Protein AF-A0A7V3WM42-F1 (afdb_monomer_lite)

Radius of gyration: 36.41 Å; chains: 1; bounding box: 77×101×112 Å

Foldseek 3Di:
DVVVPDQQLLAEAEFEAADDPPGACDCVRVVVCCVVRVNHAYEYCPCPPVHHHFDKDAQCWDWLDDDDAGRIFGVCLVPRQADAQEWELEFAQAQLTTFRLVVLVSGGNGGDSPQRRLVVDDQLADHRSLLSCPACSHVVRYQKGKYDQQQYYLYPPDDTDLQNRAQCFLRVRHGPPDMFMDRQPLLRVQLSLLVSCRRQPCCRNHNPNSNVGSCSSSQCQQQQLCGSNNGQTDGVVDAGDHRRAAHDFAPDSHVRADCVSVVNDDHDGDDDPDPPVQWAKAFPPPAAAAEAEFQDKGKTWIDIGHPAVDFQKKWKDKPNHTQGIDRDPSTIDIRGGDFFEKIKMKIWTAGPVGDIDIYDIGIYGHAYPDWFWKDWPDFWAAEEEEQQAKDKTATDIGTPPYKWKWKDFPNHTDPPCTDRMDIDGRDDQVSWGWMKMWIGDPVGIDIGDIYTYGHFYFFDKAWQAAWQGKKFKDQDQDWPDQCVLAPPDDSVPTDIWTPFEKCAPDDVDGTRHHGDLPLFFKMKIKDKTADQDLAQFDWKKKWKQKWQWKWKGKNSHTFDIDQFDPDDDGRPGARVDGDPCRRPDTDIDIGDSVSDDHTMMMMMMMGGHNGSPDPMMTTIMIMITGGRWDWKAWPDWWAADEDEFQAKDKTATDIDTPFDKWKWKDFVNHTDPPQTDRMDMDHGDDQVSFGWMWMWMGGSRGIDIGDIYTYHYWYDWAFDDWDDDPQKIKTKTFIFAFWKFKWKDQPVPDIDTQDIGDGDGGMDMGMDNCNNVGPDMDIDIGTDD

pLDDT: mean 87.86, std 9.52, range [46.97, 98.5]

Sequence (785 aa):
VNAAGVPQTNIVVYEAPNTAPTRIIPDRIYSRCVAQFPQVTYADCTGTSGRQLIQWQANAITYSVPNDCGRNIPTVVVQATYLINMALLKGHSTAGVTLTAKNHYGSINAREHTYIRARDSGMGSYNPFVDLIGHPHLGGKTLLFMIDGLYGCVNVGSTIDAASARWNNLFNGQWSASFFLSLDPVAIDSVALDFLRAEFGAALGGGNNISANCDNYLHEAALAHNPPSGIVYRPDGTNRLSSLGVHEHWNDAVRKQYSRNLGTGDGIELVAVHQLAGVSVSLTSPTNGTVFEWGAPIPLHASVLTNWAGARQVEFYRGHSLLGSSTQPPFSFVWSNPLPGNWTLRAVATDSDGLRATSAVVNVTVVSARPLAPLILTQPTNQVVMAGETAQLSVEAAAWPAPGYQWLKDGAGLADATWPLLVLSNATPAQSGIYAVTITNAVGAVTSAPAGLAVLLPPVSVTLIPTSAVWRYHDRAQDLGTAWRLPEYDDSSWSVGCAELGFGDGPARPECTVIASNRQWTTYFRHRFVVSNLAGLVSLQAQLLRDDGAVVYLNGTEVFRDNMPSGTVTYSTPASSACSDDGTLWLPATVPVALLRPGTNVLAVEVHQNALSSSDVSFDFGLSAQRVVEPPKLIAHPTSRTCLAGQPTTFRVQAASLLPLSYSWLFAQVPLAGQTNPTLTLPNLRPEHAGLYQAVVSNSVGAVTSAPAALVVVDQLQLEAWAVAGQRFHIRFAGGGQSCTVLDSTNLQDWAVLTNLSPRPGPVEVYDFEMGLWPARFYKVRFEP

Secondary structure (DSSP, 8-state):
-TTTT--GGG-EEEE--SS-TTSS--HHHHHHHHHH-TTSEEEESS--TTPEEPPEETT----SS-------EEHHHHH-S-EEEEEEEEEETTTEEESHHHHHHTT-SS--GGGG-TTTS-TT---HHHHHHH-TTTGGGEEEEEEEEEEEESSTT----TTTTSBSSSSTTB----EEEES-HHHHHHHHHHHHHHHHGGGTTTSSSGGGGTTHHHHHHHTTTS-TT-----TTSSSPP---S-----S-TTT---HHHHTS-SS---------TT-EEEEEESPTTEEEETT--EEEEEEEE-SSS--SEEEEEETTEEEEEESSSS-EEEE-SPPSEEEEEEEEEE-SS--EEEPPPEEEEEE-SS-EEEEEEE----EEEETTSPEEEE-EEEEESPPEEEEEETTEEPTT--SSEEEESS--GGG-EEEEEEEE-SS-EEEPPPEEEEEEPPPEEEEEE-TT-EEEEE-SS---TTGGGSTTS--TTSEEEESSEES---TTS--SEE------SEEEEEEEEEES--TTEEEEEEEEEESSEEEEEETTEEEEEES--SS---TTPPPSS--TTTT---EEEEE-GGG--SEEEEEEEEEE-S-TT-S--EEEEEEEEEE---PPEEEE----EEEETTS-EEEE-EEE-SS--EEEEEETTEEETT--SSEEEESS--GGG-EEEEEEEE-SS-EEEPPPEEEEEEPPPEEEEEEEETTEEEEEEE---S-EEEEEESSSS--EEEEEE---SS-EEEEESSGGGSS--EEEEEE--

Structure (mmCIF, N/CA/C/O backbone):
data_AF-A0A7V3WM42-F1
#
_entry.id   AF-A0A7V3WM42-F1
#
loop_
_atom_site.group_PDB
_atom_site.id
_atom_site.type_symbol
_atom_site.label_atom_id
_atom_site.label_alt_id
_atom_site.label_comp_id
_atom_site.label_asym_id
_atom_site.label_entity_id
_atom_site.label_seq_id
_atom_site.pdbx_PDB_ins_code
_atom_site.Cartn_x
_atom_site.Cartn_y
_atom_site.Cartn_z
_atom_site.occupancy
_atom_site.B_iso_or_equiv
_atom_site.auth_seq_id
_atom_site.auth_comp_id
_atom_site.auth_asym_id
_atom_site.auth_atom_id
_atom_site.pdbx_PDB_model_num
ATOM 1 N N . VAL A 1 1 ? -11.105 19.744 16.852 1.00 63.84 1 VAL A N 1
ATOM 2 C CA . VAL A 1 1 ? -11.515 19.776 18.279 1.00 63.84 1 VAL A CA 1
ATOM 3 C C . VAL A 1 1 ? -13.033 19.753 18.402 1.00 63.84 1 VAL A C 1
ATOM 5 O O . VAL A 1 1 ? -13.575 18.663 18.451 1.00 63.84 1 VAL A O 1
ATOM 8 N N . ASN A 1 2 ? -13.730 20.894 18.316 1.00 68.88 2 ASN A N 1
ATOM 9 C CA . ASN A 1 2 ? -15.178 20.978 18.577 1.00 68.88 2 ASN A CA 1
ATOM 10 C C . ASN A 1 2 ? -16.032 20.132 17.618 1.00 68.88 2 ASN A C 1
ATOM 12 O O . ASN A 1 2 ? -16.928 19.430 18.063 1.00 68.88 2 ASN A O 1
ATOM 16 N N . ALA A 1 3 ? -15.719 20.147 16.318 1.00 60.78 3 ALA A N 1
ATOM 17 C CA . ALA A 1 3 ? -16.448 19.358 15.320 1.00 60.78 3 ALA A CA 1
ATOM 18 C C . ALA A 1 3 ? -16.163 17.846 15.402 1.00 60.78 3 ALA A C 1
ATOM 20 O O . ALA A 1 3 ? -17.021 17.039 15.077 1.00 60.78 3 ALA A O 1
ATOM 21 N N . ALA A 1 4 ? -14.959 17.472 15.845 1.00 62.69 4 ALA A N 1
ATOM 22 C CA . ALA A 1 4 ? -14.531 16.077 15.947 1.00 62.69 4 ALA A CA 1
ATOM 23 C C . ALA A 1 4 ? -14.816 15.460 17.330 1.00 62.69 4 ALA A C 1
ATOM 25 O O . ALA A 1 4 ? -14.522 14.292 17.542 1.00 62.69 4 ALA A O 1
ATOM 26 N N . GLY A 1 5 ? -15.312 16.247 18.294 1.00 80.69 5 GLY A N 1
ATOM 27 C CA . GLY A 1 5 ? -15.574 15.789 19.662 1.00 80.69 5 GLY A CA 1
ATOM 28 C C . GLY A 1 5 ? -14.331 15.383 20.466 1.00 80.69 5 GLY A C 1
ATOM 29 O O . GLY A 1 5 ? -14.470 14.750 21.507 1.00 80.69 5 GLY A O 1
ATOM 30 N N . VAL A 1 6 ? -13.121 15.728 20.009 1.00 81.88 6 VAL A N 1
ATOM 31 C CA . VAL A 1 6 ? -11.870 15.348 20.689 1.00 81.88 6 VAL A CA 1
ATOM 32 C C . VAL A 1 6 ? -11.607 16.299 21.864 1.00 81.88 6 VAL A C 1
ATOM 34 O O . VAL A 1 6 ? -11.516 17.512 21.629 1.00 81.88 6 VAL A O 1
ATOM 37 N N . PRO A 1 7 ? -11.442 15.791 23.104 1.00 90.62 7 PRO A N 1
ATOM 38 C CA . PRO A 1 7 ? -11.063 16.609 24.252 1.00 90.62 7 PRO A CA 1
ATOM 39 C C . PRO A 1 7 ? -9.753 17.356 23.996 1.00 90.62 7 PRO A C 1
ATOM 41 O O . PRO A 1 7 ? -8.771 16.766 23.553 1.00 90.62 7 PRO A O 1
ATOM 44 N N . GLN A 1 8 ? -9.723 18.655 24.300 1.00 94.50 8 GLN A N 1
ATOM 45 C CA . GLN A 1 8 ? -8.537 19.496 24.097 1.00 94.50 8 GLN A CA 1
ATOM 46 C C . GLN A 1 8 ? -7.303 18.973 24.842 1.00 94.50 8 GLN A C 1
ATOM 48 O O . GLN A 1 8 ? -6.204 19.023 24.302 1.00 94.50 8 GLN A O 1
ATOM 53 N N . THR A 1 9 ? -7.505 18.402 26.031 1.00 94.62 9 THR A N 1
ATOM 54 C CA . THR A 1 9 ? -6.460 17.793 26.867 1.00 94.62 9 THR A CA 1
ATOM 55 C C . THR A 1 9 ? -5.747 16.613 26.207 1.00 94.62 9 THR A C 1
ATOM 57 O O . THR A 1 9 ? -4.684 16.213 26.668 1.00 94.62 9 THR A O 1
ATOM 60 N N . ASN A 1 10 ? -6.318 16.048 25.140 1.00 93.50 10 ASN A N 1
ATOM 61 C CA . ASN A 1 10 ? -5.737 14.931 24.396 1.00 93.50 10 ASN A CA 1
ATOM 62 C C . ASN A 1 10 ? -4.964 15.401 23.152 1.00 93.50 10 ASN A C 1
ATOM 64 O O . ASN A 1 10 ? -4.580 14.579 22.323 1.00 93.50 10 ASN A O 1
ATOM 68 N N . ILE A 1 11 ? -4.776 16.712 22.979 1.00 95.00 11 ILE A N 1
ATOM 69 C CA . ILE A 1 11 ? -4.170 17.297 21.785 1.00 95.00 11 ILE A CA 1
ATOM 70 C C . ILE A 1 11 ? -2.884 18.014 22.173 1.00 95.00 11 ILE A C 1
ATOM 72 O O . ILE A 1 11 ? -2.869 18.868 23.061 1.00 95.00 11 ILE A O 1
ATOM 76 N N . VAL A 1 12 ? -1.819 17.696 21.439 1.00 95.44 12 VAL A N 1
ATOM 77 C CA . VAL A 1 12 ? -0.530 18.378 21.527 1.00 95.44 12 VAL A CA 1
ATOM 78 C C . VAL A 1 12 ? -0.189 18.968 20.163 1.00 95.44 12 VAL A C 1
ATOM 80 O O . VAL A 1 12 ? -0.210 18.262 19.157 1.00 95.44 12 VAL A O 1
ATOM 83 N N . VAL A 1 13 ? 0.149 20.254 20.130 1.00 94.56 13 VAL A N 1
ATOM 84 C CA . VAL A 1 13 ? 0.760 20.917 18.971 1.00 94.56 13 VAL A CA 1
ATOM 85 C C . VAL A 1 13 ? 2.224 21.144 19.303 1.00 94.56 13 VAL A C 1
ATOM 87 O O . VAL A 1 13 ? 2.525 21.776 20.316 1.00 94.56 13 VAL A O 1
ATOM 90 N N . TYR A 1 14 ? 3.134 20.629 18.476 1.00 92.94 14 TYR A N 1
ATOM 91 C CA . TYR A 1 14 ? 4.561 20.694 18.769 1.00 92.94 14 TYR A CA 1
ATOM 92 C C . TYR A 1 14 ? 5.400 21.216 17.602 1.00 92.94 14 TYR A C 1
ATOM 94 O O . TYR A 1 14 ? 5.069 20.994 16.442 1.00 92.94 14 TYR A O 1
ATOM 102 N N . GLU A 1 15 ? 6.512 21.870 17.938 1.00 88.81 15 GLU A N 1
ATOM 103 C CA . GLU A 1 15 ? 7.585 22.266 17.019 1.00 88.81 15 GLU A CA 1
ATOM 104 C C . GLU A 1 15 ? 8.928 21.936 17.694 1.00 88.81 15 GLU A C 1
ATOM 106 O O . GLU A 1 15 ? 9.222 22.452 18.771 1.00 88.81 15 GLU A O 1
ATOM 111 N N . ALA A 1 16 ? 9.735 21.037 17.114 1.00 80.12 16 ALA A N 1
ATOM 112 C CA . ALA A 1 16 ? 10.907 20.459 17.796 1.00 80.12 16 ALA A CA 1
ATOM 113 C C . ALA A 1 16 ? 12.251 20.569 17.027 1.00 80.12 16 ALA A C 1
ATOM 115 O O . ALA A 1 16 ? 12.882 19.549 16.728 1.00 80.12 16 ALA A O 1
ATOM 116 N N . PRO A 1 17 ? 12.744 21.777 16.690 1.00 69.69 17 PRO A N 1
ATOM 117 C CA . PRO A 1 17 ? 14.019 21.928 16.000 1.00 69.69 17 PRO A CA 1
ATOM 118 C C . PRO A 1 17 ? 15.256 21.966 16.905 1.00 69.69 17 PRO A C 1
ATOM 120 O O . PRO A 1 17 ? 15.237 22.480 18.016 1.00 69.69 17 PRO A O 1
ATOM 123 N N . ASN A 1 18 ? 16.350 21.434 16.343 1.00 62.31 18 ASN A N 1
ATOM 124 C CA . ASN A 1 18 ? 17.657 21.171 16.967 1.00 62.31 18 ASN A CA 1
ATOM 125 C C . ASN A 1 18 ? 18.490 22.438 17.284 1.00 62.31 18 ASN A C 1
ATOM 127 O O . ASN A 1 18 ? 19.223 22.453 18.262 1.00 62.31 18 ASN A O 1
ATOM 131 N N . THR A 1 19 ? 18.412 23.528 16.512 1.00 55.44 19 THR A N 1
ATOM 132 C CA . THR A 1 19 ? 19.416 24.606 16.640 1.00 55.44 19 THR A CA 1
ATOM 133 C C . THR A 1 19 ? 18.816 26.011 16.654 1.00 55.44 19 THR A C 1
ATOM 135 O O . THR A 1 19 ? 18.241 26.439 15.652 1.00 55.44 19 THR A O 1
ATOM 138 N N . ALA A 1 20 ? 19.085 26.733 17.750 1.00 54.25 20 ALA A N 1
ATOM 139 C CA . ALA A 1 20 ? 18.771 28.136 18.054 1.00 54.25 20 ALA A CA 1
ATOM 140 C C . ALA A 1 20 ? 17.313 28.442 18.479 1.00 54.25 20 ALA A C 1
ATOM 142 O O . ALA A 1 20 ? 16.377 27.851 17.942 1.00 54.25 20 ALA A O 1
ATOM 143 N N . PRO A 1 21 ? 17.093 29.428 19.381 1.00 56.00 21 PRO A N 1
ATOM 144 C CA . PRO A 1 21 ? 15.763 29.839 19.865 1.00 56.00 21 PRO A CA 1
ATOM 145 C C . PRO A 1 21 ? 14.895 30.542 18.796 1.00 56.00 21 PRO A C 1
ATOM 147 O O . PRO A 1 21 ? 13.964 31.271 19.120 1.00 56.00 21 PRO A O 1
ATOM 150 N N . THR A 1 22 ? 15.202 30.368 17.508 1.00 53.75 22 THR A N 1
ATOM 151 C CA . THR A 1 22 ? 14.567 31.074 16.385 1.00 53.75 22 THR A CA 1
ATOM 152 C C . THR A 1 22 ? 13.467 30.270 15.697 1.00 53.75 22 THR A C 1
ATOM 154 O O . THR A 1 22 ? 12.741 30.822 14.873 1.00 53.75 22 THR A O 1
ATOM 157 N N . ARG A 1 23 ? 13.321 28.979 16.014 1.00 68.81 23 ARG A N 1
ATOM 158 C CA . ARG A 1 23 ? 12.315 28.094 15.410 1.00 68.81 23 ARG A CA 1
ATOM 159 C C . ARG A 1 23 ? 11.396 27.530 16.496 1.00 68.81 23 ARG A C 1
ATOM 161 O O . ARG A 1 23 ? 11.506 26.382 16.897 1.00 68.81 23 ARG A O 1
ATOM 168 N N . ILE A 1 24 ? 10.534 28.403 16.998 1.00 81.31 24 ILE A N 1
ATOM 169 C CA . ILE A 1 24 ? 9.499 28.123 18.001 1.00 81.31 24 ILE A CA 1
ATOM 170 C C . ILE A 1 24 ? 8.120 28.277 17.367 1.00 81.31 24 ILE A C 1
ATOM 172 O O . ILE A 1 24 ? 8.009 28.862 16.286 1.00 81.31 24 ILE A O 1
ATOM 176 N N . ILE A 1 25 ? 7.064 27.847 18.061 1.00 88.50 25 ILE A N 1
ATOM 177 C CA . ILE A 1 25 ? 5.699 28.236 17.691 1.00 88.50 25 ILE A CA 1
ATOM 178 C C . ILE A 1 25 ? 5.602 29.762 17.870 1.00 88.50 25 ILE A C 1
ATOM 180 O O . ILE A 1 25 ? 5.655 30.240 19.006 1.00 88.50 25 ILE A O 1
ATOM 184 N N . PRO A 1 26 ? 5.474 30.561 16.792 1.00 86.19 26 PRO A N 1
ATOM 185 C CA . PRO A 1 26 ? 5.544 32.012 16.912 1.00 86.19 26 PRO A CA 1
ATOM 186 C C . PRO A 1 26 ? 4.382 32.556 17.745 1.00 86.19 26 PRO A C 1
ATOM 188 O O . PRO A 1 26 ? 3.246 32.107 17.578 1.00 86.19 26 PRO A O 1
ATOM 191 N N . ASP A 1 27 ? 4.621 33.590 18.556 1.00 88.25 27 ASP A N 1
ATOM 192 C CA . ASP A 1 27 ? 3.591 34.165 19.439 1.00 88.25 27 ASP A CA 1
ATOM 193 C C . ASP A 1 27 ? 2.329 34.605 18.682 1.00 88.25 27 ASP A C 1
ATOM 195 O O . ASP A 1 27 ? 1.216 34.452 19.184 1.00 88.25 27 ASP A O 1
ATOM 199 N N . ARG A 1 28 ? 2.472 35.068 17.433 1.00 86.06 28 ARG A N 1
ATOM 200 C CA . ARG A 1 28 ? 1.339 35.427 16.558 1.00 86.06 28 ARG A CA 1
ATOM 201 C C . ARG A 1 28 ? 0.413 34.250 16.212 1.00 86.06 28 ARG A C 1
ATOM 203 O O . ARG A 1 28 ? -0.757 34.478 15.922 1.00 86.06 28 ARG A O 1
ATOM 210 N N . ILE A 1 29 ? 0.936 33.021 16.211 1.00 87.62 29 ILE A N 1
ATOM 211 C CA . ILE A 1 29 ? 0.161 31.787 16.019 1.00 87.62 29 ILE A CA 1
ATOM 212 C C . ILE A 1 29 ? -0.334 31.308 17.382 1.00 87.62 29 ILE A C 1
ATOM 214 O O . ILE A 1 29 ? -1.536 31.144 17.578 1.00 87.62 29 ILE A O 1
ATOM 218 N N . TYR A 1 30 ? 0.581 31.162 18.342 1.00 91.31 30 TYR A N 1
ATOM 219 C CA . TYR A 1 30 ? 0.280 30.639 19.672 1.00 91.31 30 TYR A CA 1
ATOM 220 C C . TYR A 1 30 ? -0.836 31.417 20.382 1.00 91.31 30 TYR A C 1
ATOM 222 O O . TYR A 1 30 ? -1.798 30.803 20.829 1.00 91.31 30 TYR A O 1
ATOM 230 N N . SER A 1 31 ? -0.757 32.752 20.434 1.00 91.62 31 SER A N 1
ATOM 231 C CA . SER A 1 31 ? -1.744 33.596 21.132 1.00 91.62 31 SER A CA 1
ATOM 232 C C . SER A 1 31 ? -3.172 33.413 20.608 1.00 91.62 31 SER A C 1
ATOM 234 O O . SER A 1 31 ? -4.118 33.400 21.391 1.00 91.62 31 SER A O 1
ATOM 236 N N . ARG A 1 32 ? -3.336 33.213 19.294 1.00 92.94 32 ARG A N 1
ATOM 237 C CA . ARG A 1 32 ? -4.642 32.952 18.672 1.00 92.94 32 ARG A CA 1
ATOM 238 C C . ARG A 1 32 ? -5.137 31.545 18.986 1.00 92.94 32 ARG A C 1
ATOM 240 O O . ARG A 1 32 ? -6.300 31.371 19.337 1.00 92.94 32 ARG A O 1
ATOM 247 N N . CYS A 1 33 ? -4.254 30.555 18.877 1.00 91.75 33 CYS A N 1
ATOM 248 C CA . CYS A 1 33 ? -4.606 29.161 19.120 1.00 91.75 33 CYS A CA 1
ATOM 249 C C . CYS A 1 33 ? -4.963 28.912 20.591 1.00 91.75 33 CYS A C 1
ATOM 251 O O . CYS A 1 33 ? -5.992 28.302 20.862 1.00 91.75 33 CYS A O 1
ATOM 253 N N . VAL A 1 34 ? -4.177 29.428 21.542 1.00 93.81 34 VAL A N 1
ATOM 254 C CA . VAL A 1 34 ? -4.421 29.233 22.981 1.00 93.81 34 VAL A CA 1
ATOM 255 C C . VAL A 1 34 ? -5.661 29.983 23.471 1.00 93.81 34 VAL A C 1
ATOM 257 O O . VAL A 1 34 ? -6.375 29.471 24.325 1.00 93.81 34 VAL A O 1
ATOM 260 N N . ALA A 1 35 ? -5.977 31.153 22.901 1.00 93.56 35 ALA A N 1
ATOM 261 C CA . ALA A 1 35 ? -7.206 31.877 23.233 1.00 93.56 35 ALA A CA 1
ATOM 262 C C . ALA A 1 35 ? -8.467 31.080 22.857 1.00 93.56 35 ALA A C 1
ATOM 264 O O . ALA A 1 35 ? -9.459 31.114 23.580 1.00 93.56 35 ALA A O 1
ATOM 265 N N . GLN A 1 36 ? -8.419 30.344 21.743 1.00 93.50 36 GLN A N 1
ATOM 266 C CA . GLN A 1 36 ? -9.530 29.517 21.273 1.00 93.50 36 GLN A CA 1
ATOM 267 C C . GLN A 1 36 ? -9.539 28.112 21.901 1.00 93.50 36 GLN A C 1
ATOM 269 O O . GLN A 1 36 ? -10.606 27.542 22.137 1.00 93.50 36 GLN A O 1
ATOM 274 N N . PHE A 1 37 ? -8.359 27.543 22.151 1.00 95.00 37 PHE A N 1
ATOM 275 C CA . PHE A 1 37 ? -8.164 26.181 22.646 1.00 95.00 37 PHE A CA 1
ATOM 276 C C . PHE A 1 37 ? -7.185 26.170 23.834 1.00 95.00 37 PHE A C 1
ATOM 278 O O . PHE A 1 37 ? -6.037 25.735 23.689 1.00 95.00 37 PHE A O 1
ATOM 285 N N . PRO A 1 38 ? -7.616 26.665 25.010 1.00 94.69 38 PRO A N 1
ATOM 286 C CA . PRO A 1 38 ? -6.739 26.877 26.163 1.00 94.69 38 PRO A CA 1
ATOM 287 C C . PRO A 1 38 ? -6.277 25.586 26.846 1.00 94.69 38 PRO A C 1
ATOM 289 O O . PRO A 1 38 ? -5.326 25.617 27.619 1.00 94.69 38 PRO A O 1
ATOM 292 N N . GLN A 1 39 ? -6.946 24.459 26.595 1.00 95.62 39 GLN A N 1
ATOM 293 C CA . GLN A 1 39 ? -6.607 23.163 27.191 1.00 95.62 39 GLN A CA 1
ATOM 294 C C . GLN A 1 39 ? -5.740 22.285 26.273 1.00 95.62 39 GLN A C 1
ATOM 296 O O . GLN A 1 39 ? -5.399 21.170 26.657 1.00 95.62 39 GLN A O 1
ATOM 301 N N . VAL A 1 40 ? -5.400 22.762 25.070 1.00 96.00 40 VAL A N 1
ATOM 302 C CA . VAL A 1 40 ? -4.438 22.100 24.176 1.00 96.00 40 VAL A CA 1
ATOM 303 C C . VAL A 1 40 ? -3.027 22.365 24.683 1.00 96.00 40 VAL A C 1
ATOM 305 O O . VAL A 1 40 ? -2.683 23.501 25.015 1.00 96.00 40 VAL A O 1
ATOM 308 N N . THR A 1 41 ? -2.181 21.339 24.701 1.00 95.44 41 THR A N 1
ATOM 309 C CA . THR A 1 41 ? -0.766 21.512 25.032 1.00 95.44 41 THR A CA 1
ATOM 310 C C . THR A 1 41 ? -0.010 22.021 23.809 1.00 95.44 41 THR A C 1
ATOM 312 O O . THR A 1 41 ? 0.006 21.379 22.762 1.00 95.44 41 THR A O 1
ATOM 315 N N . TYR A 1 42 ? 0.668 23.156 23.948 1.00 95.19 42 TYR A N 1
ATOM 316 C CA . TYR A 1 42 ? 1.586 23.676 22.936 1.00 95.19 42 TYR A CA 1
ATOM 317 C C . TYR A 1 42 ? 3.009 23.474 23.435 1.00 95.19 42 TYR A C 1
ATOM 319 O O . TYR A 1 42 ? 3.345 23.984 24.503 1.00 95.19 42 TYR A O 1
ATOM 327 N N . ALA A 1 43 ? 3.829 22.735 22.696 1.00 92.44 43 ALA A N 1
ATOM 328 C CA . ALA A 1 43 ? 5.178 22.386 23.122 1.00 92.44 43 ALA A CA 1
ATOM 329 C C . ALA A 1 43 ? 6.233 22.822 22.099 1.00 92.44 43 ALA A C 1
ATOM 331 O O . ALA A 1 43 ? 6.084 22.593 20.900 1.00 92.44 43 ALA A O 1
ATOM 332 N N . ASP A 1 44 ? 7.315 23.435 22.567 1.00 90.44 44 ASP A N 1
ATOM 333 C CA . ASP A 1 44 ? 8.444 23.830 21.725 1.00 90.44 44 ASP A CA 1
ATOM 334 C C . ASP A 1 44 ? 9.793 23.637 22.435 1.00 90.44 44 ASP A C 1
ATOM 336 O O . ASP A 1 44 ? 9.875 23.191 23.583 1.00 90.44 44 ASP A O 1
ATOM 340 N N . CYS A 1 45 ? 10.886 23.926 21.731 1.00 83.19 45 CYS A N 1
ATOM 341 C CA . CYS A 1 45 ? 12.236 23.753 22.260 1.00 83.19 45 CYS A CA 1
ATOM 342 C C . CYS A 1 45 ? 12.660 24.814 23.294 1.00 83.19 45 CYS A C 1
ATOM 344 O O . CYS A 1 45 ? 13.754 24.686 23.844 1.00 83.19 45 CYS A O 1
ATOM 346 N N . THR A 1 46 ? 11.840 25.835 23.585 1.00 84.19 46 THR A N 1
ATOM 347 C CA . THR A 1 46 ? 12.172 26.881 24.570 1.00 84.19 46 THR A CA 1
ATOM 348 C C . THR A 1 46 ? 11.344 26.788 25.845 1.00 84.19 46 THR A C 1
ATOM 350 O O . THR A 1 46 ? 11.838 27.175 26.902 1.00 84.19 46 THR A O 1
ATOM 353 N N . GLY A 1 47 ? 10.108 26.284 25.781 1.00 86.25 47 GLY A N 1
ATOM 354 C CA . GLY A 1 47 ? 9.196 26.219 26.926 1.00 86.25 47 GLY A CA 1
ATOM 355 C C . GLY A 1 47 ? 8.819 27.597 27.484 1.00 86.25 47 GLY A C 1
ATOM 356 O O . GLY A 1 47 ? 8.594 27.748 28.683 1.00 86.25 47 GLY A O 1
ATOM 357 N N . THR A 1 48 ? 8.824 28.629 26.636 1.00 84.75 48 THR A N 1
ATOM 358 C CA . THR A 1 48 ? 8.574 30.027 27.026 1.00 84.75 48 THR A CA 1
ATOM 359 C C . THR A 1 48 ? 7.162 30.487 26.647 1.00 84.75 48 THR A C 1
ATOM 361 O O . THR A 1 48 ? 6.457 29.836 25.880 1.00 84.75 48 THR A O 1
ATOM 364 N N . SER A 1 49 ? 6.715 31.619 27.206 1.00 84.06 49 SER A N 1
ATOM 365 C CA . SER A 1 49 ? 5.403 32.240 26.926 1.00 84.06 49 SER A CA 1
ATOM 366 C C . SER A 1 49 ? 4.189 31.311 27.118 1.00 84.06 49 SER A C 1
ATOM 368 O O . SER A 1 49 ? 3.188 31.432 26.416 1.00 84.06 49 SER A O 1
ATOM 370 N N . GLY A 1 50 ? 4.264 30.384 28.080 1.00 85.12 50 GLY A N 1
ATOM 371 C CA . GLY A 1 50 ? 3.187 29.438 28.406 1.00 85.12 50 GLY A CA 1
ATOM 372 C C . GLY A 1 50 ? 3.209 28.130 27.607 1.00 85.12 50 GLY A C 1
ATOM 373 O O . GLY A 1 50 ? 2.355 27.277 27.835 1.00 85.12 50 GLY A O 1
ATOM 374 N N . ARG A 1 51 ? 4.185 27.944 26.711 1.00 91.75 51 ARG A N 1
ATOM 375 C CA . ARG A 1 51 ? 4.426 26.676 26.009 1.00 91.75 51 ARG A CA 1
ATOM 376 C C . ARG A 1 51 ? 5.236 25.721 26.883 1.00 91.75 51 ARG A C 1
ATOM 378 O O . ARG A 1 51 ? 6.032 26.144 27.716 1.00 91.75 51 ARG A O 1
ATOM 385 N N . GLN A 1 52 ? 5.039 24.424 26.692 1.00 92.94 52 GLN A N 1
ATOM 386 C CA . GLN A 1 52 ? 5.767 23.378 27.401 1.00 92.94 52 GLN A CA 1
ATOM 387 C C . GLN A 1 52 ? 7.112 23.092 26.723 1.00 92.94 52 GLN A C 1
ATOM 389 O O . GLN A 1 52 ? 7.192 22.994 25.501 1.00 92.94 52 GLN A O 1
ATOM 394 N N . LEU A 1 53 ? 8.168 22.906 27.519 1.00 91.38 53 LEU A N 1
ATOM 395 C CA . LEU A 1 53 ? 9.469 22.492 26.996 1.00 91.38 53 LEU A CA 1
ATOM 396 C C . LEU A 1 53 ? 9.412 21.045 26.488 1.00 91.38 53 LEU A C 1
ATOM 398 O O . LEU A 1 53 ? 9.056 20.132 27.243 1.00 91.38 53 LEU A O 1
ATOM 402 N N . ILE A 1 54 ? 9.818 20.830 25.236 1.00 91.06 54 ILE A N 1
ATOM 403 C CA . ILE A 1 54 ? 9.926 19.497 24.636 1.00 91.06 54 ILE A CA 1
ATOM 404 C C . ILE A 1 54 ? 10.879 18.617 25.447 1.00 91.06 54 ILE A C 1
ATOM 406 O O . ILE A 1 54 ? 12.052 18.936 25.642 1.00 91.06 54 ILE A O 1
ATOM 410 N N . GLN A 1 55 ? 10.351 17.473 25.879 1.00 92.38 55 GLN A N 1
ATOM 411 C CA . GLN A 1 55 ? 11.123 16.371 26.441 1.00 92.38 55 GLN A CA 1
ATOM 412 C C . GLN A 1 55 ? 11.457 15.374 25.335 1.00 92.38 55 GLN A C 1
ATOM 414 O O . GLN A 1 55 ? 10.637 15.131 24.447 1.00 92.38 55 GLN A O 1
ATOM 419 N N . TRP A 1 56 ? 12.655 14.801 25.389 1.00 92.56 56 TRP A N 1
ATOM 420 C CA . TRP A 1 56 ? 13.181 13.932 24.342 1.00 92.56 56 TRP A CA 1
ATOM 421 C C . TRP A 1 56 ? 13.235 12.484 24.811 1.00 92.56 56 TRP A C 1
ATOM 423 O O . TRP A 1 56 ? 13.824 12.186 25.848 1.00 92.56 56 TRP A O 1
ATOM 433 N N . GLN A 1 57 ? 12.696 11.572 24.006 1.00 95.62 57 GLN A N 1
ATOM 434 C CA . GLN A 1 57 ? 12.967 10.151 24.157 1.00 95.62 57 GLN A CA 1
ATOM 435 C C . GLN A 1 57 ? 14.293 9.831 23.463 1.00 95.62 57 GLN A C 1
ATOM 437 O O . GLN A 1 57 ? 14.432 10.028 22.254 1.00 95.62 57 GLN A O 1
ATOM 442 N N . ALA A 1 58 ? 15.265 9.336 24.227 1.00 94.00 58 ALA A N 1
ATOM 443 C CA . ALA A 1 58 ? 16.558 8.942 23.686 1.00 94.00 58 ALA A CA 1
ATOM 444 C C . ALA A 1 58 ? 16.446 7.668 22.832 1.00 94.00 58 ALA A C 1
ATOM 446 O O . ALA A 1 58 ? 15.720 6.745 23.207 1.00 94.00 58 ALA A O 1
ATOM 447 N N . ASN A 1 59 ? 17.198 7.612 21.726 1.00 92.38 59 ASN A N 1
ATOM 448 C CA . ASN A 1 59 ? 17.341 6.434 20.855 1.00 92.38 59 ASN A CA 1
ATOM 449 C C . ASN A 1 59 ? 16.016 5.831 20.350 1.00 92.38 59 ASN A C 1
ATOM 451 O O . ASN A 1 59 ? 15.912 4.624 20.162 1.00 92.38 59 ASN A O 1
ATOM 455 N N . ALA A 1 60 ? 15.006 6.670 20.135 1.00 93.00 60 ALA A N 1
ATOM 456 C CA . ALA A 1 60 ? 13.692 6.260 19.655 1.00 93.00 60 ALA A CA 1
ATOM 457 C C . ALA A 1 60 ? 13.633 5.978 18.146 1.00 93.00 60 ALA A C 1
ATOM 459 O O . ALA A 1 60 ? 12.662 5.375 17.704 1.00 93.00 60 ALA A O 1
ATOM 460 N N . ILE A 1 61 ? 14.617 6.438 17.366 1.00 93.31 61 ILE A N 1
ATOM 461 C CA . ILE A 1 61 ? 14.691 6.204 15.920 1.00 93.31 61 ILE A CA 1
ATOM 462 C C . ILE A 1 61 ? 15.833 5.249 15.583 1.00 93.31 61 ILE A C 1
ATOM 464 O O . ILE A 1 61 ? 16.973 5.415 16.036 1.00 93.31 61 ILE A O 1
ATOM 468 N N . THR A 1 62 ? 15.527 4.298 14.710 1.00 92.00 62 THR A N 1
ATOM 469 C CA . THR A 1 62 ? 16.493 3.443 14.020 1.00 92.00 62 THR A CA 1
ATOM 470 C C . THR A 1 62 ? 16.570 3.811 12.543 1.00 92.00 62 THR A C 1
ATOM 472 O O . THR A 1 62 ? 15.589 4.246 11.947 1.00 92.00 62 THR A O 1
ATOM 475 N N . TYR A 1 63 ? 17.755 3.632 11.963 1.00 94.06 63 TYR A N 1
ATOM 476 C CA . TYR A 1 63 ? 18.005 3.835 10.540 1.00 94.06 63 TYR A CA 1
ATOM 477 C C . TYR A 1 63 ? 18.541 2.551 9.927 1.00 94.06 63 TYR A C 1
ATOM 479 O O . TYR A 1 63 ? 19.309 1.827 10.568 1.00 94.06 63 TYR A O 1
ATOM 487 N N . SER A 1 64 ? 18.170 2.315 8.678 1.00 94.94 64 SER A N 1
ATOM 488 C CA . SER A 1 64 ? 18.483 1.098 7.929 1.00 94.94 64 SER A CA 1
ATOM 489 C C . SER A 1 64 ? 19.935 1.020 7.488 1.00 94.94 64 SER A C 1
ATOM 491 O O . SER A 1 64 ? 20.480 -0.068 7.315 1.00 94.94 64 SER A O 1
ATOM 493 N N . VAL A 1 65 ? 20.575 2.179 7.340 1.00 92.12 65 VAL A N 1
ATOM 494 C CA . VAL A 1 65 ? 22.002 2.299 7.049 1.00 92.12 65 VAL A CA 1
ATOM 495 C C . VAL A 1 65 ? 22.670 3.068 8.189 1.00 92.12 65 VAL A C 1
ATOM 497 O O . VAL A 1 65 ? 22.135 4.105 8.601 1.00 92.12 65 VAL A O 1
ATOM 500 N N . PRO A 1 66 ? 23.824 2.600 8.712 1.00 90.12 66 PRO A N 1
ATOM 501 C CA . PRO A 1 66 ? 24.590 3.331 9.714 1.00 90.12 66 PRO A CA 1
ATOM 502 C C . PRO A 1 66 ? 24.846 4.779 9.289 1.00 90.12 66 PRO A C 1
ATOM 504 O O . PRO A 1 66 ? 25.285 5.038 8.172 1.00 90.12 66 PRO A O 1
ATOM 507 N N . ASN A 1 67 ? 24.541 5.719 10.181 1.00 86.31 67 ASN A N 1
ATOM 508 C CA . ASN A 1 67 ? 24.711 7.148 9.958 1.00 86.31 67 ASN A CA 1
ATOM 509 C C . ASN A 1 67 ? 24.781 7.899 11.296 1.00 86.31 67 ASN A C 1
ATOM 511 O O . ASN A 1 67 ? 24.464 7.341 12.353 1.00 86.31 67 ASN A O 1
ATOM 515 N N . ASP A 1 68 ? 25.140 9.177 11.207 1.00 85.06 68 ASP A N 1
ATOM 516 C CA . ASP A 1 68 ? 25.270 10.092 12.346 1.00 85.06 68 ASP A CA 1
ATOM 517 C C . ASP A 1 68 ? 23.998 10.919 12.604 1.00 85.06 68 ASP A C 1
ATOM 519 O O . ASP A 1 68 ? 24.013 11.870 13.389 1.00 85.06 68 ASP A O 1
ATOM 523 N N . CYS A 1 69 ? 22.872 10.591 11.957 1.00 85.88 69 CYS A N 1
ATOM 524 C CA . CYS A 1 69 ? 21.613 11.253 12.268 1.00 85.88 69 CYS A CA 1
ATOM 525 C C . CYS A 1 69 ? 21.203 10.935 13.708 1.00 85.88 69 CYS A C 1
ATOM 527 O O . CYS A 1 69 ? 21.271 9.803 14.193 1.00 85.88 69 CYS A O 1
ATOM 529 N N . GLY A 1 70 ? 20.703 11.957 14.388 1.00 88.50 70 GLY A N 1
ATOM 530 C CA . GLY A 1 70 ? 20.158 11.847 15.724 1.00 88.50 70 GLY A CA 1
ATOM 531 C C . GLY A 1 70 ? 19.004 10.860 15.774 1.00 88.50 70 GLY A C 1
ATOM 532 O O . GLY A 1 70 ? 18.241 10.676 14.820 1.00 88.50 70 GLY A O 1
ATOM 533 N N . ARG A 1 71 ? 18.882 10.234 16.939 1.00 91.62 71 ARG A N 1
ATOM 534 C CA . ARG A 1 71 ? 17.906 9.172 17.197 1.00 91.62 71 ARG A CA 1
ATOM 535 C C . ARG A 1 71 ? 16.829 9.586 18.191 1.00 91.62 71 ARG A C 1
ATOM 537 O O . ARG A 1 71 ? 15.982 8.781 18.556 1.00 91.62 71 ARG A O 1
ATOM 544 N N . ASN A 1 72 ? 16.867 10.836 18.643 1.00 92.56 72 ASN A N 1
ATOM 545 C CA . ASN A 1 72 ? 15.977 11.341 19.678 1.00 92.56 72 ASN A CA 1
ATOM 546 C C . ASN A 1 72 ? 14.815 12.095 19.033 1.00 92.56 72 ASN A C 1
ATOM 548 O O . ASN A 1 72 ? 15.050 13.004 18.232 1.00 92.56 72 ASN A O 1
ATOM 552 N N . ILE A 1 73 ? 13.590 11.755 19.430 1.00 93.69 73 ILE A N 1
ATOM 553 C CA . ILE A 1 73 ? 12.349 12.445 19.040 1.00 93.69 73 ILE A CA 1
ATOM 554 C C . ILE A 1 73 ? 11.556 12.858 20.291 1.00 93.69 73 ILE A C 1
ATOM 556 O O . ILE A 1 73 ? 11.834 12.335 21.377 1.00 93.69 73 ILE A O 1
ATOM 560 N N . PRO A 1 74 ? 10.600 13.801 20.197 1.00 94.44 74 PRO A N 1
ATOM 561 C CA . PRO A 1 74 ? 9.829 14.238 21.351 1.00 94.44 74 PRO A CA 1
ATOM 562 C C . PRO A 1 74 ? 9.073 13.084 22.015 1.00 94.44 74 PRO A C 1
ATOM 564 O O . PRO A 1 74 ? 8.431 12.279 21.341 1.00 94.44 74 PRO A O 1
ATOM 567 N N . THR A 1 75 ? 9.071 13.033 23.346 1.00 94.69 75 THR A N 1
ATOM 568 C CA . THR A 1 75 ? 8.334 12.015 24.112 1.00 94.69 75 THR A CA 1
ATOM 569 C C . THR A 1 75 ? 6.840 12.038 23.782 1.00 94.69 75 THR A C 1
ATOM 571 O O . THR A 1 75 ? 6.221 10.983 23.679 1.00 94.69 75 THR A O 1
ATOM 574 N N . VAL A 1 76 ? 6.277 13.221 23.510 1.00 93.81 76 VAL A N 1
ATOM 575 C CA . VAL A 1 76 ? 4.875 13.378 23.087 1.00 93.81 76 VAL A CA 1
ATOM 576 C C . VAL A 1 76 ? 4.566 12.664 21.764 1.00 93.81 76 VAL A C 1
ATOM 578 O O . VAL A 1 76 ? 3.467 12.153 21.601 1.00 93.81 76 VAL A O 1
ATOM 581 N N . VAL A 1 77 ? 5.536 12.540 20.850 1.00 95.25 77 VAL A N 1
ATOM 582 C CA . VAL A 1 77 ? 5.390 11.790 19.585 1.00 95.25 77 VAL A CA 1
ATOM 583 C C . VAL A 1 77 ? 5.417 10.278 19.847 1.00 95.25 77 VAL A C 1
ATOM 585 O O . VAL A 1 77 ? 4.623 9.511 19.295 1.00 95.25 77 VAL A O 1
ATOM 588 N N . VAL A 1 78 ? 6.286 9.830 20.757 1.00 95.12 78 VAL A N 1
ATOM 589 C CA . VAL A 1 78 ? 6.351 8.422 21.185 1.00 95.12 78 VAL A CA 1
ATOM 590 C C . VAL A 1 78 ? 5.074 8.001 21.922 1.00 95.12 78 VAL A C 1
ATOM 592 O O . VAL A 1 78 ? 4.602 6.884 21.722 1.00 95.12 78 VAL A O 1
ATOM 595 N N . GLN A 1 79 ? 4.474 8.895 22.708 1.00 93.69 79 GLN A N 1
ATOM 596 C CA . GLN A 1 79 ? 3.242 8.647 23.467 1.00 93.69 79 GLN A CA 1
ATOM 597 C C . GLN A 1 79 ? 1.959 8.823 22.650 1.00 93.69 79 GLN A C 1
ATOM 599 O O . GLN A 1 79 ? 0.943 8.222 22.991 1.00 93.69 79 GLN A O 1
ATOM 604 N N . ALA A 1 80 ? 1.984 9.629 21.586 1.00 93.25 80 ALA A N 1
ATOM 605 C CA . ALA A 1 80 ? 0.811 9.860 20.755 1.00 93.25 80 ALA A CA 1
ATOM 606 C C . ALA A 1 80 ? 0.279 8.547 20.167 1.00 93.25 80 ALA A C 1
ATOM 608 O O . ALA A 1 80 ? 1.053 7.716 19.686 1.00 93.25 80 ALA A O 1
ATOM 609 N N . THR A 1 81 ? -1.042 8.376 20.165 1.00 91.88 81 THR A N 1
ATOM 610 C CA . THR A 1 81 ? -1.699 7.274 19.447 1.00 91.88 81 THR A CA 1
ATOM 611 C C . THR A 1 81 ? -1.667 7.519 17.940 1.00 91.88 81 THR A C 1
ATOM 613 O O . THR A 1 81 ? -1.395 6.604 17.173 1.00 91.88 81 THR A O 1
ATOM 616 N N . TYR A 1 82 ? -1.885 8.772 17.534 1.00 91.88 82 TYR A N 1
ATOM 617 C CA . TYR A 1 82 ? -1.964 9.198 16.142 1.00 91.88 82 TYR A CA 1
ATOM 618 C C . TYR A 1 82 ? -1.263 10.542 15.947 1.00 91.88 82 TYR A C 1
ATOM 620 O O . TYR A 1 82 ? -1.210 11.358 16.869 1.00 91.88 82 TYR A O 1
ATOM 628 N N . LEU A 1 83 ? -0.767 10.788 14.737 1.00 94.81 83 LEU A N 1
ATOM 629 C CA . LEU A 1 83 ? -0.148 12.044 14.327 1.00 94.81 83 LEU A CA 1
ATOM 630 C C . LEU A 1 83 ? -0.892 12.656 13.137 1.00 94.81 83 LEU A C 1
ATOM 632 O O . LEU A 1 83 ? -1.400 11.952 12.264 1.00 94.81 83 LEU A O 1
ATOM 636 N N . ILE A 1 84 ? -0.880 13.985 13.079 1.00 95.50 84 ILE A N 1
ATOM 637 C CA . ILE A 1 84 ? -1.193 14.758 11.876 1.00 95.50 84 ILE A CA 1
ATOM 638 C C . ILE A 1 84 ? 0.103 15.452 11.472 1.00 95.50 84 ILE A C 1
ATOM 640 O O . ILE A 1 84 ? 0.667 16.215 12.258 1.00 95.50 84 ILE A O 1
ATOM 644 N N . ASN A 1 85 ? 0.597 15.163 10.272 1.00 96.62 85 ASN A N 1
ATOM 645 C CA . ASN A 1 85 ? 1.821 15.763 9.757 1.00 96.62 85 ASN A CA 1
ATOM 646 C C . ASN A 1 85 ? 1.459 16.980 8.899 1.00 96.62 85 ASN A C 1
ATOM 648 O O . ASN A 1 85 ? 0.859 16.823 7.841 1.00 96.62 85 ASN A O 1
ATOM 652 N N . MET A 1 86 ? 1.812 18.181 9.363 1.00 94.12 86 MET A N 1
ATOM 653 C CA . MET A 1 86 ? 1.531 19.440 8.667 1.00 94.12 86 MET A CA 1
ATOM 654 C C . MET A 1 86 ? 2.832 20.082 8.189 1.00 94.12 86 MET A C 1
ATOM 656 O O . MET A 1 86 ? 3.600 20.604 8.999 1.00 94.12 86 MET A O 1
ATOM 660 N N . ALA A 1 87 ? 3.078 20.043 6.883 1.00 93.31 87 ALA A N 1
ATOM 661 C CA . ALA A 1 87 ? 4.253 20.631 6.251 1.00 93.31 87 ALA A CA 1
ATOM 662 C C . ALA A 1 87 ? 3.910 21.902 5.461 1.00 93.31 87 ALA A C 1
ATOM 664 O O . ALA A 1 87 ? 2.757 22.171 5.137 1.00 93.31 87 ALA A O 1
ATOM 665 N N . LEU A 1 88 ? 4.939 22.681 5.129 1.00 90.06 88 LEU A N 1
ATOM 666 C CA . LEU A 1 88 ? 4.834 23.848 4.248 1.00 90.06 88 LEU A CA 1
ATOM 667 C C . LEU A 1 88 ? 5.246 23.461 2.830 1.00 90.06 88 LEU A C 1
ATOM 669 O O . LEU A 1 88 ? 6.274 22.813 2.680 1.00 90.06 88 LEU A O 1
ATOM 673 N N . LEU A 1 89 ? 4.536 23.916 1.798 1.00 92.31 89 LEU A N 1
ATOM 674 C CA . LEU A 1 89 ? 4.898 23.675 0.398 1.00 92.31 89 LEU A CA 1
ATOM 675 C C . LEU A 1 89 ? 6.094 24.540 -0.025 1.00 92.31 89 LEU A C 1
ATOM 677 O O . LEU A 1 89 ? 5.919 25.670 -0.472 1.00 92.31 89 LEU A O 1
ATOM 681 N N . LYS A 1 90 ? 7.337 24.066 0.118 1.00 90.19 90 LYS A N 1
ATOM 682 C CA . LYS A 1 90 ? 8.497 24.905 -0.242 1.00 90.19 90 LYS A CA 1
ATOM 683 C C . LYS A 1 90 ? 9.717 24.153 -0.750 1.00 90.19 90 LYS A C 1
ATOM 685 O O . LYS A 1 90 ? 9.994 23.023 -0.352 1.00 90.19 90 LYS A O 1
ATOM 690 N N . GLY A 1 91 ? 10.539 24.854 -1.524 1.00 90.44 91 GLY A N 1
ATOM 691 C CA . GLY A 1 91 ? 11.896 24.439 -1.854 1.00 90.44 91 GLY A CA 1
ATOM 692 C C . GLY A 1 91 ? 12.866 24.524 -0.669 1.00 90.44 91 GLY A C 1
ATOM 693 O O . GLY A 1 91 ? 12.608 25.136 0.381 1.00 90.44 91 GLY A O 1
ATOM 694 N N . HIS A 1 92 ? 14.023 23.886 -0.826 1.00 89.50 92 HIS A N 1
ATOM 695 C CA . HIS A 1 92 ? 15.109 23.922 0.143 1.00 89.50 92 HIS A CA 1
ATOM 696 C C . HIS A 1 92 ? 16.471 23.629 -0.501 1.00 89.50 92 HIS A C 1
ATOM 698 O O . HIS A 1 92 ? 16.671 22.575 -1.089 1.00 89.50 92 HIS A O 1
ATOM 704 N N . SER A 1 93 ? 17.455 24.489 -0.245 1.00 84.94 93 SER A N 1
ATOM 705 C CA . SER A 1 93 ? 18.808 24.424 -0.822 1.00 84.94 93 SER A CA 1
ATOM 706 C C . SER A 1 93 ? 19.552 23.095 -0.659 1.00 84.94 93 SER A C 1
ATOM 708 O O . SER A 1 93 ? 20.287 22.679 -1.541 1.00 84.94 93 SER A O 1
ATOM 710 N N . THR A 1 94 ? 19.396 22.417 0.474 1.00 82.31 94 THR A N 1
ATOM 711 C CA . THR A 1 94 ? 20.029 21.110 0.704 1.00 82.31 94 THR A CA 1
ATOM 712 C C . THR A 1 94 ? 19.212 19.938 0.147 1.00 82.31 94 THR A C 1
ATOM 714 O O . THR A 1 94 ? 19.730 19.159 -0.641 1.00 82.31 94 THR A O 1
ATOM 717 N N . ALA A 1 95 ? 17.932 19.827 0.522 1.00 83.56 95 ALA A N 1
ATOM 718 C CA . ALA A 1 95 ? 17.112 18.640 0.224 1.00 83.56 95 ALA A CA 1
ATOM 719 C C . ALA A 1 95 ? 16.227 18.753 -1.015 1.00 83.56 95 ALA A C 1
ATOM 721 O O . ALA A 1 95 ? 15.357 17.915 -1.220 1.00 83.56 95 ALA A O 1
ATOM 722 N N . GLY A 1 96 ? 16.386 19.817 -1.798 1.00 87.94 96 GLY A N 1
ATOM 723 C CA . GLY A 1 96 ? 15.507 20.164 -2.914 1.00 87.94 96 GLY A CA 1
ATOM 724 C C . GLY A 1 96 ? 14.189 20.750 -2.445 1.00 87.94 96 GLY A C 1
ATOM 725 O O . GLY A 1 96 ? 13.873 21.890 -2.776 1.00 87.94 96 GLY A O 1
ATOM 726 N N . VAL A 1 97 ? 13.466 20.023 -1.596 1.00 91.62 97 VAL A N 1
ATOM 727 C CA . VAL A 1 97 ? 12.151 20.417 -1.086 1.00 91.62 97 VAL A CA 1
ATOM 728 C C . VAL A 1 97 ? 12.047 20.271 0.431 1.00 91.62 97 VAL A C 1
ATOM 730 O O . VAL A 1 97 ? 12.929 19.761 1.128 1.00 91.62 97 VAL A O 1
ATOM 733 N N . THR A 1 98 ? 10.995 20.835 1.002 1.00 90.44 98 THR A N 1
ATOM 734 C CA . THR A 1 98 ? 10.520 20.557 2.354 1.00 90.44 98 THR A CA 1
ATOM 735 C C . THR A 1 98 ? 9.049 20.265 2.236 1.00 90.44 98 THR A C 1
ATOM 737 O O . THR A 1 98 ? 8.295 21.187 1.991 1.00 90.44 98 THR A O 1
ATOM 740 N N . LEU A 1 99 ? 8.698 18.994 2.379 1.00 95.00 99 LEU A N 1
ATOM 741 C CA . LEU A 1 99 ? 7.337 18.473 2.344 1.00 95.00 99 LEU A CA 1
ATOM 742 C C . LEU A 1 99 ? 7.131 17.593 3.590 1.00 95.00 99 LEU A C 1
ATOM 744 O O . LEU A 1 99 ? 7.868 17.750 4.575 1.00 95.00 99 LEU A O 1
ATOM 748 N N . THR A 1 100 ? 6.158 16.687 3.590 1.00 96.56 100 THR A N 1
ATOM 749 C CA . THR A 1 100 ? 5.776 15.939 4.797 1.00 96.56 100 THR A CA 1
ATOM 750 C C . THR A 1 100 ? 6.865 14.978 5.268 1.00 96.56 100 THR A C 1
ATOM 752 O O . THR A 1 100 ? 7.145 14.920 6.471 1.00 96.56 100 THR A O 1
ATOM 755 N N . ALA A 1 101 ? 7.591 14.338 4.351 1.00 94.81 101 ALA A N 1
ATOM 756 C CA . ALA A 1 101 ? 8.728 13.480 4.674 1.00 94.81 101 ALA A CA 1
ATOM 757 C C . ALA A 1 101 ? 9.833 14.229 5.439 1.00 94.81 101 ALA A C 1
ATOM 759 O O . ALA A 1 101 ? 10.291 13.819 6.510 1.00 94.81 101 ALA A O 1
ATOM 760 N N . LYS A 1 102 ? 10.224 15.404 4.937 1.00 91.44 102 LYS A N 1
ATOM 761 C CA . LYS A 1 102 ? 11.229 16.248 5.598 1.00 91.44 102 LYS A CA 1
ATOM 762 C C . LYS A 1 102 ? 10.698 16.888 6.885 1.00 91.44 102 LYS A C 1
ATOM 764 O O . LYS A 1 102 ? 11.488 17.229 7.766 1.00 91.44 102 LYS A O 1
ATOM 769 N N . ASN A 1 103 ? 9.385 17.032 7.032 1.00 92.94 103 ASN A N 1
ATOM 770 C CA . ASN A 1 103 ? 8.790 17.505 8.277 1.00 92.94 103 ASN A CA 1
ATOM 771 C C . ASN A 1 103 ? 8.967 16.492 9.422 1.00 92.94 103 ASN A C 1
ATOM 773 O O . ASN A 1 103 ? 9.259 16.887 10.549 1.00 92.94 103 ASN A O 1
ATOM 777 N N . HIS A 1 104 ? 8.942 15.184 9.134 1.00 93.38 104 HIS A N 1
ATOM 778 C CA . HIS A 1 104 ? 9.339 14.163 10.113 1.00 93.38 104 HIS A CA 1
ATOM 779 C C . HIS A 1 104 ? 10.810 14.282 10.514 1.00 93.38 104 HIS A C 1
ATOM 781 O O . HIS A 1 104 ? 11.133 14.203 11.699 1.00 93.38 104 HIS A O 1
ATOM 787 N N . TYR A 1 105 ? 11.700 14.581 9.563 1.00 90.00 105 TYR A N 1
ATOM 788 C CA . TYR A 1 105 ? 13.095 14.921 9.873 1.00 90.00 105 TYR A CA 1
ATOM 789 C C . TYR A 1 105 ? 13.194 16.165 10.781 1.00 90.00 105 TYR A C 1
ATOM 791 O O . TYR A 1 105 ? 14.087 16.288 11.621 1.00 90.00 105 TYR A O 1
ATOM 799 N N . GLY A 1 106 ? 12.203 17.056 10.677 1.00 87.69 106 GLY A N 1
ATOM 800 C CA . GLY A 1 106 ? 11.900 18.156 11.591 1.00 87.69 106 GLY A CA 1
ATOM 801 C C . GLY A 1 106 ? 11.721 17.769 13.064 1.00 87.69 106 GLY A C 1
ATOM 802 O O . GLY A 1 106 ? 11.864 18.628 13.927 1.00 87.69 106 GLY A O 1
ATOM 803 N N . SER A 1 107 ? 11.476 16.501 13.379 1.00 89.31 107 SER A N 1
ATOM 804 C CA . SER A 1 107 ? 11.253 16.041 14.754 1.00 89.31 107 SER A CA 1
ATOM 805 C C . SER A 1 107 ? 12.514 15.502 15.439 1.00 89.31 107 SER A C 1
ATOM 807 O O . SER A 1 107 ? 12.424 15.064 16.576 1.00 89.31 107 SER A O 1
ATOM 809 N N . ILE A 1 108 ? 13.684 15.507 14.791 1.00 89.69 108 ILE A N 1
ATOM 810 C CA . ILE A 1 108 ? 14.913 14.894 15.331 1.00 89.69 108 ILE A CA 1
ATOM 811 C C . ILE A 1 108 ? 15.811 15.931 16.036 1.00 89.69 108 ILE A C 1
ATOM 813 O O . ILE A 1 108 ? 16.090 16.994 15.465 1.00 89.69 108 ILE A O 1
ATOM 817 N N . ASN A 1 109 ? 16.319 15.589 17.236 1.00 83.44 109 ASN A N 1
ATOM 818 C CA . ASN A 1 109 ? 17.117 16.465 18.130 1.00 83.44 109 ASN A CA 1
ATOM 819 C C . ASN A 1 109 ? 18.591 16.698 17.726 1.00 83.44 109 ASN A C 1
ATOM 821 O O . ASN A 1 109 ? 19.316 17.420 18.391 1.00 83.44 109 ASN A O 1
ATOM 825 N N . ALA A 1 110 ? 19.091 16.064 16.674 1.00 78.19 110 ALA A N 1
ATOM 826 C CA . ALA A 1 110 ? 20.461 16.258 16.197 1.00 78.19 110 ALA A CA 1
ATOM 827 C C . ALA A 1 110 ? 20.504 15.801 14.743 1.00 78.19 110 ALA A C 1
ATOM 829 O O . ALA A 1 110 ? 20.383 14.621 14.466 1.00 78.19 110 ALA A O 1
ATOM 830 N N . ARG A 1 111 ? 20.546 16.721 13.789 1.00 77.31 111 ARG A N 1
ATOM 831 C CA . ARG A 1 111 ? 20.312 16.409 12.373 1.00 77.31 111 ARG A CA 1
ATOM 832 C C . ARG A 1 111 ? 21.610 16.490 11.599 1.00 77.31 111 ARG A C 1
ATOM 834 O O . ARG A 1 111 ? 22.219 17.556 11.594 1.00 77.31 111 ARG A O 1
ATOM 841 N N . GLU A 1 112 ? 21.978 15.409 10.922 1.00 79.25 112 GLU A N 1
ATOM 842 C CA . GLU A 1 112 ? 23.115 15.409 10.008 1.00 79.25 112 GLU A CA 1
ATOM 843 C C . GLU A 1 112 ? 22.637 15.645 8.570 1.00 79.25 112 GLU A C 1
ATOM 845 O O . GLU A 1 112 ? 21.942 14.819 7.970 1.00 79.25 112 GLU A O 1
ATOM 850 N N . HIS A 1 113 ? 22.957 16.824 8.033 1.00 78.75 113 HIS A N 1
ATOM 851 C CA . HIS A 1 113 ? 22.408 17.296 6.765 1.00 78.75 113 HIS A CA 1
ATOM 852 C C . HIS A 1 113 ? 23.093 16.694 5.532 1.00 78.75 113 HIS A C 1
ATOM 854 O O . HIS A 1 113 ? 22.563 16.869 4.435 1.00 78.75 113 HIS A O 1
ATOM 860 N N . THR A 1 114 ? 24.238 16.016 5.663 1.00 74.81 114 THR A N 1
ATOM 861 C CA . THR A 1 114 ? 24.928 15.356 4.534 1.00 74.81 114 THR A CA 1
ATOM 862 C C . THR A 1 114 ? 24.047 14.334 3.814 1.00 74.81 114 THR A C 1
ATOM 864 O O . THR A 1 114 ? 24.062 14.294 2.589 1.00 74.81 114 THR A O 1
ATOM 867 N N . TYR A 1 115 ? 23.195 13.606 4.538 1.00 77.19 115 TYR A N 1
ATOM 868 C CA . TYR A 1 115 ? 22.319 12.562 3.985 1.00 77.19 115 TYR A CA 1
ATOM 869 C C . TYR A 1 115 ? 21.059 13.080 3.281 1.00 77.19 115 TYR A C 1
ATOM 871 O O . TYR A 1 115 ? 20.331 12.309 2.666 1.00 77.19 115 TYR A O 1
ATOM 879 N N . ILE A 1 116 ? 20.772 14.380 3.385 1.00 81.06 116 ILE A N 1
ATOM 880 C CA . ILE A 1 116 ? 19.623 15.008 2.718 1.00 81.06 116 ILE A CA 1
ATOM 881 C C . ILE A 1 116 ? 20.076 15.971 1.622 1.00 81.06 116 ILE A C 1
ATOM 883 O O . ILE A 1 116 ? 19.341 16.890 1.276 1.00 81.06 116 ILE A O 1
ATOM 887 N N . ARG A 1 117 ? 21.304 15.829 1.113 1.00 81.88 117 ARG A N 1
ATOM 888 C CA . ARG A 1 117 ? 21.827 16.647 0.015 1.00 81.88 117 ARG A CA 1
ATOM 889 C C . ARG A 1 117 ? 21.387 16.059 -1.319 1.00 81.88 117 ARG A C 1
ATOM 891 O O . ARG A 1 117 ? 22.091 15.236 -1.893 1.00 81.88 117 ARG A O 1
ATOM 898 N N . ALA A 1 118 ? 20.244 16.519 -1.824 1.00 78.62 118 ALA A N 1
ATOM 899 C CA . ALA A 1 118 ? 19.652 16.006 -3.063 1.00 78.62 118 ALA A CA 1
ATOM 900 C C . ALA A 1 118 ? 20.591 16.149 -4.275 1.00 78.62 118 ALA A C 1
ATOM 902 O O . ALA A 1 118 ? 20.634 15.274 -5.124 1.00 78.62 118 ALA A O 1
ATOM 903 N N . ARG A 1 119 ? 21.400 17.213 -4.326 1.00 74.56 119 ARG A N 1
ATOM 904 C CA . ARG A 1 119 ? 22.397 17.408 -5.394 1.00 74.56 119 ARG A CA 1
ATOM 905 C C . ARG A 1 119 ? 23.635 16.504 -5.296 1.00 74.56 119 ARG A C 1
ATOM 907 O O . ARG A 1 119 ? 24.314 16.316 -6.295 1.00 74.56 119 ARG A O 1
ATOM 914 N N . ASP A 1 120 ? 23.946 15.997 -4.102 1.00 76.56 120 ASP A N 1
ATOM 915 C CA . ASP A 1 120 ? 25.152 15.195 -3.855 1.00 76.56 120 ASP A CA 1
ATOM 916 C C . ASP A 1 120 ? 24.823 13.683 -3.910 1.00 76.56 120 ASP A C 1
ATOM 918 O O . ASP A 1 120 ? 25.725 12.853 -3.857 1.00 76.56 120 ASP A O 1
ATOM 922 N N . SER A 1 121 ? 23.536 13.323 -4.011 1.00 74.56 121 SER A N 1
ATOM 923 C CA . SER A 1 121 ? 23.039 11.942 -4.003 1.00 74.56 121 SER A CA 1
ATOM 924 C C . SER A 1 121 ? 22.371 11.628 -5.341 1.00 74.56 121 SER A C 1
ATOM 926 O O . SER A 1 121 ? 21.477 12.362 -5.761 1.00 74.56 121 SER A O 1
ATOM 928 N N . GLY A 1 122 ? 22.818 10.571 -6.022 1.00 77.75 122 GLY A N 1
ATOM 929 C CA . GLY A 1 122 ? 22.195 10.107 -7.264 1.00 77.75 122 GLY A CA 1
ATOM 930 C C . GLY A 1 122 ? 20.819 9.480 -7.028 1.00 77.75 122 GLY A C 1
ATOM 931 O O . GLY A 1 122 ? 20.479 9.112 -5.903 1.00 77.75 122 GLY A O 1
ATOM 932 N N . MET A 1 123 ? 20.038 9.335 -8.098 1.00 86.62 123 MET A N 1
ATOM 933 C CA . MET A 1 123 ? 18.858 8.468 -8.079 1.00 86.62 123 MET A CA 1
ATOM 934 C C . MET A 1 123 ? 19.250 7.036 -7.700 1.00 86.62 123 MET A C 1
ATOM 936 O O . MET A 1 123 ? 20.311 6.559 -8.100 1.00 86.62 123 MET A O 1
ATOM 940 N N . GLY A 1 124 ? 18.407 6.359 -6.919 1.00 86.75 124 GLY A N 1
ATOM 941 C CA . GLY A 1 124 ? 18.705 5.014 -6.426 1.00 86.75 124 GLY A CA 1
ATOM 942 C C . GLY A 1 124 ? 19.781 4.996 -5.342 1.00 86.75 124 GLY A C 1
ATOM 943 O O . GLY A 1 124 ? 20.570 4.061 -5.253 1.00 86.75 124 GLY A O 1
ATOM 944 N N . SER A 1 125 ? 19.856 6.032 -4.507 1.00 90.19 125 SER A N 1
ATOM 945 C CA . SER A 1 125 ? 20.711 6.032 -3.316 1.00 90.19 125 SER A CA 1
ATOM 946 C C . SER A 1 125 ? 19.883 5.909 -2.041 1.00 90.19 125 SER A C 1
ATOM 948 O O . SER A 1 125 ? 18.744 6.376 -1.993 1.00 90.19 125 SER A O 1
ATOM 950 N N . TYR A 1 126 ? 20.495 5.397 -0.966 1.00 92.00 126 TYR A N 1
ATOM 951 C CA . TYR A 1 126 ? 19.885 5.427 0.366 1.00 92.00 126 TYR A CA 1
ATOM 952 C C . TYR A 1 126 ? 19.399 6.839 0.715 1.00 92.00 126 TYR A C 1
ATOM 954 O O . TYR A 1 126 ? 20.127 7.822 0.557 1.00 92.00 126 TYR A O 1
ATOM 962 N N . ASN A 1 127 ? 18.176 6.919 1.231 1.00 91.75 127 ASN A N 1
ATOM 963 C CA . ASN A 1 127 ? 17.580 8.160 1.695 1.00 91.75 127 ASN A CA 1
ATOM 964 C C . ASN A 1 127 ? 16.942 7.979 3.083 1.00 91.75 127 ASN A C 1
ATOM 966 O O . ASN A 1 127 ? 16.024 7.165 3.222 1.00 91.75 127 ASN A O 1
ATOM 970 N N . PRO A 1 128 ? 17.367 8.747 4.105 1.00 92.06 128 PRO A N 1
ATOM 971 C CA . PRO A 1 128 ? 16.864 8.593 5.468 1.00 92.06 128 PRO A CA 1
ATOM 972 C C . PRO A 1 128 ? 15.395 9.004 5.618 1.00 92.06 128 PRO A C 1
ATOM 974 O O . PRO A 1 128 ? 14.764 8.627 6.599 1.00 92.06 128 PRO A O 1
ATOM 977 N N . PHE A 1 129 ? 14.818 9.763 4.679 1.00 94.00 129 PHE A N 1
ATOM 978 C CA . PHE A 1 129 ? 13.395 10.098 4.742 1.00 94.00 129 PHE A CA 1
ATOM 979 C C . PHE A 1 129 ? 12.507 8.858 4.657 1.00 94.00 129 PHE A C 1
ATOM 981 O O . PHE A 1 129 ? 11.491 8.816 5.341 1.00 94.00 129 PHE A O 1
ATOM 988 N N . VAL A 1 130 ? 12.916 7.831 3.910 1.00 96.12 130 VAL A N 1
ATOM 989 C CA . VAL A 1 130 ? 12.163 6.573 3.786 1.00 96.12 130 VAL A CA 1
ATOM 990 C C . VAL A 1 130 ? 12.052 5.869 5.138 1.00 96.12 130 VAL A C 1
ATOM 992 O O . VAL A 1 130 ? 10.964 5.440 5.517 1.00 96.12 130 VAL A O 1
ATOM 995 N N . ASP A 1 131 ? 13.142 5.842 5.914 1.00 95.94 131 ASP A N 1
ATOM 996 C CA . ASP A 1 131 ? 13.115 5.303 7.276 1.00 95.94 131 ASP A CA 1
ATOM 997 C C . ASP A 1 131 ? 12.147 6.076 8.168 1.00 95.94 131 ASP A C 1
ATOM 999 O O . ASP A 1 131 ? 11.380 5.479 8.913 1.00 95.94 131 ASP A O 1
ATOM 1003 N N . LEU A 1 132 ? 12.139 7.407 8.080 1.00 95.56 132 LEU A N 1
ATOM 1004 C CA . LEU A 1 132 ? 11.289 8.244 8.928 1.00 95.56 132 LEU A CA 1
ATOM 1005 C C . LEU A 1 132 ? 9.804 8.145 8.572 1.00 95.56 132 LEU A C 1
ATOM 1007 O O . LEU A 1 132 ? 8.968 8.138 9.477 1.00 95.56 132 LEU A O 1
ATOM 1011 N N . ILE A 1 133 ? 9.471 8.050 7.283 1.00 96.50 133 ILE A N 1
ATOM 1012 C CA . ILE A 1 133 ? 8.094 7.815 6.827 1.00 96.50 133 ILE A CA 1
ATOM 1013 C C . ILE A 1 133 ? 7.641 6.413 7.265 1.00 96.50 133 ILE A C 1
ATOM 1015 O O . ILE A 1 133 ? 6.537 6.253 7.769 1.00 96.50 133 ILE A O 1
ATOM 1019 N N . GLY A 1 134 ? 8.499 5.399 7.147 1.00 94.81 134 GLY A N 1
ATOM 1020 C CA . GLY A 1 134 ? 8.177 4.032 7.563 1.00 94.81 134 GLY A CA 1
ATOM 1021 C C . GLY A 1 134 ? 8.264 3.770 9.073 1.00 94.81 134 GLY A C 1
ATOM 1022 O O . GLY A 1 134 ? 7.915 2.680 9.522 1.00 94.81 134 GLY A O 1
ATOM 1023 N N . HIS A 1 135 ? 8.750 4.720 9.881 1.00 96.19 135 HIS A N 1
ATOM 1024 C CA . HIS A 1 135 ? 9.041 4.466 11.293 1.00 96.19 135 HIS A CA 1
ATOM 1025 C C . HIS A 1 135 ? 7.757 4.330 12.141 1.00 96.19 135 HIS A C 1
ATOM 1027 O O . HIS A 1 135 ? 6.904 5.224 12.086 1.00 96.19 135 HIS A O 1
ATOM 1033 N N . PRO A 1 136 ? 7.645 3.326 13.040 1.00 92.31 136 PRO A N 1
ATOM 1034 C CA . PRO A 1 136 ? 6.449 3.105 13.870 1.00 92.31 136 PRO A CA 1
ATOM 1035 C C . PRO A 1 136 ? 6.051 4.266 14.789 1.00 92.31 136 PRO A C 1
ATOM 1037 O O . PRO A 1 136 ? 4.914 4.353 15.234 1.00 92.31 136 PRO A O 1
ATOM 1040 N N . HIS A 1 137 ? 6.990 5.147 15.134 1.00 94.69 137 HIS A N 1
ATOM 1041 C CA . HIS A 1 137 ? 6.716 6.336 15.954 1.00 94.69 137 HIS A CA 1
ATOM 1042 C C . HIS A 1 137 ? 6.432 7.610 15.151 1.00 94.69 137 HIS A C 1
ATOM 1044 O O . HIS A 1 137 ? 5.954 8.574 15.740 1.00 94.69 137 HIS A O 1
ATOM 1050 N N . LEU A 1 138 ? 6.743 7.635 13.854 1.00 95.44 138 LEU A N 1
ATOM 1051 C CA . LEU A 1 138 ? 6.550 8.798 12.987 1.00 95.44 138 LEU A CA 1
ATOM 1052 C C . LEU A 1 138 ? 5.475 8.469 11.954 1.00 95.44 138 LEU A C 1
ATOM 1054 O O . LEU A 1 138 ? 4.306 8.426 12.334 1.00 95.44 138 LEU A O 1
ATOM 1058 N N . GLY A 1 139 ? 5.830 8.199 10.695 1.00 94.12 139 GLY A N 1
ATOM 1059 C CA . GLY A 1 139 ? 4.814 7.990 9.664 1.00 94.12 139 GLY A CA 1
ATOM 1060 C C . GLY A 1 139 ? 3.900 6.786 9.930 1.00 94.12 139 GLY A C 1
ATOM 1061 O O . GLY A 1 139 ? 2.721 6.863 9.608 1.00 94.12 139 GLY A O 1
ATOM 1062 N N . GLY A 1 140 ? 4.348 5.762 10.671 1.00 91.38 140 GLY A N 1
ATOM 1063 C CA . GLY A 1 140 ? 3.490 4.652 11.118 1.00 91.38 140 GLY A CA 1
ATOM 1064 C C . GLY A 1 140 ? 2.345 5.045 12.069 1.00 91.38 140 GLY A C 1
ATOM 1065 O O . GLY A 1 140 ? 1.408 4.272 12.249 1.00 91.38 140 GLY A O 1
ATOM 1066 N N . LYS A 1 141 ? 2.389 6.244 12.669 1.00 94.75 141 LYS A N 1
ATOM 1067 C CA . LYS A 1 141 ? 1.287 6.834 13.455 1.00 94.75 141 LYS A CA 1
ATOM 1068 C C . LYS A 1 141 ? 0.553 7.945 12.714 1.00 94.75 141 LYS A C 1
ATOM 1070 O O . LYS A 1 141 ? -0.442 8.456 13.231 1.00 94.75 141 LYS A O 1
ATOM 1075 N N . THR A 1 142 ? 1.048 8.390 11.563 1.00 96.44 142 THR A N 1
ATOM 1076 C CA . THR A 1 142 ? 0.456 9.520 10.854 1.00 96.44 142 THR A CA 1
ATOM 1077 C C . THR A 1 142 ? -0.809 9.084 10.134 1.00 96.44 142 THR A C 1
ATOM 1079 O O . THR A 1 142 ? -0.768 8.279 9.215 1.00 96.44 142 THR A O 1
ATOM 1082 N N . LEU A 1 143 ? -1.945 9.637 10.562 1.00 92.50 143 LEU A N 1
ATOM 1083 C CA . LEU A 1 143 ? -3.244 9.378 9.940 1.00 92.50 143 LEU A CA 1
ATOM 1084 C C . LEU A 1 143 ? -3.542 10.324 8.785 1.00 92.50 143 LEU A C 1
ATOM 1086 O O . LEU A 1 143 ? -4.352 10.001 7.928 1.00 92.50 143 LEU A O 1
ATOM 1090 N N . LEU A 1 144 ? -2.963 11.522 8.810 1.00 93.88 144 LEU A N 1
ATOM 1091 C CA . LEU A 1 144 ? -3.251 12.563 7.838 1.00 93.88 144 LEU A CA 1
ATOM 1092 C C . LEU A 1 144 ? -1.983 13.351 7.533 1.00 93.88 144 LEU A C 1
ATOM 1094 O O . LEU A 1 144 ? -1.338 13.892 8.439 1.00 93.88 144 LEU A O 1
ATOM 1098 N N . PHE A 1 145 ? -1.676 13.442 6.246 1.00 97.06 145 PHE A N 1
ATOM 1099 C CA . PHE A 1 145 ? -0.610 14.259 5.696 1.00 97.06 145 PHE A CA 1
ATOM 1100 C C . PHE A 1 145 ? -1.228 15.515 5.098 1.00 97.06 145 PHE A C 1
ATOM 1102 O O . PHE A 1 145 ? -2.121 15.447 4.253 1.00 97.06 145 PHE A O 1
ATOM 1109 N N . MET A 1 146 ? -0.774 16.668 5.574 1.00 96.19 146 MET A N 1
ATOM 1110 C CA . MET A 1 146 ? -1.264 17.972 5.161 1.00 96.19 146 MET A CA 1
ATOM 1111 C C . MET A 1 146 ? -0.098 18.818 4.677 1.00 96.19 146 MET A C 1
ATOM 1113 O O . MET A 1 146 ? 0.945 18.897 5.332 1.00 96.19 146 MET A O 1
ATOM 1117 N N . ILE A 1 147 ? -0.302 19.507 3.563 1.00 95.94 147 ILE A N 1
ATOM 1118 C CA . ILE A 1 147 ? 0.647 20.484 3.051 1.00 95.94 147 ILE A CA 1
ATOM 1119 C C . ILE A 1 147 ? -0.072 21.820 2.895 1.00 95.94 147 ILE A C 1
ATOM 1121 O O . ILE A 1 147 ? -1.053 21.939 2.156 1.00 95.94 147 ILE A O 1
ATOM 1125 N N . ASP A 1 148 ? 0.435 22.829 3.597 1.00 91.19 148 ASP A N 1
ATOM 1126 C CA . ASP A 1 148 ? 0.038 24.218 3.409 1.00 91.19 148 ASP A CA 1
ATOM 1127 C C . ASP A 1 148 ? 0.627 24.737 2.094 1.00 91.19 148 ASP A C 1
ATOM 1129 O O . ASP A 1 148 ? 1.829 25.003 1.986 1.00 91.19 148 ASP A O 1
ATOM 1133 N N . GLY A 1 149 ? -0.240 24.841 1.088 1.00 87.69 149 GLY A N 1
ATOM 1134 C CA . GLY A 1 149 ? 0.082 25.382 -0.222 1.00 87.69 149 GLY A CA 1
ATOM 1135 C C . GLY A 1 149 ? -0.177 26.878 -0.354 1.00 87.69 149 GLY A C 1
ATOM 1136 O O . GLY A 1 149 ? 0.170 27.430 -1.400 1.00 87.69 149 GLY A O 1
ATOM 1137 N N . LEU A 1 150 ? -0.760 27.545 0.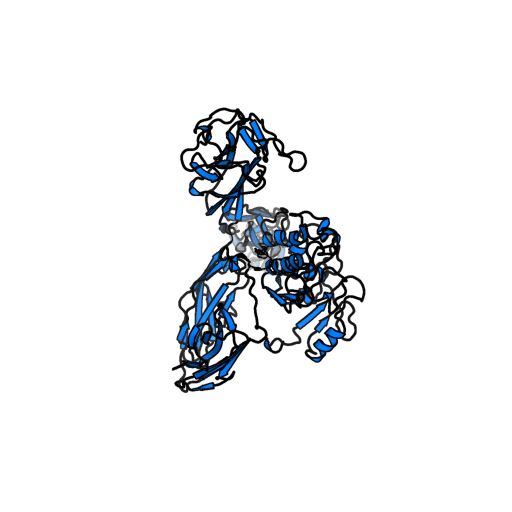655 1.00 84.69 150 LEU A N 1
ATOM 1138 C CA . LEU A 1 150 ? -1.217 28.940 0.571 1.00 84.69 150 LEU A CA 1
ATOM 1139 C C . LEU A 1 150 ? -0.080 29.905 0.224 1.00 84.69 150 LEU A C 1
ATOM 1141 O O . LEU A 1 150 ? -0.286 30.862 -0.521 1.00 84.69 150 LEU A O 1
ATOM 1145 N N . TYR A 1 151 ? 1.111 29.634 0.759 1.00 80.31 151 TYR A N 1
ATOM 1146 C CA . TYR A 1 151 ? 2.287 30.498 0.668 1.00 80.31 151 TYR A CA 1
ATOM 1147 C C . TYR A 1 151 ? 3.521 29.701 0.234 1.00 80.31 151 TYR A C 1
ATOM 1149 O O . TYR A 1 151 ? 4.496 29.578 0.979 1.00 80.31 151 TYR A O 1
ATOM 1157 N N . GLY A 1 152 ? 3.456 29.109 -0.959 1.00 86.06 152 GLY A N 1
ATOM 1158 C CA . GLY A 1 152 ? 4.577 28.348 -1.496 1.00 86.06 152 GLY A CA 1
ATOM 1159 C C . GLY A 1 152 ? 5.817 29.200 -1.750 1.00 86.06 152 GLY A C 1
ATOM 1160 O O . GLY A 1 152 ? 5.712 30.360 -2.139 1.00 86.06 152 GLY A O 1
ATOM 1161 N N . CYS A 1 153 ? 7.000 28.616 -1.550 1.00 87.81 153 CYS A N 1
ATOM 1162 C CA . CYS A 1 153 ? 8.269 29.334 -1.697 1.00 87.81 153 CYS A CA 1
ATOM 1163 C C . CYS A 1 153 ? 9.305 28.559 -2.496 1.00 87.81 153 CYS A C 1
ATOM 1165 O O . CYS A 1 153 ? 9.494 27.358 -2.301 1.00 87.81 153 CYS A O 1
ATOM 1167 N N . VAL A 1 154 ? 10.093 29.297 -3.277 1.00 87.06 154 VAL A N 1
ATOM 1168 C CA . VAL A 1 154 ? 11.218 28.759 -4.047 1.00 87.06 154 VAL A CA 1
ATOM 1169 C C . VAL A 1 154 ? 12.314 28.141 -3.167 1.00 87.06 154 VAL A C 1
ATOM 1171 O O . VAL A 1 154 ? 12.954 27.172 -3.575 1.00 87.06 154 VAL A O 1
ATOM 1174 N N . ASN A 1 155 ? 12.555 28.665 -1.957 1.00 89.19 155 ASN A N 1
ATOM 1175 C CA . ASN A 1 155 ? 13.615 28.176 -1.074 1.00 89.19 155 ASN A CA 1
ATOM 1176 C C . ASN A 1 155 ? 13.331 28.431 0.419 1.00 89.19 155 ASN A C 1
ATOM 1178 O O . ASN A 1 155 ? 12.432 29.178 0.806 1.00 89.19 155 ASN A O 1
ATOM 1182 N N . VAL A 1 156 ? 14.139 27.817 1.286 1.00 84.31 156 VAL A N 1
ATOM 1183 C CA . VAL A 1 156 ? 14.190 28.147 2.713 1.00 84.31 156 VAL A CA 1
ATOM 1184 C C . VAL A 1 156 ? 14.720 29.570 2.911 1.00 84.31 156 VAL A C 1
ATOM 1186 O O . VAL A 1 156 ? 15.721 29.950 2.312 1.00 84.31 156 VAL A O 1
ATOM 1189 N N . GLY A 1 157 ? 14.055 30.345 3.771 1.00 80.31 157 GLY A N 1
ATOM 1190 C CA . GLY A 1 157 ? 14.453 31.720 4.092 1.00 80.31 157 GLY A CA 1
ATOM 1191 C C . GLY A 1 157 ? 13.980 32.782 3.096 1.00 80.31 157 GLY A C 1
ATOM 1192 O O . GLY A 1 157 ? 14.254 33.957 3.318 1.00 80.31 157 GLY A O 1
ATOM 1193 N N . SER A 1 158 ? 13.259 32.405 2.034 1.00 83.06 158 SER A N 1
ATOM 1194 C CA . SER A 1 158 ? 12.616 33.367 1.136 1.00 83.06 158 SER A CA 1
ATOM 1195 C C . SER A 1 158 ? 11.630 34.262 1.896 1.00 83.06 158 SER A C 1
ATOM 1197 O O . SER A 1 158 ? 10.812 33.770 2.677 1.00 83.06 158 SER A O 1
ATOM 1199 N N . THR A 1 159 ? 11.696 35.572 1.649 1.00 81.25 159 THR A N 1
ATOM 1200 C CA . THR A 1 159 ? 10.712 36.533 2.161 1.00 81.25 159 THR A CA 1
ATOM 1201 C C . THR A 1 159 ? 9.391 36.358 1.419 1.00 81.25 159 THR A C 1
ATOM 1203 O O . THR A 1 159 ? 9.352 36.420 0.189 1.00 81.25 159 THR A O 1
ATOM 1206 N N . ILE A 1 160 ? 8.316 36.151 2.178 1.00 75.62 160 ILE A N 1
ATOM 1207 C CA . ILE A 1 160 ? 6.950 36.042 1.662 1.00 75.62 160 ILE A CA 1
ATOM 1208 C C . ILE A 1 160 ? 6.271 37.400 1.832 1.00 75.62 160 ILE A C 1
ATOM 1210 O O . ILE A 1 160 ? 5.961 37.802 2.956 1.00 75.62 160 ILE A O 1
ATOM 1214 N N . ASP A 1 161 ? 6.053 38.102 0.727 1.00 80.12 161 ASP A N 1
ATOM 1215 C CA . ASP A 1 161 ? 5.276 39.336 0.653 1.00 80.12 161 ASP A CA 1
ATOM 1216 C C . ASP A 1 161 ? 4.136 39.194 -0.369 1.00 80.12 161 ASP A C 1
ATOM 1218 O O . ASP A 1 161 ? 3.945 38.144 -0.979 1.00 80.12 161 ASP A O 1
ATOM 1222 N N . ALA A 1 162 ? 3.329 40.242 -0.543 1.00 71.44 162 ALA A N 1
ATOM 1223 C CA . ALA A 1 162 ? 2.164 40.189 -1.426 1.00 71.44 162 ALA A CA 1
ATOM 1224 C C . ALA A 1 162 ? 2.501 39.906 -2.905 1.00 71.44 162 ALA A C 1
ATOM 1226 O O . ALA A 1 162 ? 1.611 39.475 -3.644 1.00 71.44 162 ALA A O 1
ATOM 1227 N N . ALA A 1 163 ? 3.739 40.168 -3.337 1.00 70.56 163 ALA A N 1
ATOM 1228 C CA . ALA A 1 163 ? 4.208 39.917 -4.693 1.00 70.56 163 ALA A CA 1
ATOM 1229 C C . ALA A 1 163 ? 4.833 38.520 -4.825 1.00 70.56 163 ALA A C 1
ATOM 1231 O O . ALA A 1 163 ? 4.556 37.836 -5.806 1.00 70.56 163 ALA A O 1
ATOM 1232 N N . SER A 1 164 ? 5.622 38.071 -3.841 1.00 74.44 164 SER A N 1
ATOM 1233 C CA . SER A 1 164 ? 6.303 36.767 -3.874 1.00 74.44 164 SER A CA 1
ATOM 1234 C C . SER A 1 164 ? 5.432 35.584 -3.449 1.00 74.44 164 SER A C 1
ATOM 1236 O O . SER A 1 164 ? 5.783 34.440 -3.722 1.00 74.44 164 SER A O 1
ATOM 1238 N N . ALA A 1 165 ? 4.302 35.841 -2.791 1.00 75.50 165 ALA A N 1
ATOM 1239 C CA . ALA A 1 165 ? 3.386 34.801 -2.332 1.00 75.50 165 ALA A CA 1
ATOM 1240 C C . ALA A 1 165 ? 2.338 34.369 -3.374 1.00 75.50 165 ALA A C 1
ATOM 1242 O O . ALA A 1 165 ? 1.587 33.417 -3.152 1.00 75.50 165 ALA A O 1
ATOM 1243 N N . ARG A 1 166 ? 2.267 35.086 -4.499 1.00 79.12 166 ARG A N 1
ATOM 1244 C CA . ARG A 1 166 ? 1.447 34.714 -5.653 1.00 79.12 166 ARG A CA 1
ATOM 1245 C C . ARG A 1 166 ? 2.221 33.743 -6.531 1.00 79.12 166 ARG A C 1
ATOM 1247 O O . ARG A 1 166 ? 3.422 33.890 -6.727 1.00 79.12 166 ARG A O 1
ATOM 1254 N N . TRP A 1 167 ? 1.495 32.787 -7.082 1.00 81.62 167 TRP A N 1
ATOM 1255 C CA . TRP A 1 167 ? 2.011 31.775 -7.982 1.00 81.62 167 TRP A CA 1
ATOM 1256 C C . TRP A 1 167 ? 1.811 32.253 -9.418 1.00 81.62 167 TRP A C 1
ATOM 1258 O O . TRP A 1 167 ? 0.683 32.430 -9.885 1.00 81.62 167 TRP A O 1
ATOM 1268 N N . ASN A 1 168 ? 2.911 32.508 -10.109 1.00 78.38 168 ASN A N 1
ATOM 1269 C CA . ASN A 1 168 ? 2.950 33.087 -11.440 1.00 78.38 168 ASN A CA 1
ATOM 1270 C C . ASN A 1 168 ? 2.531 32.086 -12.518 1.00 78.38 168 ASN A C 1
ATOM 1272 O O . ASN A 1 168 ? 1.749 32.457 -13.390 1.00 78.38 168 ASN A O 1
ATOM 1276 N N . ASN A 1 169 ? 2.992 30.834 -12.444 1.00 76.31 169 ASN A N 1
ATOM 1277 C CA . ASN A 1 169 ? 2.800 29.862 -13.523 1.00 76.31 169 ASN A CA 1
ATOM 1278 C C . ASN A 1 169 ? 1.515 29.056 -13.342 1.00 76.31 169 ASN A C 1
ATOM 1280 O O . ASN A 1 169 ? 0.668 29.019 -14.229 1.00 76.31 169 ASN A O 1
ATOM 1284 N N . LEU A 1 170 ? 1.349 28.408 -12.187 1.00 76.75 170 LEU A N 1
ATOM 1285 C CA . LEU A 1 170 ? 0.236 27.472 -11.988 1.00 76.75 170 LEU A CA 1
ATOM 1286 C C . LEU A 1 170 ? -1.096 28.160 -11.689 1.00 76.75 170 LEU A C 1
ATOM 1288 O O . LEU A 1 170 ? -2.152 27.564 -11.911 1.00 76.75 170 LEU A O 1
ATOM 1292 N N . PHE A 1 171 ? -1.041 29.396 -11.190 1.00 72.25 171 PHE A N 1
ATOM 1293 C CA . PHE A 1 171 ? -2.213 30.168 -10.780 1.00 72.25 171 PHE A CA 1
ATOM 1294 C C . PHE A 1 171 ? -2.245 31.575 -11.398 1.00 72.25 171 PHE A C 1
ATOM 1296 O O . PHE A 1 171 ? -2.926 32.453 -10.878 1.00 72.25 171 PHE A O 1
ATOM 1303 N N . ASN A 1 172 ? -1.550 31.811 -12.518 1.00 72.38 172 ASN A N 1
ATOM 1304 C CA . ASN A 1 172 ? -1.641 33.052 -13.304 1.00 72.38 172 ASN A CA 1
ATOM 1305 C C . ASN A 1 172 ? -1.444 34.345 -12.479 1.00 72.38 172 ASN A C 1
ATOM 1307 O O . ASN A 1 172 ? -2.205 35.310 -12.599 1.00 72.38 172 ASN A O 1
ATOM 1311 N N . GLY A 1 173 ? -0.451 34.356 -11.590 1.00 72.81 173 GLY A N 1
ATOM 1312 C CA . GLY A 1 173 ? -0.156 35.485 -10.704 1.00 72.81 173 GLY A CA 1
ATOM 1313 C C . GLY A 1 173 ? -1.155 35.654 -9.553 1.00 72.81 173 GLY A C 1
ATOM 1314 O O . GLY A 1 173 ? -1.279 36.753 -9.004 1.00 72.81 173 GLY A O 1
ATOM 1315 N N . GLN A 1 174 ? -1.886 34.596 -9.193 1.00 74.12 174 GLN A N 1
ATOM 1316 C CA . GLN A 1 174 ? -2.811 34.553 -8.057 1.00 74.12 174 GLN A CA 1
ATOM 1317 C C . GLN A 1 174 ? -2.282 33.675 -6.923 1.00 74.12 174 GLN A C 1
ATOM 1319 O O . GLN A 1 174 ? -1.289 32.965 -7.043 1.00 74.12 174 GLN A O 1
ATOM 1324 N N . TRP A 1 175 ? -2.959 33.739 -5.784 1.00 73.00 175 TRP A N 1
ATOM 1325 C CA . TRP A 1 175 ? -2.720 32.844 -4.658 1.00 73.00 175 TRP A CA 1
ATOM 1326 C C . TRP A 1 175 ? -3.231 31.444 -4.996 1.00 73.00 175 TRP A C 1
ATOM 1328 O O . TRP A 1 175 ? -4.296 31.314 -5.598 1.00 73.00 175 TRP A O 1
ATOM 1338 N N . SER A 1 176 ? -2.525 30.404 -4.553 1.00 76.44 176 SER A N 1
ATOM 1339 C CA . SER A 1 176 ? -2.994 29.024 -4.723 1.00 76.44 176 SER A CA 1
ATOM 1340 C C . SER A 1 176 ? -4.302 28.756 -3.969 1.00 76.44 176 SER A C 1
ATOM 1342 O O . SER A 1 176 ? -5.094 27.914 -4.386 1.00 76.44 176 SER A O 1
ATOM 1344 N N . ALA A 1 177 ? -4.505 29.448 -2.835 1.00 75.44 177 ALA A N 1
ATOM 1345 C CA . ALA A 1 177 ? -5.626 29.278 -1.907 1.00 75.44 177 ALA A CA 1
ATOM 1346 C C . ALA A 1 177 ? -5.924 27.803 -1.553 1.00 75.44 177 ALA A C 1
ATOM 1348 O O . ALA A 1 177 ? -7.068 27.444 -1.283 1.00 75.44 177 ALA A O 1
ATOM 1349 N N . SER A 1 178 ? -4.894 26.949 -1.568 1.00 79.50 178 SER A N 1
ATOM 1350 C CA . SER A 1 178 ? -5.038 25.495 -1.505 1.00 79.50 178 SER A CA 1
ATOM 1351 C C . SER A 1 178 ? -4.315 24.889 -0.303 1.00 79.50 178 SER A C 1
ATOM 1353 O O . SER A 1 178 ? -3.175 25.244 0.001 1.00 79.50 178 SER A O 1
ATOM 1355 N N . PHE A 1 179 ? -4.973 23.919 0.331 1.00 87.94 179 PHE A N 1
ATOM 1356 C CA . PHE A 1 179 ? -4.343 22.922 1.194 1.00 87.94 179 PHE A CA 1
ATOM 1357 C C . PHE A 1 179 ? -4.383 21.578 0.479 1.00 87.94 179 PHE A C 1
ATOM 1359 O O . PHE A 1 179 ? -5.420 21.206 -0.070 1.00 87.94 179 PHE A O 1
ATOM 1366 N N . PHE A 1 180 ? -3.279 20.843 0.523 1.00 91.69 180 PHE A N 1
ATOM 1367 C CA . PHE A 1 180 ? -3.221 19.485 -0.003 1.00 91.69 180 PHE A CA 1
ATOM 1368 C C . PHE A 1 180 ? -3.322 18.496 1.153 1.00 91.69 180 PHE A C 1
ATOM 1370 O O . PHE A 1 180 ? -2.720 18.705 2.209 1.00 91.69 180 PHE A O 1
ATOM 1377 N N . LEU A 1 181 ? -4.109 17.441 0.959 1.00 93.31 181 LEU A N 1
ATOM 1378 C CA . LEU A 1 181 ? -4.434 16.451 1.980 1.00 93.31 181 LEU A CA 1
ATOM 1379 C C . LEU A 1 181 ? -4.315 15.056 1.378 1.00 93.31 181 LEU A C 1
ATOM 1381 O O . LEU A 1 181 ? -4.764 14.834 0.257 1.00 93.31 181 LEU A O 1
ATOM 1385 N N . SER A 1 182 ? -3.755 14.118 2.134 1.00 94.50 182 SER A N 1
ATOM 1386 C CA . SER A 1 182 ? -3.691 12.711 1.743 1.00 94.50 182 SER A CA 1
ATOM 1387 C C . SER A 1 182 ? -3.586 11.799 2.958 1.00 94.50 182 SER A C 1
ATOM 1389 O O . SER A 1 182 ? -3.126 12.208 4.028 1.00 94.50 182 SER A O 1
ATOM 1391 N N . LEU A 1 183 ? -3.980 10.544 2.760 1.00 93.69 183 LEU A N 1
ATOM 1392 C CA . LEU A 1 183 ? -3.677 9.432 3.664 1.00 93.69 183 LEU A CA 1
ATOM 1393 C C . LEU A 1 183 ? -2.420 8.661 3.220 1.00 93.69 183 LEU A C 1
ATOM 1395 O O . LEU A 1 183 ? -1.877 7.882 3.993 1.00 93.69 183 LEU A O 1
ATOM 1399 N N . ASP A 1 184 ? -1.955 8.899 1.993 1.00 96.06 184 ASP A N 1
ATOM 1400 C CA . ASP A 1 184 ? -0.746 8.326 1.405 1.00 96.06 184 ASP A CA 1
ATOM 1401 C C . ASP A 1 184 ? 0.409 9.359 1.473 1.00 96.06 184 ASP A C 1
ATOM 1403 O O . ASP A 1 184 ? 0.282 10.444 0.881 1.00 96.06 184 ASP A O 1
ATOM 1407 N N . PRO A 1 185 ? 1.515 9.055 2.190 1.00 96.00 185 PRO A N 1
ATOM 1408 C CA . PRO A 1 185 ? 2.658 9.956 2.364 1.00 96.00 185 PRO A CA 1
ATOM 1409 C C . PRO A 1 185 ? 3.495 10.164 1.102 1.00 96.00 185 PRO A C 1
ATOM 1411 O O . PRO A 1 185 ? 4.161 11.190 0.973 1.00 96.00 185 PRO A O 1
ATOM 1414 N N . VAL A 1 186 ? 3.509 9.197 0.187 1.00 97.81 186 VAL A N 1
ATOM 1415 C CA . VAL A 1 186 ? 4.303 9.274 -1.041 1.00 97.81 186 VAL A CA 1
ATOM 1416 C C . VAL A 1 186 ? 3.529 10.052 -2.097 1.00 97.81 186 VAL A C 1
ATOM 1418 O O . VAL A 1 186 ? 4.086 10.951 -2.730 1.00 97.81 186 VAL A O 1
ATOM 1421 N N . ALA A 1 187 ? 2.228 9.797 -2.228 1.00 97.25 187 ALA A N 1
ATOM 1422 C CA . ALA A 1 187 ? 1.377 10.480 -3.193 1.00 97.25 187 ALA A CA 1
ATOM 1423 C C . ALA A 1 187 ? 1.315 11.990 -2.929 1.00 97.25 187 ALA A C 1
ATOM 1425 O O . ALA A 1 187 ? 1.460 12.792 -3.850 1.00 97.25 187 ALA A O 1
ATOM 1426 N N . ILE A 1 188 ? 1.157 12.401 -1.666 1.00 97.31 188 ILE A N 1
ATOM 1427 C CA . ILE A 1 188 ? 1.041 13.825 -1.308 1.00 97.31 188 ILE A CA 1
ATOM 1428 C C . ILE A 1 188 ? 2.313 14.610 -1.595 1.00 97.31 188 ILE A C 1
ATOM 1430 O O . ILE A 1 188 ? 2.248 15.728 -2.108 1.00 97.31 188 ILE A O 1
ATOM 1434 N N . ASP A 1 189 ? 3.469 14.017 -1.301 1.00 97.38 189 ASP A N 1
ATOM 1435 C CA . ASP A 1 189 ? 4.755 14.644 -1.553 1.00 97.38 189 ASP A CA 1
ATOM 1436 C C . ASP A 1 189 ? 5.092 14.615 -3.062 1.00 97.38 189 ASP A C 1
ATOM 1438 O O . ASP A 1 189 ? 5.725 15.551 -3.550 1.00 97.38 189 ASP A O 1
ATOM 1442 N N . SER A 1 190 ? 4.600 13.624 -3.822 1.00 97.19 190 SER A N 1
ATOM 1443 C CA . SER A 1 190 ? 4.683 13.587 -5.297 1.00 97.19 190 SER A CA 1
ATOM 1444 C C . SER A 1 190 ? 3.903 14.736 -5.935 1.00 97.19 190 SER A C 1
ATOM 1446 O O . SER A 1 190 ? 4.466 15.523 -6.696 1.00 97.19 190 SER A O 1
ATOM 1448 N N . VAL A 1 191 ? 2.637 14.902 -5.538 1.00 95.94 191 VAL A N 1
ATOM 1449 C CA . VAL A 1 191 ? 1.784 16.012 -5.990 1.00 95.94 191 VAL A CA 1
ATOM 1450 C C . VAL A 1 191 ? 2.415 17.350 -5.629 1.00 95.94 191 VAL A C 1
ATOM 1452 O O . VAL A 1 191 ? 2.566 18.235 -6.467 1.00 95.94 191 VAL A O 1
ATOM 1455 N N . ALA A 1 192 ? 2.827 17.520 -4.377 1.00 95.56 192 ALA A N 1
ATOM 1456 C CA . ALA A 1 192 ? 3.422 18.770 -3.931 1.00 95.56 192 ALA A CA 1
ATOM 1457 C C . ALA A 1 192 ? 4.742 19.096 -4.646 1.00 95.56 192 ALA A C 1
ATOM 1459 O O . ALA A 1 192 ? 5.025 20.266 -4.922 1.00 95.56 192 ALA A O 1
ATOM 1460 N N . LEU A 1 193 ? 5.542 18.083 -4.979 1.00 94.06 193 LEU A N 1
ATOM 1461 C CA . LEU A 1 193 ? 6.740 18.271 -5.781 1.00 94.06 193 LEU A CA 1
ATOM 1462 C C . LEU A 1 193 ? 6.407 18.765 -7.193 1.00 94.06 193 LEU A C 1
ATOM 1464 O O . LEU A 1 193 ? 7.071 19.687 -7.668 1.00 94.06 193 LEU A O 1
ATOM 1468 N N . ASP A 1 194 ? 5.376 18.218 -7.831 1.00 94.12 194 ASP A N 1
ATOM 1469 C CA . ASP A 1 194 ? 4.910 18.660 -9.147 1.00 94.12 194 ASP A CA 1
ATOM 1470 C C . ASP A 1 194 ? 4.480 20.130 -9.141 1.00 94.12 194 ASP A C 1
ATOM 1472 O O . ASP A 1 194 ? 4.905 20.909 -10.001 1.00 94.12 194 ASP A O 1
ATOM 1476 N N . PHE A 1 195 ? 3.738 20.553 -8.112 1.00 93.00 195 PHE A N 1
ATOM 1477 C CA . PHE A 1 195 ? 3.391 21.963 -7.917 1.00 93.00 195 PHE A CA 1
ATOM 1478 C C . PHE A 1 195 ? 4.638 22.846 -7.801 1.00 93.00 195 PHE A C 1
ATOM 1480 O O . PHE A 1 195 ? 4.748 23.864 -8.485 1.00 93.00 195 PHE A O 1
ATOM 1487 N N . LEU A 1 196 ? 5.609 22.457 -6.973 1.00 91.75 196 LEU A N 1
ATOM 1488 C CA . LEU A 1 196 ? 6.848 23.218 -6.809 1.00 91.75 196 LEU A CA 1
ATOM 1489 C C . LEU A 1 196 ? 7.689 23.264 -8.092 1.00 91.75 196 LEU A C 1
ATOM 1491 O O . LEU A 1 196 ? 8.258 24.311 -8.406 1.00 91.75 196 LEU A O 1
ATOM 1495 N N . ARG A 1 197 ? 7.778 22.153 -8.833 1.00 90.12 197 ARG A N 1
ATOM 1496 C CA . ARG A 1 197 ? 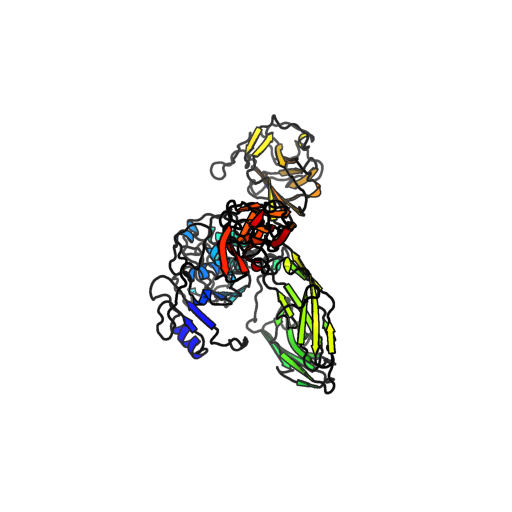8.525 22.064 -10.096 1.00 90.12 197 ARG A CA 1
ATOM 1497 C C . ARG A 1 197 ? 7.882 22.917 -11.182 1.00 90.12 197 ARG A C 1
ATOM 1499 O O . ARG A 1 197 ? 8.598 23.650 -11.854 1.00 90.12 197 ARG A O 1
ATOM 1506 N N . ALA A 1 198 ? 6.564 22.876 -11.340 1.00 89.38 198 ALA A N 1
ATOM 1507 C CA . ALA A 1 198 ? 5.898 23.681 -12.360 1.00 89.38 198 ALA A CA 1
ATOM 1508 C C . ALA A 1 198 ? 5.856 25.177 -12.014 1.00 89.38 198 ALA A C 1
ATOM 1510 O O . ALA A 1 198 ? 5.923 26.017 -12.912 1.00 89.38 198 ALA A O 1
ATOM 1511 N N . GLU A 1 199 ? 5.805 25.534 -10.730 1.00 88.69 199 GLU A N 1
ATOM 1512 C CA . GLU A 1 199 ? 5.858 26.939 -10.330 1.00 88.69 199 GLU A CA 1
ATOM 1513 C C . GLU A 1 199 ? 7.263 27.531 -10.445 1.00 88.69 199 GLU A C 1
ATOM 1515 O O . GLU A 1 199 ? 7.439 28.596 -11.032 1.00 88.69 199 GLU A O 1
ATOM 1520 N N . PHE A 1 200 ? 8.277 26.854 -9.905 1.00 86.94 200 PHE A N 1
ATOM 1521 C CA . PHE A 1 200 ? 9.610 27.443 -9.758 1.00 86.94 200 PHE A CA 1
ATOM 1522 C C . PHE A 1 200 ? 10.642 26.910 -10.758 1.00 86.94 200 PHE A C 1
ATOM 1524 O O . PHE A 1 200 ? 11.711 27.507 -10.903 1.00 86.94 200 PHE A O 1
ATOM 1531 N N . GLY A 1 201 ? 10.356 25.809 -11.454 1.00 86.62 201 GLY A N 1
ATOM 1532 C CA . GLY A 1 201 ? 11.249 25.210 -12.444 1.00 86.62 201 GLY A CA 1
ATOM 1533 C C . GLY A 1 201 ? 12.663 24.994 -11.904 1.00 86.62 201 GLY A C 1
ATOM 1534 O O . GLY A 1 201 ? 12.864 24.534 -10.778 1.00 86.62 201 GLY A O 1
ATOM 1535 N N . ALA A 1 202 ? 13.661 25.394 -12.694 1.00 83.62 202 ALA A N 1
ATOM 1536 C CA . ALA A 1 202 ? 15.074 25.309 -12.322 1.00 83.62 202 ALA A CA 1
ATOM 1537 C C . ALA A 1 202 ? 15.456 26.171 -11.101 1.00 83.62 202 ALA A C 1
ATOM 1539 O O . ALA A 1 202 ? 16.485 25.918 -10.474 1.00 83.62 202 ALA A O 1
ATOM 1540 N N . ALA A 1 203 ? 14.647 27.172 -10.730 1.00 85.50 203 ALA A N 1
ATOM 1541 C CA . ALA A 1 203 ? 14.911 27.997 -9.553 1.00 85.50 203 ALA A CA 1
ATOM 1542 C C . ALA A 1 203 ? 14.611 27.262 -8.235 1.00 85.50 203 ALA A C 1
ATOM 1544 O O . ALA A 1 203 ? 15.084 27.701 -7.183 1.00 85.50 203 ALA A O 1
ATOM 1545 N N . LEU A 1 204 ? 13.864 26.150 -8.267 1.00 87.75 204 LEU A N 1
ATOM 1546 C CA . LEU A 1 204 ? 13.485 25.384 -7.080 1.00 87.75 204 LEU A CA 1
ATOM 1547 C C . LEU A 1 204 ? 14.707 25.004 -6.226 1.00 87.75 204 LEU A C 1
ATOM 1549 O O . LEU A 1 204 ? 15.698 24.460 -6.709 1.00 87.75 204 LEU A O 1
ATOM 1553 N N . GLY A 1 205 ? 14.646 25.311 -4.928 1.00 84.44 205 GLY A N 1
ATOM 1554 C CA . GLY A 1 205 ? 15.765 25.104 -4.007 1.00 84.44 205 GLY A CA 1
ATOM 1555 C C . GLY A 1 205 ? 16.885 26.145 -4.140 1.00 84.44 205 GLY A C 1
ATOM 1556 O O . GLY A 1 205 ? 17.941 25.986 -3.534 1.00 84.44 205 GLY A O 1
ATOM 1557 N N . GLY A 1 206 ? 16.674 27.236 -4.880 1.00 81.50 206 GLY A N 1
ATOM 1558 C CA . GLY A 1 206 ? 17.646 28.320 -5.042 1.00 81.50 206 GLY A CA 1
ATOM 1559 C C . GLY A 1 206 ? 18.613 28.159 -6.220 1.00 81.50 206 GLY A C 1
ATOM 1560 O O . GLY A 1 206 ? 19.715 28.689 -6.143 1.00 81.50 206 GLY A O 1
ATOM 1561 N N . GLY A 1 207 ? 18.234 27.437 -7.283 1.00 71.19 207 GLY A N 1
ATOM 1562 C CA . GLY A 1 207 ? 18.910 27.500 -8.592 1.00 71.19 207 GLY A CA 1
ATOM 1563 C C . GLY A 1 207 ? 20.154 26.625 -8.806 1.00 71.19 207 GLY A C 1
ATOM 1564 O O . GLY A 1 207 ? 20.725 26.653 -9.890 1.00 71.19 207 GLY A O 1
ATOM 1565 N N . ASN A 1 208 ? 20.590 25.825 -7.826 1.00 64.50 208 ASN A N 1
ATOM 1566 C CA . ASN A 1 208 ? 21.865 25.084 -7.899 1.00 64.50 208 ASN A CA 1
ATOM 1567 C C . ASN A 1 208 ? 21.740 23.631 -8.419 1.00 64.50 208 ASN A C 1
ATOM 1569 O O . ASN A 1 208 ? 22.429 22.750 -7.906 1.00 64.50 208 ASN A O 1
ATOM 1573 N N . ASN A 1 209 ? 20.850 23.348 -9.378 1.00 62.62 209 ASN A N 1
ATOM 1574 C CA . ASN A 1 209 ? 20.592 21.987 -9.903 1.00 62.62 209 ASN A CA 1
ATOM 1575 C C . ASN A 1 209 ? 20.067 20.968 -8.858 1.00 62.62 209 ASN A C 1
ATOM 1577 O O . ASN A 1 209 ? 20.114 19.758 -9.054 1.00 62.62 209 ASN A O 1
ATOM 1581 N N . ILE A 1 210 ? 19.544 21.454 -7.726 1.00 65.94 210 ILE A N 1
ATOM 1582 C CA . ILE A 1 210 ? 19.087 20.630 -6.588 1.00 65.94 210 ILE A CA 1
ATOM 1583 C C . ILE A 1 210 ? 17.756 19.907 -6.907 1.00 65.94 210 ILE A C 1
ATOM 1585 O O . ILE A 1 210 ? 17.364 18.977 -6.205 1.00 65.94 210 ILE A O 1
ATOM 1589 N N . SER A 1 211 ? 17.059 20.304 -7.977 1.00 63.47 211 SER A N 1
ATOM 1590 C CA . SER A 1 211 ? 15.804 19.693 -8.434 1.00 63.47 211 SER A CA 1
ATOM 1591 C C . SER A 1 211 ? 15.970 18.316 -9.087 1.00 63.47 211 SER A C 1
ATOM 1593 O O . SER A 1 211 ? 14.974 17.599 -9.197 1.00 63.47 211 SER A O 1
ATOM 1595 N N . ALA A 1 212 ? 17.186 17.948 -9.510 1.00 66.56 212 ALA A N 1
ATOM 1596 C CA . ALA A 1 212 ? 17.422 16.773 -10.351 1.00 66.56 212 ALA A CA 1
ATOM 1597 C C . ALA A 1 212 ? 17.115 15.431 -9.661 1.00 66.56 212 ALA A C 1
ATOM 1599 O O . ALA A 1 212 ? 16.689 14.513 -10.343 1.00 66.56 212 ALA A O 1
ATOM 1600 N N . ASN A 1 213 ? 17.251 15.335 -8.331 1.00 80.62 213 ASN A N 1
ATOM 1601 C CA . ASN A 1 213 ? 17.044 14.079 -7.584 1.00 80.62 213 ASN A CA 1
ATOM 1602 C C . ASN A 1 213 ? 16.222 14.276 -6.297 1.00 80.62 213 ASN A C 1
ATOM 1604 O O . ASN A 1 213 ? 16.325 13.503 -5.340 1.00 80.62 213 ASN A O 1
ATOM 1608 N N . CYS A 1 214 ? 15.470 15.374 -6.190 1.00 86.44 214 CYS A N 1
ATOM 1609 C CA . CYS A 1 214 ? 14.743 15.689 -4.958 1.00 86.44 214 CYS A CA 1
ATOM 1610 C C . CYS A 1 214 ? 13.578 14.726 -4.674 1.00 86.44 214 CYS A C 1
ATOM 1612 O O . CYS A 1 214 ? 13.139 14.645 -3.531 1.00 86.44 214 CYS A O 1
ATOM 1614 N N . ASP A 1 215 ? 13.128 13.980 -5.677 1.00 91.12 215 ASP A N 1
ATOM 1615 C CA . ASP A 1 215 ? 12.185 12.862 -5.616 1.00 91.12 215 ASP A CA 1
ATOM 1616 C C . ASP A 1 215 ? 12.837 11.511 -5.307 1.00 91.12 215 ASP A C 1
ATOM 1618 O O . ASP A 1 215 ? 12.096 10.550 -5.143 1.00 91.12 215 ASP A O 1
ATOM 1622 N N . ASN A 1 216 ? 14.165 11.386 -5.155 1.00 92.31 216 ASN A N 1
ATOM 1623 C CA . ASN A 1 216 ? 14.798 10.081 -4.892 1.00 92.31 216 ASN A CA 1
ATOM 1624 C C . ASN A 1 216 ? 14.118 9.318 -3.738 1.00 92.31 216 ASN A C 1
ATOM 1626 O O . ASN A 1 216 ? 13.800 8.144 -3.871 1.00 92.31 216 ASN A O 1
ATOM 1630 N N . TYR A 1 217 ? 13.790 9.997 -2.633 1.00 93.88 217 TYR A N 1
ATOM 1631 C CA . TYR A 1 217 ? 13.083 9.347 -1.524 1.00 93.88 217 TYR A CA 1
ATOM 1632 C C . TYR A 1 217 ? 11.670 8.863 -1.879 1.00 93.88 217 TYR A C 1
ATOM 1634 O O . TYR A 1 217 ? 11.195 7.941 -1.229 1.00 93.88 217 TYR A O 1
ATOM 1642 N N . LEU A 1 218 ? 10.993 9.466 -2.861 1.00 96.56 218 LEU A N 1
ATOM 1643 C CA . LEU A 1 218 ? 9.667 9.044 -3.320 1.00 96.56 218 LEU A CA 1
ATOM 1644 C C . LEU A 1 218 ? 9.760 7.751 -4.124 1.00 96.56 218 LEU A C 1
ATOM 1646 O O . LEU A 1 218 ? 8.982 6.837 -3.873 1.00 96.56 218 LEU A O 1
ATOM 1650 N N . HIS A 1 219 ? 10.754 7.638 -5.010 1.00 94.94 219 HIS A N 1
ATOM 1651 C CA . HIS A 1 219 ? 11.057 6.390 -5.723 1.00 94.94 219 HIS A CA 1
ATOM 1652 C C . HIS A 1 219 ? 11.415 5.268 -4.745 1.00 94.94 219 HIS A C 1
ATOM 1654 O O . HIS A 1 219 ? 10.853 4.174 -4.803 1.00 94.94 219 HIS A O 1
ATOM 1660 N N . GLU A 1 220 ? 12.298 5.564 -3.792 1.00 95.69 220 GLU A N 1
ATOM 1661 C CA . GLU A 1 220 ? 12.708 4.623 -2.751 1.00 95.69 220 GLU A CA 1
ATOM 1662 C C . GLU A 1 220 ? 11.540 4.227 -1.830 1.00 95.69 220 GLU A C 1
ATOM 1664 O O . GLU A 1 220 ? 11.420 3.062 -1.469 1.00 95.69 220 GLU A O 1
ATOM 1669 N N . ALA A 1 221 ? 10.655 5.161 -1.464 1.00 96.62 221 ALA A N 1
ATOM 1670 C CA . ALA A 1 221 ? 9.509 4.903 -0.587 1.00 96.62 221 ALA A CA 1
ATOM 1671 C C . ALA A 1 221 ? 8.372 4.147 -1.291 1.00 96.62 221 ALA A C 1
ATOM 1673 O O . ALA A 1 221 ? 7.833 3.188 -0.728 1.00 96.62 221 ALA A O 1
ATOM 1674 N N . ALA A 1 222 ? 8.025 4.531 -2.525 1.00 95.62 222 ALA A N 1
ATOM 1675 C CA . ALA A 1 222 ? 7.010 3.842 -3.325 1.00 95.62 222 ALA A CA 1
ATOM 1676 C C . ALA A 1 222 ? 7.390 2.382 -3.569 1.00 95.62 222 ALA A C 1
ATOM 1678 O O . ALA A 1 222 ? 6.546 1.484 -3.562 1.00 95.62 222 ALA A O 1
ATOM 1679 N N . LEU A 1 223 ? 8.687 2.133 -3.721 1.00 94.12 223 LEU A N 1
ATOM 1680 C CA . LEU A 1 223 ? 9.245 0.817 -3.951 1.00 94.12 223 LEU A CA 1
ATOM 1681 C C . LEU A 1 223 ? 10.019 0.307 -2.735 1.00 94.12 223 LEU A C 1
ATOM 1683 O O . LEU A 1 223 ? 10.903 -0.506 -2.915 1.00 94.12 223 LEU A O 1
ATOM 1687 N N . ALA A 1 224 ? 9.714 0.686 -1.489 1.00 91.81 224 ALA A N 1
ATOM 1688 C CA . ALA A 1 224 ? 10.559 0.287 -0.344 1.00 91.81 224 ALA A CA 1
ATOM 1689 C C . ALA A 1 224 ? 10.661 -1.247 -0.130 1.00 91.81 224 ALA A C 1
ATOM 1691 O O . ALA A 1 224 ? 11.626 -1.757 0.454 1.00 91.81 224 ALA A O 1
ATOM 1692 N N . HIS A 1 225 ? 9.723 -2.007 -0.704 1.00 86.38 225 HIS A N 1
ATOM 1693 C CA . HIS A 1 225 ? 9.775 -3.468 -0.806 1.00 86.38 225 HIS A CA 1
ATOM 1694 C C . HIS A 1 225 ? 10.805 -4.000 -1.825 1.00 86.38 225 HIS A C 1
ATOM 1696 O O . HIS A 1 225 ? 11.185 -5.167 -1.743 1.00 86.38 225 HIS A O 1
ATOM 1702 N N . ASN A 1 226 ? 11.243 -3.183 -2.782 1.00 89.81 226 ASN A N 1
ATOM 1703 C CA . ASN A 1 226 ? 12.306 -3.427 -3.758 1.00 89.81 226 ASN A CA 1
ATOM 1704 C C . ASN A 1 226 ? 12.839 -2.097 -4.344 1.00 89.81 226 ASN A C 1
ATOM 1706 O O . ASN A 1 226 ? 12.561 -1.784 -5.505 1.00 89.81 226 ASN A O 1
ATOM 1710 N N . PRO A 1 227 ? 13.540 -1.280 -3.544 1.00 92.56 227 PRO A N 1
ATOM 1711 C CA . PRO A 1 227 ? 13.809 0.090 -3.942 1.00 92.56 227 PRO A CA 1
ATOM 1712 C C . PRO A 1 227 ? 14.936 0.147 -4.980 1.00 92.56 227 PRO A C 1
ATOM 1714 O O . PRO A 1 227 ? 15.790 -0.746 -4.980 1.00 92.56 227 PRO A O 1
ATOM 1717 N N . PRO A 1 228 ? 14.986 1.190 -5.829 1.00 89.31 228 PRO A N 1
ATOM 1718 C CA . PRO A 1 228 ? 16.028 1.338 -6.848 1.00 89.31 228 PRO A CA 1
ATOM 1719 C C . PRO A 1 228 ? 17.458 1.262 -6.292 1.00 89.31 228 PRO A C 1
ATOM 1721 O O . PRO A 1 228 ? 18.346 0.739 -6.959 1.00 89.31 228 PRO A O 1
ATOM 1724 N N . SER A 1 229 ? 17.679 1.703 -5.052 1.00 92.62 229 SER A N 1
ATOM 1725 C CA . SER A 1 229 ? 18.975 1.600 -4.373 1.00 92.62 229 SER A CA 1
ATOM 1726 C C . SER A 1 229 ? 19.406 0.194 -3.963 1.00 92.62 229 SER A C 1
ATOM 1728 O O . SER A 1 229 ? 20.552 -0.004 -3.554 1.00 92.62 229 SER A O 1
ATOM 1730 N N . GLY A 1 230 ? 18.497 -0.783 -3.985 1.00 92.25 230 GLY A N 1
ATOM 1731 C CA . GLY A 1 230 ? 18.721 -2.114 -3.421 1.00 92.25 230 GLY A CA 1
ATOM 1732 C C . GLY A 1 230 ? 18.805 -2.144 -1.888 1.00 92.25 230 GLY A C 1
ATOM 1733 O O . GLY A 1 230 ? 19.030 -3.212 -1.311 1.00 92.25 230 GLY A O 1
ATOM 1734 N N . ILE A 1 231 ? 18.610 -1.011 -1.203 1.00 91.38 231 ILE A N 1
ATOM 1735 C CA . ILE A 1 231 ? 18.630 -0.947 0.259 1.00 91.38 231 ILE A CA 1
ATOM 1736 C C . ILE A 1 231 ? 17.446 -1.717 0.845 1.00 91.38 231 ILE A C 1
ATOM 1738 O O . ILE A 1 231 ? 16.318 -1.695 0.356 1.00 91.38 231 ILE A O 1
ATOM 1742 N N . VAL A 1 232 ? 17.700 -2.403 1.956 1.00 94.56 232 VAL A N 1
ATOM 1743 C CA . VAL A 1 232 ? 16.650 -3.058 2.732 1.00 94.56 232 VAL A CA 1
ATOM 1744 C C . VAL A 1 232 ? 16.254 -2.142 3.884 1.00 94.56 232 VAL A C 1
ATOM 1746 O O . VAL A 1 232 ? 16.896 -2.149 4.932 1.00 94.56 232 VAL A O 1
ATOM 1749 N N . TYR A 1 233 ? 15.190 -1.366 3.688 1.00 94.94 233 TYR A N 1
ATOM 1750 C CA . TYR A 1 233 ? 14.677 -0.451 4.705 1.00 94.94 233 TYR A CA 1
ATOM 1751 C C . TYR A 1 233 ? 13.991 -1.201 5.859 1.00 94.94 233 TYR A C 1
ATOM 1753 O O . TYR A 1 233 ? 13.002 -1.897 5.637 1.00 94.94 233 TYR A O 1
ATOM 1761 N N . ARG A 1 234 ? 14.523 -1.064 7.078 1.00 95.00 234 ARG A N 1
ATOM 1762 C CA . ARG A 1 234 ? 14.060 -1.596 8.370 1.00 95.00 234 ARG A CA 1
ATOM 1763 C C . ARG A 1 234 ? 14.084 -0.506 9.455 1.00 95.00 234 ARG A C 1
ATOM 1765 O O . ARG A 1 234 ? 14.932 -0.548 10.352 1.00 95.00 234 ARG A O 1
ATOM 1772 N N . PRO A 1 235 ? 13.171 0.473 9.419 1.00 91.75 235 PRO A N 1
ATOM 1773 C CA . PRO A 1 235 ? 13.189 1.586 10.369 1.00 91.75 235 PRO A CA 1
ATOM 1774 C C . PRO A 1 235 ? 12.878 1.168 11.812 1.00 91.75 235 PRO A C 1
ATOM 1776 O O . PRO A 1 235 ? 13.271 1.859 12.745 1.00 91.75 235 PRO A O 1
ATOM 1779 N N . ASP A 1 236 ? 12.238 0.016 12.024 1.00 87.94 236 ASP A N 1
ATOM 1780 C CA . ASP A 1 236 ? 12.039 -0.595 13.348 1.00 87.94 236 ASP A CA 1
ATOM 1781 C C . ASP A 1 236 ? 13.192 -1.537 13.766 1.00 87.94 236 ASP A C 1
ATOM 1783 O O . ASP A 1 236 ? 13.113 -2.222 14.785 1.00 87.94 236 ASP A O 1
ATOM 1787 N N . GLY A 1 237 ? 14.252 -1.614 12.953 1.00 85.44 237 GLY A N 1
ATOM 1788 C CA . GLY A 1 237 ? 15.401 -2.497 13.143 1.00 85.44 237 GLY A CA 1
ATOM 1789 C C . GLY A 1 237 ? 15.158 -3.969 12.793 1.00 85.44 237 GLY A C 1
ATOM 1790 O O . GLY A 1 237 ? 16.096 -4.762 12.867 1.00 85.44 237 GLY A O 1
ATOM 1791 N N . THR A 1 238 ? 13.943 -4.362 12.399 1.00 84.94 238 THR A N 1
ATOM 1792 C CA . THR A 1 238 ? 13.574 -5.774 12.214 1.00 84.94 238 THR A CA 1
ATOM 1793 C C . THR A 1 238 ? 12.840 -6.048 10.905 1.00 84.94 238 THR A C 1
ATOM 1795 O O . THR A 1 238 ? 13.306 -6.871 10.114 1.00 84.94 238 THR A O 1
ATOM 1798 N N . ASN A 1 239 ? 11.738 -5.364 10.615 1.00 83.44 239 ASN A N 1
ATOM 1799 C CA . ASN A 1 239 ? 10.857 -5.657 9.492 1.00 83.44 239 ASN A CA 1
ATOM 1800 C C . ASN A 1 239 ? 11.231 -4.832 8.268 1.00 83.44 239 ASN A C 1
ATOM 1802 O O . ASN A 1 239 ? 11.490 -3.637 8.363 1.00 83.44 239 ASN A O 1
ATOM 1806 N N . ARG A 1 240 ? 11.255 -5.480 7.098 1.00 90.62 240 ARG A N 1
ATOM 1807 C CA . ARG A 1 240 ? 11.421 -4.758 5.835 1.00 90.62 240 ARG A CA 1
ATOM 1808 C C . ARG A 1 240 ? 10.148 -3.962 5.558 1.00 90.62 240 ARG A C 1
ATOM 1810 O O . ARG A 1 240 ? 9.059 -4.514 5.690 1.00 90.62 240 ARG A O 1
ATOM 1817 N N . LEU A 1 241 ? 10.291 -2.718 5.121 1.00 89.88 241 LEU A N 1
ATOM 1818 C CA . LEU A 1 241 ? 9.162 -1.929 4.644 1.00 89.88 241 LEU A CA 1
ATOM 1819 C C . LEU A 1 241 ? 8.543 -2.525 3.374 1.00 89.88 241 LEU A C 1
ATOM 1821 O O . LEU A 1 241 ? 9.245 -2.954 2.456 1.00 89.88 241 LEU A O 1
ATOM 1825 N N . SER A 1 242 ? 7.213 -2.518 3.322 1.00 90.69 242 SER A N 1
ATOM 1826 C CA . SER A 1 242 ? 6.455 -2.608 2.074 1.00 90.69 242 SER A CA 1
ATOM 1827 C C . SER A 1 242 ? 6.513 -1.273 1.325 1.00 90.69 242 SER A C 1
ATOM 1829 O O . SER A 1 242 ? 7.099 -0.313 1.819 1.00 90.69 242 SER A O 1
ATOM 1831 N N . SER A 1 243 ? 5.873 -1.184 0.151 1.00 94.88 243 SER A N 1
ATOM 1832 C CA . SER A 1 243 ? 5.556 0.130 -0.428 1.00 94.88 243 SER A CA 1
ATOM 1833 C C . SER A 1 243 ? 4.893 1.023 0.627 1.00 94.88 243 SER A C 1
ATOM 1835 O O . SER A 1 243 ? 4.037 0.553 1.382 1.00 94.88 243 SER A O 1
ATOM 1837 N N . LEU A 1 244 ? 5.327 2.281 0.694 1.00 92.31 244 LEU A N 1
ATOM 1838 C CA . LEU A 1 244 ? 4.760 3.290 1.588 1.00 92.31 244 LEU A CA 1
ATOM 1839 C C . LEU A 1 244 ? 3.692 4.151 0.905 1.00 92.31 244 LEU A C 1
ATOM 1841 O O . LEU A 1 244 ? 3.129 5.026 1.557 1.00 92.31 244 LEU A O 1
ATOM 1845 N N . GLY A 1 245 ? 3.436 3.931 -0.385 1.00 94.88 245 GLY A N 1
ATOM 1846 C CA . GLY A 1 245 ? 2.486 4.716 -1.160 1.00 94.88 245 GLY A CA 1
ATOM 1847 C C . GLY A 1 245 ? 2.803 4.749 -2.650 1.00 94.88 245 GLY A C 1
ATOM 1848 O O . GLY A 1 245 ? 3.731 4.089 -3.123 1.00 94.88 245 GLY A O 1
ATOM 1849 N N . VAL A 1 246 ? 2.039 5.538 -3.396 1.00 95.38 246 VAL A N 1
ATOM 1850 C CA . VAL A 1 246 ? 2.187 5.669 -4.852 1.00 95.38 246 VAL A CA 1
ATOM 1851 C C . VAL A 1 246 ? 3.032 6.893 -5.200 1.00 95.38 246 VAL A C 1
ATOM 1853 O O . VAL A 1 246 ? 2.731 8.007 -4.778 1.00 95.38 246 VAL A O 1
ATOM 1856 N N . HIS A 1 247 ? 4.076 6.692 -6.007 1.00 95.88 247 HIS A N 1
ATOM 1857 C CA . HIS A 1 247 ? 4.816 7.777 -6.646 1.00 95.88 247 HIS A CA 1
ATOM 1858 C C . HIS A 1 247 ? 4.521 7.797 -8.143 1.00 95.88 247 HIS A C 1
ATOM 1860 O O . HIS A 1 247 ? 4.751 6.814 -8.842 1.00 95.88 247 HIS A O 1
ATOM 1866 N N . GLU A 1 248 ? 4.040 8.934 -8.627 1.00 94.62 248 GLU A N 1
ATOM 1867 C CA . GLU A 1 248 ? 3.890 9.239 -10.043 1.00 94.62 248 GLU A CA 1
ATOM 1868 C C . GLU A 1 248 ? 3.878 10.756 -10.229 1.00 94.62 248 GLU A C 1
ATOM 1870 O O . GLU A 1 248 ? 3.719 11.517 -9.270 1.00 94.62 248 GLU A O 1
ATOM 1875 N N . HIS A 1 249 ? 4.043 11.180 -11.475 1.00 92.56 249 HIS A N 1
ATOM 1876 C CA . HIS A 1 249 ? 3.927 12.571 -11.883 1.00 92.56 249 HIS A CA 1
ATOM 1877 C C . HIS A 1 249 ? 2.668 12.756 -12.725 1.00 92.56 249 HIS A C 1
ATOM 1879 O O . HIS A 1 249 ? 2.225 11.825 -13.404 1.00 92.56 249 HIS A O 1
ATOM 1885 N N . TRP A 1 250 ? 2.091 13.957 -12.695 1.00 89.88 250 TRP A N 1
ATOM 1886 C CA . TRP A 1 250 ? 0.981 14.282 -13.589 1.00 89.88 250 TRP A CA 1
ATOM 1887 C C . TRP A 1 250 ? 1.415 14.235 -15.063 1.00 89.88 250 TRP A C 1
ATOM 1889 O O . TRP A 1 250 ? 2.601 14.274 -15.392 1.00 89.88 250 TRP A O 1
ATOM 1899 N N . ASN A 1 251 ? 0.449 14.216 -15.977 1.00 77.69 251 ASN A N 1
ATOM 1900 C CA . ASN A 1 251 ? 0.712 14.326 -17.412 1.00 77.69 251 ASN A CA 1
ATOM 1901 C C . ASN A 1 251 ? 1.341 15.669 -17.814 1.00 77.69 251 ASN A C 1
ATOM 1903 O O . ASN A 1 251 ? 2.300 15.704 -18.581 1.00 77.69 251 ASN A O 1
ATOM 1907 N N . ASP A 1 252 ? 0.782 16.779 -17.331 1.00 84.25 252 ASP A N 1
ATOM 1908 C CA . ASP A 1 252 ? 1.242 18.129 -17.626 1.00 84.25 252 ASP A CA 1
ATOM 1909 C C . ASP A 1 252 ? 0.759 19.138 -16.568 1.00 84.25 252 ASP A C 1
ATOM 1911 O O . ASP A 1 252 ? -0.257 18.943 -15.899 1.00 84.25 252 ASP A O 1
ATOM 1915 N N . ALA A 1 253 ? 1.477 20.257 -16.431 1.00 81.81 253 ALA A N 1
ATOM 1916 C CA . ALA A 1 253 ? 1.196 21.286 -15.425 1.00 81.81 253 ALA A CA 1
ATOM 1917 C C . ALA A 1 253 ? -0.123 22.056 -15.655 1.00 81.81 253 ALA A C 1
ATOM 1919 O O . ALA A 1 253 ? -0.629 22.722 -14.743 1.00 81.81 253 ALA A O 1
ATOM 1920 N N . VAL A 1 254 ? -0.698 21.988 -16.860 1.00 74.56 254 VAL A N 1
ATOM 1921 C CA . VAL A 1 254 ? -1.973 22.636 -17.187 1.00 74.56 254 VAL A CA 1
ATOM 1922 C C . VAL A 1 254 ? -3.118 21.771 -16.671 1.00 74.56 254 VAL A C 1
ATOM 1924 O O . VAL A 1 254 ? -3.913 22.247 -15.856 1.00 74.56 254 VAL A O 1
ATOM 1927 N N . ARG A 1 255 ? -3.167 20.503 -17.089 1.00 70.38 255 ARG A N 1
ATOM 1928 C CA . ARG A 1 255 ? -4.235 19.545 -16.775 1.00 70.38 255 ARG A CA 1
ATOM 1929 C C . ARG A 1 255 ? -4.098 18.916 -15.395 1.00 70.38 255 ARG A C 1
ATOM 1931 O O . ARG A 1 255 ? -5.124 18.647 -14.780 1.00 70.38 255 ARG A O 1
ATOM 1938 N N . LYS A 1 256 ? -2.871 18.729 -14.896 1.00 83.81 256 LYS A N 1
ATOM 1939 C CA . LYS A 1 256 ? -2.563 18.182 -13.561 1.00 83.81 256 LYS A CA 1
ATOM 1940 C C . LYS A 1 256 ? -3.230 16.823 -13.311 1.00 83.81 256 LYS A C 1
ATOM 1942 O O . LYS A 1 256 ? -3.703 16.554 -12.209 1.00 83.81 256 LYS A O 1
ATOM 1947 N N . GLN A 1 257 ? -3.333 15.999 -14.354 1.00 82.62 257 GLN A N 1
ATOM 1948 C CA . GLN A 1 257 ? -4.026 14.717 -14.290 1.00 82.62 257 GLN A CA 1
ATOM 1949 C C . GLN A 1 257 ? -3.035 13.587 -14.041 1.00 82.62 257 GLN A C 1
ATOM 1951 O O . GLN A 1 257 ? -2.021 13.468 -14.726 1.00 82.62 257 GLN A O 1
ATOM 1956 N N . TYR A 1 258 ? -3.387 12.749 -13.081 1.00 91.50 258 TYR A N 1
ATOM 1957 C CA . TYR A 1 258 ? -2.667 11.551 -12.679 1.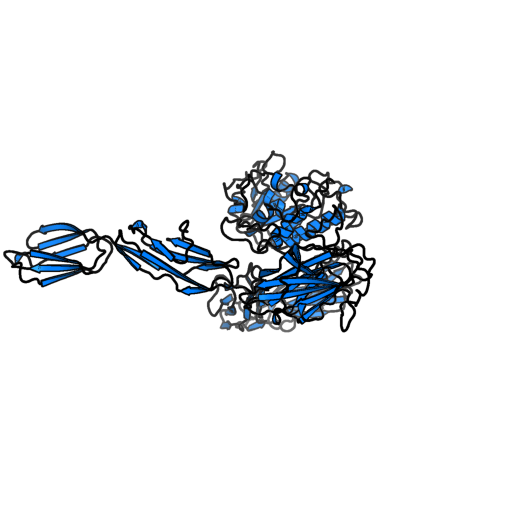00 91.50 258 TYR A CA 1
ATOM 1958 C C . TYR A 1 258 ? -3.327 10.288 -13.246 1.00 91.50 258 TYR A C 1
ATOM 1960 O O . TYR A 1 258 ? -4.358 10.381 -13.921 1.00 91.50 258 TYR A O 1
ATOM 1968 N N . SER A 1 259 ? -2.756 9.106 -13.008 1.00 81.06 259 SER A N 1
ATOM 1969 C CA . SER A 1 259 ? -3.193 7.874 -13.686 1.00 81.06 259 SER A CA 1
ATOM 1970 C C . SER A 1 259 ? -4.675 7.549 -13.464 1.00 81.06 259 SER A C 1
ATOM 1972 O O . SER A 1 259 ? -5.362 7.161 -14.415 1.00 81.06 259 SER A O 1
ATOM 1974 N N . ARG A 1 260 ? -5.222 7.829 -12.272 1.00 78.38 260 ARG A N 1
ATOM 1975 C CA . ARG A 1 260 ? -6.657 7.648 -11.999 1.00 78.38 260 ARG A CA 1
ATOM 1976 C C . ARG A 1 260 ? -7.524 8.730 -12.639 1.00 78.38 260 ARG A C 1
ATOM 1978 O O . ARG A 1 260 ? -8.591 8.420 -13.160 1.00 78.38 260 ARG A O 1
ATOM 1985 N N . ASN A 1 261 ? -7.056 9.983 -12.687 1.00 83.19 261 ASN A N 1
ATOM 1986 C CA . ASN A 1 261 ? -7.755 11.047 -13.425 1.00 83.19 261 ASN A CA 1
ATOM 1987 C C . ASN A 1 261 ? -7.816 10.754 -14.938 1.00 83.19 261 ASN A C 1
ATOM 1989 O O . ASN A 1 261 ? -8.757 11.178 -15.606 1.00 83.19 261 ASN A O 1
ATOM 1993 N N . LEU A 1 262 ? -6.802 10.067 -15.473 1.00 66.19 262 LEU A N 1
ATOM 1994 C CA . LEU A 1 262 ? -6.672 9.708 -16.888 1.00 66.19 262 LEU A CA 1
ATOM 1995 C C . LEU A 1 262 ? -7.362 8.384 -17.248 1.00 66.19 262 LEU A C 1
ATOM 1997 O O . LEU A 1 262 ? -7.500 8.080 -18.431 1.00 66.19 262 LEU A O 1
ATOM 2001 N N . GLY A 1 263 ? -7.773 7.589 -16.255 1.00 67.56 263 GLY A N 1
ATOM 2002 C CA . GLY A 1 263 ? -8.301 6.238 -16.466 1.00 67.56 263 GLY A CA 1
ATOM 2003 C C . GLY A 1 263 ? -7.257 5.244 -16.990 1.00 67.56 263 GLY A C 1
ATOM 2004 O O . GLY A 1 263 ? -7.625 4.237 -17.590 1.00 67.56 263 GLY A O 1
ATOM 2005 N N . THR A 1 264 ? -5.964 5.528 -16.805 1.00 65.62 264 THR A N 1
ATOM 2006 C CA . THR A 1 264 ? -4.847 4.689 -17.274 1.00 65.62 264 THR A CA 1
ATOM 2007 C C . THR A 1 264 ? -4.295 3.764 -16.190 1.00 65.62 264 THR A C 1
ATOM 2009 O O . THR A 1 264 ? -3.493 2.884 -16.494 1.00 65.62 264 THR A O 1
ATOM 2012 N N . GLY A 1 265 ? -4.732 3.933 -14.940 1.00 69.75 265 GLY A N 1
ATOM 2013 C CA . GLY A 1 265 ? -4.374 3.073 -13.818 1.00 69.75 265 GLY A CA 1
ATOM 2014 C C . GLY A 1 265 ? -5.022 3.523 -12.511 1.00 69.75 265 GLY A C 1
ATOM 2015 O O . GLY A 1 265 ? -5.723 4.532 -12.462 1.00 69.75 265 GLY A O 1
ATOM 2016 N N . ASP A 1 266 ? -4.754 2.779 -11.442 1.00 79.50 266 ASP A N 1
ATOM 2017 C CA . ASP A 1 266 ? -5.341 3.008 -10.117 1.00 79.50 266 ASP A CA 1
ATOM 2018 C C . ASP A 1 266 ? -4.458 3.877 -9.198 1.00 79.50 266 ASP A C 1
ATOM 2020 O O . ASP A 1 266 ? -4.625 3.833 -7.980 1.00 79.50 266 ASP A O 1
ATOM 2024 N N . GLY A 1 267 ? -3.520 4.660 -9.746 1.00 86.94 267 GLY A N 1
ATOM 2025 C CA . GLY A 1 267 ? -2.558 5.463 -8.981 1.00 86.94 267 GLY A CA 1
ATOM 2026 C C . GLY A 1 267 ? -3.159 6.724 -8.351 1.00 86.94 267 GLY A C 1
ATOM 2027 O O . GLY A 1 267 ? -4.184 6.668 -7.669 1.00 86.94 267 GLY A O 1
ATOM 2028 N N . ILE A 1 268 ? -2.507 7.876 -8.511 1.00 92.94 268 ILE A N 1
ATOM 2029 C CA . ILE A 1 268 ? -2.943 9.116 -7.863 1.00 92.94 268 ILE A CA 1
ATOM 2030 C C . ILE A 1 268 ? -4.202 9.642 -8.564 1.00 92.94 268 ILE A C 1
ATOM 2032 O O . ILE A 1 268 ? -4.385 9.561 -9.780 1.00 92.94 268 ILE A O 1
ATOM 2036 N N . GLU A 1 269 ? -5.100 10.202 -7.761 1.00 88.25 269 GLU A N 1
ATOM 2037 C CA . GLU A 1 269 ? -6.213 11.015 -8.225 1.00 88.25 269 GLU A CA 1
ATOM 2038 C C . GLU A 1 269 ? -6.104 12.378 -7.558 1.00 88.25 269 GLU A C 1
ATOM 2040 O O . GLU A 1 269 ? -6.350 12.515 -6.355 1.00 88.25 269 GLU A O 1
ATOM 2045 N N . LEU A 1 270 ? -5.730 13.405 -8.320 1.00 86.00 270 LEU A N 1
ATOM 2046 C CA . LEU A 1 270 ? -5.786 14.761 -7.797 1.00 86.00 270 LEU A CA 1
ATOM 2047 C C . LEU A 1 270 ? -7.236 15.234 -7.852 1.00 86.00 270 LEU A C 1
ATOM 2049 O O . LEU A 1 270 ? -7.756 15.592 -8.909 1.00 86.00 270 LEU A O 1
ATOM 2053 N N . VAL A 1 271 ? -7.890 15.221 -6.695 1.00 81.38 271 VAL A N 1
ATOM 2054 C CA . VAL A 1 271 ? -9.256 15.718 -6.542 1.00 81.38 271 VAL A CA 1
ATOM 2055 C C . VAL A 1 271 ? -9.199 17.133 -5.992 1.00 81.38 271 VAL A C 1
ATOM 2057 O O . VAL A 1 271 ? -8.844 17.360 -4.834 1.00 81.38 271 VAL A O 1
ATOM 2060 N N . ALA A 1 272 ? -9.591 18.104 -6.810 1.00 70.56 272 ALA A N 1
ATOM 2061 C CA . ALA A 1 272 ? -9.845 19.442 -6.309 1.00 70.56 272 ALA A CA 1
ATOM 2062 C C . ALA A 1 272 ? -11.129 19.413 -5.468 1.00 70.56 272 ALA A C 1
ATOM 2064 O O . ALA A 1 272 ? -12.242 19.395 -5.999 1.00 70.56 272 ALA A O 1
ATOM 2065 N N . VAL A 1 273 ? -10.980 19.414 -4.139 1.00 63.94 273 VAL A N 1
ATOM 2066 C CA . VAL A 1 273 ? -12.101 19.631 -3.215 1.00 63.94 273 VAL A CA 1
ATOM 2067 C C . VAL A 1 273 ? -12.425 21.111 -3.236 1.00 63.94 273 VAL A C 1
ATOM 2069 O O . VAL A 1 273 ? -12.108 21.884 -2.333 1.00 63.94 273 VAL A O 1
ATOM 2072 N N . HIS A 1 274 ? -13.054 21.531 -4.316 1.00 51.28 274 HIS A N 1
ATOM 2073 C CA . HIS A 1 274 ? -13.691 22.811 -4.322 1.00 51.28 274 HIS A CA 1
ATOM 2074 C C . HIS A 1 274 ? -14.880 22.724 -3.342 1.00 51.28 274 HIS A C 1
ATOM 2076 O O . HIS A 1 274 ? -15.969 22.281 -3.699 1.00 51.28 274 HIS A O 1
ATOM 2082 N N . GLN A 1 275 ? -14.745 23.287 -2.134 1.00 49.16 275 GLN A N 1
ATOM 2083 C CA . GLN A 1 275 ? -15.747 24.311 -1.847 1.00 49.16 275 GLN A CA 1
ATOM 2084 C C . GLN A 1 275 ? -15.464 25.370 -2.894 1.00 49.16 275 GLN A C 1
ATOM 2086 O O . GLN A 1 275 ? -14.551 26.178 -2.737 1.00 49.16 275 GLN A O 1
ATOM 2091 N N . LEU A 1 276 ? -16.123 25.245 -4.044 1.00 50.25 276 LEU A N 1
ATOM 2092 C CA . LEU A 1 276 ? -15.983 26.211 -5.115 1.00 50.25 276 LEU A CA 1
ATOM 2093 C C . LEU A 1 276 ? -16.281 27.535 -4.432 1.00 50.25 276 LEU A C 1
ATOM 2095 O O . LEU A 1 276 ? -17.328 27.676 -3.804 1.00 50.25 276 LEU A O 1
ATOM 2099 N N . ALA A 1 277 ? -15.322 28.452 -4.402 1.00 46.97 277 ALA A N 1
ATOM 2100 C CA . ALA A 1 277 ? -15.575 29.743 -3.798 1.00 46.97 277 ALA A CA 1
ATOM 2101 C C . ALA A 1 277 ? -16.781 30.342 -4.543 1.00 46.97 277 ALA A C 1
ATOM 2103 O O . ALA A 1 277 ? -16.713 30.561 -5.750 1.00 46.97 277 ALA A O 1
ATOM 2104 N N . GLY A 1 278 ? -17.912 30.501 -3.848 1.00 58.62 278 GLY A N 1
ATOM 2105 C CA . GLY A 1 278 ? -19.194 30.872 -4.458 1.00 58.62 278 GLY A CA 1
ATOM 2106 C C . GLY A 1 278 ? -20.205 29.735 -4.668 1.00 58.62 278 GLY A C 1
ATOM 2107 O O . GLY A 1 278 ? -21.337 30.044 -5.029 1.00 58.62 278 GLY A O 1
ATOM 2108 N N . VAL A 1 279 ? -19.869 28.468 -4.389 1.00 70.00 279 VAL A N 1
ATOM 2109 C CA . VAL A 1 279 ? -20.819 27.344 -4.326 1.00 70.00 279 VAL A CA 1
ATOM 2110 C C . VAL A 1 279 ? -20.991 26.824 -2.910 1.00 70.00 279 VAL A C 1
ATOM 2112 O O . VAL A 1 279 ? -20.059 26.337 -2.276 1.00 70.00 279 VAL A O 1
ATOM 2115 N N . SER A 1 280 ? -22.224 26.879 -2.423 1.00 83.19 280 SER A N 1
ATOM 2116 C CA . SER A 1 280 ? -22.644 26.237 -1.187 1.00 83.19 280 SER A CA 1
ATOM 2117 C C . SER A 1 280 ? -23.917 25.444 -1.437 1.00 83.19 280 SER A C 1
ATOM 2119 O O . SER A 1 280 ? -24.877 25.945 -2.024 1.00 83.19 280 SER A O 1
ATOM 2121 N N . VAL A 1 281 ? -23.915 24.196 -0.979 1.00 88.44 281 VAL A N 1
ATOM 2122 C CA . VAL A 1 281 ? -25.097 23.337 -0.948 1.00 88.44 281 VAL A CA 1
ATOM 2123 C C . VAL A 1 281 ? -25.492 23.181 0.510 1.00 88.44 281 VAL A C 1
ATOM 2125 O O . VAL A 1 281 ? -24.666 22.838 1.354 1.00 88.44 281 VAL A O 1
ATOM 2128 N N . SER A 1 282 ? -26.752 23.434 0.828 1.00 91.00 282 SER A N 1
ATOM 2129 C CA . SER A 1 282 ? -27.282 23.256 2.178 1.00 91.00 282 SER A CA 1
ATOM 2130 C C . SER A 1 282 ? -28.635 22.574 2.120 1.00 91.00 282 SER A C 1
ATOM 2132 O O . SER A 1 282 ? -29.477 22.942 1.305 1.00 91.00 282 SER A O 1
ATOM 2134 N N . LEU A 1 283 ? -28.849 21.590 2.991 1.00 92.62 283 LEU A N 1
ATOM 2135 C CA . LEU A 1 283 ? -30.194 21.127 3.308 1.00 92.62 283 LEU A CA 1
ATOM 2136 C C . LEU A 1 283 ? -30.825 22.158 4.247 1.00 92.62 283 LEU A C 1
ATOM 2138 O O . LEU A 1 283 ? -30.386 22.316 5.384 1.00 92.62 283 LEU A O 1
ATOM 2142 N N . THR A 1 284 ? -31.816 22.894 3.754 1.00 93.81 284 THR A N 1
ATOM 2143 C CA . THR A 1 284 ? -32.564 23.896 4.528 1.00 93.81 284 THR A CA 1
ATOM 2144 C C . THR A 1 284 ? -33.728 23.276 5.295 1.00 93.81 284 THR A C 1
ATOM 2146 O O . THR A 1 284 ? -34.219 23.863 6.257 1.00 93.81 284 THR A O 1
ATOM 2149 N N . SER A 1 285 ? -34.151 22.077 4.898 1.00 93.19 285 SER A N 1
ATOM 2150 C CA . SER A 1 285 ? -35.087 21.240 5.637 1.00 93.19 285 SER A CA 1
ATOM 2151 C C . SER A 1 285 ? -34.806 19.766 5.326 1.00 93.19 285 SER A C 1
ATOM 2153 O O . SER A 1 285 ? -34.510 19.463 4.165 1.00 93.19 285 SER A O 1
ATOM 2155 N N . PRO A 1 286 ? -34.884 18.859 6.315 1.00 96.25 286 PRO A N 1
ATOM 2156 C CA . PRO A 1 286 ? -35.056 19.133 7.744 1.00 96.25 286 PRO A CA 1
ATOM 2157 C C . PRO A 1 286 ? -33.819 19.808 8.356 1.00 96.25 286 PRO A C 1
ATOM 2159 O O . PRO A 1 286 ? -32.740 19.808 7.766 1.00 96.25 286 PRO A O 1
ATOM 2162 N N . THR A 1 287 ? -33.962 20.388 9.549 1.00 91.81 287 THR A N 1
ATOM 2163 C CA . THR A 1 287 ? -32.811 20.884 10.319 1.00 91.81 287 THR A CA 1
ATOM 2164 C C . THR A 1 287 ? -32.162 19.740 11.105 1.00 91.81 287 THR A C 1
ATOM 2166 O O . THR A 1 287 ? -32.804 18.739 11.436 1.00 91.81 287 THR A O 1
ATOM 2169 N N . ASN A 1 288 ? -30.866 19.859 11.401 1.00 92.56 288 ASN A N 1
ATOM 2170 C CA . ASN A 1 288 ? -30.123 18.831 12.134 1.00 92.56 288 ASN A CA 1
ATOM 2171 C C . ASN A 1 288 ? -30.710 18.595 13.538 1.00 92.56 288 ASN A C 1
ATOM 2173 O O . ASN A 1 288 ? -30.891 19.538 14.302 1.00 92.56 288 ASN A O 1
ATOM 2177 N N . GLY A 1 289 ? -30.972 17.332 13.869 1.00 89.38 289 GLY A N 1
ATOM 2178 C CA . GLY A 1 289 ? -31.595 16.886 15.115 1.00 89.38 289 GLY A CA 1
ATOM 2179 C C . GLY A 1 289 ? -33.126 16.830 15.083 1.00 89.38 289 GLY A C 1
ATOM 2180 O O . GLY A 1 289 ? -33.726 16.521 16.109 1.00 89.38 289 GLY A O 1
ATOM 2181 N N . THR A 1 290 ? -33.773 17.120 13.945 1.00 95.62 290 THR A N 1
ATOM 2182 C CA . THR A 1 290 ? -35.243 17.063 13.843 1.00 95.62 290 THR A CA 1
ATOM 2183 C C . THR A 1 290 ? -35.762 15.650 14.107 1.00 95.62 290 THR A C 1
ATOM 2185 O O . THR A 1 290 ? -35.214 14.664 13.604 1.00 95.62 290 THR A O 1
ATOM 2188 N N . VAL A 1 291 ? -36.853 15.570 14.868 1.00 95.25 291 VAL A N 1
ATOM 2189 C CA . VAL A 1 291 ? -37.546 14.325 15.201 1.00 95.25 291 VAL A CA 1
ATOM 2190 C C . VAL A 1 291 ? -38.875 14.260 14.448 1.00 95.25 291 VAL A C 1
ATOM 2192 O O . VAL A 1 291 ? -39.631 15.230 14.445 1.00 95.25 291 VAL A O 1
ATOM 2195 N N . PHE A 1 292 ? -39.159 13.121 13.823 1.00 95.44 292 PHE A N 1
ATOM 2196 C CA . PHE A 1 292 ? -40.392 12.845 13.085 1.00 95.44 292 PHE A CA 1
ATOM 2197 C C . PHE A 1 292 ? -41.104 11.625 13.662 1.00 95.44 292 PHE A C 1
ATOM 2199 O O . PHE A 1 292 ? -40.460 10.667 14.077 1.00 95.44 292 PHE A O 1
ATOM 2206 N N . GLU A 1 293 ? -42.433 11.629 13.626 1.00 93.25 293 GLU A N 1
ATOM 2207 C CA . GLU A 1 293 ? -43.232 10.438 13.915 1.00 93.25 293 GLU A CA 1
ATOM 2208 C C . GLU A 1 293 ? -43.269 9.509 12.697 1.00 93.25 293 GLU A C 1
ATOM 2210 O O . GLU A 1 293 ? -43.340 9.955 11.546 1.00 93.25 293 GLU A O 1
ATOM 2215 N N . TRP A 1 294 ? -43.244 8.201 12.937 1.00 91.94 294 TRP A N 1
ATOM 2216 C CA . TRP A 1 294 ? -43.352 7.210 11.874 1.00 91.94 294 TRP A CA 1
ATOM 2217 C C . TRP A 1 294 ? -44.640 7.388 11.053 1.00 91.94 294 TRP A C 1
ATOM 2219 O O . TRP A 1 294 ? -45.731 7.552 11.597 1.00 91.94 294 TRP A O 1
ATOM 2229 N N . GLY A 1 295 ? -44.501 7.344 9.724 1.00 85.50 295 GLY A N 1
ATOM 2230 C CA . GLY A 1 295 ? -45.581 7.605 8.766 1.00 85.50 295 GLY A CA 1
ATOM 2231 C C . GLY A 1 295 ? -45.644 9.055 8.276 1.00 85.50 295 GLY A C 1
ATOM 2232 O O . GLY A 1 295 ? -46.257 9.310 7.240 1.00 85.50 295 GLY A O 1
ATOM 2233 N N . ALA A 1 296 ? -44.968 9.998 8.943 1.00 92.62 296 ALA A N 1
ATOM 2234 C CA . ALA A 1 296 ? -44.823 11.354 8.427 1.00 92.62 296 ALA A CA 1
ATOM 2235 C C . ALA A 1 296 ? -43.811 11.390 7.260 1.00 92.62 296 ALA A C 1
ATOM 2237 O O . ALA A 1 296 ? -42.705 10.856 7.393 1.00 92.62 296 ALA A O 1
ATOM 2238 N N . PRO A 1 297 ? -44.143 12.012 6.113 1.00 94.69 297 PRO A N 1
ATOM 2239 C CA . PRO A 1 297 ? -43.166 12.254 5.056 1.00 94.69 297 PRO A CA 1
ATOM 2240 C C . PRO A 1 297 ? -42.129 13.292 5.509 1.00 94.69 297 PRO A C 1
ATOM 2242 O O . PRO A 1 297 ? -42.481 14.278 6.158 1.00 94.69 297 PRO A O 1
ATOM 2245 N N . ILE A 1 298 ? -40.862 13.101 5.131 1.00 97.00 298 ILE A N 1
ATOM 2246 C CA . ILE A 1 298 ? -39.780 14.047 5.446 1.00 97.00 298 ILE A CA 1
ATOM 2247 C C . ILE A 1 298 ? -39.465 14.879 4.195 1.00 97.00 298 ILE A C 1
ATOM 2249 O O . ILE A 1 298 ? -38.910 14.338 3.232 1.00 97.00 298 ILE A O 1
ATOM 2253 N N . PRO A 1 299 ? -39.807 16.180 4.172 1.00 96.12 299 PRO A N 1
ATOM 2254 C CA . PRO A 1 299 ? -39.449 17.055 3.065 1.00 96.12 299 PRO A CA 1
ATOM 2255 C C . PRO A 1 299 ? -37.960 17.409 3.127 1.00 96.12 299 PRO A C 1
ATOM 2257 O O . PRO A 1 299 ? -37.468 17.909 4.136 1.00 96.12 299 PRO A O 1
ATOM 2260 N N . LEU A 1 300 ? -37.249 17.159 2.032 1.00 97.75 300 LEU A N 1
ATOM 2261 C CA . LEU A 1 300 ? -35.863 17.551 1.817 1.00 97.75 300 LEU A CA 1
ATOM 2262 C C . LEU A 1 300 ? -35.849 18.765 0.897 1.00 97.75 300 LEU A C 1
ATOM 2264 O O . LEU A 1 300 ? -36.246 18.679 -0.264 1.00 97.75 300 LEU A O 1
ATOM 2268 N N . HIS A 1 301 ? -35.379 19.893 1.409 1.00 97.19 301 HIS A N 1
ATOM 2269 C CA . HIS A 1 301 ? -35.203 21.117 0.638 1.00 97.19 301 HIS A CA 1
ATOM 2270 C C . HIS A 1 301 ? -33.724 21.465 0.609 1.00 97.19 301 HIS A C 1
ATOM 2272 O O . HIS A 1 301 ? -33.087 21.538 1.659 1.00 97.19 301 HIS A O 1
ATOM 2278 N N . ALA A 1 302 ? -33.176 21.665 -0.587 1.00 95.81 302 ALA A N 1
ATOM 2279 C CA . ALA A 1 302 ? -31.794 22.073 -0.768 1.00 95.81 302 ALA A CA 1
ATOM 2280 C C . ALA A 1 302 ? -31.721 23.489 -1.341 1.00 95.81 302 ALA A C 1
ATOM 2282 O O . ALA A 1 302 ? -32.379 23.814 -2.330 1.00 95.81 302 ALA A O 1
ATOM 2283 N N . SER A 1 303 ? -30.877 24.321 -0.738 1.00 91.81 303 SER A N 1
ATOM 2284 C CA . SER A 1 303 ? -30.427 25.571 -1.336 1.00 91.81 303 SER A CA 1
ATOM 2285 C C . SER A 1 303 ? -29.054 25.351 -1.949 1.00 91.81 303 SER A C 1
ATOM 2287 O O . SER A 1 303 ? -28.139 24.869 -1.275 1.00 91.81 303 SER A O 1
ATOM 2289 N N . VAL A 1 304 ? -28.932 25.702 -3.226 1.00 89.50 304 VAL A N 1
ATOM 2290 C CA . VAL A 1 304 ? -27.663 25.728 -3.947 1.00 89.50 304 VAL A CA 1
ATOM 2291 C C . VAL A 1 304 ? -27.394 27.173 -4.322 1.00 89.50 304 VAL A C 1
ATOM 2293 O O . VAL A 1 304 ? -28.022 27.714 -5.229 1.00 89.50 304 VAL A O 1
ATOM 2296 N N . LEU A 1 305 ? -26.476 27.806 -3.605 1.00 85.31 305 LEU A N 1
ATOM 2297 C CA . LEU A 1 305 ? -25.853 29.038 -4.074 1.00 85.31 305 LEU A CA 1
ATOM 2298 C C . LEU A 1 305 ? -24.666 28.603 -4.900 1.00 85.31 305 LEU A C 1
ATOM 2300 O O . LEU A 1 305 ? -23.935 27.732 -4.445 1.00 85.31 305 LEU A O 1
ATOM 2304 N N . THR A 1 306 ? -24.511 29.129 -6.106 1.00 75.19 306 THR A N 1
ATOM 2305 C CA . THR A 1 306 ? -23.439 28.690 -6.988 1.00 75.19 306 THR A CA 1
ATOM 2306 C C . THR A 1 306 ? -22.970 29.792 -7.927 1.00 75.19 306 THR A C 1
ATOM 2308 O O . THR A 1 306 ? -23.765 30.637 -8.330 1.00 75.19 306 THR A O 1
ATOM 2311 N N . ASN A 1 307 ? -21.683 29.780 -8.275 1.00 71.25 307 ASN A N 1
ATOM 2312 C CA . ASN A 1 307 ? -21.117 30.535 -9.389 1.00 71.25 307 ASN A CA 1
ATOM 2313 C C . ASN A 1 307 ? -21.097 29.725 -10.702 1.00 71.25 307 ASN A C 1
ATOM 2315 O O . ASN A 1 307 ? -20.616 30.234 -11.713 1.00 71.25 307 ASN A O 1
ATOM 2319 N N . TRP A 1 308 ? -21.616 28.491 -10.706 1.00 73.44 308 TRP A N 1
ATOM 2320 C CA . TRP A 1 308 ? -21.917 27.736 -11.924 1.00 73.44 308 TRP A CA 1
ATOM 2321 C C . TRP A 1 308 ? -22.921 28.495 -12.797 1.00 73.44 308 TRP A C 1
ATOM 2323 O O . TRP A 1 308 ? -23.732 29.274 -12.296 1.00 73.44 308 TRP A O 1
ATOM 2333 N N . ALA A 1 309 ? -22.980 28.152 -14.088 1.00 66.06 309 ALA A N 1
ATOM 2334 C CA . ALA A 1 309 ? -24.091 28.549 -14.963 1.00 66.06 309 ALA A CA 1
ATOM 2335 C C . ALA A 1 309 ? -25.470 28.036 -14.468 1.00 66.06 309 ALA A C 1
ATOM 2337 O O . ALA A 1 309 ? -26.512 28.430 -14.989 1.00 66.06 309 ALA A O 1
ATOM 2338 N N . GLY A 1 310 ? -25.470 27.173 -13.448 1.00 70.56 310 GLY A N 1
ATOM 2339 C CA . GLY A 1 310 ? -26.613 26.664 -12.699 1.00 70.56 310 GLY A CA 1
ATOM 2340 C C . GLY A 1 310 ? -26.334 25.239 -12.218 1.00 70.56 310 GLY A C 1
ATOM 2341 O O . GLY A 1 310 ? -25.571 24.508 -12.846 1.00 70.56 310 GLY A O 1
ATOM 2342 N N . ALA A 1 311 ? -26.948 24.814 -11.110 1.00 80.38 311 ALA A N 1
ATOM 2343 C CA . ALA A 1 311 ? -26.952 23.394 -10.757 1.00 80.38 311 ALA A CA 1
ATOM 2344 C C . ALA A 1 311 ? -27.899 22.649 -11.706 1.00 80.38 311 ALA A C 1
ATOM 2346 O O . ALA A 1 311 ? -29.079 22.988 -11.803 1.00 80.38 311 ALA A O 1
ATOM 2347 N N . ARG A 1 312 ? -27.387 21.631 -12.399 1.00 86.00 312 ARG A N 1
ATOM 2348 C CA . ARG A 1 312 ? -28.168 20.793 -13.317 1.00 86.00 312 ARG A CA 1
ATOM 2349 C C . ARG A 1 312 ? -29.047 19.807 -12.556 1.00 86.00 312 ARG A C 1
ATOM 2351 O O . ARG A 1 312 ? -30.139 19.462 -13.004 1.00 86.00 312 ARG A O 1
ATOM 2358 N N . GLN A 1 313 ? -28.547 19.330 -11.423 1.00 92.81 313 GLN A N 1
ATOM 2359 C CA . GLN A 1 313 ? -29.205 18.315 -10.619 1.00 92.81 313 GLN A CA 1
ATOM 2360 C C . GLN A 1 313 ? -28.786 18.441 -9.158 1.00 92.81 313 GLN A C 1
ATOM 2362 O O . GLN A 1 313 ? -27.634 18.746 -8.857 1.00 92.81 313 GLN A O 1
ATOM 2367 N N . VAL A 1 314 ? -29.720 18.165 -8.255 1.00 95.81 314 VAL A N 1
ATOM 2368 C CA . VAL A 1 314 ? -29.463 17.937 -6.837 1.00 95.81 314 VAL A CA 1
ATOM 2369 C C . VAL A 1 314 ? -29.981 16.560 -6.468 1.00 95.81 314 VAL A C 1
ATOM 2371 O O . VAL A 1 314 ? -31.168 16.271 -6.594 1.00 95.81 314 VAL A O 1
ATOM 2374 N N . GLU A 1 315 ? -29.084 15.710 -6.007 1.00 97.88 315 GLU A N 1
ATOM 2375 C CA . GLU A 1 315 ? -29.366 14.377 -5.498 1.00 97.88 315 GLU A CA 1
ATOM 2376 C C . GLU A 1 315 ? -29.490 14.417 -3.973 1.00 97.88 315 GLU A C 1
ATOM 2378 O O . GLU A 1 315 ? -28.703 15.076 -3.294 1.00 97.88 315 GLU A O 1
ATOM 2383 N N . PHE A 1 316 ? -30.459 13.695 -3.422 1.00 97.06 316 PHE A N 1
ATOM 2384 C CA . PHE A 1 316 ? -30.718 13.607 -1.991 1.00 97.06 316 PHE A CA 1
ATOM 2385 C C . PHE A 1 316 ? -30.440 12.193 -1.503 1.00 97.06 316 PHE A C 1
ATOM 2387 O O . PHE A 1 316 ? -30.956 11.223 -2.057 1.00 97.06 316 PHE A O 1
ATOM 2394 N N . TYR A 1 317 ? -29.652 12.072 -0.443 1.00 92.69 317 TYR A N 1
ATOM 2395 C CA . TYR A 1 317 ? -29.169 10.794 0.067 1.00 92.69 317 TYR A CA 1
ATOM 2396 C C . TYR A 1 317 ? -29.589 10.574 1.516 1.00 92.69 317 TYR A C 1
ATOM 2398 O O . TYR A 1 317 ? -29.610 11.518 2.308 1.00 92.69 317 TYR A O 1
ATOM 2406 N N . ARG A 1 318 ? -29.829 9.306 1.858 1.00 90.50 318 ARG A N 1
ATOM 2407 C CA . ARG A 1 318 ? -29.889 8.770 3.222 1.00 90.50 318 ARG A CA 1
ATOM 2408 C C . ARG A 1 318 ? -28.695 7.851 3.422 1.00 90.50 318 ARG A C 1
ATOM 2410 O O . ARG A 1 318 ? -28.551 6.882 2.680 1.00 90.50 318 ARG A O 1
ATOM 2417 N N . GLY A 1 319 ? -27.825 8.143 4.385 1.00 82.06 319 GLY A N 1
ATOM 2418 C CA . GLY A 1 319 ? -26.556 7.428 4.495 1.00 82.06 319 GLY A CA 1
ATOM 2419 C C . GLY A 1 319 ? -25.803 7.513 3.166 1.00 82.06 319 GLY A C 1
ATOM 2420 O O . GLY A 1 319 ? -25.472 8.606 2.710 1.00 82.06 319 GLY A O 1
ATOM 2421 N N . HIS A 1 320 ? -25.536 6.378 2.522 1.00 76.44 320 HIS A N 1
ATOM 2422 C CA . HIS A 1 320 ? -24.940 6.329 1.176 1.00 76.44 320 HIS A CA 1
ATOM 2423 C C . HIS A 1 320 ? -25.970 6.062 0.064 1.00 76.44 320 HIS A C 1
ATOM 2425 O O . HIS A 1 320 ? -25.634 6.151 -1.114 1.00 76.44 320 HIS A O 1
ATOM 2431 N N . SER A 1 321 ? -27.219 5.777 0.427 1.00 83.06 321 SER A N 1
ATOM 2432 C CA . SER A 1 321 ? -28.296 5.394 -0.481 1.00 83.06 321 SER A CA 1
ATOM 2433 C C . SER A 1 321 ? -28.958 6.631 -1.094 1.00 83.06 321 SER A C 1
ATOM 2435 O O . SER A 1 321 ? -29.373 7.542 -0.372 1.00 83.06 321 SER A O 1
ATOM 2437 N N . LEU A 1 322 ? -29.076 6.674 -2.424 1.00 92.19 322 LEU A N 1
ATOM 2438 C CA . LEU A 1 322 ? -29.820 7.723 -3.125 1.00 92.19 322 LEU A CA 1
ATOM 2439 C C . LEU A 1 322 ? -31.318 7.559 -2.838 1.00 92.19 322 LEU A C 1
ATOM 2441 O O . LEU A 1 322 ? -31.893 6.506 -3.103 1.00 92.19 322 LEU A O 1
ATOM 2445 N N . LEU A 1 323 ? -31.953 8.602 -2.309 1.00 93.88 323 LEU A N 1
ATOM 2446 C CA . LEU A 1 323 ? -33.405 8.647 -2.130 1.00 93.88 323 LEU A CA 1
ATOM 2447 C C . LEU A 1 323 ? -34.102 9.120 -3.408 1.00 93.88 323 LEU A C 1
ATOM 2449 O O . LEU A 1 323 ? -35.152 8.603 -3.778 1.00 93.88 323 LEU A O 1
ATOM 2453 N N . GLY A 1 324 ? -33.507 10.106 -4.075 1.00 94.50 324 GLY A N 1
ATOM 2454 C CA . GLY A 1 324 ? -34.016 10.679 -5.311 1.00 94.50 324 GLY A CA 1
ATOM 2455 C C . GLY A 1 324 ? -33.254 11.936 -5.703 1.00 94.50 324 GLY A C 1
ATOM 2456 O O . GLY A 1 324 ? -32.288 12.326 -5.048 1.00 94.50 324 GLY A O 1
ATOM 2457 N N . SER A 1 325 ? -33.688 12.590 -6.775 1.00 96.56 325 SER A N 1
ATOM 2458 C CA . SER A 1 325 ? -33.050 13.811 -7.266 1.00 96.56 325 SER A CA 1
ATOM 2459 C C . SER A 1 325 ? -34.063 14.822 -7.782 1.00 96.56 325 SER A C 1
ATOM 2461 O O . SER A 1 325 ? -35.166 14.450 -8.173 1.00 96.56 325 SER A O 1
ATOM 2463 N N . SER A 1 326 ? -33.655 16.084 -7.853 1.00 96.88 326 SER A N 1
ATOM 2464 C CA . SER A 1 326 ? -34.379 17.168 -8.510 1.00 96.88 326 SER A CA 1
ATOM 2465 C C . SER A 1 326 ? -33.480 17.854 -9.535 1.00 96.88 326 SER A C 1
ATOM 2467 O O . SER A 1 326 ? -32.305 18.091 -9.273 1.00 96.88 326 SER A O 1
ATOM 2469 N N . THR A 1 327 ? -34.027 18.186 -10.700 1.00 94.44 327 THR A N 1
ATOM 2470 C CA . THR A 1 327 ? -33.311 18.868 -11.791 1.00 94.44 327 THR A CA 1
ATOM 2471 C C . THR A 1 327 ? -33.737 20.325 -11.964 1.00 94.44 327 THR A C 1
ATOM 2473 O O . THR A 1 327 ? -33.257 20.995 -12.875 1.00 94.44 327 THR A O 1
ATOM 2476 N N . GLN A 1 328 ? -34.653 20.829 -11.128 1.00 88.06 328 GLN A N 1
ATOM 2477 C CA . GLN A 1 328 ? -35.164 22.199 -11.222 1.00 88.06 328 GLN A CA 1
ATOM 2478 C C . GLN A 1 328 ? -35.310 22.847 -9.836 1.00 88.06 328 GLN A C 1
ATOM 2480 O O . GLN A 1 328 ? -35.761 22.187 -8.896 1.00 88.06 328 GLN A O 1
ATOM 2485 N N . PRO A 1 329 ? -34.965 24.141 -9.692 1.00 87.88 329 PRO A N 1
ATOM 2486 C CA . PRO A 1 329 ? -35.221 24.883 -8.468 1.00 87.88 329 PRO A CA 1
ATOM 2487 C C . PRO A 1 329 ? -36.729 25.185 -8.290 1.00 87.88 329 PRO A C 1
ATOM 2489 O O . PRO A 1 329 ? -37.409 25.453 -9.280 1.00 87.88 329 PRO A O 1
ATOM 2492 N N . PRO A 1 330 ? -37.259 25.212 -7.049 1.00 92.88 330 PRO A N 1
ATOM 2493 C CA . PRO A 1 330 ? -36.571 24.896 -5.798 1.00 92.88 330 PRO A CA 1
ATOM 2494 C C . PRO A 1 330 ? -36.240 23.400 -5.694 1.00 92.88 330 PRO A C 1
ATOM 2496 O O . PRO A 1 330 ? -37.119 22.539 -5.792 1.00 92.88 330 PRO A O 1
ATOM 2499 N N . PHE A 1 331 ? -34.962 23.092 -5.456 1.00 96.12 331 PHE A N 1
ATOM 2500 C CA . PHE A 1 331 ? -34.492 21.714 -5.391 1.00 96.12 331 PHE A CA 1
ATOM 2501 C C . PHE A 1 331 ? -35.073 21.048 -4.154 1.00 96.12 331 PHE A C 1
ATOM 2503 O O . PHE A 1 331 ? -34.756 21.403 -3.016 1.00 96.12 331 PHE A O 1
ATOM 2510 N N . SER A 1 332 ? -35.965 20.096 -4.384 1.00 96.38 332 SER A N 1
ATOM 2511 C CA . SER A 1 332 ? -36.697 19.443 -3.318 1.00 96.38 332 SER A CA 1
ATOM 2512 C C . SER A 1 332 ? -37.001 17.997 -3.653 1.00 96.38 332 SER A C 1
ATOM 2514 O O . SER A 1 332 ? -37.108 17.613 -4.817 1.00 96.38 332 SER A O 1
ATOM 2516 N N . PHE A 1 333 ? -37.121 17.198 -2.605 1.00 97.56 333 PHE A N 1
ATOM 2517 C CA . PHE A 1 333 ? -37.516 15.804 -2.665 1.00 97.56 333 PHE A CA 1
ATOM 2518 C C . PHE A 1 333 ? -38.290 15.465 -1.393 1.00 97.56 333 PHE A C 1
ATOM 2520 O O . PHE A 1 333 ? -37.969 15.976 -0.326 1.00 97.56 333 PHE A O 1
ATOM 2527 N N . VAL A 1 334 ? -39.299 14.602 -1.471 1.00 97.00 334 VAL A N 1
ATOM 2528 C CA . VAL A 1 334 ? -40.033 14.150 -0.283 1.00 97.00 334 VAL A CA 1
ATOM 2529 C C . VAL A 1 334 ? -39.700 12.692 -0.034 1.00 97.00 334 VAL A C 1
ATOM 2531 O O . VAL A 1 334 ? -40.064 11.823 -0.825 1.00 97.00 334 VAL A O 1
ATOM 2534 N N . TRP A 1 335 ? -39.037 12.412 1.086 1.00 96.19 335 TRP A N 1
ATOM 2535 C CA . TRP A 1 335 ? -38.818 11.040 1.516 1.00 96.19 335 TRP A CA 1
ATOM 2536 C C . TRP A 1 335 ? -40.097 10.499 2.158 1.00 96.19 335 TRP A C 1
ATOM 2538 O O . TRP A 1 335 ? -40.404 10.760 3.323 1.00 96.19 335 TRP A O 1
ATOM 2548 N N . SER A 1 336 ? -40.882 9.777 1.359 1.00 92.06 336 SER A N 1
ATOM 2549 C CA . SER A 1 336 ? -42.121 9.134 1.793 1.00 92.06 336 SER A CA 1
ATOM 2550 C C . SER A 1 336 ? -41.845 7.846 2.569 1.00 92.06 336 SER A C 1
ATOM 2552 O O . SER A 1 336 ? -41.041 7.024 2.130 1.00 92.06 336 SER A O 1
ATOM 2554 N N . ASN A 1 337 ? -42.579 7.640 3.666 1.00 87.94 337 ASN A N 1
ATOM 2555 C CA . ASN A 1 337 ? -42.545 6.432 4.501 1.00 87.94 337 ASN A CA 1
ATOM 2556 C C . ASN A 1 337 ? -41.154 6.078 5.068 1.00 87.94 337 ASN A C 1
ATOM 2558 O O . ASN A 1 337 ? -40.706 4.936 4.918 1.00 87.94 337 ASN A O 1
ATOM 2562 N N . PRO A 1 338 ? -40.452 7.017 5.727 1.00 92.75 338 PRO A N 1
ATOM 2563 C CA . PRO A 1 338 ? -39.191 6.693 6.375 1.00 92.75 338 PRO A CA 1
ATOM 2564 C C . PRO A 1 338 ? -39.435 5.679 7.500 1.00 92.75 338 PRO A C 1
ATOM 2566 O O . PRO A 1 338 ? -40.368 5.822 8.292 1.00 92.75 338 PRO A O 1
ATOM 2569 N N . LEU A 1 339 ? -38.611 4.635 7.570 1.00 93.62 339 LEU A N 1
ATOM 2570 C CA . LEU A 1 339 ? -38.710 3.664 8.657 1.00 93.62 339 LEU A CA 1
ATOM 2571 C C . LEU A 1 339 ? -38.195 4.275 9.977 1.00 93.62 339 LEU A C 1
ATOM 2573 O O . LEU A 1 339 ? -37.320 5.145 9.939 1.00 93.62 339 LEU A O 1
ATOM 2577 N N . PRO A 1 340 ? -38.694 3.821 11.141 1.00 94.06 340 PRO A N 1
ATOM 2578 C CA . PRO A 1 340 ? -38.177 4.231 12.443 1.00 94.06 340 PRO A CA 1
ATOM 2579 C C . PRO A 1 340 ? -36.672 3.973 12.575 1.00 94.06 340 PRO A C 1
ATOM 2581 O O . PRO A 1 340 ? -36.178 2.916 12.170 1.00 94.06 340 PRO A O 1
ATOM 2584 N N . GLY A 1 341 ? -35.946 4.934 13.144 1.00 92.56 341 GLY A N 1
ATOM 2585 C CA . GLY A 1 341 ? -34.493 4.869 13.288 1.00 92.56 341 GLY A CA 1
ATOM 2586 C C . GLY A 1 341 ? -33.811 6.233 13.257 1.00 92.56 341 GLY A C 1
ATOM 2587 O O . GLY A 1 341 ? -34.457 7.276 13.145 1.00 92.56 341 GLY A O 1
ATOM 2588 N N . ASN A 1 342 ? -32.483 6.209 13.356 1.00 90.06 342 ASN A N 1
ATOM 2589 C CA . ASN A 1 342 ? -31.635 7.388 13.210 1.00 90.06 342 ASN A CA 1
ATOM 2590 C C . ASN A 1 342 ? -31.053 7.416 11.799 1.00 90.06 342 ASN A C 1
ATOM 2592 O O . ASN A 1 342 ? -30.459 6.433 11.357 1.00 90.06 342 ASN A O 1
ATOM 2596 N N . TRP A 1 343 ? -31.199 8.546 11.113 1.00 90.19 343 TRP A N 1
ATOM 2597 C CA . TRP A 1 343 ? -30.834 8.692 9.710 1.00 90.19 343 TRP A CA 1
ATOM 2598 C C . TRP A 1 343 ? -29.942 9.907 9.499 1.00 90.19 343 TRP A C 1
ATOM 2600 O O . TRP A 1 343 ? -30.176 10.975 10.063 1.00 90.19 343 TRP A O 1
ATOM 2610 N N . THR A 1 344 ? -28.939 9.750 8.641 1.00 90.88 344 THR A N 1
ATOM 2611 C CA . THR A 1 344 ? -28.115 10.848 8.136 1.00 90.88 344 THR A CA 1
ATOM 2612 C C . THR A 1 344 ? -28.585 11.218 6.737 1.00 90.88 344 THR A C 1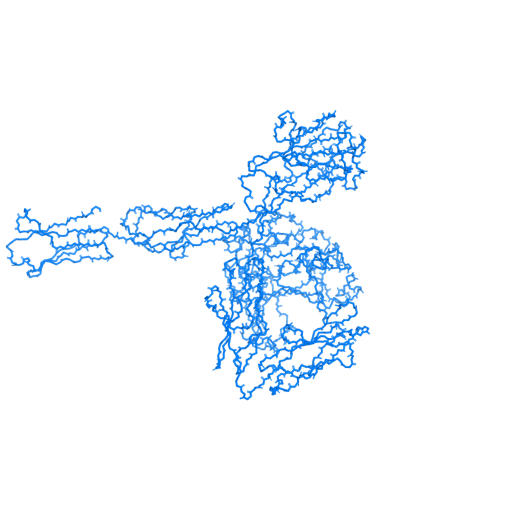
ATOM 2614 O O . THR A 1 344 ? -28.799 10.345 5.899 1.00 90.88 344 THR A O 1
ATOM 2617 N N . LEU A 1 345 ? -28.757 12.508 6.475 1.00 93.62 345 LEU A N 1
ATOM 2618 C CA . LEU A 1 345 ? -29.248 13.042 5.211 1.00 93.62 345 LEU A CA 1
ATOM 2619 C C . LEU A 1 345 ? -28.226 14.016 4.625 1.00 93.62 345 LEU A C 1
ATOM 2621 O O . LEU A 1 345 ? -27.613 14.791 5.360 1.00 93.62 345 LEU A O 1
ATOM 2625 N N . ARG A 1 346 ? -28.047 14.001 3.302 1.00 95.06 346 ARG A N 1
ATOM 2626 C CA . ARG A 1 346 ? -27.251 15.014 2.585 1.00 95.06 346 ARG A CA 1
ATOM 2627 C C . ARG A 1 346 ? -27.816 15.301 1.199 1.00 95.06 346 ARG A C 1
ATOM 2629 O O . ARG A 1 346 ? -28.479 14.448 0.613 1.00 95.06 346 ARG A O 1
ATOM 2636 N N . ALA A 1 347 ? -27.503 16.477 0.670 1.00 94.38 347 ALA A N 1
ATOM 2637 C CA . ALA A 1 347 ? -27.751 16.849 -0.716 1.00 94.38 347 ALA A CA 1
ATOM 2638 C C . ALA A 1 347 ? -26.424 16.983 -1.478 1.00 94.38 347 ALA A C 1
ATOM 2640 O O . ALA A 1 347 ? -25.443 17.486 -0.929 1.00 94.38 347 ALA A O 1
ATOM 2641 N N . VAL A 1 348 ? -26.393 16.556 -2.738 1.00 92.94 348 VAL A N 1
ATOM 2642 C CA . VAL A 1 348 ? -25.244 16.696 -3.640 1.00 92.94 348 VAL A CA 1
ATOM 2643 C C . VAL A 1 348 ? -25.711 17.400 -4.906 1.00 92.94 348 VAL A C 1
ATOM 2645 O O . VAL A 1 348 ? -26.537 16.864 -5.637 1.00 92.94 348 VAL A O 1
ATOM 2648 N N . ALA A 1 349 ? -25.200 18.599 -5.165 1.00 90.62 349 ALA A N 1
ATOM 2649 C CA . ALA A 1 349 ? -25.471 19.335 -6.392 1.00 90.62 349 ALA A CA 1
ATOM 2650 C C . ALA A 1 349 ? -24.407 19.013 -7.446 1.00 90.62 349 ALA A C 1
ATOM 2652 O O . ALA A 1 349 ? -23.232 18.894 -7.102 1.00 90.62 349 ALA A O 1
ATOM 2653 N N . THR A 1 350 ? -24.816 18.880 -8.705 1.00 87.69 350 THR A N 1
ATOM 2654 C CA . THR A 1 350 ? -23.935 18.640 -9.858 1.00 87.69 350 THR A CA 1
ATOM 2655 C C . THR A 1 350 ? -24.253 19.640 -10.971 1.00 87.69 350 THR A C 1
ATOM 2657 O O . THR A 1 350 ? -25.431 19.924 -11.218 1.00 87.69 350 THR A O 1
ATOM 2660 N N . ASP A 1 351 ? -23.232 20.198 -11.622 1.00 84.69 351 ASP A N 1
ATOM 2661 C CA . ASP A 1 351 ? -23.382 21.138 -12.743 1.00 84.69 351 ASP A CA 1
ATOM 2662 C C . ASP A 1 351 ? -23.357 20.449 -14.125 1.00 84.69 351 ASP A C 1
ATOM 2664 O O . ASP A 1 351 ? -23.499 19.229 -14.240 1.00 84.69 351 ASP A O 1
ATOM 2668 N N . SER A 1 352 ? -23.270 21.240 -15.199 1.00 78.06 352 SER A N 1
ATOM 2669 C CA . SER A 1 352 ? -23.209 20.738 -16.577 1.00 78.06 352 SER A CA 1
ATOM 2670 C C . SER A 1 352 ? -21.890 20.060 -16.940 1.00 78.06 352 SER A C 1
ATOM 2672 O O . SER A 1 352 ? -21.899 19.213 -17.833 1.00 78.06 352 SER A O 1
ATOM 2674 N N . ASP A 1 353 ? -20.807 20.406 -16.248 1.00 70.25 353 ASP A N 1
ATOM 2675 C CA . ASP A 1 353 ? -19.439 19.959 -16.520 1.00 70.25 353 ASP A CA 1
ATOM 2676 C C . ASP A 1 353 ? -19.039 18.775 -15.620 1.00 70.25 353 ASP A C 1
ATOM 2678 O O . ASP A 1 353 ? -17.933 18.245 -15.715 1.00 70.25 353 ASP A O 1
ATOM 2682 N N . GLY A 1 354 ? -19.961 18.325 -14.761 1.00 70.88 354 GLY A N 1
ATOM 2683 C CA . GLY A 1 354 ? -19.771 17.206 -13.844 1.00 70.88 354 GLY A CA 1
ATOM 2684 C C . GLY A 1 354 ? -19.159 17.602 -12.501 1.00 70.88 354 GLY A C 1
ATOM 2685 O O . GLY A 1 354 ? -18.856 16.719 -11.697 1.00 70.88 354 GLY A O 1
ATOM 2686 N N . LEU A 1 355 ? -19.001 18.900 -12.214 1.00 72.62 355 LEU A N 1
ATOM 2687 C CA . LEU A 1 355 ? -18.526 19.372 -10.915 1.00 72.62 355 LEU A CA 1
ATOM 2688 C C . LEU A 1 355 ? -19.590 19.117 -9.851 1.00 72.62 355 LEU A C 1
ATOM 2690 O O . LEU A 1 355 ? -20.773 19.383 -10.063 1.00 72.62 355 LEU A O 1
ATOM 2694 N N . ARG A 1 356 ? -19.165 18.621 -8.685 1.00 82.38 356 ARG A N 1
ATOM 2695 C CA . ARG A 1 356 ? -20.061 18.242 -7.585 1.00 82.38 356 ARG A CA 1
ATOM 2696 C C . ARG A 1 356 ? -19.766 19.051 -6.328 1.00 82.38 356 ARG A C 1
ATOM 2698 O O . ARG A 1 356 ? -18.611 19.266 -5.978 1.00 82.38 356 ARG A O 1
ATOM 2705 N N . ALA A 1 357 ? -20.815 19.432 -5.606 1.00 80.25 357 ALA A N 1
ATOM 2706 C CA . ALA A 1 357 ? -20.728 20.027 -4.276 1.00 80.25 357 ALA A CA 1
ATOM 2707 C C . ALA A 1 357 ? -21.701 19.320 -3.325 1.00 80.25 357 ALA A C 1
ATOM 2709 O O . ALA A 1 357 ? -22.826 19.003 -3.703 1.00 80.25 357 ALA A O 1
ATOM 2710 N N . THR A 1 358 ? -21.278 19.065 -2.086 1.00 87.50 358 THR A N 1
ATOM 2711 C CA . THR A 1 358 ? -22.053 18.287 -1.103 1.00 87.50 358 THR A CA 1
ATOM 2712 C C . THR A 1 358 ? -22.416 19.143 0.105 1.00 87.50 358 THR A C 1
ATOM 2714 O O . THR A 1 358 ? -21.600 19.935 0.574 1.00 87.50 358 THR A O 1
ATOM 2717 N N . SER A 1 359 ? -23.636 18.987 0.619 1.00 90.94 359 SER A N 1
ATOM 2718 C CA . SER A 1 359 ? -24.074 19.654 1.844 1.00 90.94 359 SER A CA 1
ATOM 2719 C C . SER A 1 359 ? -23.410 19.075 3.090 1.00 90.94 359 SER A C 1
ATOM 2721 O O . SER A 1 359 ? -22.970 17.926 3.109 1.00 90.94 359 SER A O 1
ATOM 2723 N N . ALA A 1 360 ? -23.453 19.829 4.190 1.00 84.62 360 ALA A N 1
ATOM 2724 C CA . ALA A 1 360 ? -23.285 19.230 5.510 1.00 84.62 360 ALA A CA 1
ATOM 2725 C C . ALA A 1 360 ? -24.328 18.117 5.740 1.00 84.62 360 ALA A C 1
ATOM 2727 O O . ALA A 1 360 ? -25.426 18.150 5.169 1.00 84.62 360 ALA A O 1
ATOM 2728 N N . VAL A 1 361 ? -23.978 17.142 6.579 1.00 88.12 361 VAL A N 1
ATOM 2729 C CA . VAL A 1 361 ? -24.891 16.067 6.981 1.00 88.12 361 VAL A CA 1
ATOM 2730 C C . VAL A 1 361 ? -25.917 16.603 7.978 1.00 88.12 361 VAL A C 1
ATOM 2732 O O . VAL A 1 361 ? -25.569 17.293 8.935 1.00 88.12 361 VAL A O 1
ATOM 2735 N N . VAL A 1 362 ? -27.179 16.241 7.765 1.00 92.12 362 VAL A N 1
ATOM 2736 C CA . VAL A 1 362 ? -28.306 16.497 8.663 1.00 92.12 362 VAL A CA 1
ATOM 2737 C C . VAL A 1 362 ? -28.727 15.176 9.296 1.00 92.12 362 VAL A C 1
ATOM 2739 O O . VAL A 1 362 ? -29.120 14.245 8.601 1.00 92.12 362 VAL A O 1
ATOM 2742 N N . ASN A 1 363 ? -28.653 15.086 10.617 1.00 91.06 363 ASN A N 1
ATOM 2743 C CA . ASN A 1 363 ? -29.133 13.939 11.378 1.00 91.06 363 ASN A CA 1
ATOM 2744 C C . ASN A 1 363 ? -30.618 14.130 11.694 1.00 91.06 363 ASN A C 1
ATOM 2746 O O . ASN A 1 363 ? -31.010 15.208 12.137 1.00 91.06 363 ASN A O 1
ATOM 2750 N N . VAL A 1 364 ? -31.436 13.100 11.504 1.00 94.75 364 VAL A N 1
ATOM 2751 C CA . VAL A 1 364 ? -32.845 13.081 11.919 1.00 94.75 364 VAL A CA 1
ATOM 2752 C C . VAL A 1 364 ? -33.172 11.774 12.623 1.00 94.75 364 VAL A C 1
ATOM 2754 O O . VAL A 1 364 ? -32.549 10.743 12.365 1.00 94.75 364 VAL A O 1
ATOM 2757 N N . THR A 1 365 ? -34.183 11.809 13.481 1.00 94.62 365 THR A N 1
ATOM 2758 C CA . THR A 1 365 ? -34.691 10.623 14.173 1.00 94.62 365 THR A CA 1
ATOM 2759 C C . THR A 1 365 ? -36.154 10.421 13.815 1.00 94.62 365 THR A C 1
ATOM 2761 O O . THR A 1 365 ? -36.958 11.338 13.948 1.00 94.62 365 THR A O 1
ATOM 2764 N N . VAL A 1 366 ? -36.512 9.217 13.378 1.00 95.12 366 VAL A N 1
ATOM 2765 C CA . VAL A 1 366 ? -37.904 8.809 13.175 1.00 95.12 366 VAL A CA 1
ATOM 2766 C C . VAL A 1 366 ? -38.302 7.913 14.336 1.00 95.12 366 VAL A C 1
ATOM 2768 O O . VAL A 1 366 ? -37.795 6.796 14.466 1.00 95.12 366 VAL A O 1
ATOM 2771 N N . VAL A 1 367 ? -39.182 8.413 15.196 1.00 94.50 367 VAL A N 1
ATOM 2772 C CA . VAL A 1 367 ? -39.673 7.694 16.372 1.00 94.50 367 VAL A CA 1
ATOM 2773 C C . VAL A 1 367 ? -40.923 6.893 16.023 1.00 94.50 367 VAL A C 1
ATOM 2775 O O . VAL A 1 367 ? -41.659 7.218 15.094 1.00 94.50 367 VAL A O 1
ATOM 2778 N N . SER A 1 368 ? -41.168 5.820 16.769 1.00 91.12 368 SER A N 1
ATOM 2779 C CA . SER A 1 368 ? -42.395 5.034 16.654 1.00 91.12 368 SER A CA 1
ATOM 2780 C C . SER A 1 368 ? -42.938 4.711 18.037 1.00 91.12 368 SER A C 1
ATOM 2782 O O . SER A 1 368 ? -42.195 4.275 18.919 1.00 91.12 368 SER A O 1
ATOM 2784 N N . ALA A 1 369 ? -44.254 4.853 18.209 1.00 88.62 369 ALA A N 1
ATOM 2785 C CA . ALA A 1 369 ? -44.951 4.408 19.415 1.00 88.62 369 ALA A CA 1
ATOM 2786 C C . ALA A 1 369 ? -44.881 2.880 19.602 1.00 88.62 369 ALA A C 1
ATOM 2788 O O . ALA A 1 369 ? -45.001 2.379 20.719 1.00 88.62 369 ALA A O 1
ATOM 2789 N N . ARG A 1 370 ? -44.685 2.128 18.511 1.00 89.62 370 ARG A N 1
ATOM 2790 C CA . ARG A 1 370 ? -44.476 0.677 18.542 1.00 89.62 370 ARG A CA 1
ATOM 2791 C C . ARG A 1 370 ? -43.002 0.363 18.282 1.00 89.62 370 ARG A C 1
ATOM 2793 O O . ARG A 1 370 ? -42.498 0.766 17.230 1.00 89.62 370 ARG A O 1
ATOM 2800 N N . PRO A 1 371 ? -42.312 -0.352 19.186 1.00 91.38 371 PRO A N 1
ATOM 2801 C CA . PRO A 1 371 ? -40.954 -0.809 18.934 1.00 91.38 371 PRO A CA 1
ATOM 2802 C C . PRO A 1 371 ? -40.867 -1.640 17.644 1.00 91.38 371 PRO A C 1
ATOM 2804 O O . PRO A 1 371 ? -41.738 -2.460 17.360 1.00 91.38 371 PRO A O 1
ATOM 2807 N N . LEU A 1 372 ? -39.811 -1.413 16.869 1.00 93.12 372 LEU A N 1
ATOM 2808 C CA . LEU A 1 372 ? -39.482 -2.097 15.628 1.00 93.12 372 LEU A CA 1
ATOM 2809 C C . LEU A 1 372 ? -38.191 -2.898 15.831 1.00 93.12 372 LEU A C 1
ATOM 2811 O O . LEU A 1 372 ? -37.141 -2.320 16.128 1.00 93.12 372 LEU A O 1
ATOM 2815 N N . ALA A 1 373 ? -38.267 -4.219 15.659 1.00 95.38 373 ALA A N 1
ATOM 2816 C CA . ALA A 1 373 ? -37.082 -5.075 15.615 1.00 95.38 373 ALA A CA 1
ATOM 2817 C C . ALA A 1 373 ? -36.168 -4.681 14.440 1.00 95.38 373 ALA A C 1
ATOM 2819 O O . ALA A 1 373 ? -36.677 -4.181 13.433 1.00 95.38 373 ALA A O 1
ATOM 2820 N N . PRO A 1 374 ? -34.842 -4.892 14.532 1.00 97.44 374 PRO A N 1
ATOM 2821 C CA . PRO A 1 374 ? -33.934 -4.433 13.493 1.00 97.44 374 PRO A CA 1
ATOM 2822 C C . PRO A 1 374 ? -34.221 -5.089 12.137 1.00 97.44 374 PRO A C 1
ATOM 2824 O O . PRO A 1 374 ? -34.364 -6.306 12.036 1.00 97.44 374 PRO A O 1
ATOM 2827 N N . LEU A 1 375 ? -34.289 -4.265 11.092 1.00 95.75 375 LEU A N 1
ATOM 2828 C CA . LEU A 1 375 ? -34.516 -4.649 9.702 1.00 95.75 375 LEU A CA 1
ATOM 2829 C C . LEU A 1 375 ? -33.364 -4.127 8.844 1.00 95.75 375 LEU A C 1
ATOM 2831 O O . LEU A 1 375 ? -33.177 -2.917 8.731 1.00 95.75 375 LEU A O 1
ATOM 2835 N N . ILE A 1 376 ? -32.619 -5.030 8.210 1.00 96.06 376 ILE A N 1
ATOM 2836 C CA . ILE A 1 376 ? -31.513 -4.661 7.319 1.00 96.06 376 ILE A CA 1
ATOM 2837 C C . ILE A 1 376 ? -32.074 -4.133 5.998 1.00 96.06 376 ILE A C 1
ATOM 2839 O O . ILE A 1 376 ? -32.863 -4.805 5.337 1.00 96.06 376 ILE A O 1
ATOM 2843 N N . LEU A 1 377 ? -31.647 -2.929 5.624 1.00 91.94 377 LEU A N 1
ATOM 2844 C CA . LEU A 1 377 ? -32.013 -2.248 4.383 1.00 91.94 377 LEU A CA 1
ATOM 2845 C C . LEU A 1 377 ? -30.923 -2.380 3.321 1.00 91.94 377 LEU A C 1
ATOM 2847 O O . LEU A 1 377 ? -31.236 -2.561 2.148 1.00 91.94 377 LEU A O 1
ATOM 2851 N N . THR A 1 378 ? -29.660 -2.328 3.744 1.00 91.38 378 THR A N 1
ATOM 2852 C CA . THR A 1 378 ? -28.496 -2.462 2.863 1.00 91.38 378 THR A CA 1
ATOM 2853 C C . THR A 1 378 ? -27.552 -3.486 3.464 1.00 91.38 378 THR A C 1
ATOM 2855 O O . THR A 1 378 ? -27.138 -3.344 4.614 1.00 91.38 378 THR A O 1
ATOM 2858 N N . GLN A 1 379 ? -27.242 -4.524 2.690 1.00 95.12 379 GLN A N 1
ATOM 2859 C CA . GLN A 1 379 ? -26.307 -5.574 3.085 1.00 95.12 379 GLN A CA 1
ATOM 2860 C C . GLN A 1 379 ? -24.858 -5.117 2.865 1.00 95.12 379 GLN A C 1
ATOM 2862 O O . GLN A 1 379 ? -24.609 -4.369 1.914 1.00 95.12 379 GLN A O 1
ATOM 2867 N N . PRO A 1 380 ? -23.896 -5.601 3.670 1.00 95.38 380 PRO A N 1
ATOM 2868 C CA . PRO A 1 380 ? -22.491 -5.469 3.319 1.00 95.38 380 PRO A CA 1
ATOM 2869 C C . PRO A 1 380 ? -22.194 -6.221 2.019 1.00 95.38 380 PRO A C 1
ATOM 2871 O O . PRO A 1 380 ? -22.773 -7.273 1.744 1.00 95.38 380 PRO A O 1
ATOM 2874 N N . THR A 1 381 ? -21.279 -5.684 1.218 1.00 92.50 381 THR A N 1
ATOM 2875 C CA . THR A 1 381 ? -20.857 -6.281 -0.054 1.00 92.50 381 THR A CA 1
ATOM 2876 C C . THR A 1 381 ? -19.452 -6.850 0.054 1.00 92.50 381 THR A C 1
ATOM 2878 O O . THR A 1 381 ? -18.654 -6.396 0.874 1.00 92.50 381 THR A O 1
ATOM 2881 N N . ASN A 1 382 ? -19.130 -7.817 -0.806 1.00 89.12 382 ASN A N 1
ATOM 2882 C CA . ASN A 1 382 ? -17.770 -8.340 -0.906 1.00 89.12 382 ASN A CA 1
ATOM 2883 C C . ASN A 1 382 ? -16.779 -7.213 -1.230 1.00 89.12 382 ASN A C 1
ATOM 2885 O O . ASN A 1 382 ? -17.097 -6.302 -1.996 1.00 89.12 382 ASN A O 1
ATOM 2889 N N . GLN A 1 383 ? -15.584 -7.306 -0.659 1.00 82.44 383 GLN A N 1
ATOM 2890 C CA . GLN A 1 383 ? -14.491 -6.360 -0.846 1.00 82.44 383 GLN A CA 1
ATOM 2891 C C . GLN A 1 383 ? -13.224 -7.124 -1.224 1.00 82.44 383 GLN A C 1
ATOM 2893 O O . GLN A 1 383 ? -12.925 -8.179 -0.658 1.00 82.44 383 GLN A O 1
ATOM 2898 N N . VAL A 1 384 ? -12.474 -6.573 -2.172 1.00 80.19 384 VAL A N 1
ATOM 2899 C CA . VAL A 1 384 ? -11.120 -7.017 -2.500 1.00 8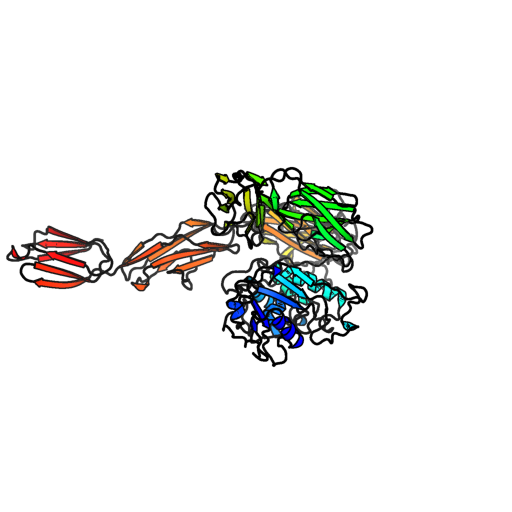0.19 384 VAL A CA 1
ATOM 2900 C C . VAL A 1 384 ? -10.229 -5.796 -2.366 1.00 80.19 384 VAL A C 1
ATOM 2902 O O . VAL A 1 384 ? -10.471 -4.799 -3.038 1.00 80.19 384 VAL A O 1
ATOM 2905 N N . VAL A 1 385 ? -9.247 -5.866 -1.475 1.00 69.50 385 VAL A N 1
ATOM 2906 C CA . VAL A 1 385 ? -8.281 -4.787 -1.237 1.00 69.50 385 VAL A CA 1
ATOM 2907 C C . VAL A 1 385 ? -6.871 -5.355 -1.253 1.00 69.50 385 VAL A C 1
ATOM 2909 O O . VAL A 1 385 ? -6.673 -6.546 -0.994 1.00 69.50 385 VAL A O 1
ATOM 2912 N N . MET A 1 386 ? -5.880 -4.519 -1.520 1.00 71.38 386 MET A N 1
ATOM 2913 C CA . MET A 1 386 ? -4.483 -4.892 -1.351 1.00 71.38 386 MET A CA 1
ATOM 2914 C C . MET A 1 386 ? -4.075 -4.783 0.123 1.00 71.38 386 MET A C 1
ATOM 2916 O O . MET A 1 386 ? -4.620 -3.995 0.897 1.00 71.38 386 MET A O 1
ATOM 2920 N N . ALA A 1 387 ? -3.105 -5.590 0.542 1.00 70.81 387 ALA A N 1
ATOM 2921 C CA . ALA A 1 387 ? -2.532 -5.492 1.874 1.00 70.81 387 ALA A CA 1
ATOM 2922 C C . ALA A 1 387 ? -1.929 -4.093 2.076 1.00 70.81 387 ALA A C 1
ATOM 2924 O O . ALA A 1 387 ? -1.175 -3.616 1.229 1.00 70.81 387 ALA A O 1
ATOM 2925 N N . GLY A 1 388 ? -2.266 -3.443 3.186 1.00 60.56 388 GLY A N 1
ATOM 2926 C CA . GLY A 1 388 ? -1.938 -2.041 3.449 1.00 60.56 388 GLY A CA 1
ATOM 2927 C C . GLY A 1 388 ? -3.075 -1.059 3.166 1.00 60.56 388 GLY A C 1
ATOM 2928 O O . GLY A 1 388 ? -3.122 0.012 3.771 1.00 60.56 388 GLY A O 1
ATOM 2929 N N . GLU A 1 389 ? -4.039 -1.423 2.321 1.00 61.47 389 GLU A N 1
ATOM 2930 C CA . GLU A 1 389 ? -5.178 -0.559 2.006 1.00 61.47 389 GLU A CA 1
ATOM 2931 C C . GLU A 1 389 ? -6.244 -0.580 3.109 1.00 61.47 389 GLU A C 1
ATOM 2933 O O . GLU A 1 389 ? -6.187 -1.351 4.068 1.00 61.47 389 GLU A O 1
ATOM 2938 N N . THR A 1 390 ? -7.234 0.305 2.991 1.00 68.38 390 THR A N 1
ATOM 2939 C CA . THR A 1 390 ? -8.374 0.338 3.911 1.00 68.38 390 THR A CA 1
ATOM 2940 C C . THR A 1 390 ? -9.549 -0.437 3.325 1.00 68.38 390 THR A C 1
ATOM 2942 O O . THR A 1 390 ? -10.084 -0.046 2.292 1.00 68.38 390 THR A O 1
ATOM 2945 N N . ALA A 1 391 ? -10.011 -1.479 4.019 1.00 74.56 391 ALA A N 1
ATOM 2946 C CA . ALA A 1 391 ? -11.278 -2.140 3.703 1.00 74.56 391 ALA A CA 1
ATOM 2947 C C . ALA A 1 391 ? -12.432 -1.519 4.497 1.00 74.56 391 ALA A C 1
ATOM 2949 O O . ALA A 1 391 ? -12.296 -1.230 5.689 1.00 74.56 391 ALA A O 1
ATOM 2950 N N . GLN A 1 392 ? -13.584 -1.346 3.848 1.00 84.75 392 GLN A N 1
ATOM 2951 C CA . GLN A 1 392 ? -14.798 -0.830 4.478 1.00 84.75 392 GLN A CA 1
ATOM 2952 C C . GLN A 1 392 ? -15.979 -1.757 4.210 1.00 84.75 392 GLN A C 1
ATOM 2954 O O . GLN A 1 392 ? -16.339 -2.015 3.063 1.00 84.75 392 GLN A O 1
ATOM 2959 N N . LEU A 1 393 ? -16.603 -2.233 5.283 1.00 86.88 393 LEU A N 1
ATOM 2960 C CA . LEU A 1 393 ? -17.837 -3.010 5.239 1.00 86.88 393 LEU A CA 1
ATOM 2961 C C . LEU A 1 393 ? -18.907 -2.225 5.984 1.00 86.88 393 LEU A C 1
ATOM 2963 O O . LEU A 1 393 ? -18.710 -1.838 7.134 1.00 86.88 393 LEU A O 1
ATOM 2967 N N . SER A 1 394 ? -20.034 -1.967 5.335 1.00 91.06 394 SER A N 1
ATOM 2968 C CA . SER A 1 394 ? -21.111 -1.172 5.914 1.00 91.06 394 SER A CA 1
ATOM 2969 C C . SER A 1 394 ? -22.442 -1.899 5.837 1.00 91.06 394 SER A C 1
ATOM 2971 O O . SER A 1 394 ? -22.691 -2.703 4.941 1.00 91.06 394 SER A O 1
ATOM 2973 N N . VAL A 1 395 ? -23.300 -1.613 6.807 1.00 92.94 395 VAL A N 1
ATOM 2974 C CA . VAL A 1 395 ? -24.686 -2.067 6.845 1.00 92.94 395 VAL A CA 1
ATOM 2975 C C . VAL A 1 395 ? -25.581 -0.865 7.116 1.00 92.94 395 VAL A C 1
ATOM 2977 O O . VAL A 1 395 ? -25.206 0.063 7.834 1.00 92.94 395 VAL A O 1
ATOM 2980 N N . GLU A 1 396 ? -26.788 -0.886 6.566 1.00 90.94 396 GLU A N 1
ATOM 2981 C CA . GLU A 1 396 ? -27.830 0.078 6.909 1.00 90.94 396 GLU A CA 1
ATOM 2982 C C . GLU A 1 396 ? -29.049 -0.684 7.422 1.00 90.94 396 GLU A C 1
ATOM 2984 O O . GLU A 1 396 ? -29.489 -1.640 6.780 1.00 90.94 396 GLU A O 1
ATOM 2989 N N . ALA A 1 397 ? -29.597 -0.284 8.570 1.00 92.38 397 ALA A N 1
ATOM 2990 C CA . ALA A 1 397 ? -30.746 -0.946 9.177 1.00 92.38 397 ALA A CA 1
ATOM 2991 C C . ALA A 1 397 ? -31.727 0.058 9.790 1.00 92.38 397 ALA A C 1
ATOM 2993 O O . ALA A 1 397 ? -31.326 1.074 10.353 1.00 92.38 397 ALA A O 1
ATOM 2994 N N . ALA A 1 398 ? -33.018 -0.254 9.703 1.00 93.38 398 ALA A N 1
ATOM 2995 C CA . ALA A 1 398 ? -34.075 0.430 10.436 1.00 93.38 398 ALA A CA 1
ATOM 2996 C C . ALA A 1 398 ? -34.373 -0.317 11.738 1.00 93.38 398 ALA A C 1
ATOM 2998 O O . ALA A 1 398 ? -34.517 -1.537 11.723 1.00 93.38 398 ALA A O 1
ATOM 2999 N N . ALA A 1 399 ? -34.487 0.395 12.857 1.00 93.69 399 ALA A N 1
ATOM 3000 C CA . ALA A 1 399 ? -34.873 -0.191 14.137 1.00 93.69 399 ALA A CA 1
ATOM 3001 C C . ALA A 1 399 ? -35.331 0.897 15.115 1.00 93.69 399 ALA A C 1
ATOM 3003 O O . ALA A 1 399 ? -34.827 2.022 15.088 1.00 93.69 399 ALA A O 1
ATOM 3004 N N . TRP A 1 400 ? -36.238 0.542 16.025 1.00 93.31 400 TRP A N 1
ATOM 3005 C CA . TRP A 1 400 ? -36.629 1.415 17.130 1.00 93.31 400 TRP A CA 1
ATOM 3006 C C . TRP A 1 400 ? -36.966 0.609 18.394 1.00 93.31 400 TRP A C 1
ATOM 3008 O O . TRP A 1 400 ? -37.806 -0.283 18.317 1.00 93.31 400 TRP A O 1
ATOM 3018 N N . PRO A 1 401 ? -36.391 0.899 19.574 1.00 92.88 401 PRO A N 1
ATOM 3019 C CA . PRO A 1 401 ? -35.328 1.870 19.847 1.00 92.88 401 PRO A CA 1
ATOM 3020 C C . PRO A 1 401 ? -34.040 1.606 19.053 1.00 92.88 401 PRO A C 1
ATOM 3022 O O . PRO A 1 401 ? -33.909 0.558 18.411 1.00 92.88 401 PRO A O 1
ATOM 3025 N N . ALA A 1 402 ? -33.111 2.568 19.091 1.00 89.81 402 ALA A N 1
ATOM 3026 C CA . ALA A 1 402 ? -31.839 2.490 18.374 1.00 89.81 402 ALA A CA 1
ATOM 3027 C C . ALA A 1 402 ? -31.112 1.154 18.652 1.00 89.81 402 ALA A C 1
ATOM 3029 O O . ALA A 1 402 ? -31.060 0.727 19.810 1.00 89.81 402 ALA A O 1
ATOM 3030 N N . PRO A 1 403 ? -30.577 0.479 17.619 1.00 95.19 403 PRO A N 1
ATOM 3031 C CA . PRO A 1 403 ? -29.947 -0.821 17.784 1.00 95.19 403 PRO A CA 1
ATOM 3032 C C . PRO A 1 403 ? -28.461 -0.696 18.148 1.00 95.19 403 PRO A C 1
ATOM 3034 O O . PRO A 1 403 ? -27.812 0.300 17.828 1.00 95.19 403 PRO A O 1
ATOM 3037 N N . GLY A 1 404 ? -27.915 -1.742 18.765 1.00 95.56 404 GLY A N 1
ATOM 3038 C CA . GLY A 1 404 ? -26.477 -2.004 18.821 1.00 95.56 404 GLY A CA 1
ATOM 3039 C C . GLY A 1 404 ? -26.033 -2.908 17.668 1.00 95.56 404 GLY A C 1
ATOM 3040 O O . GLY A 1 404 ? -26.840 -3.665 17.124 1.00 95.56 404 GLY A O 1
ATOM 3041 N N . TYR A 1 405 ? -24.749 -2.842 17.316 1.00 97.31 405 TYR A N 1
ATOM 3042 C CA . TYR A 1 405 ? -24.134 -3.659 16.268 1.00 97.31 405 TYR A CA 1
ATOM 3043 C C . TYR A 1 405 ? -23.023 -4.523 16.864 1.00 97.31 405 TYR A C 1
ATOM 3045 O O . TYR A 1 405 ? -22.397 -4.142 17.851 1.00 97.31 405 TYR A O 1
ATOM 3053 N N . GLN A 1 406 ? -22.768 -5.672 16.248 1.00 98.06 406 GLN A N 1
ATOM 3054 C CA . GLN A 1 406 ? -21.630 -6.529 16.549 1.00 98.06 406 GLN A CA 1
ATOM 3055 C C . GLN A 1 406 ? -21.180 -7.223 15.264 1.00 98.06 406 GLN A C 1
ATOM 3057 O O . GLN A 1 406 ? -21.865 -8.121 14.769 1.00 98.06 406 GLN A O 1
ATOM 3062 N N . TRP A 1 407 ? -20.036 -6.816 14.716 1.00 98.31 407 TRP A N 1
ATOM 3063 C CA . TRP A 1 407 ? -19.444 -7.509 13.571 1.00 98.31 407 TRP A CA 1
ATOM 3064 C C . TRP A 1 407 ? -18.843 -8.850 13.984 1.00 98.31 407 TRP A C 1
ATOM 3066 O O . TRP A 1 407 ? -18.316 -9.011 15.090 1.00 98.31 407 TRP A O 1
ATOM 3076 N N . LEU A 1 408 ? -18.913 -9.803 13.065 1.00 97.75 408 LEU A N 1
ATOM 3077 C CA . LEU A 1 408 ? -18.358 -11.138 13.163 1.00 97.75 408 LEU A CA 1
ATOM 3078 C C . LEU A 1 408 ? -17.415 -11.373 11.984 1.00 97.75 408 LEU A C 1
ATOM 3080 O O . LEU A 1 408 ? -17.732 -10.980 10.862 1.00 97.75 408 LEU A O 1
ATOM 3084 N N . LYS A 1 409 ? -16.300 -12.057 12.234 1.00 97.12 409 LYS A N 1
ATOM 3085 C CA . LYS A 1 409 ? -15.402 -12.619 11.223 1.00 97.12 409 LYS A CA 1
ATOM 3086 C C . LYS A 1 409 ? -15.391 -14.130 11.388 1.00 97.12 409 LYS A C 1
ATOM 3088 O O . LYS A 1 409 ? -15.103 -14.628 12.474 1.00 97.12 409 LYS A O 1
ATOM 3093 N N . ASP A 1 410 ? -15.730 -14.851 10.328 1.00 95.25 410 ASP A N 1
ATOM 3094 C CA . ASP A 1 410 ? -15.770 -16.316 10.294 1.00 95.25 410 ASP A CA 1
ATOM 3095 C C . ASP A 1 410 ? -16.610 -16.906 11.452 1.00 95.25 410 ASP A C 1
ATOM 3097 O O . ASP A 1 410 ? -16.285 -17.934 12.039 1.00 95.25 410 ASP A O 1
ATOM 3101 N N . GLY A 1 411 ? -17.697 -16.207 11.810 1.00 91.88 411 GLY A N 1
ATOM 3102 C CA . GLY A 1 411 ? -18.610 -16.566 12.902 1.00 91.88 411 GLY A CA 1
ATOM 3103 C C . GLY A 1 411 ? -18.184 -16.113 14.306 1.00 91.88 411 GLY A C 1
ATOM 3104 O O . GLY A 1 411 ? -18.993 -16.194 15.227 1.00 91.88 411 GLY A O 1
ATOM 3105 N N . ALA A 1 412 ? -16.966 -15.596 14.489 1.00 95.06 412 ALA A N 1
ATOM 3106 C CA . ALA A 1 412 ? -16.479 -15.081 15.769 1.00 95.06 412 ALA A CA 1
ATOM 3107 C C . ALA A 1 412 ? -16.665 -13.559 15.878 1.00 95.06 412 ALA A C 1
ATOM 3109 O O . ALA A 1 412 ? -16.373 -12.827 14.936 1.00 95.06 412 ALA A O 1
ATOM 3110 N N . GLY A 1 413 ? -17.127 -13.068 17.031 1.00 94.25 413 GLY A N 1
ATOM 3111 C CA . GLY A 1 413 ? -17.302 -11.631 17.270 1.00 94.25 413 GLY A CA 1
ATOM 3112 C C . GLY A 1 413 ? -15.974 -10.867 17.281 1.00 94.25 413 GLY A C 1
ATOM 3113 O O . GLY A 1 413 ? -15.008 -11.300 17.909 1.00 94.25 413 GLY A O 1
ATOM 3114 N N . LEU A 1 414 ? -15.932 -9.719 16.605 1.00 93.75 414 LEU A N 1
ATOM 3115 C CA . LEU A 1 414 ? -14.795 -8.799 16.619 1.00 93.75 414 LEU A CA 1
ATOM 3116 C C . LEU A 1 414 ? -14.920 -7.810 17.783 1.00 93.75 414 LEU A C 1
ATOM 3118 O O . LEU A 1 414 ? -15.950 -7.152 17.932 1.00 93.75 414 LEU A O 1
ATOM 3122 N N . ALA A 1 415 ? -13.870 -7.679 18.593 1.00 87.88 415 ALA A N 1
ATOM 3123 C CA . ALA A 1 415 ? -13.845 -6.703 19.680 1.00 87.88 415 ALA A CA 1
ATOM 3124 C C . ALA A 1 415 ? -14.022 -5.272 19.141 1.00 87.88 415 ALA A C 1
ATOM 3126 O O . ALA A 1 415 ? -13.489 -4.937 18.085 1.00 87.88 415 ALA A O 1
ATOM 3127 N N . ASP A 1 416 ? -14.800 -4.458 19.857 1.00 84.06 416 ASP A N 1
ATOM 3128 C CA . ASP A 1 416 ? -15.048 -3.029 19.594 1.00 84.06 416 ASP A CA 1
ATOM 3129 C C . ASP A 1 416 ? -15.668 -2.675 18.225 1.00 84.06 416 ASP A C 1
ATOM 3131 O O . ASP A 1 416 ? -15.948 -1.510 17.938 1.00 84.06 416 ASP A O 1
ATOM 3135 N N . ALA A 1 417 ? -15.984 -3.673 17.398 1.00 92.00 417 ALA A N 1
ATOM 3136 C CA . ALA A 1 417 ? -16.652 -3.505 16.114 1.00 92.00 417 ALA A CA 1
ATOM 3137 C C . ALA A 1 417 ? -18.176 -3.389 16.297 1.00 92.00 417 ALA A C 1
ATOM 3139 O O . ALA A 1 417 ? -18.947 -4.263 15.888 1.00 92.00 417 ALA A O 1
ATOM 3140 N N . THR A 1 418 ? -18.601 -2.300 16.942 1.00 94.50 418 THR A N 1
ATOM 3141 C CA . THR A 1 418 ? -19.981 -2.080 17.416 1.00 94.50 418 THR A CA 1
ATOM 3142 C C . THR A 1 418 ? -20.741 -0.982 16.670 1.00 94.50 418 THR A C 1
ATOM 3144 O O . THR A 1 418 ? -21.780 -0.495 17.122 1.00 94.50 418 THR A O 1
ATOM 3147 N N . TRP A 1 419 ? -20.253 -0.627 15.482 1.00 91.06 419 TRP A N 1
ATOM 3148 C CA . TRP A 1 419 ? -20.802 0.421 14.622 1.00 91.06 419 TRP A CA 1
ATOM 3149 C C . TRP A 1 419 ? -21.330 -0.147 13.293 1.00 91.06 419 TRP A C 1
ATOM 3151 O O . TRP A 1 419 ? -20.880 -1.209 12.857 1.00 91.06 419 TRP A O 1
ATOM 3161 N N . PRO A 1 420 ? -22.249 0.554 12.599 1.00 86.44 420 PRO A N 1
ATOM 3162 C CA . PRO A 1 420 ? -22.771 0.126 11.294 1.00 86.44 420 PRO A CA 1
ATOM 3163 C C . PRO A 1 420 ? -21.719 0.118 10.171 1.00 86.44 420 PRO A C 1
ATOM 3165 O O . PRO A 1 420 ? -21.947 -0.487 9.127 1.00 86.44 420 PRO A O 1
ATOM 3168 N N . LEU A 1 421 ? -20.574 0.775 10.373 1.00 86.56 421 LEU A N 1
ATOM 3169 C CA . LEU A 1 421 ? -19.421 0.754 9.476 1.00 86.56 421 LEU A CA 1
ATOM 3170 C C . LEU A 1 421 ? -18.240 0.099 10.198 1.00 86.56 421 LEU A C 1
ATOM 3172 O O . LEU A 1 421 ? -17.808 0.581 11.245 1.00 86.56 421 LEU A O 1
ATOM 3176 N N . LEU A 1 422 ? -17.701 -0.962 9.607 1.00 89.69 422 LEU A N 1
ATOM 3177 C CA . LEU A 1 422 ? -16.424 -1.554 9.974 1.00 89.69 422 LEU A CA 1
ATOM 3178 C C . LEU A 1 422 ? -15.346 -1.027 9.024 1.00 89.69 422 LEU A C 1
ATOM 3180 O O . LEU A 1 422 ? -15.433 -1.222 7.811 1.00 89.69 422 LEU A O 1
ATOM 3184 N N . VAL A 1 423 ? -14.328 -0.379 9.588 1.00 81.38 423 VAL A N 1
ATOM 3185 C CA . VAL A 1 423 ? -13.148 0.099 8.859 1.00 81.38 423 VAL A CA 1
ATOM 3186 C C . VAL A 1 423 ? -11.939 -0.704 9.314 1.00 81.38 423 VAL A C 1
ATOM 3188 O O . VAL A 1 423 ? -11.617 -0.725 10.500 1.00 81.38 423 VAL A O 1
ATOM 3191 N N . LEU A 1 424 ? -11.265 -1.352 8.370 1.00 79.81 424 LEU A N 1
ATOM 3192 C CA . LEU A 1 424 ? -10.001 -2.046 8.593 1.00 79.81 424 LEU A CA 1
ATOM 3193 C C . LEU A 1 424 ? -8.909 -1.274 7.854 1.00 79.81 424 LEU A C 1
ATOM 3195 O O . LEU A 1 424 ? -8.683 -1.499 6.669 1.00 79.81 424 LEU A O 1
ATOM 3199 N N . SER A 1 425 ? -8.276 -0.325 8.541 1.00 75.00 425 SER A N 1
ATOM 3200 C CA . SER A 1 425 ? -7.099 0.381 8.025 1.00 75.00 425 SER A CA 1
ATOM 3201 C C . SER A 1 425 ? -5.883 -0.543 8.016 1.00 75.00 425 SER A C 1
ATOM 3203 O O . SER A 1 425 ? -5.735 -1.350 8.935 1.00 75.00 425 SER A O 1
ATOM 3205 N N . ASN A 1 426 ? -4.996 -0.389 7.027 1.00 63.41 426 ASN A N 1
ATOM 3206 C CA . ASN A 1 426 ? -3.792 -1.214 6.884 1.00 63.41 426 ASN A CA 1
ATOM 3207 C C . ASN A 1 426 ? -4.126 -2.718 6.870 1.00 63.41 426 ASN A C 1
ATOM 3209 O O . ASN A 1 426 ? -3.647 -3.493 7.700 1.00 63.41 426 ASN A O 1
ATOM 3213 N N . ALA A 1 427 ? -5.027 -3.108 5.966 1.00 74.38 427 ALA A N 1
ATOM 3214 C CA . ALA A 1 427 ? -5.560 -4.457 5.896 1.00 74.38 427 ALA A CA 1
ATOM 3215 C C . ALA A 1 427 ? -4.439 -5.491 5.695 1.00 74.38 427 ALA A C 1
ATOM 3217 O O . ALA A 1 427 ? -3.506 -5.288 4.923 1.00 74.38 427 ALA A O 1
ATOM 3218 N N . THR A 1 428 ? -4.540 -6.634 6.363 1.00 80.06 428 THR A N 1
ATOM 3219 C CA . THR A 1 428 ? -3.573 -7.736 6.284 1.00 80.06 428 THR A CA 1
ATOM 3220 C C . THR A 1 428 ? -4.236 -8.995 5.723 1.00 80.06 428 THR A C 1
ATOM 3222 O O . THR A 1 428 ? -5.430 -9.200 5.944 1.00 80.06 428 THR A O 1
ATOM 3225 N N . PRO A 1 429 ? -3.494 -9.908 5.069 1.00 79.88 429 PRO A N 1
ATOM 3226 C CA . PRO A 1 429 ? -4.057 -11.163 4.560 1.00 79.88 429 PRO A CA 1
ATOM 3227 C C . PRO A 1 429 ? -4.796 -11.997 5.616 1.00 79.88 429 PRO A C 1
ATOM 3229 O O . PRO A 1 429 ? -5.784 -12.651 5.292 1.00 79.88 429 PRO A O 1
ATOM 3232 N N . ALA A 1 430 ? -4.378 -11.923 6.887 1.00 81.88 430 ALA A N 1
ATOM 3233 C CA . ALA A 1 430 ? -5.034 -12.594 8.014 1.00 81.88 430 ALA A CA 1
ATOM 3234 C C . ALA A 1 430 ? -6.454 -12.067 8.308 1.00 81.88 430 ALA A C 1
ATOM 3236 O O . ALA A 1 430 ? -7.266 -12.764 8.923 1.00 81.88 430 ALA A O 1
ATOM 3237 N N . GLN A 1 431 ? -6.767 -10.848 7.864 1.00 88.56 431 GLN A N 1
ATOM 3238 C CA . GLN A 1 431 ? -8.106 -10.269 7.936 1.00 88.56 431 GLN A CA 1
ATOM 3239 C C . GLN A 1 431 ? -9.009 -10.737 6.790 1.00 88.56 431 GLN A C 1
ATOM 3241 O O . GLN A 1 431 ? -10.207 -10.494 6.847 1.00 88.56 431 GLN A O 1
ATOM 3246 N N . SER A 1 432 ? -8.502 -11.473 5.797 1.00 90.00 432 SER A N 1
ATOM 3247 C CA . SER A 1 432 ? -9.382 -12.120 4.820 1.00 90.00 432 SER A CA 1
ATOM 3248 C C . SER A 1 432 ? -10.330 -13.101 5.513 1.00 90.00 432 SER A C 1
ATOM 3250 O O . SER A 1 432 ? -9.952 -13.771 6.482 1.00 90.00 432 SER A O 1
ATOM 3252 N N . GLY A 1 433 ? -11.566 -13.190 5.035 1.00 93.69 433 GLY A N 1
ATOM 3253 C CA . GLY A 1 433 ? -12.582 -14.062 5.618 1.00 93.69 433 GLY A CA 1
ATOM 3254 C C . GLY A 1 433 ? -13.999 -13.625 5.284 1.00 93.69 433 GLY A C 1
ATOM 3255 O O . GLY A 1 433 ? -14.222 -12.724 4.473 1.00 93.69 433 GLY A O 1
ATOM 3256 N N . ILE A 1 434 ? -14.963 -14.277 5.923 1.00 97.56 434 ILE A N 1
ATOM 3257 C CA . ILE A 1 434 ? -16.380 -13.964 5.784 1.00 97.56 434 ILE A CA 1
ATOM 3258 C C . ILE A 1 434 ? -16.825 -13.095 6.952 1.00 97.56 434 ILE A C 1
ATOM 3260 O O . ILE A 1 434 ? -16.734 -13.489 8.113 1.00 97.56 434 ILE A O 1
ATOM 3264 N N . TYR A 1 435 ? -17.350 -11.923 6.634 1.00 98.19 435 TYR A N 1
ATOM 3265 C CA . TYR A 1 435 ? -17.846 -10.957 7.594 1.00 98.19 435 TYR A CA 1
ATOM 3266 C C . TYR A 1 435 ? -19.369 -10.933 7.605 1.00 98.19 435 TYR A C 1
ATOM 3268 O O . TYR A 1 435 ? -20.017 -11.005 6.565 1.00 98.19 435 TYR A O 1
ATOM 3276 N N . ALA A 1 436 ? -19.947 -10.797 8.789 1.00 98.31 436 ALA A N 1
ATOM 3277 C CA . ALA A 1 436 ? -21.366 -10.522 8.978 1.00 98.31 436 ALA A CA 1
ATOM 3278 C C . ALA A 1 436 ? -21.533 -9.568 10.162 1.00 98.31 436 ALA A C 1
ATOM 3280 O O . ALA A 1 436 ? -20.611 -9.396 10.954 1.00 98.31 436 ALA A O 1
ATOM 3281 N N . VAL A 1 437 ? -22.700 -8.955 10.314 1.00 98.38 437 VAL A N 1
ATOM 3282 C CA . VAL A 1 437 ? -23.006 -8.103 11.468 1.00 98.38 437 VAL A CA 1
ATOM 3283 C C . VAL A 1 437 ? -24.337 -8.502 12.076 1.00 98.38 437 VAL A C 1
ATOM 3285 O O . VAL A 1 437 ? -25.341 -8.621 11.373 1.00 98.38 437 VAL A O 1
ATOM 3288 N N . THR A 1 438 ? -24.339 -8.716 13.389 1.00 98.25 438 THR A N 1
ATOM 3289 C CA . THR A 1 438 ? -25.559 -8.907 14.172 1.00 98.25 438 THR A CA 1
ATOM 3290 C C . THR A 1 438 ? -26.005 -7.561 14.721 1.00 98.25 438 THR A C 1
ATOM 3292 O O . THR A 1 438 ? -25.228 -6.843 15.350 1.00 98.25 438 THR A O 1
ATOM 3295 N N . ILE A 1 439 ? -27.262 -7.220 14.464 1.00 98.12 439 ILE A N 1
ATOM 3296 C CA . ILE A 1 439 ? -27.896 -5.962 14.839 1.00 98.12 439 ILE A CA 1
ATOM 3297 C C . ILE A 1 439 ? -29.006 -6.290 15.826 1.00 98.12 439 ILE A C 1
ATOM 3299 O O . ILE A 1 439 ? -29.909 -7.061 15.497 1.00 98.12 439 ILE A O 1
ATOM 3303 N N . THR A 1 440 ? -28.952 -5.703 17.017 1.00 97.81 440 THR A N 1
ATOM 3304 C CA . THR A 1 440 ? -29.823 -6.080 18.138 1.00 97.81 440 THR A CA 1
ATOM 3305 C C . THR A 1 440 ? -30.433 -4.852 18.793 1.00 97.81 440 THR A C 1
ATOM 3307 O O . THR A 1 440 ? -29.748 -3.861 19.037 1.00 97.81 440 THR A O 1
ATOM 3310 N N . ASN A 1 441 ? -31.713 -4.923 19.143 1.00 95.56 441 ASN A N 1
ATOM 3311 C CA . ASN A 1 441 ? -32.342 -4.002 20.085 1.00 95.56 441 ASN A CA 1
ATOM 3312 C C . ASN A 1 441 ? -33.224 -4.774 21.083 1.00 95.56 441 ASN A C 1
ATOM 3314 O O . ASN A 1 441 ? -33.246 -6.002 21.089 1.00 95.56 441 ASN A O 1
ATOM 3318 N N . ALA A 1 442 ? -33.966 -4.058 21.933 1.00 95.56 442 ALA A N 1
ATOM 3319 C CA . ALA A 1 442 ? -34.819 -4.668 22.957 1.00 95.56 442 ALA A CA 1
ATOM 3320 C C . ALA A 1 442 ? -35.960 -5.553 22.405 1.00 95.56 442 ALA A C 1
ATOM 3322 O O . ALA A 1 442 ? -36.573 -6.295 23.168 1.00 95.56 442 ALA A O 1
ATOM 3323 N N . VAL A 1 443 ? -36.271 -5.464 21.108 1.00 96.12 443 VAL A N 1
ATOM 3324 C CA . VAL A 1 443 ? -37.358 -6.213 20.457 1.00 96.12 443 VAL A CA 1
ATOM 3325 C C . VAL A 1 443 ? -36.843 -7.498 19.813 1.00 96.12 443 VAL A C 1
ATOM 3327 O O . VAL A 1 443 ? -37.570 -8.487 19.752 1.00 96.12 443 VAL A O 1
ATOM 3330 N N . GLY A 1 444 ? -35.604 -7.500 19.320 1.00 96.88 444 GLY A N 1
ATOM 3331 C CA . GLY A 1 444 ? -35.025 -8.663 18.661 1.00 96.88 444 GLY A CA 1
ATOM 3332 C C . GLY A 1 444 ? -33.653 -8.404 18.049 1.00 96.88 444 GLY A C 1
ATOM 3333 O O . GLY A 1 444 ? -33.064 -7.334 18.213 1.00 96.88 444 GLY A O 1
ATOM 3334 N N . ALA A 1 445 ? -33.165 -9.407 17.321 1.00 97.50 445 ALA A N 1
ATOM 3335 C CA . ALA A 1 445 ? -31.884 -9.383 16.632 1.00 97.50 445 ALA A CA 1
ATOM 3336 C C . ALA A 1 445 ? -32.013 -9.925 15.203 1.00 97.50 445 ALA A C 1
ATOM 3338 O O . ALA A 1 445 ? -32.826 -10.812 14.939 1.00 97.50 445 ALA A O 1
ATOM 3339 N N . VAL A 1 446 ? -31.184 -9.413 14.297 1.00 98.25 446 VAL A N 1
ATOM 3340 C CA . VAL A 1 446 ? -31.032 -9.898 12.918 1.00 98.25 446 VAL A CA 1
ATOM 3341 C C . VAL A 1 446 ? -29.549 -9.923 12.554 1.00 98.25 446 VAL A C 1
ATOM 3343 O O . VAL A 1 446 ? -28.796 -9.049 12.980 1.00 98.25 446 VAL A O 1
ATOM 3346 N N . THR A 1 447 ? -29.121 -10.902 11.760 1.00 98.25 447 THR A N 1
ATOM 3347 C CA . THR A 1 447 ? -27.746 -10.983 11.242 1.00 98.25 447 THR A CA 1
ATOM 3348 C C . THR A 1 447 ? -27.747 -10.732 9.737 1.00 98.25 447 THR A C 1
ATOM 3350 O O . THR A 1 447 ? -28.645 -11.190 9.029 1.00 98.25 447 THR A O 1
ATOM 3353 N N . SER A 1 448 ? -26.761 -9.978 9.250 1.00 98.38 448 SER A N 1
ATOM 3354 C CA . SER A 1 448 ? -26.601 -9.682 7.825 1.00 98.38 448 SER A CA 1
ATOM 3355 C C . SER A 1 448 ? -26.295 -10.918 6.988 1.00 98.38 448 SER A C 1
ATOM 3357 O O . SER A 1 448 ? -25.865 -11.956 7.493 1.00 98.38 448 SER A O 1
ATOM 3359 N N . ALA A 1 449 ? -26.448 -10.771 5.672 1.00 97.69 449 ALA A N 1
ATOM 3360 C CA . ALA A 1 449 ? -25.827 -11.688 4.732 1.00 97.69 449 ALA A CA 1
ATOM 3361 C C . ALA A 1 449 ? -24.290 -11.656 4.901 1.00 97.69 449 ALA A C 1
ATOM 3363 O O . ALA A 1 449 ? -23.740 -10.617 5.294 1.00 97.69 449 ALA A O 1
ATOM 3364 N N . PRO A 1 450 ? -23.598 -12.775 4.624 1.00 97.19 450 PRO A N 1
ATOM 3365 C CA . PRO A 1 450 ? -22.143 -12.821 4.649 1.00 97.19 450 PRO A CA 1
ATOM 3366 C C . PRO A 1 450 ? -21.537 -11.983 3.513 1.00 97.19 450 PRO A C 1
ATOM 3368 O O . PRO A 1 450 ? -21.966 -12.090 2.365 1.00 97.19 450 PRO A O 1
ATOM 3371 N N . ALA A 1 451 ? -20.499 -11.212 3.829 1.00 97.38 451 ALA A N 1
ATOM 3372 C CA . ALA A 1 451 ? -19.665 -10.472 2.889 1.00 97.38 451 ALA A CA 1
ATOM 3373 C C . ALA A 1 451 ? -18.216 -10.968 2.976 1.00 97.38 451 ALA A C 1
ATOM 3375 O O . ALA A 1 451 ? -17.609 -10.966 4.045 1.00 97.38 451 ALA A O 1
ATOM 3376 N N . GLY A 1 452 ? -17.652 -11.412 1.858 1.00 95.62 452 GLY A N 1
ATOM 3377 C CA . GLY A 1 452 ? -16.259 -11.836 1.774 1.00 95.62 452 GLY A CA 1
ATOM 3378 C C . GLY A 1 452 ? -15.314 -10.646 1.669 1.00 95.62 452 GLY A C 1
ATOM 3379 O O . GLY A 1 452 ? -15.477 -9.804 0.788 1.00 95.62 452 GLY A O 1
ATOM 3380 N N . LEU A 1 453 ? -14.303 -10.606 2.532 1.00 94.69 453 LEU A N 1
ATOM 3381 C CA . LEU A 1 453 ? -13.145 -9.735 2.385 1.00 94.69 453 LEU A CA 1
ATOM 3382 C C . LEU A 1 453 ? -11.958 -10.576 1.912 1.00 94.69 453 LEU A C 1
ATOM 3384 O O . LEU A 1 453 ? -11.561 -11.522 2.596 1.00 94.69 453 LEU A O 1
ATOM 3388 N N . ALA A 1 454 ? -11.385 -10.217 0.768 1.00 85.81 454 ALA A N 1
ATOM 3389 C CA . ALA A 1 454 ? -10.103 -10.737 0.311 1.00 85.81 454 ALA A CA 1
ATOM 3390 C C . ALA A 1 454 ? -9.056 -9.624 0.389 1.00 85.81 454 ALA A C 1
ATOM 3392 O O . ALA A 1 454 ? -9.184 -8.599 -0.276 1.00 85.81 454 ALA A O 1
ATOM 3393 N N . VAL A 1 455 ? -8.023 -9.833 1.201 1.00 80.25 455 VAL A N 1
ATOM 3394 C CA . VAL A 1 455 ? -6.868 -8.939 1.279 1.00 80.25 455 VAL A CA 1
ATOM 3395 C C . VAL A 1 455 ? -5.719 -9.587 0.518 1.00 80.25 455 VAL A C 1
ATOM 3397 O O . VAL A 1 455 ? -5.112 -10.553 0.989 1.00 80.25 455 VAL A O 1
ATOM 3400 N N . LEU A 1 456 ? -5.459 -9.087 -0.685 1.00 77.19 456 LEU A N 1
ATOM 3401 C CA . LEU A 1 456 ? -4.466 -9.631 -1.603 1.00 77.19 456 LEU A CA 1
ATOM 3402 C C . LEU A 1 456 ? -3.094 -9.021 -1.341 1.00 77.19 456 LEU A C 1
ATOM 3404 O O . LEU A 1 456 ? -2.965 -7.855 -0.985 1.00 77.19 456 LEU A O 1
ATOM 3408 N N . LEU A 1 457 ? -2.042 -9.800 -1.551 1.00 69.62 457 LEU A N 1
ATOM 3409 C CA . LEU A 1 457 ? -0.684 -9.269 -1.550 1.00 69.62 457 LEU A CA 1
ATOM 3410 C C . LEU A 1 457 ? -0.319 -8.810 -2.961 1.00 69.62 457 LEU A C 1
ATOM 3412 O O . LEU A 1 457 ? -0.696 -9.486 -3.925 1.00 69.62 457 LEU A O 1
ATOM 3416 N N . PRO A 1 458 ? 0.414 -7.692 -3.109 1.00 68.06 458 PRO A N 1
ATOM 3417 C CA . PRO A 1 458 ? 0.918 -7.304 -4.413 1.00 68.06 458 PRO A CA 1
ATOM 3418 C C . PRO A 1 458 ? 1.837 -8.408 -4.951 1.00 68.06 458 PRO A C 1
ATOM 3420 O O . PRO A 1 458 ? 2.621 -8.985 -4.186 1.00 68.06 458 PRO A O 1
ATOM 3423 N N . PRO A 1 459 ? 1.759 -8.725 -6.255 1.00 73.75 459 PRO A N 1
ATOM 3424 C CA . PRO A 1 459 ? 2.754 -9.570 -6.887 1.00 73.75 459 PRO A CA 1
ATOM 3425 C C . PRO A 1 459 ? 4.155 -8.989 -6.671 1.00 73.75 459 PRO A C 1
ATOM 3427 O O . PRO A 1 459 ? 4.354 -7.777 -6.716 1.00 73.75 459 PRO A O 1
ATOM 3430 N N . VAL A 1 460 ? 5.135 -9.856 -6.441 1.00 73.38 460 VAL A N 1
ATOM 3431 C CA . VAL A 1 460 ? 6.540 -9.449 -6.381 1.00 73.38 460 VAL A CA 1
ATOM 3432 C C . VAL A 1 460 ? 7.167 -9.575 -7.760 1.00 73.38 460 VAL A C 1
ATOM 3434 O O . VAL A 1 460 ? 6.962 -10.580 -8.447 1.00 73.38 460 VAL A O 1
ATOM 3437 N N . SER A 1 461 ? 7.973 -8.585 -8.134 1.00 80.81 461 SER A N 1
ATOM 3438 C CA . SER A 1 461 ? 8.775 -8.661 -9.350 1.00 80.81 461 SER A CA 1
ATOM 3439 C C . SER A 1 461 ? 9.943 -9.628 -9.155 1.00 80.81 461 SER A C 1
ATOM 3441 O O . SER A 1 461 ? 10.678 -9.569 -8.166 1.00 80.81 461 SER A O 1
ATOM 3443 N N . VAL A 1 462 ? 10.101 -10.547 -10.099 1.00 85.31 462 VAL A N 1
ATOM 3444 C CA . VAL A 1 462 ? 11.191 -11.515 -10.174 1.00 85.31 462 VAL A CA 1
ATOM 3445 C C . VAL A 1 462 ? 11.931 -11.262 -11.475 1.00 85.31 462 VAL A C 1
ATOM 3447 O O . VAL A 1 462 ? 11.413 -11.553 -12.551 1.00 85.31 462 VAL A O 1
ATOM 3450 N N . THR A 1 463 ? 13.148 -10.739 -11.389 1.00 90.62 463 THR A N 1
ATOM 3451 C CA . THR A 1 463 ? 14.002 -10.566 -12.566 1.00 90.62 463 THR A CA 1
ATOM 3452 C C . THR A 1 463 ? 14.384 -11.931 -13.130 1.00 90.62 463 THR A C 1
ATOM 3454 O O . THR A 1 463 ? 14.999 -12.745 -12.441 1.00 90.62 463 THR A O 1
ATOM 3457 N N . LEU A 1 464 ? 14.004 -12.182 -14.382 1.00 94.56 464 LEU A N 1
ATOM 3458 C CA . LEU A 1 464 ? 14.394 -13.371 -15.141 1.00 94.56 464 LEU A CA 1
ATOM 3459 C C . LEU A 1 464 ? 15.623 -13.086 -16.010 1.00 94.56 464 LEU A C 1
ATOM 3461 O O . LEU A 1 464 ? 16.504 -13.935 -16.115 1.00 94.56 464 LEU A O 1
ATOM 3465 N N . ILE A 1 465 ? 15.684 -11.886 -16.595 1.00 96.69 465 ILE A N 1
ATOM 3466 C CA . ILE A 1 465 ? 16.824 -11.347 -17.340 1.00 96.69 465 ILE A CA 1
ATOM 3467 C C . ILE A 1 465 ? 16.985 -9.883 -16.898 1.00 96.69 465 ILE A C 1
ATOM 3469 O O . ILE A 1 465 ? 16.058 -9.100 -17.110 1.00 96.69 465 ILE A O 1
ATOM 3473 N N . PRO A 1 466 ? 18.081 -9.491 -16.227 1.00 93.75 466 PRO A N 1
ATOM 3474 C CA . PRO A 1 466 ? 18.315 -8.083 -15.910 1.00 93.75 466 PRO A CA 1
ATOM 3475 C C . PRO A 1 466 ? 18.630 -7.289 -17.186 1.00 93.75 466 PRO A C 1
ATOM 3477 O O . PRO A 1 466 ? 19.140 -7.859 -18.148 1.00 93.75 466 PRO A O 1
ATOM 3480 N N . THR A 1 467 ? 18.390 -5.977 -17.186 1.00 91.38 467 THR A N 1
ATOM 3481 C CA . THR A 1 467 ? 19.019 -5.094 -18.183 1.00 91.38 467 THR A CA 1
ATOM 3482 C C . THR A 1 467 ? 20.538 -5.174 -18.039 1.00 91.38 467 THR A C 1
ATOM 3484 O O . THR A 1 467 ? 21.055 -5.547 -16.979 1.00 91.38 467 THR A O 1
ATOM 3487 N N . SER A 1 468 ? 21.265 -4.870 -19.107 1.00 92.12 468 SER A N 1
ATOM 3488 C CA . SER A 1 468 ? 22.719 -5.035 -19.168 1.00 92.12 468 SER A CA 1
ATOM 3489 C C . SER A 1 468 ? 23.184 -6.487 -18.971 1.00 92.12 468 SER A C 1
ATOM 3491 O O . SER A 1 468 ? 24.331 -6.756 -18.602 1.00 92.12 468 SER A O 1
ATOM 3493 N N . ALA A 1 469 ? 22.290 -7.456 -19.210 1.00 94.31 469 ALA A N 1
ATOM 3494 C CA . ALA A 1 469 ? 22.624 -8.874 -19.184 1.00 94.31 469 ALA A CA 1
ATOM 3495 C C . ALA A 1 469 ? 23.700 -9.222 -20.222 1.00 94.31 469 ALA A C 1
ATOM 3497 O O . ALA A 1 469 ? 23.933 -8.506 -21.192 1.00 94.31 469 ALA A O 1
ATOM 3498 N N . VAL A 1 470 ? 24.350 -10.370 -20.033 1.00 96.75 470 VAL A N 1
ATOM 3499 C CA . VAL A 1 470 ? 25.307 -10.906 -21.006 1.00 96.75 470 VAL A CA 1
ATOM 3500 C C . VAL A 1 470 ? 24.566 -11.677 -22.092 1.00 96.75 470 VAL A C 1
ATOM 3502 O O . VAL A 1 470 ? 23.873 -12.649 -21.800 1.00 96.75 470 VAL A O 1
ATOM 3505 N N . TRP A 1 471 ? 24.747 -11.286 -23.346 1.00 98.06 471 TRP A N 1
ATOM 3506 C CA . TRP A 1 471 ? 24.132 -11.894 -24.519 1.00 98.06 471 TRP A CA 1
ATOM 3507 C C . TRP A 1 471 ? 25.164 -12.629 -25.362 1.00 98.06 471 TRP A C 1
ATOM 3509 O O . TRP A 1 471 ? 26.315 -12.203 -25.486 1.00 98.06 471 TRP A O 1
ATOM 3519 N N . ARG A 1 472 ? 24.732 -13.728 -25.984 1.00 98.19 472 ARG A N 1
ATOM 3520 C CA . ARG A 1 472 ? 25.408 -14.237 -27.176 1.00 98.19 472 ARG A CA 1
ATOM 3521 C C . ARG A 1 472 ? 24.909 -13.459 -28.375 1.00 98.19 472 ARG A C 1
ATOM 3523 O O . ARG A 1 472 ? 23.700 -13.288 -28.514 1.00 98.19 472 ARG A O 1
ATOM 3530 N N . TYR A 1 473 ? 25.809 -13.035 -29.247 1.00 96.81 473 TYR A N 1
ATOM 3531 C CA . TYR A 1 473 ? 25.447 -12.269 -30.430 1.00 96.81 473 TYR A CA 1
ATOM 3532 C C . TYR A 1 473 ? 26.130 -12.792 -31.692 1.00 96.81 473 TYR A C 1
ATOM 3534 O O . TYR A 1 473 ? 27.231 -13.351 -31.657 1.00 96.81 473 TYR A O 1
ATOM 3542 N N . HIS A 1 474 ? 25.439 -12.610 -32.812 1.00 95.06 474 HIS A N 1
ATOM 3543 C CA . HIS A 1 474 ? 25.935 -12.884 -34.149 1.00 95.06 474 HIS A CA 1
ATOM 3544 C C . HIS A 1 474 ? 25.753 -11.635 -35.009 1.00 95.06 474 HIS A C 1
ATOM 3546 O O . HIS A 1 474 ? 24.654 -11.321 -35.465 1.00 95.06 474 HIS A O 1
ATOM 3552 N N . ASP A 1 475 ? 26.863 -10.939 -35.222 1.00 90.69 475 ASP A N 1
ATOM 3553 C CA . ASP A 1 475 ? 26.980 -9.640 -35.883 1.00 90.69 475 ASP A CA 1
ATOM 3554 C C . ASP A 1 475 ? 27.626 -9.745 -37.274 1.00 90.69 475 ASP A C 1
ATOM 3556 O O . ASP A 1 475 ? 28.210 -8.782 -37.771 1.00 90.69 475 ASP A O 1
ATOM 3560 N N . ARG A 1 476 ? 27.548 -10.918 -37.912 1.00 87.69 476 ARG A N 1
ATOM 3561 C CA . ARG A 1 476 ? 28.028 -11.133 -39.285 1.00 87.69 476 ARG A CA 1
ATOM 3562 C C . ARG A 1 476 ? 26.861 -11.101 -40.260 1.00 87.69 476 ARG A C 1
ATOM 3564 O O . ARG A 1 476 ? 25.785 -11.610 -39.946 1.00 87.69 476 ARG A O 1
ATOM 3571 N N . ALA A 1 477 ? 27.121 -10.610 -41.470 1.00 87.06 477 ALA A N 1
ATOM 3572 C CA . ALA A 1 477 ? 26.131 -10.482 -42.532 1.00 87.06 477 ALA A CA 1
ATOM 3573 C C . ALA A 1 477 ? 25.734 -11.849 -43.136 1.00 87.06 477 ALA A C 1
ATOM 3575 O O . ALA A 1 477 ? 26.137 -12.201 -44.246 1.00 87.06 477 ALA A O 1
ATOM 3576 N N . GLN A 1 478 ? 24.991 -12.655 -42.376 1.00 91.75 478 GLN A N 1
ATOM 3577 C CA . GLN A 1 478 ? 24.606 -14.022 -42.716 1.00 91.75 478 GLN A CA 1
ATOM 3578 C C . GLN A 1 478 ? 23.156 -14.293 -42.311 1.00 91.75 478 GLN A C 1
ATOM 3580 O O . GLN A 1 478 ? 22.779 -14.056 -41.168 1.00 91.75 478 GLN A O 1
ATOM 3585 N N . ASP A 1 479 ? 22.381 -14.882 -43.222 1.00 93.94 479 ASP A N 1
ATOM 3586 C CA . ASP A 1 479 ? 21.047 -15.403 -42.920 1.00 93.94 479 ASP A CA 1
ATOM 3587 C C . ASP A 1 479 ? 21.150 -16.710 -42.116 1.00 93.94 479 ASP A C 1
ATOM 3589 O O . ASP A 1 479 ? 21.707 -17.708 -42.586 1.00 93.94 479 ASP A O 1
ATOM 3593 N N . LEU A 1 480 ? 20.624 -16.695 -40.890 1.00 94.88 480 LEU A N 1
ATOM 3594 C CA . LEU A 1 480 ? 20.602 -17.848 -39.985 1.00 94.88 480 LEU A CA 1
ATOM 3595 C C . LEU A 1 480 ? 19.286 -18.645 -40.049 1.00 94.88 480 LEU A C 1
ATOM 3597 O O . LEU A 1 480 ? 19.101 -19.609 -39.296 1.00 94.88 480 LEU A O 1
ATOM 3601 N N . GLY A 1 481 ? 18.351 -18.256 -40.921 1.00 95.06 481 GLY A N 1
ATOM 3602 C CA . GLY A 1 481 ? 17.013 -18.832 -41.001 1.00 95.06 481 GLY A CA 1
ATOM 3603 C C . GLY A 1 481 ? 16.240 -18.672 -39.688 1.00 95.06 481 GLY A C 1
ATOM 3604 O O . GLY A 1 481 ? 16.329 -17.649 -39.014 1.00 95.06 481 GLY A O 1
ATOM 3605 N N . THR A 1 482 ? 15.466 -19.689 -39.300 1.00 95.94 482 THR A N 1
ATOM 3606 C CA . THR A 1 482 ? 14.617 -19.652 -38.088 1.00 95.94 482 THR A CA 1
ATOM 3607 C C . THR A 1 482 ? 15.084 -20.582 -36.968 1.00 95.94 482 THR A C 1
ATOM 3609 O O . THR A 1 482 ? 14.639 -20.437 -35.829 1.00 95.94 482 THR A O 1
ATOM 3612 N N . ALA A 1 483 ? 15.996 -21.519 -37.253 1.00 96.88 483 ALA A N 1
ATOM 3613 C CA . ALA A 1 483 ? 16.431 -22.534 -36.291 1.00 96.88 483 ALA A CA 1
ATOM 3614 C C . ALA A 1 483 ? 17.106 -21.926 -35.049 1.00 96.88 483 ALA A C 1
ATOM 3616 O O . ALA A 1 483 ? 16.967 -22.460 -33.952 1.00 96.88 483 ALA A O 1
ATOM 3617 N N . TRP A 1 484 ? 17.783 -20.782 -35.195 1.00 97.19 484 TRP A N 1
ATOM 3618 C CA . TRP A 1 484 ? 18.470 -20.082 -34.103 1.00 97.19 484 TRP A CA 1
ATOM 3619 C C . TRP A 1 484 ? 17.532 -19.556 -33.005 1.00 97.19 484 TRP A C 1
ATOM 3621 O O . TRP A 1 484 ? 17.984 -19.262 -31.903 1.00 97.19 484 TRP A O 1
ATOM 3631 N N . ARG A 1 485 ? 16.226 -19.462 -33.271 1.00 97.12 485 ARG A N 1
ATOM 3632 C CA . ARG A 1 485 ? 15.223 -19.010 -32.292 1.00 97.12 485 ARG A CA 1
ATOM 3633 C C . ARG A 1 485 ? 14.867 -20.112 -31.288 1.00 97.12 485 ARG A C 1
ATOM 3635 O O . ARG A 1 485 ? 14.297 -19.828 -30.235 1.00 97.12 485 ARG A O 1
ATOM 3642 N N . LEU A 1 486 ? 15.172 -21.370 -31.621 1.00 96.44 486 LEU A N 1
ATOM 3643 C CA . LEU A 1 486 ? 14.798 -22.548 -30.843 1.00 96.44 486 LEU A CA 1
ATOM 3644 C C . LEU A 1 486 ? 15.784 -22.818 -29.689 1.00 96.44 486 LEU A C 1
ATOM 3646 O O . LEU A 1 486 ? 16.995 -22.615 -29.852 1.00 96.44 486 LEU A O 1
ATOM 3650 N N . PRO A 1 487 ? 15.306 -23.325 -28.534 1.00 94.38 487 PRO A N 1
ATOM 3651 C CA . PRO A 1 487 ? 16.161 -23.663 -27.392 1.00 94.38 487 PRO A CA 1
ATOM 3652 C C . PRO A 1 487 ? 17.317 -24.626 -27.701 1.00 94.38 487 PRO A C 1
ATOM 3654 O O . PRO A 1 487 ? 18.373 -24.556 -27.065 1.00 94.38 487 PRO A O 1
ATOM 3657 N N . GLU A 1 488 ? 17.120 -25.516 -28.672 1.00 94.50 488 GLU A N 1
ATOM 3658 C CA . GLU A 1 488 ? 18.020 -26.613 -29.029 1.00 94.50 488 GLU A CA 1
ATOM 3659 C C . GLU A 1 488 ? 19.183 -26.179 -29.928 1.00 94.50 488 GLU A C 1
ATOM 3661 O O . GLU A 1 488 ? 20.151 -26.923 -30.064 1.00 94.50 488 GLU A O 1
ATOM 3666 N N . TYR A 1 489 ? 19.118 -24.994 -30.542 1.00 96.81 489 TYR A N 1
ATOM 3667 C CA . TYR A 1 489 ? 20.194 -24.530 -31.416 1.00 96.81 489 TYR A CA 1
ATOM 3668 C C . TYR A 1 489 ? 21.481 -24.282 -30.628 1.00 96.81 489 TYR A C 1
ATOM 3670 O O . TYR A 1 489 ? 21.458 -23.651 -29.566 1.00 96.81 489 TYR A O 1
ATOM 3678 N N . ASP A 1 490 ? 22.597 -24.728 -31.201 1.00 96.12 490 ASP A N 1
ATOM 3679 C CA . ASP A 1 490 ? 23.936 -24.560 -30.649 1.00 96.12 490 ASP A CA 1
ATOM 3680 C C . ASP A 1 490 ? 24.532 -23.191 -31.009 1.00 96.12 490 ASP A C 1
ATOM 3682 O O . ASP A 1 490 ? 24.958 -22.932 -32.133 1.00 96.12 490 ASP A O 1
ATOM 3686 N N . ASP A 1 491 ? 24.514 -22.288 -30.035 1.00 96.31 491 ASP A N 1
ATOM 3687 C CA . ASP A 1 491 ? 25.055 -20.935 -30.107 1.00 96.31 491 ASP A CA 1
ATOM 3688 C C . ASP A 1 491 ? 26.480 -20.839 -29.531 1.00 96.31 491 ASP A C 1
ATOM 3690 O O . ASP A 1 491 ? 26.973 -19.736 -29.303 1.00 96.31 491 ASP A O 1
ATOM 3694 N N . SER A 1 492 ? 27.173 -21.959 -29.279 1.00 96.00 492 SER A N 1
ATOM 3695 C CA . SER A 1 492 ? 28.481 -21.945 -28.605 1.00 96.00 492 SER A CA 1
ATOM 3696 C C . SER A 1 492 ? 29.576 -21.209 -29.381 1.00 96.00 492 SER A C 1
ATOM 3698 O O . SER A 1 492 ? 30.558 -20.779 -28.780 1.00 96.00 492 SER A O 1
ATOM 3700 N N . SER A 1 493 ? 29.434 -21.083 -30.703 1.00 95.62 493 SER A N 1
ATOM 3701 C CA . SER A 1 493 ? 30.380 -20.375 -31.572 1.00 95.62 493 SER A CA 1
ATOM 3702 C C . SER A 1 493 ? 30.113 -18.870 -31.685 1.00 95.62 493 SER A C 1
ATOM 3704 O O . SER A 1 493 ? 30.847 -18.188 -32.400 1.00 95.62 493 SER A O 1
ATOM 3706 N N . TRP A 1 494 ? 29.041 -18.361 -31.069 1.00 97.38 494 TRP A N 1
ATOM 3707 C CA . TRP A 1 494 ? 28.687 -16.941 -31.106 1.00 97.38 494 TRP A CA 1
ATOM 3708 C C . TRP A 1 494 ? 29.558 -16.142 -30.140 1.00 97.38 494 TRP A C 1
ATOM 3710 O O . TRP A 1 494 ? 29.984 -16.645 -29.096 1.00 97.38 494 TRP A O 1
ATOM 3720 N N . SER A 1 495 ? 29.792 -14.878 -30.482 1.00 97.69 495 SER A N 1
ATOM 3721 C CA . SER A 1 495 ? 30.468 -13.935 -29.597 1.00 97.69 495 SER A CA 1
ATOM 3722 C C . SER A 1 495 ? 29.613 -13.664 -28.355 1.00 97.69 495 SER A C 1
ATOM 3724 O O . SER A 1 495 ? 28.401 -13.881 -28.365 1.00 97.69 495 SER A O 1
ATOM 3726 N N . VAL A 1 496 ? 30.238 -13.210 -27.266 1.00 97.19 496 VAL A N 1
ATOM 3727 C CA . VAL A 1 496 ? 29.574 -12.969 -25.975 1.00 97.19 496 VAL A CA 1
ATOM 3728 C C . VAL A 1 496 ? 29.910 -11.566 -25.487 1.00 97.19 496 VAL A C 1
ATOM 3730 O O . VAL A 1 496 ? 31.074 -11.172 -25.535 1.00 97.19 496 VAL A O 1
ATOM 3733 N N . GLY A 1 497 ? 28.914 -10.822 -25.011 1.00 95.31 497 GLY A N 1
ATOM 3734 C CA . GLY A 1 497 ? 29.092 -9.455 -24.521 1.00 95.31 497 GLY A CA 1
ATOM 3735 C C . GLY A 1 497 ? 27.950 -9.001 -23.616 1.00 95.31 497 GLY A C 1
ATOM 3736 O O . GLY A 1 497 ? 26.842 -9.521 -23.709 1.00 95.31 497 GLY A O 1
ATOM 3737 N N . CYS A 1 498 ? 28.222 -8.072 -22.706 1.00 94.19 498 CYS A N 1
ATOM 3738 C CA . CYS A 1 498 ? 27.193 -7.396 -21.913 1.00 94.19 498 CYS A CA 1
ATOM 3739 C C . CYS A 1 498 ? 26.422 -6.395 -22.773 1.00 94.19 498 CYS A C 1
ATOM 3741 O O . CYS A 1 498 ? 27.022 -5.711 -23.601 1.00 94.19 498 CYS A O 1
ATOM 3743 N N . ALA A 1 499 ? 25.116 -6.293 -22.549 1.00 92.56 499 ALA A N 1
ATOM 3744 C CA . ALA A 1 499 ? 24.329 -5.178 -23.046 1.00 92.56 499 ALA A CA 1
ATOM 3745 C C . ALA A 1 499 ? 24.634 -3.898 -22.230 1.00 92.56 499 ALA A C 1
ATOM 3747 O O . ALA A 1 499 ? 25.057 -3.985 -21.079 1.00 92.56 499 ALA A O 1
ATOM 3748 N N . GLU A 1 500 ? 24.471 -2.689 -22.756 1.00 93.06 500 GLU A N 1
ATOM 3749 C CA . GLU A 1 500 ? 24.050 -2.368 -24.122 1.00 93.06 500 GLU A CA 1
ATOM 3750 C C . GLU A 1 500 ? 25.076 -2.841 -25.172 1.00 93.06 500 GLU A C 1
ATOM 3752 O O . GLU A 1 500 ? 26.284 -2.700 -24.960 1.00 93.06 500 GLU A O 1
ATOM 3757 N N . LEU A 1 501 ? 24.603 -3.469 -26.257 1.00 92.81 501 LEU A N 1
ATOM 3758 C CA . LEU A 1 501 ? 25.423 -3.861 -27.409 1.00 92.81 501 LEU A CA 1
ATOM 3759 C C . LEU A 1 501 ? 25.143 -2.917 -28.580 1.00 92.81 501 LEU A C 1
ATOM 3761 O O . LEU A 1 501 ? 23.983 -2.786 -28.967 1.00 92.81 501 LEU A O 1
ATOM 3765 N N . GLY A 1 502 ? 26.185 -2.323 -29.165 1.00 89.06 502 GLY A N 1
ATOM 3766 C CA . GLY A 1 502 ? 26.013 -1.330 -30.228 1.00 89.06 502 GLY A CA 1
ATOM 3767 C C . GLY A 1 502 ? 27.256 -1.014 -31.053 1.00 89.06 502 GLY A C 1
ATOM 3768 O O . GLY A 1 502 ? 28.279 -1.683 -30.905 1.00 89.06 502 GLY A O 1
ATOM 3769 N N . PHE A 1 503 ? 27.187 -0.045 -31.968 1.00 85.50 503 PHE A N 1
ATOM 3770 C CA . PHE A 1 503 ? 28.327 0.319 -32.834 1.00 85.50 503 PHE A CA 1
ATOM 3771 C C . PHE A 1 503 ? 29.289 1.346 -32.221 1.00 85.50 503 PHE A C 1
ATOM 3773 O O . PHE A 1 503 ? 30.353 1.583 -32.802 1.00 85.50 503 PHE A O 1
ATOM 3780 N N . GLY A 1 504 ? 28.997 1.890 -31.040 1.00 73.12 504 GLY A N 1
ATOM 3781 C CA . GLY A 1 504 ? 29.858 2.839 -30.347 1.00 73.12 504 GLY A CA 1
ATOM 3782 C C . GLY A 1 504 ? 29.350 4.276 -30.453 1.00 73.12 504 GLY A C 1
ATOM 3783 O O . GLY A 1 504 ? 29.964 5.070 -31.167 1.00 73.12 504 GLY A O 1
ATOM 3784 N N . ASP A 1 505 ? 28.333 4.649 -29.675 1.00 68.00 505 ASP A N 1
ATOM 3785 C CA . ASP A 1 505 ? 27.716 5.993 -29.590 1.00 68.00 505 ASP A CA 1
ATOM 3786 C C . ASP A 1 505 ? 28.627 7.067 -28.945 1.00 68.00 505 ASP A C 1
ATOM 3788 O O . ASP A 1 505 ? 28.242 8.211 -28.670 1.00 68.00 505 ASP A O 1
ATOM 3792 N N . GLY A 1 506 ? 29.897 6.732 -28.712 1.00 63.28 506 GLY A N 1
ATOM 3793 C CA . GLY A 1 506 ? 30.899 7.631 -28.154 1.00 63.28 506 GLY A CA 1
ATOM 3794 C C . GLY A 1 506 ? 30.802 7.807 -26.628 1.00 63.28 506 GLY A C 1
ATOM 3795 O O . GLY A 1 506 ? 30.067 7.113 -25.930 1.00 63.28 506 GLY A O 1
ATOM 3796 N N . PRO A 1 507 ? 31.589 8.731 -26.043 1.00 63.62 507 PRO A N 1
ATOM 3797 C CA . PRO A 1 507 ? 31.802 8.793 -24.593 1.00 63.62 507 PRO A CA 1
ATOM 3798 C C . PRO A 1 507 ? 30.588 9.279 -23.788 1.00 63.62 507 PRO A C 1
ATOM 3800 O O . PRO A 1 507 ? 30.601 9.176 -22.563 1.00 63.62 507 PRO A O 1
ATOM 3803 N N . ALA A 1 508 ? 29.568 9.839 -24.446 1.00 60.84 508 ALA A N 1
ATOM 3804 C CA . ALA A 1 508 ? 28.350 10.310 -23.789 1.00 60.84 508 ALA A CA 1
ATOM 3805 C C . ALA A 1 508 ? 27.393 9.161 -23.421 1.00 60.84 508 ALA A C 1
ATOM 3807 O O . ALA A 1 508 ? 26.618 9.307 -22.476 1.00 60.84 508 ALA A O 1
ATOM 3808 N N . ARG A 1 509 ? 27.481 8.027 -24.128 1.00 69.94 509 ARG A N 1
ATOM 3809 C CA . ARG A 1 509 ? 26.673 6.823 -23.916 1.00 69.94 509 ARG A CA 1
ATOM 3810 C C . ARG A 1 509 ? 27.487 5.585 -24.329 1.00 69.94 509 ARG A C 1
ATOM 3812 O O . ARG A 1 509 ? 27.266 5.036 -25.396 1.00 69.94 509 ARG A O 1
ATOM 3819 N N . PRO A 1 510 ? 28.473 5.164 -23.523 1.00 76.00 510 PRO A N 1
ATOM 3820 C CA . PRO A 1 510 ? 29.312 4.036 -23.896 1.00 76.00 510 PRO A CA 1
ATOM 3821 C C . PRO A 1 510 ? 28.525 2.724 -23.815 1.00 76.00 510 PRO A C 1
ATOM 3823 O O . PRO A 1 510 ? 28.057 2.342 -22.740 1.00 76.00 510 PRO A O 1
ATOM 3826 N N . GLU A 1 511 ? 28.437 2.003 -24.926 1.00 84.44 511 GLU A N 1
ATOM 3827 C CA . GLU A 1 511 ? 27.947 0.631 -24.948 1.00 84.44 511 GLU A CA 1
ATOM 3828 C C . GLU A 1 511 ? 28.910 -0.289 -24.198 1.00 84.44 511 GLU A C 1
ATOM 3830 O O . GLU A 1 511 ? 30.137 -0.148 -24.252 1.00 84.44 511 GLU A O 1
ATOM 3835 N N . CYS A 1 512 ? 28.347 -1.271 -23.496 1.00 88.56 512 CYS A N 1
ATOM 3836 C CA . CYS A 1 512 ? 29.143 -2.240 -22.752 1.00 88.56 512 CYS A CA 1
ATOM 3837 C C . CYS A 1 512 ? 29.889 -3.182 -23.709 1.00 88.56 512 CYS A C 1
ATOM 3839 O O . CYS A 1 512 ? 31.026 -3.575 -23.438 1.00 88.56 512 CYS A O 1
ATOM 3841 N N . THR A 1 513 ? 29.279 -3.499 -24.857 1.00 91.75 513 THR A N 1
ATOM 3842 C CA . THR A 1 513 ? 29.922 -4.253 -25.937 1.00 91.75 513 THR A CA 1
ATOM 3843 C C . THR A 1 513 ? 29.771 -3.531 -27.267 1.00 91.75 513 THR A C 1
ATOM 3845 O O . THR A 1 513 ? 28.670 -3.427 -27.800 1.00 91.75 513 THR A O 1
ATOM 3848 N N . VAL A 1 514 ? 30.893 -3.120 -27.855 1.00 90.62 514 VAL A N 1
ATOM 3849 C CA . VAL A 1 514 ? 30.918 -2.635 -29.239 1.00 90.62 514 VAL A CA 1
ATOM 3850 C C . VAL A 1 514 ? 30.945 -3.833 -30.193 1.00 90.62 514 VAL A C 1
ATOM 3852 O O . VAL A 1 514 ? 31.838 -4.679 -30.096 1.00 90.62 514 VAL A O 1
ATOM 3855 N N . ILE A 1 515 ? 29.974 -3.913 -31.100 1.00 88.81 515 ILE A N 1
ATOM 3856 C CA . ILE A 1 515 ? 29.823 -4.981 -32.100 1.00 88.81 515 ILE A CA 1
ATOM 3857 C C . ILE A 1 515 ? 30.189 -4.488 -33.509 1.00 88.81 515 ILE A C 1
ATOM 3859 O O . ILE A 1 515 ? 30.284 -3.287 -33.763 1.00 88.81 515 ILE A O 1
ATOM 3863 N N . ALA A 1 516 ? 30.449 -5.404 -34.444 1.00 82.81 516 ALA A N 1
ATOM 3864 C CA . ALA A 1 516 ? 30.954 -5.035 -35.764 1.00 82.81 516 ALA A CA 1
ATOM 3865 C C . ALA A 1 516 ? 29.889 -4.358 -36.649 1.00 82.81 516 ALA A C 1
ATOM 3867 O O . ALA A 1 516 ? 28.863 -4.956 -36.980 1.00 82.81 516 ALA A O 1
ATOM 3868 N N . SER A 1 517 ? 30.190 -3.152 -37.145 1.00 72.38 517 SER A N 1
ATOM 3869 C CA . SER A 1 517 ? 29.383 -2.463 -38.165 1.00 72.38 517 SER A CA 1
ATOM 3870 C C . SER A 1 517 ? 29.674 -3.010 -39.568 1.00 72.38 517 SER A C 1
ATOM 3872 O O . SER A 1 517 ? 30.392 -2.422 -40.378 1.00 72.38 517 SER A O 1
ATOM 3874 N N . ASN A 1 518 ? 29.115 -4.182 -39.873 1.00 68.38 518 ASN A N 1
ATOM 3875 C CA . ASN A 1 518 ? 29.244 -4.820 -41.189 1.00 68.38 518 ASN A CA 1
ATOM 3876 C C . ASN A 1 518 ? 28.235 -4.293 -42.227 1.00 68.38 518 ASN A C 1
ATOM 3878 O O . ASN A 1 518 ? 28.103 -4.893 -43.295 1.00 68.38 518 ASN A O 1
ATOM 3882 N N . ARG A 1 519 ? 27.519 -3.191 -41.931 1.00 73.19 519 ARG A N 1
ATOM 3883 C CA . ARG A 1 519 ? 26.419 -2.652 -42.758 1.00 73.19 519 ARG A CA 1
ATOM 3884 C C . ARG A 1 519 ? 25.417 -3.739 -43.149 1.00 73.19 519 ARG A C 1
ATOM 3886 O O . ARG A 1 519 ? 25.150 -3.957 -44.325 1.00 73.19 519 ARG A O 1
ATOM 3893 N N . GLN A 1 520 ? 24.927 -4.473 -42.159 1.00 83.00 520 GLN A N 1
ATOM 3894 C CA . GLN A 1 520 ? 23.999 -5.589 -42.334 1.00 83.00 520 GLN A CA 1
ATOM 3895 C C . GLN A 1 520 ? 22.588 -5.190 -41.915 1.00 83.00 520 GLN A C 1
ATOM 3897 O O . GLN A 1 520 ? 22.423 -4.330 -41.058 1.00 83.00 520 GLN A O 1
ATOM 3902 N N . TRP A 1 521 ? 21.580 -5.833 -42.507 1.00 87.06 521 TRP A N 1
ATOM 3903 C CA . TRP A 1 521 ? 20.189 -5.596 -42.127 1.00 87.06 521 TRP A CA 1
ATOM 3904 C C . TRP A 1 521 ? 19.899 -6.083 -40.718 1.00 87.06 521 TRP A C 1
ATOM 3906 O O . TRP A 1 521 ? 19.280 -5.351 -39.964 1.00 87.06 521 TRP A O 1
ATOM 3916 N N . THR A 1 522 ? 20.354 -7.290 -40.377 1.00 93.38 522 THR A N 1
ATOM 3917 C CA . THR A 1 522 ? 19.978 -7.959 -39.133 1.00 93.38 522 THR A CA 1
ATOM 3918 C C . THR A 1 522 ? 21.183 -8.301 -38.274 1.00 93.38 522 THR A C 1
ATOM 3920 O O . THR A 1 522 ? 22.158 -8.878 -38.763 1.00 93.38 522 THR A O 1
ATOM 3923 N N . THR A 1 523 ? 21.055 -8.031 -36.979 1.00 94.25 523 THR A N 1
ATOM 3924 C CA . THR A 1 523 ? 21.943 -8.523 -35.924 1.00 94.25 523 THR A CA 1
ATOM 3925 C C . THR A 1 523 ? 21.149 -9.432 -34.987 1.00 94.25 523 THR A C 1
ATOM 3927 O O . THR A 1 523 ? 20.027 -9.103 -34.597 1.00 94.25 523 THR A O 1
ATOM 3930 N N . TYR A 1 524 ? 21.715 -10.586 -34.627 1.00 97.12 524 TYR A N 1
ATOM 3931 C CA . TYR A 1 524 ? 21.028 -11.589 -33.810 1.00 97.12 524 TYR A CA 1
ATOM 3932 C C . TYR A 1 524 ? 21.576 -11.649 -32.388 1.00 97.12 524 TYR A C 1
ATOM 3934 O O . TYR A 1 524 ? 22.790 -11.702 -32.190 1.00 97.12 524 TYR A O 1
ATOM 3942 N N . PHE A 1 525 ? 20.681 -11.764 -31.411 1.00 98.06 525 PHE A N 1
ATOM 3943 C CA . PHE A 1 525 ? 21.000 -11.864 -29.990 1.00 98.06 525 PHE A CA 1
ATOM 3944 C C . PHE A 1 525 ? 20.274 -13.041 -29.345 1.00 98.06 525 PHE A C 1
ATOM 3946 O O . PHE A 1 525 ? 19.120 -13.341 -29.662 1.00 98.06 525 PHE A O 1
ATOM 3953 N N . ARG A 1 526 ? 20.944 -13.725 -28.416 1.00 98.25 526 ARG A N 1
ATOM 3954 C CA . ARG A 1 526 ? 20.393 -14.853 -27.661 1.00 98.25 526 ARG A CA 1
ATOM 3955 C C . ARG A 1 526 ? 20.806 -14.835 -26.199 1.00 98.25 526 ARG A C 1
ATOM 3957 O O . ARG A 1 526 ? 21.972 -14.613 -25.870 1.00 98.25 526 ARG A O 1
ATOM 3964 N N . HIS A 1 527 ? 19.857 -15.168 -25.332 1.00 98.31 527 HIS A N 1
ATOM 3965 C CA . HIS A 1 527 ? 20.078 -15.302 -23.897 1.00 98.31 527 HIS A CA 1
ATOM 3966 C C . HIS A 1 527 ? 19.368 -16.540 -23.349 1.00 98.31 527 HIS A C 1
ATOM 3968 O O . HIS A 1 527 ? 18.190 -16.777 -23.627 1.00 98.31 527 HIS A O 1
ATOM 3974 N N . ARG A 1 528 ? 20.087 -17.339 -22.553 1.00 97.00 528 ARG A N 1
ATOM 3975 C CA . ARG A 1 528 ? 19.534 -18.504 -21.850 1.00 97.00 528 ARG A CA 1
ATOM 3976 C C . ARG A 1 528 ? 19.301 -18.138 -20.389 1.00 97.00 528 ARG A C 1
ATOM 3978 O O . ARG A 1 528 ? 20.224 -17.672 -19.732 1.00 97.00 528 ARG A O 1
ATOM 3985 N N . PHE A 1 529 ? 18.112 -18.415 -19.867 1.00 96.50 529 PHE A N 1
ATOM 3986 C CA . PHE A 1 529 ? 17.763 -18.170 -18.464 1.00 96.50 529 PHE A CA 1
ATOM 3987 C C . PHE A 1 529 ? 16.994 -19.357 -17.879 1.00 96.50 529 PHE A C 1
ATOM 3989 O O . PHE A 1 529 ? 16.421 -20.163 -18.612 1.00 96.50 529 PHE A O 1
ATOM 3996 N N . VAL A 1 530 ? 17.006 -19.513 -16.554 1.00 94.75 530 VAL A N 1
ATOM 3997 C CA . VAL A 1 530 ? 16.385 -20.660 -15.873 1.00 94.75 530 VAL A CA 1
ATOM 3998 C C . VAL A 1 530 ? 15.171 -20.209 -15.075 1.00 94.75 530 VAL A C 1
ATOM 4000 O O . VAL A 1 530 ? 15.261 -19.295 -14.261 1.00 94.75 530 VAL A O 1
ATOM 4003 N N . VAL A 1 531 ? 14.052 -20.910 -15.253 1.00 93.69 531 VAL A N 1
ATOM 4004 C CA . VAL A 1 531 ? 12.844 -20.752 -14.440 1.00 93.69 531 VAL A CA 1
ATOM 4005 C C . VAL A 1 531 ? 12.579 -22.064 -13.712 1.00 93.69 531 VAL A C 1
ATOM 4007 O O . VAL A 1 531 ? 12.093 -23.027 -14.292 1.00 93.69 531 VAL A O 1
ATOM 4010 N N . SER A 1 532 ? 12.931 -22.136 -12.431 1.00 88.06 532 SER A N 1
ATOM 4011 C CA . SER A 1 532 ? 12.838 -23.379 -11.649 1.00 88.06 532 SER A CA 1
ATOM 4012 C C . SER A 1 532 ? 11.406 -23.758 -11.260 1.00 88.06 532 SER A C 1
ATOM 4014 O O . SER A 1 532 ? 11.112 -24.940 -11.093 1.00 88.06 532 SER A O 1
ATOM 4016 N N . ASN A 1 533 ? 10.511 -22.777 -11.121 1.00 85.38 533 ASN A N 1
ATOM 4017 C CA . ASN A 1 533 ? 9.116 -22.987 -10.745 1.00 85.38 533 ASN A CA 1
ATOM 4018 C C . ASN A 1 533 ? 8.217 -21.922 -11.390 1.00 85.38 533 ASN A C 1
ATOM 4020 O O . ASN A 1 533 ? 8.475 -20.728 -11.247 1.00 85.38 533 ASN A O 1
ATOM 4024 N N . LEU A 1 534 ? 7.156 -22.365 -12.067 1.00 89.88 534 LEU A N 1
ATOM 4025 C CA . LEU A 1 534 ? 6.163 -21.495 -12.706 1.00 89.88 534 LEU A CA 1
ATOM 4026 C C . LEU A 1 534 ? 5.016 -21.091 -11.764 1.00 89.88 534 LEU A C 1
ATOM 4028 O O . LEU A 1 534 ? 4.222 -20.217 -12.105 1.00 89.88 534 LEU A O 1
ATOM 4032 N N . ALA A 1 535 ? 4.907 -21.717 -10.589 1.00 87.31 535 ALA A N 1
ATOM 4033 C CA . ALA A 1 535 ? 3.825 -21.460 -9.647 1.00 87.31 535 ALA A CA 1
ATOM 4034 C C . ALA A 1 535 ? 3.780 -19.983 -9.223 1.00 87.31 535 ALA A C 1
ATOM 4036 O O . ALA A 1 535 ? 4.787 -19.402 -8.807 1.00 87.31 535 ALA A O 1
ATOM 4037 N N . GLY A 1 536 ? 2.585 -19.398 -9.316 1.00 84.25 536 GLY A N 1
ATOM 4038 C CA . GLY A 1 536 ? 2.309 -18.017 -8.929 1.00 84.25 536 GLY A CA 1
ATOM 4039 C C . GLY A 1 536 ? 2.738 -16.956 -9.946 1.00 84.25 536 GLY A C 1
ATOM 4040 O O . GLY A 1 536 ? 2.458 -15.787 -9.705 1.00 84.25 536 GLY A O 1
ATOM 4041 N N . LEU A 1 537 ? 3.400 -17.301 -11.061 1.00 89.06 537 LEU A N 1
ATOM 4042 C CA . LEU A 1 537 ? 3.703 -16.323 -12.114 1.00 89.06 537 LEU A CA 1
ATOM 4043 C C . LEU A 1 537 ? 2.406 -15.892 -12.810 1.00 89.06 537 LEU A C 1
ATOM 4045 O O . LEU A 1 537 ? 1.680 -16.737 -13.330 1.00 89.06 537 LEU A O 1
ATOM 4049 N N . VAL A 1 538 ? 2.126 -14.588 -12.825 1.00 84.81 538 VAL A N 1
ATOM 4050 C CA . VAL A 1 538 ? 0.878 -14.030 -13.378 1.00 84.81 538 VAL A CA 1
ATOM 4051 C C . VAL A 1 538 ? 1.091 -13.171 -14.623 1.00 84.81 538 VAL A C 1
ATOM 4053 O O . VAL A 1 538 ? 0.218 -13.140 -15.484 1.00 84.81 538 VAL A O 1
ATOM 4056 N N . SER A 1 539 ? 2.254 -12.532 -14.782 1.00 86.25 539 SER A N 1
ATOM 4057 C CA . SER A 1 539 ? 2.602 -11.798 -16.008 1.00 86.25 539 SER A CA 1
ATOM 4058 C C . SER A 1 539 ? 4.112 -11.726 -16.220 1.00 86.25 539 SER A C 1
ATOM 4060 O O . SER A 1 539 ? 4.863 -11.718 -15.245 1.00 86.25 539 SER A O 1
ATOM 4062 N N . LEU A 1 540 ? 4.559 -11.607 -17.473 1.00 93.81 540 LEU A N 1
ATOM 4063 C CA . LEU A 1 540 ? 5.941 -11.250 -17.809 1.00 93.81 540 LEU A CA 1
ATOM 4064 C C . LEU A 1 540 ? 5.972 -9.858 -18.431 1.00 93.81 540 LEU A C 1
ATOM 4066 O O . LEU A 1 540 ? 5.219 -9.580 -19.364 1.00 93.81 540 LEU A O 1
ATOM 4070 N N . GLN A 1 541 ? 6.854 -9.011 -17.921 1.00 92.94 541 GLN A N 1
ATOM 4071 C CA . GLN A 1 541 ? 7.091 -7.659 -18.403 1.00 92.94 541 GLN A CA 1
ATOM 4072 C C . GLN A 1 541 ? 8.490 -7.606 -19.003 1.00 92.94 541 GLN A C 1
ATOM 4074 O O . GLN A 1 541 ? 9.484 -7.870 -18.322 1.00 92.94 541 GLN A O 1
ATOM 4079 N N . ALA A 1 542 ? 8.540 -7.304 -20.293 1.00 94.50 542 ALA A N 1
ATOM 4080 C CA . ALA A 1 542 ? 9.757 -7.077 -21.041 1.00 94.50 542 ALA A CA 1
ATOM 4081 C C . ALA A 1 542 ? 10.005 -5.575 -21.188 1.00 94.50 542 ALA A C 1
ATOM 4083 O O . ALA A 1 542 ? 9.065 -4.786 -21.302 1.00 94.50 542 ALA A O 1
ATOM 4084 N N . GLN A 1 543 ? 11.275 -5.202 -21.221 1.00 93.31 543 GLN A N 1
ATOM 4085 C CA . GLN A 1 543 ? 11.733 -3.885 -21.633 1.00 93.31 543 GLN A CA 1
ATOM 4086 C C . GLN A 1 543 ? 12.767 -4.103 -22.725 1.00 93.31 543 GLN A C 1
ATOM 4088 O O . GLN A 1 543 ? 13.744 -4.814 -22.501 1.00 93.31 543 GLN A O 1
ATOM 4093 N N . LEU A 1 544 ? 12.523 -3.541 -23.902 1.00 95.50 544 LEU A N 1
ATOM 4094 C CA . LEU A 1 544 ? 13.399 -3.647 -25.060 1.00 95.50 544 LEU A CA 1
ATOM 4095 C C . LEU A 1 544 ? 13.985 -2.273 -25.367 1.00 95.50 544 LEU A C 1
ATOM 4097 O O . LEU A 1 544 ? 13.242 -1.315 -25.560 1.00 95.50 544 LEU A O 1
ATOM 4101 N N . LEU A 1 545 ? 15.304 -2.211 -25.456 1.00 93.75 545 LEU A N 1
ATOM 4102 C CA . LEU A 1 545 ? 16.037 -1.117 -26.067 1.00 93.75 545 LEU A CA 1
ATOM 4103 C C . LEU A 1 545 ? 16.527 -1.618 -27.422 1.00 93.75 545 LEU A C 1
ATOM 4105 O O . LEU A 1 545 ? 17.131 -2.691 -27.502 1.00 93.75 545 LEU A O 1
ATOM 4109 N N . ARG A 1 546 ? 16.222 -0.887 -28.489 1.00 92.50 546 ARG A N 1
ATOM 4110 C CA . ARG A 1 546 ? 16.628 -1.252 -29.845 1.00 92.50 546 ARG A CA 1
ATOM 4111 C C . ARG A 1 546 ? 16.858 0.006 -30.671 1.00 92.50 546 ARG A C 1
ATOM 4113 O O . ARG A 1 546 ? 16.091 0.952 -30.511 1.00 92.50 546 ARG A O 1
ATOM 4120 N N . ASP A 1 547 ? 17.777 -0.052 -31.623 1.00 86.81 547 ASP A N 1
ATOM 4121 C CA . ASP A 1 547 ? 17.809 0.879 -32.755 1.00 86.81 547 ASP A CA 1
ATOM 4122 C C . ASP A 1 547 ? 17.121 0.279 -34.003 1.00 86.81 547 ASP A C 1
ATOM 4124 O O . ASP A 1 547 ? 17.146 -0.930 -34.246 1.00 86.81 547 ASP A O 1
ATOM 4128 N N . ASP A 1 548 ? 16.404 1.138 -34.720 1.00 90.31 548 ASP A N 1
ATOM 4129 C CA . ASP A 1 548 ? 15.511 0.890 -35.849 1.00 90.31 548 ASP A CA 1
ATOM 4130 C C . ASP A 1 548 ? 14.361 -0.096 -35.630 1.00 90.31 548 ASP A C 1
ATOM 4132 O O . ASP A 1 548 ? 13.228 0.345 -35.494 1.00 90.31 548 ASP A O 1
ATOM 4136 N N . GLY A 1 549 ? 14.557 -1.411 -35.615 1.00 94.38 549 GLY A N 1
ATOM 4137 C CA . GLY A 1 549 ? 13.477 -2.411 -35.609 1.00 94.38 549 GLY A CA 1
ATOM 4138 C C . GLY A 1 549 ? 13.865 -3.675 -34.860 1.00 94.38 549 GLY A C 1
ATOM 4139 O O . GLY A 1 549 ? 15.037 -4.018 -34.806 1.00 94.38 549 GLY A O 1
ATOM 4140 N N . ALA A 1 550 ? 12.909 -4.395 -34.274 1.00 97.38 550 ALA A N 1
ATOM 4141 C CA . ALA A 1 550 ? 13.226 -5.664 -33.621 1.00 97.38 550 ALA A CA 1
ATOM 4142 C C . ALA A 1 550 ? 12.068 -6.663 -33.614 1.00 97.38 550 ALA A C 1
ATOM 4144 O O . ALA A 1 550 ? 10.897 -6.286 -33.542 1.00 97.38 550 ALA A O 1
ATOM 4145 N N . VAL A 1 551 ? 12.408 -7.952 -33.608 1.00 98.38 551 VAL A N 1
ATOM 4146 C CA . VAL A 1 551 ? 11.473 -9.056 -33.357 1.00 98.38 551 VAL A CA 1
ATOM 4147 C C . VAL A 1 551 ? 12.004 -9.914 -32.213 1.00 98.38 551 VAL A C 1
ATOM 4149 O O . VAL A 1 551 ? 13.167 -10.323 -32.216 1.00 98.38 551 VAL A O 1
ATOM 4152 N N . VAL A 1 552 ? 11.148 -10.196 -31.231 1.00 98.50 552 VAL A N 1
ATOM 4153 C CA . VAL A 1 552 ? 11.502 -10.932 -30.014 1.00 98.50 552 VAL A CA 1
ATOM 4154 C C . VAL A 1 552 ? 10.800 -12.286 -29.998 1.00 98.50 552 VAL A C 1
ATOM 4156 O O . VAL A 1 552 ? 9.591 -12.390 -30.217 1.00 98.50 552 VAL A O 1
ATOM 4159 N N . TYR A 1 553 ? 11.559 -13.330 -29.674 1.00 98.44 553 TYR A N 1
ATOM 4160 C CA . TYR A 1 553 ? 11.105 -14.712 -29.591 1.00 98.44 553 TYR A CA 1
ATOM 4161 C C . TYR A 1 553 ? 11.393 -15.297 -28.207 1.00 98.44 553 TYR A C 1
ATOM 4163 O O . TYR A 1 553 ? 12.503 -15.179 -27.686 1.00 98.44 553 TYR A O 1
ATOM 4171 N N . LEU A 1 554 ? 10.418 -16.006 -27.641 1.00 98.31 554 LEU A N 1
ATOM 4172 C CA . LEU A 1 554 ? 10.588 -16.832 -26.447 1.00 98.31 554 LEU A CA 1
ATOM 4173 C C . LEU A 1 554 ? 10.401 -18.298 -26.828 1.00 98.31 554 LEU A C 1
ATOM 4175 O O . LEU A 1 554 ? 9.342 -18.695 -27.316 1.00 98.31 554 LEU A O 1
ATOM 4179 N N . ASN A 1 555 ? 11.433 -19.112 -26.606 1.00 97.75 555 ASN A N 1
ATOM 4180 C CA . ASN A 1 555 ? 11.435 -20.542 -26.921 1.00 97.75 555 ASN A CA 1
ATOM 4181 C C . ASN A 1 555 ? 10.976 -20.842 -28.367 1.00 97.75 555 ASN A C 1
ATOM 4183 O O . ASN A 1 555 ? 10.220 -21.784 -28.605 1.00 97.75 555 ASN A O 1
ATOM 4187 N N . GLY A 1 556 ? 11.409 -20.017 -29.326 1.00 96.75 556 GLY A N 1
ATOM 4188 C CA . GLY A 1 556 ? 11.077 -20.134 -30.749 1.00 96.75 556 GLY A CA 1
ATOM 4189 C C . GLY A 1 556 ? 9.751 -19.509 -31.185 1.00 96.75 556 GLY A C 1
ATOM 4190 O O . GLY A 1 556 ? 9.501 -19.424 -32.384 1.00 96.75 556 GLY A O 1
ATOM 4191 N N . THR A 1 557 ? 8.912 -19.057 -30.251 1.00 97.31 557 THR A N 1
ATOM 4192 C CA . THR A 1 557 ? 7.634 -18.397 -30.560 1.00 97.31 557 THR A CA 1
ATOM 4193 C C . THR A 1 557 ? 7.820 -16.889 -30.551 1.00 97.31 557 THR A C 1
ATOM 4195 O O . THR A 1 557 ? 8.364 -16.356 -29.589 1.00 97.31 557 THR A O 1
ATOM 4198 N N . GLU A 1 558 ? 7.371 -16.201 -31.600 1.00 97.56 558 GLU A N 1
ATOM 4199 C CA . GLU A 1 558 ? 7.362 -14.736 -31.631 1.00 97.56 558 GLU A CA 1
ATOM 4200 C C . GLU A 1 558 ? 6.418 -14.206 -30.547 1.00 97.56 558 GLU A C 1
ATOM 4202 O O . GLU A 1 558 ? 5.262 -14.625 -30.476 1.00 97.56 558 GLU A O 1
ATOM 4207 N N . VAL A 1 559 ? 6.914 -13.315 -29.689 1.00 97.19 559 VAL A N 1
ATOM 4208 C CA . VAL A 1 559 ? 6.135 -12.761 -28.571 1.00 97.19 559 VAL A CA 1
ATOM 4209 C C . VAL A 1 559 ? 5.680 -11.337 -28.835 1.00 97.19 559 VAL A C 1
ATOM 4211 O O . VAL A 1 559 ? 4.556 -10.992 -28.486 1.00 97.19 559 VAL A O 1
ATOM 4214 N N . PHE A 1 560 ? 6.527 -10.531 -29.469 1.00 97.25 560 PHE A N 1
ATOM 4215 C CA . PHE A 1 560 ? 6.192 -9.206 -29.973 1.00 97.25 560 PHE A CA 1
ATOM 4216 C C . PHE A 1 560 ? 7.280 -8.728 -30.942 1.00 97.25 560 PHE A C 1
ATOM 4218 O O . PHE A 1 560 ? 8.368 -9.307 -31.021 1.00 97.25 560 PHE A O 1
ATOM 4225 N N . ARG A 1 561 ? 6.981 -7.649 -31.662 1.00 97.06 561 ARG A N 1
ATOM 4226 C CA . ARG A 1 561 ? 7.909 -6.938 -32.541 1.00 97.06 561 ARG A CA 1
ATOM 4227 C C . ARG A 1 561 ? 7.669 -5.438 -32.424 1.00 97.06 561 ARG A C 1
ATOM 4229 O O . ARG A 1 561 ? 6.537 -5.043 -32.151 1.00 97.06 561 ARG A O 1
ATOM 4236 N N . ASP A 1 562 ? 8.694 -4.632 -32.665 1.00 95.69 562 ASP A N 1
ATOM 4237 C CA . ASP A 1 562 ? 8.582 -3.173 -32.733 1.00 95.69 562 ASP A CA 1
ATOM 4238 C C . ASP A 1 562 ? 9.197 -2.634 -34.028 1.00 95.69 562 ASP A C 1
ATOM 4240 O O . ASP A 1 562 ? 10.235 -3.120 -34.477 1.00 95.69 562 ASP A O 1
ATOM 4244 N N . ASN A 1 563 ? 8.527 -1.651 -34.640 1.00 94.50 563 ASN A N 1
ATOM 4245 C CA . ASN A 1 563 ? 8.895 -1.012 -35.912 1.00 94.50 563 ASN A CA 1
ATOM 4246 C C . ASN A 1 563 ? 9.247 -1.988 -37.059 1.00 94.50 563 ASN A C 1
ATOM 4248 O O . ASN A 1 563 ? 10.024 -1.678 -37.961 1.00 94.50 563 ASN A O 1
ATOM 4252 N N . MET A 1 564 ? 8.645 -3.175 -37.064 1.00 96.62 564 MET A N 1
ATOM 4253 C CA . MET A 1 564 ? 8.803 -4.176 -38.120 1.00 96.62 564 MET A CA 1
ATOM 4254 C C . MET A 1 564 ? 7.496 -4.340 -38.901 1.00 96.62 564 MET A C 1
ATOM 4256 O O . MET A 1 564 ? 6.420 -4.279 -38.298 1.00 96.62 564 MET A O 1
ATOM 4260 N N . PRO A 1 565 ? 7.551 -4.578 -40.225 1.00 95.12 565 PRO A N 1
ATOM 4261 C CA . PRO A 1 565 ? 6.347 -4.754 -41.024 1.00 95.12 565 PRO A CA 1
ATOM 4262 C C . PRO A 1 565 ? 5.534 -5.967 -40.552 1.00 95.12 565 PRO A C 1
ATOM 4264 O O . PRO A 1 565 ? 6.061 -6.943 -40.007 1.00 95.12 565 PRO A O 1
ATOM 4267 N N . SER A 1 566 ? 4.223 -5.921 -40.789 1.00 92.06 566 SER A N 1
ATOM 4268 C CA . SER A 1 566 ? 3.343 -7.076 -40.605 1.00 92.06 566 SER A CA 1
ATOM 4269 C C . SER A 1 566 ? 3.699 -8.200 -41.583 1.00 92.06 566 SER A C 1
ATOM 4271 O O . SER A 1 566 ? 4.085 -7.927 -42.718 1.00 92.06 566 SER A O 1
ATOM 4273 N N . GLY A 1 567 ? 3.472 -9.456 -41.196 1.00 93.38 567 GLY A N 1
ATOM 4274 C CA . GLY A 1 567 ? 3.755 -10.620 -42.041 1.00 93.38 567 GLY A CA 1
ATOM 4275 C C . GLY A 1 567 ? 5.092 -11.282 -41.712 1.00 93.38 567 GLY A C 1
ATOM 4276 O O . GLY A 1 567 ? 5.611 -11.143 -40.601 1.00 93.38 567 GLY A O 1
ATOM 4277 N N . THR A 1 568 ? 5.619 -12.061 -42.656 1.00 94.19 568 THR A N 1
ATOM 4278 C CA . THR A 1 568 ? 6.870 -12.806 -42.478 1.00 94.19 568 THR A CA 1
ATOM 4279 C C . THR A 1 568 ? 8.074 -11.867 -42.514 1.00 94.19 568 THR A C 1
ATOM 4281 O O . THR A 1 568 ? 8.284 -11.184 -43.511 1.00 94.19 568 THR A O 1
ATOM 4284 N N . VAL A 1 569 ? 8.881 -11.884 -41.451 1.00 95.94 569 VAL A N 1
ATOM 4285 C CA . VAL A 1 569 ? 10.169 -11.181 -41.367 1.00 95.94 569 VAL A CA 1
ATOM 4286 C C . VAL A 1 569 ? 11.295 -12.144 -41.744 1.00 95.94 569 VAL A C 1
ATOM 4288 O O . VAL A 1 569 ? 11.386 -13.251 -41.208 1.00 95.94 569 VAL A O 1
ATOM 4291 N N . THR A 1 570 ? 12.134 -11.727 -42.688 1.00 94.56 570 THR A N 1
ATOM 4292 C CA . THR A 1 570 ? 13.348 -12.428 -43.140 1.00 94.56 570 THR A CA 1
ATOM 4293 C C . THR A 1 570 ? 14.597 -11.624 -42.779 1.00 94.56 570 THR A C 1
ATOM 4295 O O . THR A 1 570 ? 14.498 -10.436 -42.485 1.00 94.56 570 THR A O 1
ATOM 4298 N N . TYR A 1 571 ? 15.782 -12.233 -42.903 1.00 94.06 571 TYR A N 1
ATOM 4299 C CA . TYR A 1 571 ? 17.082 -11.570 -42.714 1.00 94.06 571 TYR A CA 1
ATOM 4300 C C . TYR A 1 571 ? 17.254 -10.252 -43.501 1.00 94.06 571 TYR A C 1
ATOM 4302 O O . TYR A 1 571 ? 17.994 -9.368 -43.095 1.00 94.06 571 TYR A O 1
ATOM 4310 N N . SER A 1 572 ? 16.587 -10.100 -44.646 1.00 93.38 572 SER A N 1
ATOM 4311 C CA . SER A 1 572 ? 16.682 -8.902 -45.490 1.00 93.38 572 SER A CA 1
ATOM 4312 C C . SER A 1 572 ? 15.498 -7.943 -45.349 1.00 93.38 572 SER A C 1
ATOM 4314 O O . SER A 1 572 ? 15.386 -6.997 -46.127 1.00 93.38 572 SER A O 1
ATOM 4316 N N . THR A 1 573 ? 14.584 -8.196 -44.412 1.00 95.50 573 THR A N 1
ATOM 4317 C CA . THR A 1 573 ? 13.439 -7.313 -44.164 1.00 95.50 573 THR A CA 1
ATOM 4318 C C . THR A 1 573 ? 13.914 -6.092 -43.370 1.00 95.50 573 THR A C 1
ATOM 4320 O O . THR A 1 573 ? 14.406 -6.283 -42.261 1.00 95.50 573 THR A O 1
ATOM 4323 N N . PRO A 1 574 ? 13.798 -4.859 -43.889 1.00 94.19 574 PRO A N 1
ATOM 4324 C CA . PRO A 1 574 ? 14.196 -3.666 -43.147 1.00 94.19 574 PRO A CA 1
ATOM 4325 C C . PRO A 1 574 ? 13.170 -3.301 -42.065 1.00 94.19 574 PRO A C 1
ATOM 4327 O O . PRO A 1 574 ? 11.999 -3.691 -42.149 1.00 94.19 574 PRO A O 1
ATOM 4330 N N . ALA A 1 575 ? 13.595 -2.495 -41.090 1.00 94.31 575 ALA A N 1
ATOM 4331 C CA . ALA A 1 575 ? 12.668 -1.780 -40.215 1.00 94.31 575 ALA A CA 1
ATOM 4332 C C . ALA A 1 575 ? 11.764 -0.833 -41.023 1.00 94.31 575 ALA A C 1
ATOM 4334 O O . ALA A 1 575 ? 12.133 -0.352 -42.098 1.00 94.31 5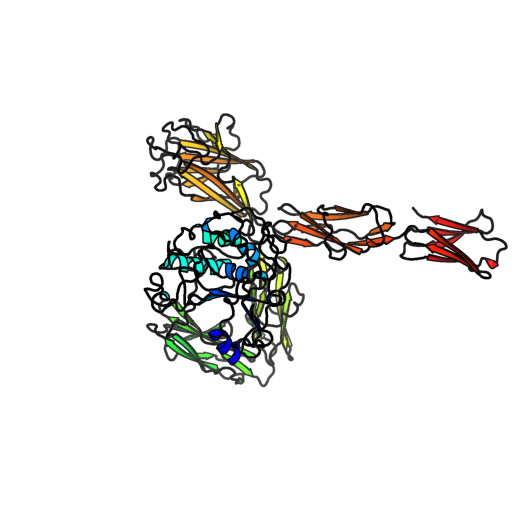75 ALA A O 1
ATOM 4335 N N . SER A 1 576 ? 10.562 -0.562 -40.513 1.00 94.12 576 SER A N 1
ATOM 4336 C CA . SER A 1 576 ? 9.536 0.198 -41.248 1.00 94.12 576 SER A CA 1
ATOM 4337 C C . SER A 1 576 ? 9.885 1.683 -41.381 1.00 94.12 576 SER A C 1
ATOM 4339 O O . SER A 1 576 ? 9.502 2.326 -42.359 1.00 94.12 576 SER A O 1
ATOM 4341 N N . SER A 1 577 ? 10.630 2.226 -40.422 1.00 89.25 577 SER A N 1
ATOM 4342 C CA . SER A 1 577 ? 11.193 3.577 -40.450 1.00 89.25 577 SER A CA 1
ATOM 4343 C C . SER A 1 577 ? 12.499 3.627 -39.665 1.00 89.25 577 SER A C 1
ATOM 4345 O O . SER A 1 577 ? 12.775 2.712 -38.896 1.00 89.25 577 SER A O 1
ATOM 4347 N N . ALA A 1 578 ? 13.269 4.704 -39.827 1.00 84.94 578 ALA A N 1
ATOM 4348 C CA . ALA A 1 578 ? 14.331 5.008 -38.875 1.00 84.94 578 ALA A CA 1
ATOM 4349 C C . ALA A 1 578 ? 13.691 5.325 -37.514 1.00 84.94 578 ALA A C 1
ATOM 4351 O O . ALA A 1 578 ? 12.635 5.979 -37.492 1.00 84.94 578 ALA A O 1
ATOM 4352 N N . CYS A 1 579 ? 14.252 4.846 -36.405 1.00 78.31 579 CYS A N 1
ATOM 4353 C CA . CYS A 1 579 ? 13.718 5.205 -35.091 1.00 78.31 579 CYS A CA 1
ATOM 4354 C C . CYS A 1 579 ? 14.083 6.664 -34.751 1.00 78.31 579 CYS A C 1
ATOM 4356 O O . CYS A 1 579 ? 15.177 7.132 -35.040 1.00 78.31 579 CYS A O 1
ATOM 4358 N N . SER A 1 580 ? 13.145 7.444 -34.200 1.00 75.50 580 SER A N 1
ATOM 4359 C CA . SER A 1 580 ? 13.396 8.865 -33.885 1.00 75.50 580 SER A CA 1
ATOM 4360 C C . SER A 1 580 ? 14.105 9.076 -32.548 1.00 75.50 580 SER A C 1
ATOM 4362 O O . SER A 1 580 ? 14.442 10.209 -32.211 1.00 75.50 580 SER A O 1
ATOM 4364 N N . ASP A 1 581 ? 14.220 8.011 -31.757 1.00 71.69 581 ASP A N 1
ATOM 4365 C CA . ASP A 1 581 ? 14.806 8.018 -30.421 1.00 71.69 581 ASP A CA 1
ATOM 4366 C C . ASP A 1 581 ? 16.268 7.553 -30.404 1.00 71.69 581 ASP A C 1
ATOM 4368 O O . ASP A 1 581 ? 16.855 7.560 -29.324 1.00 71.69 581 ASP A O 1
ATOM 4372 N N . ASP A 1 582 ? 16.858 7.200 -31.554 1.00 74.50 582 ASP A N 1
ATOM 4373 C CA . ASP A 1 582 ? 18.272 6.790 -31.675 1.00 74.50 582 ASP A CA 1
ATOM 4374 C C . ASP A 1 582 ? 18.627 5.644 -30.704 1.00 74.50 582 ASP A C 1
ATOM 4376 O O . ASP A 1 582 ? 19.651 5.620 -30.017 1.00 74.50 582 ASP A O 1
ATOM 4380 N N . GLY A 1 583 ? 17.667 4.737 -30.503 1.00 73.50 583 GLY A N 1
ATOM 4381 C CA . GLY A 1 583 ? 17.796 3.616 -29.589 1.00 73.50 583 GLY A CA 1
ATOM 4382 C C . GLY A 1 583 ? 17.866 3.992 -28.112 1.00 73.50 583 GLY A C 1
ATOM 4383 O O . GLY A 1 583 ? 18.358 3.185 -27.330 1.00 73.50 583 GLY A O 1
ATOM 4384 N N . THR A 1 584 ? 17.392 5.173 -27.695 1.00 80.50 584 THR A N 1
ATOM 4385 C CA . THR A 1 584 ? 17.424 5.628 -26.285 1.00 80.50 584 THR A CA 1
ATOM 4386 C C . THR A 1 584 ? 16.154 5.315 -25.487 1.00 80.50 584 THR A C 1
ATOM 4388 O O . THR A 1 584 ? 16.156 5.392 -24.253 1.00 80.50 584 THR A O 1
ATOM 4391 N N . LEU A 1 585 ? 15.056 4.952 -26.158 1.00 85.19 585 LEU A N 1
ATOM 4392 C CA . LEU A 1 585 ? 13.768 4.696 -25.516 1.00 85.19 585 LEU A CA 1
ATOM 4393 C C . LEU A 1 585 ? 13.602 3.220 -25.136 1.00 85.19 585 LEU A C 1
ATOM 4395 O O . LEU A 1 585 ? 13.589 2.333 -25.986 1.00 85.19 585 LEU A O 1
ATOM 4399 N N . TRP A 1 586 ? 13.359 2.962 -23.851 1.00 90.19 586 TRP A N 1
ATOM 4400 C CA . TRP A 1 586 ? 12.946 1.642 -23.379 1.00 90.19 586 TRP A CA 1
ATOM 4401 C C . TRP A 1 586 ? 11.477 1.374 -23.708 1.00 90.19 586 TRP A C 1
ATOM 4403 O O . TRP A 1 586 ? 10.575 2.015 -23.165 1.00 90.19 586 TRP A O 1
ATOM 4413 N N . LEU A 1 587 ? 11.236 0.380 -24.557 1.00 89.50 587 LEU A N 1
ATOM 4414 C CA . LEU A 1 587 ? 9.908 -0.034 -24.992 1.00 89.50 587 LEU A CA 1
ATOM 4415 C C . LEU A 1 587 ? 9.364 -1.135 -24.070 1.00 89.50 587 LEU A C 1
ATOM 4417 O O . LEU A 1 587 ? 9.924 -2.237 -24.034 1.00 89.50 587 LEU A O 1
ATOM 4421 N N . PRO A 1 588 ? 8.279 -0.886 -23.315 1.00 90.44 588 PRO A N 1
ATOM 4422 C CA . PRO A 1 588 ? 7.649 -1.918 -22.509 1.00 90.44 588 PRO A CA 1
ATOM 4423 C C . PRO A 1 588 ? 6.822 -2.867 -23.384 1.00 90.44 588 PRO A C 1
ATOM 4425 O O . PRO A 1 588 ? 6.082 -2.439 -24.268 1.00 90.44 588 PRO A O 1
ATOM 4428 N N . ALA A 1 589 ? 6.877 -4.164 -23.089 1.00 90.31 589 ALA A N 1
ATOM 4429 C CA . ALA A 1 589 ? 6.034 -5.172 -23.723 1.00 90.31 589 ALA A CA 1
ATOM 4430 C C . ALA A 1 589 ? 5.590 -6.243 -22.720 1.00 90.31 589 ALA A C 1
ATOM 4432 O O . ALA A 1 589 ? 6.266 -6.519 -21.730 1.00 90.31 589 ALA A O 1
ATOM 4433 N N . THR A 1 590 ? 4.446 -6.878 -22.981 1.00 90.50 590 THR A N 1
ATOM 4434 C CA . THR A 1 590 ? 3.974 -8.020 -22.183 1.00 90.50 590 THR A CA 1
ATOM 4435 C C . THR A 1 590 ? 4.269 -9.317 -22.919 1.00 90.50 590 THR A C 1
ATOM 4437 O O . THR A 1 590 ? 3.957 -9.441 -24.101 1.00 90.50 590 THR A O 1
ATOM 4440 N N . VAL A 1 591 ? 4.835 -10.298 -22.216 1.00 93.88 591 VAL A N 1
ATOM 4441 C CA . VAL A 1 591 ? 5.137 -11.622 -22.778 1.00 93.88 591 VAL A CA 1
ATOM 4442 C C . VAL A 1 591 ? 4.221 -12.683 -22.145 1.00 93.88 591 VAL A C 1
ATOM 4444 O O . VAL A 1 591 ? 4.026 -12.682 -20.925 1.00 93.88 591 VAL A O 1
ATOM 4447 N N . PRO A 1 592 ? 3.645 -13.618 -22.924 1.00 93.12 592 PRO A N 1
ATOM 4448 C CA . PRO A 1 592 ? 2.799 -14.667 -22.362 1.00 93.12 592 PRO A CA 1
ATOM 4449 C C . PRO A 1 592 ? 3.569 -15.617 -21.428 1.00 93.12 592 PRO A C 1
ATOM 4451 O O . PRO A 1 592 ? 4.488 -16.316 -21.855 1.00 93.12 592 PRO A O 1
ATOM 4454 N N . VAL A 1 593 ? 3.133 -15.723 -20.164 1.00 93.50 593 VAL A N 1
ATOM 4455 C CA . VAL A 1 593 ? 3.699 -16.666 -19.168 1.00 93.50 593 VAL A CA 1
ATOM 4456 C C . VAL A 1 593 ? 3.621 -18.118 -19.657 1.00 93.50 593 VAL A C 1
ATOM 4458 O O . VAL A 1 593 ? 4.515 -18.911 -19.377 1.00 93.50 593 VAL A O 1
ATOM 4461 N N . ALA A 1 594 ? 2.585 -18.459 -20.431 1.00 94.62 594 ALA A N 1
ATOM 4462 C CA . ALA A 1 594 ? 2.341 -19.808 -20.949 1.00 94.62 594 ALA A CA 1
ATOM 4463 C C . ALA A 1 594 ? 3.449 -20.346 -21.876 1.00 94.62 594 ALA A C 1
ATOM 4465 O O . ALA A 1 594 ? 3.502 -21.548 -22.126 1.00 94.62 594 ALA A O 1
ATOM 4466 N N . LEU A 1 595 ? 4.326 -19.476 -22.389 1.00 95.06 595 LEU A N 1
ATOM 4467 C CA . LEU A 1 595 ? 5.458 -19.870 -23.230 1.00 95.06 595 LEU A CA 1
ATOM 4468 C C . LEU A 1 595 ? 6.700 -20.267 -22.420 1.00 95.06 595 LEU A C 1
ATOM 4470 O O . LEU A 1 595 ? 7.625 -20.859 -22.985 1.00 95.06 595 LEU A O 1
ATOM 4474 N N . LEU A 1 596 ? 6.735 -19.971 -21.116 1.00 96.31 596 LEU A N 1
ATOM 4475 C CA . LEU A 1 596 ? 7.797 -20.437 -20.230 1.00 96.31 596 LEU A CA 1
ATOM 4476 C C . LEU A 1 596 ? 7.676 -21.934 -19.957 1.00 96.31 596 LEU A C 1
ATOM 4478 O O . LEU A 1 596 ? 6.591 -22.507 -19.878 1.00 96.31 596 LEU A O 1
ATOM 4482 N N . ARG A 1 597 ? 8.827 -22.562 -19.735 1.00 94.44 597 ARG A N 1
ATOM 4483 C CA . ARG A 1 597 ? 8.950 -23.965 -19.342 1.00 94.44 597 ARG A CA 1
ATOM 4484 C C . ARG A 1 597 ? 9.741 -24.062 -18.035 1.00 94.44 597 ARG A C 1
ATOM 4486 O O . ARG A 1 597 ? 10.649 -23.250 -17.834 1.00 94.44 597 ARG A O 1
ATOM 4493 N N . PRO A 1 598 ? 9.452 -25.036 -17.151 1.00 93.56 598 PRO A N 1
ATOM 4494 C CA . PRO A 1 598 ? 10.343 -25.330 -16.036 1.00 93.56 598 PRO A CA 1
ATOM 4495 C C . PRO A 1 598 ? 11.734 -25.712 -16.563 1.00 93.56 598 PRO A C 1
ATOM 4497 O O . PRO A 1 598 ? 11.849 -26.522 -17.482 1.00 93.56 598 PRO A O 1
ATOM 4500 N N . GLY A 1 599 ? 12.786 -25.139 -15.986 1.00 94.00 599 GLY A N 1
ATOM 4501 C CA . GLY A 1 599 ? 14.165 -25.310 -16.439 1.00 94.00 599 GLY A CA 1
ATOM 4502 C C . GLY A 1 599 ? 14.633 -24.190 -17.372 1.00 94.00 599 GLY A C 1
ATOM 4503 O O . GLY A 1 599 ? 14.314 -23.018 -17.165 1.00 94.00 599 GLY A O 1
ATOM 4504 N N . THR A 1 600 ? 15.465 -24.534 -18.354 1.00 95.00 600 THR A N 1
ATOM 4505 C CA . THR A 1 600 ? 16.091 -23.562 -19.259 1.00 95.00 600 THR A CA 1
ATOM 4506 C C . THR A 1 600 ? 15.108 -23.055 -20.312 1.00 95.00 600 THR A C 1
ATOM 4508 O O . THR A 1 600 ? 14.459 -23.836 -21.003 1.00 95.00 600 THR A O 1
ATOM 4511 N N . ASN A 1 601 ? 15.056 -21.736 -20.460 1.00 97.56 601 ASN A N 1
ATOM 4512 C CA . ASN A 1 601 ? 14.332 -21.004 -21.489 1.00 97.56 601 ASN A CA 1
ATOM 4513 C C . ASN A 1 601 ? 15.331 -20.187 -22.316 1.00 97.56 601 ASN A C 1
ATOM 4515 O O . ASN A 1 601 ? 16.426 -19.864 -21.845 1.00 97.56 601 ASN A O 1
ATOM 4519 N N . VAL A 1 602 ? 14.952 -19.854 -23.547 1.00 97.81 602 VAL A N 1
ATOM 4520 C CA . VAL A 1 602 ? 15.766 -19.043 -24.456 1.00 97.81 602 VAL A CA 1
ATOM 4521 C C . VAL A 1 602 ? 14.960 -17.853 -24.939 1.00 97.81 602 VAL A C 1
ATOM 4523 O O . VAL A 1 602 ? 13.873 -18.029 -25.492 1.00 97.81 602 VAL A O 1
ATOM 4526 N N . LEU A 1 603 ? 15.521 -16.661 -24.755 1.00 98.31 603 LEU A N 1
ATOM 4527 C CA . LEU A 1 603 ? 15.092 -15.470 -25.469 1.00 98.31 603 LEU A CA 1
ATOM 4528 C C . LEU A 1 603 ? 16.009 -15.256 -26.677 1.00 98.31 603 LEU A C 1
ATOM 4530 O O . LEU A 1 603 ? 17.233 -15.366 -26.564 1.00 98.31 603 LEU A O 1
ATOM 4534 N N . ALA A 1 604 ? 15.408 -14.973 -27.821 1.00 98.50 604 ALA A N 1
ATOM 4535 C CA . ALA A 1 604 ? 16.075 -14.736 -29.091 1.00 98.50 604 ALA A CA 1
ATOM 4536 C C . ALA A 1 604 ? 15.541 -13.427 -29.681 1.00 98.50 604 ALA A C 1
ATOM 4538 O O . ALA A 1 604 ? 14.330 -13.223 -29.704 1.00 98.50 604 ALA A O 1
ATOM 4539 N N . VAL A 1 605 ? 16.425 -12.542 -30.134 1.00 98.38 605 VAL A N 1
ATOM 4540 C CA . VAL A 1 605 ? 16.059 -11.231 -30.686 1.00 98.38 605 VAL A CA 1
ATOM 4541 C C . VAL A 1 605 ? 16.798 -11.010 -31.996 1.00 98.38 605 VAL A C 1
ATOM 4543 O O . VAL A 1 605 ? 17.992 -11.287 -32.089 1.00 98.38 605 VAL A O 1
ATOM 4546 N N . GLU A 1 606 ? 16.084 -10.540 -33.010 1.00 97.31 606 GLU A N 1
ATOM 4547 C CA . GLU A 1 606 ? 16.671 -10.006 -34.240 1.00 97.31 606 GLU A CA 1
ATOM 4548 C C . GLU A 1 606 ? 16.407 -8.502 -34.272 1.00 97.31 606 GLU A C 1
ATOM 4550 O O . GLU A 1 606 ? 15.254 -8.083 -34.181 1.00 97.31 606 GLU A O 1
ATOM 4555 N N . VAL A 1 607 ? 17.474 -7.704 -34.339 1.00 95.56 607 VAL A N 1
ATOM 4556 C CA . VAL A 1 607 ? 17.415 -6.246 -34.518 1.00 95.56 607 VAL A CA 1
ATOM 4557 C C . VAL A 1 607 ? 17.675 -5.949 -35.985 1.00 95.56 607 VAL A C 1
ATOM 4559 O O . VAL A 1 607 ? 18.584 -6.536 -36.572 1.00 95.56 607 VAL A O 1
ATOM 4562 N N . HIS A 1 608 ? 16.849 -5.096 -36.578 1.00 94.44 608 HIS A N 1
ATOM 4563 C CA . HIS A 1 608 ? 16.817 -4.787 -37.997 1.00 94.44 608 HIS A CA 1
ATOM 4564 C C . HIS A 1 608 ? 17.026 -3.294 -38.226 1.00 94.44 608 HIS A C 1
ATOM 4566 O O . HIS A 1 608 ? 16.260 -2.498 -37.696 1.00 94.44 608 HIS A O 1
ATOM 4572 N N . GLN A 1 609 ? 17.971 -2.925 -39.090 1.00 91.75 609 GLN A N 1
ATOM 4573 C CA . GLN A 1 609 ? 18.127 -1.537 -39.526 1.00 91.75 609 GLN A CA 1
ATOM 4574 C C . GLN A 1 609 ? 17.081 -1.148 -40.582 1.00 91.75 609 GLN A C 1
ATOM 4576 O O . GLN A 1 609 ? 16.606 -1.976 -41.370 1.00 91.75 609 GLN A O 1
ATOM 4581 N N . ASN A 1 610 ? 16.762 0.139 -40.659 1.00 91.56 610 ASN A N 1
ATOM 4582 C CA . ASN A 1 610 ? 15.954 0.746 -41.712 1.00 91.56 610 ASN A CA 1
ATOM 4583 C C . ASN A 1 610 ? 16.778 0.978 -42.994 1.00 91.56 610 ASN A C 1
ATOM 4585 O O . ASN A 1 610 ? 16.220 0.983 -44.094 1.00 91.56 610 ASN A O 1
ATOM 4589 N N . ALA A 1 611 ? 18.103 1.124 -42.869 1.00 87.81 611 ALA A N 1
ATOM 4590 C CA . ALA A 1 611 ? 19.029 1.333 -43.977 1.00 87.81 611 ALA A CA 1
ATOM 4591 C C . ALA A 1 611 ? 20.403 0.690 -43.716 1.00 87.81 611 ALA A C 1
ATOM 4593 O O . ALA A 1 611 ? 20.954 0.773 -42.625 1.00 87.81 611 ALA A O 1
ATOM 4594 N N . LEU A 1 612 ? 21.036 0.144 -44.764 1.00 84.94 612 LEU A N 1
ATOM 4595 C CA . LEU A 1 612 ? 22.415 -0.386 -44.699 1.00 84.94 612 LEU A CA 1
ATOM 4596 C C . LEU A 1 612 ? 23.476 0.686 -44.404 1.00 84.94 612 LEU A C 1
ATOM 4598 O O . LEU A 1 612 ? 24.632 0.366 -44.139 1.00 84.94 612 LEU A O 1
ATOM 4602 N N . SER A 1 613 ? 23.107 1.959 -44.530 1.00 81.31 613 SER A N 1
ATOM 4603 C CA . SER A 1 613 ? 23.953 3.095 -44.183 1.00 81.31 613 SER A CA 1
ATOM 4604 C C . SER A 1 613 ? 23.806 3.536 -42.729 1.00 81.31 613 SER A C 1
ATOM 4606 O O . SER A 1 613 ? 24.378 4.576 -42.412 1.00 81.31 613 SER A O 1
ATOM 4608 N N . SER A 1 614 ? 23.044 2.814 -41.893 1.00 81.12 614 SER A N 1
ATOM 4609 C CA . SER A 1 614 ? 22.911 3.160 -40.476 1.00 81.12 614 SER A CA 1
ATOM 4610 C C . SER A 1 614 ? 24.287 3.298 -39.830 1.00 81.12 614 SER A C 1
ATOM 4612 O O . SER A 1 614 ? 25.198 2.502 -40.095 1.00 81.12 614 SER A O 1
ATOM 4614 N N . SER A 1 615 ? 24.447 4.363 -39.057 1.00 76.81 615 SER A N 1
ATOM 4615 C CA . SER A 1 615 ? 25.680 4.691 -38.342 1.00 76.81 615 SER A CA 1
ATOM 4616 C C . SER A 1 615 ? 25.847 3.877 -37.068 1.00 76.81 615 SER A C 1
ATOM 4618 O O . SER A 1 615 ? 26.972 3.710 -36.600 1.00 76.81 615 SER A O 1
ATOM 4620 N N . ASP A 1 616 ? 24.742 3.363 -36.556 1.00 75.44 616 ASP A N 1
ATOM 4621 C CA . ASP A 1 616 ? 24.565 2.895 -35.199 1.00 75.44 616 ASP A CA 1
ATOM 4622 C C . ASP A 1 616 ? 23.644 1.671 -35.154 1.00 75.44 616 ASP A C 1
ATOM 4624 O O . ASP A 1 616 ? 23.049 1.251 -36.153 1.00 75.44 616 ASP A O 1
ATOM 4628 N N . VAL A 1 617 ? 23.684 1.024 -33.997 1.00 85.19 617 VAL A N 1
ATOM 4629 C CA . VAL A 1 617 ? 22.731 0.021 -33.543 1.00 85.19 617 VAL A CA 1
ATOM 4630 C C . VAL A 1 617 ? 22.815 0.028 -32.023 1.00 85.19 617 VAL A C 1
ATOM 4632 O O . VAL A 1 617 ? 23.917 0.107 -31.488 1.00 85.19 617 VAL A O 1
ATOM 4635 N N . SER A 1 618 ? 21.692 -0.126 -31.336 1.00 88.62 618 SER A N 1
ATOM 4636 C CA . SER A 1 618 ? 21.642 -0.322 -29.886 1.00 88.62 618 SER A CA 1
ATOM 4637 C C . SER A 1 618 ? 20.784 -1.533 -29.574 1.00 88.62 618 SER A C 1
ATOM 4639 O O . SER A 1 618 ? 19.755 -1.752 -30.213 1.00 88.62 618 SER A O 1
ATOM 4641 N N . PHE A 1 619 ? 21.182 -2.327 -28.584 1.00 94.75 619 PHE A N 1
ATOM 4642 C CA . PHE A 1 619 ? 20.370 -3.419 -28.062 1.00 94.75 619 PHE A CA 1
ATOM 4643 C C . PHE A 1 619 ? 20.604 -3.653 -26.568 1.00 94.75 619 PHE A C 1
ATOM 4645 O O . PHE A 1 619 ? 21.726 -3.913 -26.122 1.00 94.75 619 PHE A O 1
ATOM 4652 N N . ASP A 1 620 ? 19.510 -3.658 -25.812 1.00 96.19 620 ASP A N 1
ATOM 4653 C CA . ASP A 1 620 ? 19.432 -4.197 -24.455 1.00 96.19 620 ASP A CA 1
ATOM 4654 C C . ASP A 1 620 ? 18.019 -4.753 -24.211 1.00 96.19 620 ASP A C 1
ATOM 4656 O O . ASP A 1 620 ? 17.043 -4.370 -24.861 1.00 96.19 620 ASP A O 1
ATOM 4660 N N . PHE A 1 621 ? 17.895 -5.706 -23.295 1.00 97.38 621 PHE A N 1
ATOM 4661 C CA . PHE A 1 621 ? 16.625 -6.341 -22.992 1.00 97.38 621 PHE A CA 1
ATOM 4662 C C . PHE A 1 621 ? 16.551 -6.805 -21.540 1.00 97.38 621 PHE A C 1
ATOM 4664 O O . PHE A 1 621 ? 17.357 -7.620 -21.086 1.00 97.38 621 PHE A O 1
ATOM 4671 N N . GLY A 1 622 ? 15.515 -6.351 -20.839 1.00 96.94 622 GLY A N 1
ATOM 4672 C CA . GLY A 1 622 ? 15.132 -6.828 -19.515 1.00 96.94 622 GLY A CA 1
ATOM 4673 C C . GLY A 1 622 ? 13.869 -7.686 -19.571 1.00 96.94 622 GLY A C 1
ATOM 4674 O O . GLY A 1 622 ? 12.926 -7.376 -20.296 1.00 96.94 622 GLY A O 1
ATOM 4675 N N . LEU A 1 623 ? 13.819 -8.749 -18.767 1.00 97.50 623 LEU A N 1
ATOM 4676 C CA . LEU A 1 623 ? 12.626 -9.561 -18.536 1.00 97.50 623 LEU A CA 1
ATOM 4677 C C . LEU A 1 623 ? 12.400 -9.738 -17.040 1.00 97.50 623 LEU A C 1
ATOM 4679 O O . LEU A 1 623 ? 13.232 -10.312 -16.334 1.00 97.50 623 LEU A O 1
ATOM 4683 N N . SER A 1 624 ? 11.233 -9.332 -16.565 1.00 94.56 624 SER A N 1
ATOM 4684 C CA . SER A 1 624 ? 10.783 -9.584 -15.201 1.00 94.56 624 SER A CA 1
ATOM 4685 C C . SER A 1 624 ? 9.440 -10.305 -15.201 1.00 94.56 624 SER A C 1
ATOM 4687 O O . SER A 1 624 ? 8.664 -10.221 -16.151 1.00 94.56 624 SER A O 1
ATOM 4689 N N . ALA A 1 625 ? 9.171 -11.056 -14.142 1.00 90.75 625 ALA A N 1
ATOM 4690 C CA . ALA A 1 625 ? 7.906 -11.732 -13.927 1.00 90.75 625 ALA A CA 1
ATOM 4691 C C . ALA A 1 625 ? 7.232 -11.189 -12.673 1.00 90.75 625 ALA A C 1
ATOM 4693 O O . ALA A 1 625 ? 7.860 -11.104 -11.622 1.00 90.75 625 ALA A O 1
ATOM 4694 N N . GLN A 1 626 ? 5.942 -10.890 -12.757 1.00 85.81 626 GLN A N 1
ATOM 4695 C CA . GLN A 1 626 ? 5.127 -10.630 -11.578 1.00 85.81 626 GLN A CA 1
ATOM 4696 C C . GLN A 1 626 ? 4.678 -11.969 -11.006 1.00 85.81 626 GLN A C 1
ATOM 4698 O O . GLN A 1 626 ? 4.083 -12.790 -11.714 1.00 85.81 626 GLN A O 1
ATOM 4703 N N . ARG A 1 627 ? 4.985 -12.208 -9.730 1.00 85.06 627 ARG A N 1
ATOM 4704 C CA . ARG A 1 627 ? 4.660 -13.452 -9.033 1.00 85.06 627 ARG A CA 1
ATOM 4705 C C . ARG A 1 627 ? 3.800 -13.180 -7.812 1.00 85.06 627 ARG A C 1
ATOM 4707 O O . ARG A 1 627 ? 4.242 -12.510 -6.885 1.00 85.06 627 ARG A O 1
ATOM 4714 N N . VAL A 1 628 ? 2.613 -13.769 -7.767 1.00 81.75 628 VAL A N 1
ATOM 4715 C CA . VAL A 1 628 ? 1.812 -13.827 -6.543 1.00 81.75 628 VAL A CA 1
ATOM 4716 C C . VAL A 1 628 ? 2.510 -14.758 -5.558 1.00 81.75 628 VAL A C 1
ATOM 4718 O O . VAL A 1 628 ? 2.862 -15.895 -5.881 1.00 81.75 628 VAL A O 1
ATOM 4721 N N . VAL A 1 629 ? 2.750 -14.246 -4.360 1.00 80.25 629 VAL A N 1
ATOM 4722 C CA . VAL A 1 629 ? 3.492 -14.913 -3.293 1.00 80.25 629 VAL A CA 1
ATOM 4723 C C . VAL A 1 629 ? 2.755 -14.726 -1.976 1.00 80.25 629 VAL A C 1
ATOM 4725 O O . VAL A 1 629 ? 2.075 -13.726 -1.767 1.00 80.25 629 VAL A O 1
ATOM 4728 N N . GLU A 1 630 ? 2.911 -15.693 -1.081 1.00 79.50 630 GLU A N 1
ATOM 4729 C CA . GLU A 1 630 ? 2.249 -15.710 0.222 1.00 79.50 630 GLU A CA 1
ATOM 4730 C C . GLU A 1 630 ? 3.291 -15.723 1.355 1.00 79.50 630 GLU A C 1
ATOM 4732 O O . GLU A 1 630 ? 4.454 -16.094 1.124 1.00 79.50 630 GLU A O 1
ATOM 4737 N N . PRO A 1 631 ? 2.913 -15.341 2.591 1.00 81.00 631 PRO A N 1
ATOM 4738 C CA . PRO A 1 631 ? 3.738 -15.575 3.771 1.00 81.00 631 PRO A CA 1
ATOM 4739 C C . PRO A 1 631 ? 4.051 -17.072 3.940 1.00 81.00 631 PRO A C 1
ATOM 4741 O O . PRO A 1 631 ? 3.353 -17.923 3.379 1.00 81.00 631 PRO A O 1
ATOM 4744 N N . PRO A 1 632 ? 5.078 -17.438 4.727 1.00 88.50 632 PRO A N 1
ATOM 4745 C CA . PRO A 1 632 ? 5.401 -18.840 4.946 1.00 88.50 632 PRO A CA 1
ATOM 4746 C C . PRO A 1 632 ? 4.223 -19.604 5.551 1.00 88.50 632 PRO A C 1
ATOM 4748 O O . PRO A 1 632 ? 3.551 -19.119 6.461 1.00 88.50 632 PRO A O 1
ATOM 4751 N N . LYS A 1 633 ? 4.020 -20.843 5.103 1.00 88.56 633 LYS A N 1
ATOM 4752 C CA . LYS A 1 633 ? 3.032 -21.755 5.686 1.00 88.56 633 LYS A CA 1
ATOM 4753 C C . LYS A 1 633 ? 3.728 -22.762 6.588 1.00 88.56 633 LYS A C 1
ATOM 4755 O O . LYS A 1 633 ? 4.574 -23.519 6.114 1.00 88.56 633 LYS A O 1
ATOM 4760 N N . LEU A 1 634 ? 3.360 -22.808 7.869 1.00 92.38 634 LEU A N 1
ATOM 4761 C CA . LEU A 1 634 ? 3.862 -23.836 8.785 1.00 92.38 634 LEU A CA 1
ATOM 4762 C C . LEU A 1 634 ? 3.301 -25.209 8.404 1.00 92.38 634 LEU A C 1
ATOM 4764 O O . LEU A 1 634 ? 2.098 -25.379 8.226 1.00 92.38 634 LEU A O 1
ATOM 4768 N N . ILE A 1 635 ? 4.201 -26.180 8.287 1.00 95.88 635 ILE A N 1
ATOM 4769 C CA . ILE A 1 635 ? 3.897 -27.591 8.032 1.00 95.88 635 ILE A CA 1
ATOM 4770 C C . ILE A 1 635 ? 3.935 -28.372 9.351 1.00 95.88 635 ILE A C 1
ATOM 4772 O O . ILE A 1 635 ? 3.122 -29.266 9.561 1.00 95.88 635 ILE A O 1
ATOM 4776 N N . ALA A 1 636 ? 4.861 -28.023 10.251 1.00 95.00 636 ALA A N 1
ATOM 4777 C CA . ALA A 1 636 ? 4.986 -28.648 11.563 1.00 95.00 636 ALA A CA 1
ATOM 4778 C C . ALA A 1 636 ? 5.462 -27.642 12.618 1.00 95.00 636 ALA A C 1
ATOM 4780 O O . ALA A 1 636 ? 6.352 -26.828 12.357 1.00 95.00 636 ALA A O 1
ATOM 4781 N N . HIS A 1 637 ? 4.885 -27.738 13.816 1.00 96.81 637 HIS A N 1
ATOM 4782 C CA . HIS A 1 637 ? 5.244 -26.943 14.991 1.00 96.81 637 HIS A CA 1
ATOM 4783 C C . HIS A 1 637 ? 6.281 -27.672 15.867 1.00 96.81 637 HIS A C 1
ATOM 4785 O O . HIS A 1 637 ? 6.326 -28.905 15.846 1.00 96.81 637 HIS A O 1
ATOM 4791 N N . PRO A 1 638 ? 7.082 -26.946 16.672 1.00 96.75 638 PRO A N 1
ATOM 4792 C CA . PRO A 1 638 ? 7.916 -27.570 17.693 1.00 96.75 638 PRO A CA 1
ATOM 4793 C C . PRO A 1 638 ? 7.054 -28.262 18.759 1.00 96.75 638 PRO A C 1
ATOM 4795 O O . PRO A 1 638 ? 5.947 -27.825 19.064 1.00 96.75 638 PRO A O 1
ATOM 4798 N N . THR A 1 639 ? 7.568 -29.347 19.340 1.00 96.69 639 THR A N 1
ATOM 4799 C CA . THR A 1 639 ? 6.860 -30.155 20.348 1.00 96.69 639 THR A CA 1
ATOM 4800 C C . THR A 1 639 ? 7.453 -29.930 21.734 1.00 96.69 639 THR A C 1
ATOM 4802 O O . THR A 1 639 ? 8.673 -29.865 21.861 1.00 96.69 639 THR A O 1
ATOM 4805 N N . SER A 1 640 ? 6.610 -29.835 22.767 1.00 95.69 640 SER A N 1
ATOM 4806 C CA . SER A 1 640 ? 7.033 -29.719 24.172 1.00 95.69 640 SER A CA 1
ATOM 4807 C C . SER A 1 640 ? 7.875 -30.913 24.634 1.00 95.69 640 SER A C 1
ATOM 4809 O O . SER A 1 640 ? 7.661 -32.039 24.181 1.00 95.69 640 SER A O 1
ATOM 4811 N N . ARG A 1 641 ? 8.825 -30.681 25.548 1.00 91.00 641 ARG A N 1
ATOM 4812 C CA . ARG A 1 641 ? 9.770 -31.694 26.045 1.00 91.00 641 ARG A CA 1
ATOM 4813 C C . ARG A 1 641 ? 10.091 -31.504 27.528 1.00 91.00 641 ARG A C 1
ATOM 4815 O O . ARG A 1 641 ? 10.155 -30.377 28.013 1.00 91.00 641 ARG A O 1
ATOM 4822 N N . THR A 1 642 ? 10.392 -32.613 28.200 1.00 88.69 642 THR A N 1
ATOM 4823 C CA . THR A 1 642 ? 11.014 -32.638 29.531 1.00 88.69 642 THR A CA 1
ATOM 4824 C C . THR A 1 642 ? 12.400 -33.252 29.400 1.00 88.69 642 THR A C 1
ATOM 4826 O O . THR A 1 642 ? 12.528 -34.345 28.848 1.00 88.69 642 THR A O 1
ATOM 4829 N N . CYS A 1 643 ? 13.429 -32.553 29.871 1.00 87.50 643 CYS A N 1
ATOM 4830 C CA . CYS A 1 643 ? 14.822 -32.967 29.724 1.00 87.50 643 CYS A CA 1
ATOM 4831 C C . CYS A 1 643 ? 15.607 -32.759 31.022 1.00 87.50 643 CYS A C 1
ATOM 4833 O O . CYS A 1 643 ? 15.357 -31.816 31.772 1.00 87.50 643 CYS A O 1
ATOM 4835 N N . LEU A 1 644 ? 16.601 -33.617 31.251 1.00 84.62 644 LEU A N 1
ATOM 4836 C CA . LEU A 1 644 ? 17.510 -33.500 32.388 1.00 84.62 644 LEU A CA 1
ATOM 4837 C C . LEU A 1 644 ? 18.488 -32.327 32.209 1.00 84.62 644 LEU A C 1
ATOM 4839 O O . LEU A 1 644 ? 18.994 -32.095 31.107 1.00 84.62 644 LEU A O 1
ATOM 4843 N N . ALA A 1 645 ? 18.799 -31.621 33.296 1.00 86.44 645 ALA A N 1
ATOM 4844 C CA . ALA A 1 645 ? 19.866 -30.626 33.329 1.00 86.44 645 ALA A CA 1
ATOM 4845 C C . ALA A 1 645 ? 21.201 -31.258 32.885 1.00 86.44 645 ALA A C 1
ATOM 4847 O O . ALA A 1 645 ? 21.488 -32.422 33.176 1.00 86.44 645 ALA A O 1
ATOM 4848 N N . GLY A 1 646 ? 22.005 -30.511 32.131 1.00 85.88 646 GLY A N 1
ATOM 4849 C CA . GLY A 1 646 ? 23.244 -30.994 31.521 1.00 85.88 646 GLY A CA 1
ATOM 4850 C C . GLY A 1 646 ? 23.077 -31.667 30.154 1.00 85.88 646 GLY A C 1
ATOM 4851 O O . GLY A 1 646 ? 24.033 -31.698 29.384 1.00 85.88 646 GLY A O 1
ATOM 4852 N N . GLN A 1 647 ? 21.889 -32.187 29.820 1.00 89.06 647 GLN A N 1
ATOM 4853 C CA . GLN A 1 647 ? 21.652 -32.867 28.539 1.00 89.06 647 GLN A CA 1
ATOM 4854 C C . GLN A 1 647 ? 21.309 -31.878 27.418 1.00 89.06 647 GLN A C 1
ATOM 4856 O O . GLN A 1 647 ? 20.737 -30.821 27.694 1.00 89.06 647 GLN A O 1
ATOM 4861 N N . PRO A 1 648 ? 21.612 -32.206 26.150 1.00 94.31 648 PRO A N 1
ATOM 4862 C CA . PRO A 1 648 ? 21.168 -31.409 25.021 1.00 94.31 648 PRO A CA 1
ATOM 4863 C C . PRO A 1 648 ? 19.686 -31.655 24.695 1.00 94.31 648 PRO A C 1
ATOM 4865 O O . PRO A 1 648 ? 19.147 -32.739 24.916 1.00 94.31 648 PRO A O 1
ATOM 4868 N N . THR A 1 649 ? 19.022 -30.676 24.082 1.00 95.00 649 THR A N 1
ATOM 4869 C CA . THR A 1 649 ? 17.702 -30.861 23.460 1.00 95.00 649 THR A CA 1
ATOM 4870 C C . THR A 1 649 ? 17.578 -30.077 22.160 1.00 95.00 649 THR A C 1
ATOM 4872 O O . THR A 1 649 ? 18.329 -29.134 21.910 1.00 95.00 649 THR A O 1
ATOM 4875 N N . THR A 1 650 ? 16.621 -30.475 21.324 1.00 96.56 650 THR A N 1
ATOM 4876 C CA . THR A 1 650 ? 16.318 -29.804 20.058 1.00 96.56 650 THR A CA 1
ATOM 4877 C C . THR A 1 650 ? 14.824 -29.551 19.896 1.00 96.56 650 THR A C 1
ATOM 4879 O O . THR A 1 650 ? 13.992 -30.405 20.230 1.00 96.56 650 THR A O 1
ATOM 4882 N N . PHE A 1 651 ? 14.504 -28.390 19.327 1.00 97.50 651 PHE A N 1
ATOM 4883 C CA . PHE A 1 651 ? 13.191 -28.034 18.797 1.00 97.50 651 PHE A CA 1
ATOM 4884 C C . PHE A 1 651 ? 13.297 -27.844 17.287 1.00 97.50 651 PHE A C 1
ATOM 4886 O O . PHE A 1 651 ? 14.283 -27.298 16.799 1.00 97.50 651 PHE A O 1
ATOM 4893 N N . ARG A 1 652 ? 12.283 -28.279 16.536 1.00 97.31 652 ARG A N 1
ATOM 4894 C CA . ARG A 1 652 ? 12.260 -28.175 15.074 1.00 97.31 652 ARG A CA 1
ATOM 4895 C C . ARG A 1 652 ? 10.939 -27.593 14.595 1.00 97.31 652 ARG A C 1
ATOM 4897 O O . ARG A 1 652 ? 9.887 -27.969 15.099 1.00 97.31 652 ARG A O 1
ATOM 4904 N N . VAL A 1 653 ? 11.009 -26.725 13.595 1.00 97.19 653 VAL A N 1
ATOM 4905 C CA . VAL A 1 653 ? 9.864 -26.211 12.841 1.00 97.19 653 VAL A CA 1
ATOM 4906 C C . VAL A 1 653 ? 10.023 -26.593 11.366 1.00 97.19 653 VAL A C 1
ATOM 4908 O O . VAL A 1 653 ? 11.141 -26.729 10.865 1.00 97.19 653 VAL A O 1
ATOM 4911 N N . GLN A 1 654 ? 8.913 -26.795 10.659 1.00 96.44 654 GLN A N 1
ATOM 4912 C CA . GLN A 1 654 ? 8.911 -26.973 9.204 1.00 96.44 654 GLN A CA 1
ATOM 4913 C C . GLN A 1 654 ? 7.952 -25.980 8.562 1.00 96.44 654 GLN A C 1
ATOM 4915 O O . GLN A 1 654 ? 6.850 -25.776 9.072 1.00 96.44 654 GLN A O 1
ATOM 4920 N N . ALA A 1 655 ? 8.351 -25.402 7.431 1.00 94.25 655 ALA A N 1
ATOM 4921 C CA . ALA A 1 655 ? 7.543 -24.449 6.683 1.00 94.25 655 ALA A CA 1
ATOM 4922 C C . ALA A 1 655 ? 7.742 -24.594 5.167 1.00 94.25 655 ALA A C 1
ATOM 4924 O O . ALA A 1 655 ? 8.797 -25.041 4.716 1.00 94.25 655 ALA A O 1
ATOM 4925 N N . ALA A 1 656 ? 6.732 -24.191 4.396 1.00 90.88 656 ALA A N 1
ATOM 4926 C CA . ALA A 1 656 ? 6.770 -24.056 2.942 1.00 90.88 656 ALA A CA 1
ATOM 4927 C C . ALA A 1 656 ? 6.707 -22.578 2.537 1.00 90.88 656 ALA A C 1
ATOM 4929 O O . ALA A 1 656 ? 6.007 -21.785 3.167 1.00 90.88 656 ALA A O 1
ATOM 4930 N N . SER A 1 657 ? 7.416 -22.220 1.465 1.00 87.50 657 SER A N 1
ATOM 4931 C CA . SER A 1 657 ? 7.370 -20.895 0.839 1.00 87.50 657 SER A CA 1
ATOM 4932 C C . SER A 1 657 ? 7.927 -20.967 -0.586 1.00 87.50 657 SER A C 1
ATOM 4934 O O . SER A 1 657 ? 8.856 -21.730 -0.850 1.00 87.50 657 SER A O 1
ATOM 4936 N N . LEU A 1 658 ? 7.375 -20.159 -1.498 1.00 83.31 658 LEU A N 1
ATOM 4937 C CA . LEU A 1 658 ? 7.928 -19.931 -2.847 1.00 83.31 658 LEU A CA 1
ATOM 4938 C C . LEU A 1 658 ? 9.106 -18.938 -2.846 1.00 83.31 658 LEU A C 1
ATOM 4940 O O . LEU A 1 658 ? 9.755 -18.721 -3.869 1.00 83.31 658 LEU A O 1
ATOM 4944 N N . LEU A 1 659 ? 9.360 -18.323 -1.693 1.00 81.12 659 LEU A N 1
ATOM 4945 C CA . LEU A 1 659 ? 10.426 -17.366 -1.429 1.00 81.12 659 LEU A CA 1
ATOM 4946 C C . LEU A 1 659 ? 11.399 -17.916 -0.377 1.00 81.12 659 LEU A C 1
ATOM 4948 O O . LEU A 1 659 ? 10.984 -18.738 0.448 1.00 81.12 659 LEU A O 1
ATOM 4952 N N . PRO A 1 660 ? 12.658 -17.443 -0.348 1.00 85.62 660 PRO A N 1
ATOM 4953 C CA . PRO A 1 660 ? 13.616 -17.825 0.684 1.00 85.62 660 PRO A CA 1
ATOM 4954 C C . PRO A 1 660 ? 13.063 -17.618 2.100 1.00 85.62 660 PRO A C 1
ATOM 4956 O O . PRO A 1 660 ? 12.472 -16.579 2.400 1.00 85.62 660 PRO A O 1
ATOM 4959 N N . LEU A 1 661 ? 13.259 -18.622 2.956 1.00 91.38 661 LEU A N 1
ATOM 4960 C CA . LEU A 1 661 ? 12.817 -18.612 4.348 1.00 91.38 661 LEU A CA 1
ATOM 4961 C C . LEU A 1 661 ? 13.925 -18.111 5.273 1.00 91.38 661 LEU A C 1
ATOM 4963 O O . LEU A 1 661 ? 15.090 -18.467 5.111 1.00 91.38 661 LEU A O 1
ATOM 4967 N N . SER A 1 662 ? 13.536 -17.343 6.281 1.00 95.06 662 SER A N 1
ATOM 4968 C CA . SER A 1 662 ? 14.347 -16.959 7.433 1.00 95.06 662 SER A CA 1
ATOM 4969 C C . SER A 1 662 ? 13.675 -17.454 8.712 1.00 95.06 662 SER A C 1
ATOM 4971 O O . SER A 1 662 ? 12.450 -17.560 8.774 1.00 95.06 662 SER A O 1
ATOM 4973 N N . TYR A 1 663 ? 14.473 -17.766 9.731 1.00 96.38 663 TYR A N 1
ATOM 4974 C CA . TYR A 1 663 ? 13.978 -18.265 11.013 1.00 96.38 663 TYR A CA 1
ATOM 4975 C C . TYR A 1 663 ? 14.498 -17.390 12.152 1.00 96.38 663 TYR A C 1
ATOM 4977 O O . TYR A 1 663 ? 15.593 -16.835 12.075 1.00 96.38 663 TYR A O 1
ATOM 4985 N N . SER A 1 664 ? 13.711 -17.290 13.214 1.00 96.44 664 SER A N 1
ATOM 4986 C CA . SER A 1 664 ? 14.103 -16.744 14.510 1.00 96.44 664 SER A CA 1
ATOM 4987 C C . SER A 1 664 ? 13.408 -17.552 15.600 1.00 96.44 664 SER A C 1
ATOM 4989 O O . SER A 1 664 ? 12.268 -17.978 15.419 1.00 96.44 664 SER A O 1
ATOM 4991 N N . TRP A 1 665 ? 14.074 -17.781 16.726 1.00 97.75 665 TRP A N 1
ATOM 4992 C CA . TRP A 1 665 ? 13.481 -18.481 17.865 1.00 97.75 665 TRP A CA 1
ATOM 4993 C C . TRP A 1 665 ? 13.223 -17.516 19.011 1.00 97.75 665 TRP A C 1
ATOM 4995 O O . TRP A 1 665 ? 14.066 -16.687 19.326 1.00 97.75 665 TRP A O 1
ATOM 5005 N N . LEU A 1 666 ? 12.065 -17.641 19.648 1.00 96.69 666 LEU A N 1
ATOM 5006 C CA . LEU A 1 666 ? 11.675 -16.888 20.832 1.00 96.69 666 LEU A CA 1
ATOM 5007 C C . LEU A 1 666 ? 11.759 -17.799 22.057 1.00 96.69 666 LEU A C 1
ATOM 5009 O O . LEU A 1 666 ? 11.321 -18.948 21.994 1.00 96.69 666 LEU A O 1
ATOM 5013 N N . PHE A 1 667 ? 12.248 -17.266 23.172 1.00 96.19 667 PHE A N 1
ATOM 5014 C CA . PHE A 1 667 ? 12.123 -17.840 24.508 1.00 96.19 667 PHE A CA 1
ATOM 5015 C C . PHE A 1 667 ? 11.362 -16.855 25.388 1.00 96.19 667 PHE A C 1
ATOM 5017 O O . PHE A 1 667 ? 11.774 -15.705 25.520 1.00 96.19 667 PHE A O 1
ATOM 5024 N N . ALA A 1 668 ? 10.229 -17.281 25.949 1.00 89.75 668 ALA A N 1
ATOM 5025 C CA . ALA A 1 668 ? 9.358 -16.413 26.745 1.00 89.75 668 ALA A CA 1
ATOM 5026 C C . ALA A 1 668 ? 9.026 -15.076 26.034 1.00 89.75 668 ALA A C 1
ATOM 5028 O O . ALA A 1 668 ? 9.075 -14.011 26.638 1.00 89.75 668 ALA A O 1
ATOM 5029 N N . GLN A 1 669 ? 8.698 -15.145 24.734 1.00 89.81 669 GLN A N 1
ATOM 5030 C CA . GLN A 1 669 ? 8.448 -14.001 23.832 1.00 89.81 669 GLN A CA 1
ATOM 5031 C C . GLN A 1 669 ? 9.666 -13.120 23.494 1.00 89.81 669 GLN A C 1
ATOM 5033 O O . GLN A 1 669 ? 9.526 -12.155 22.747 1.00 89.81 669 GLN A O 1
ATOM 5038 N N . VAL A 1 670 ? 10.868 -13.455 23.967 1.00 92.12 670 VAL A N 1
ATOM 5039 C CA . VAL A 1 670 ? 12.097 -12.706 23.671 1.00 92.12 670 VAL A CA 1
ATOM 5040 C C . VAL A 1 670 ? 12.921 -13.429 22.596 1.00 92.12 670 VAL A C 1
ATOM 5042 O O . VAL A 1 670 ? 13.168 -14.628 22.740 1.00 92.12 670 VAL A O 1
ATOM 5045 N N . PRO A 1 671 ? 13.375 -12.748 21.525 1.00 92.69 671 PRO A N 1
ATOM 5046 C CA . PRO A 1 671 ? 14.219 -13.363 20.502 1.00 92.69 671 PRO A CA 1
ATOM 5047 C C . PRO A 1 671 ? 15.554 -13.891 21.040 1.00 92.69 671 PRO A C 1
ATOM 5049 O O . PRO A 1 671 ? 16.292 -13.191 21.731 1.00 92.69 671 PRO A O 1
ATOM 5052 N N . LEU A 1 672 ? 15.897 -15.119 20.657 1.00 91.94 672 LEU A N 1
ATOM 5053 C CA . LEU A 1 672 ? 17.189 -15.749 20.897 1.00 91.94 672 LEU A CA 1
ATOM 5054 C C . LEU A 1 672 ? 18.158 -15.359 19.779 1.00 91.94 672 LEU A C 1
ATOM 5056 O O . LEU A 1 672 ? 18.022 -15.786 18.629 1.00 91.94 672 LEU A O 1
ATOM 5060 N N . ALA A 1 673 ? 19.161 -14.554 20.122 1.00 91.00 673 ALA A N 1
ATOM 5061 C CA . ALA A 1 673 ? 20.143 -14.065 19.164 1.00 91.00 673 ALA A CA 1
ATOM 5062 C C . ALA A 1 673 ? 20.881 -15.214 18.445 1.00 91.00 673 ALA A C 1
ATOM 5064 O O . ALA A 1 673 ? 21.301 -16.196 19.059 1.00 91.00 673 ALA A O 1
ATOM 5065 N N . GLY A 1 674 ? 21.041 -15.076 17.125 1.00 88.25 674 GLY A N 1
ATOM 5066 C CA . GLY A 1 674 ? 21.785 -16.019 16.280 1.00 88.25 674 GLY A CA 1
ATOM 5067 C C . GLY A 1 674 ? 21.072 -17.342 15.974 1.00 88.25 674 GLY A C 1
ATOM 5068 O O . GLY A 1 674 ? 21.610 -18.156 15.227 1.00 88.25 674 GLY A O 1
ATOM 5069 N N . GLN A 1 675 ? 19.866 -17.570 16.500 1.00 94.94 675 GLN A N 1
ATOM 5070 C CA . GLN A 1 675 ? 19.112 -18.803 16.261 1.00 94.94 675 GLN A CA 1
ATOM 5071 C C . GLN A 1 675 ? 18.278 -18.694 14.979 1.00 94.94 675 GLN A C 1
ATOM 5073 O O . GLN A 1 675 ? 17.075 -18.451 15.026 1.00 94.94 675 GLN A O 1
ATOM 5078 N N . THR A 1 676 ? 18.931 -18.867 13.827 1.00 95.50 676 THR A N 1
ATOM 5079 C CA . THR A 1 676 ? 18.343 -18.613 12.495 1.00 95.50 676 THR A CA 1
ATOM 5080 C C . THR A 1 676 ? 18.061 -19.862 11.661 1.00 95.50 676 THR A C 1
ATOM 5082 O O . THR A 1 676 ? 17.723 -19.775 10.480 1.00 95.50 676 THR A O 1
ATOM 5085 N N . ASN A 1 677 ? 18.170 -21.039 12.274 1.00 95.94 677 ASN A N 1
ATOM 5086 C CA . ASN A 1 677 ? 17.925 -22.320 11.621 1.00 95.94 677 ASN A CA 1
ATOM 5087 C C . ASN A 1 677 ? 16.504 -22.843 11.910 1.00 95.94 677 ASN A C 1
ATOM 5089 O O . ASN A 1 677 ? 15.936 -22.540 12.964 1.00 95.94 677 ASN A O 1
ATOM 5093 N N . PRO A 1 678 ? 15.948 -23.719 11.046 1.00 96.56 678 PRO A N 1
ATOM 5094 C CA . PRO A 1 678 ? 14.680 -24.414 11.313 1.00 96.56 678 PRO A CA 1
ATOM 5095 C C . PRO A 1 678 ? 14.735 -25.347 12.535 1.00 96.56 678 PRO A C 1
ATOM 5097 O O . PRO A 1 678 ? 13.703 -25.842 12.986 1.00 96.56 678 PRO A O 1
ATOM 5100 N N . THR A 1 679 ? 15.931 -25.594 13.072 1.00 97.38 679 THR A N 1
ATOM 5101 C CA . THR A 1 679 ? 16.167 -26.368 14.291 1.00 97.38 679 THR A CA 1
ATOM 5102 C C . THR A 1 679 ? 16.906 -25.493 15.302 1.00 97.38 679 THR A C 1
ATOM 5104 O O . THR A 1 679 ? 17.978 -24.974 14.992 1.00 97.38 679 THR A O 1
ATOM 5107 N N . LEU A 1 680 ? 16.356 -25.369 16.509 1.00 97.31 680 LEU A N 1
ATOM 5108 C CA . LEU A 1 680 ? 17.031 -24.816 17.681 1.00 97.31 680 LEU A CA 1
ATOM 5109 C C . LEU A 1 680 ? 17.650 -25.957 18.485 1.00 97.31 680 LEU A C 1
ATOM 5111 O O . LEU A 1 680 ? 16.940 -26.881 18.880 1.00 97.31 680 LEU A O 1
ATOM 5115 N N . THR A 1 681 ? 18.945 -25.861 18.771 1.00 96.44 681 THR A N 1
ATOM 5116 C CA . THR A 1 681 ? 19.671 -26.823 19.608 1.00 96.44 681 THR A CA 1
ATOM 5117 C C . THR A 1 681 ? 20.146 -26.137 20.881 1.00 96.44 681 THR A C 1
ATOM 5119 O O . THR A 1 681 ? 20.888 -25.160 20.822 1.00 96.44 681 THR A O 1
ATOM 5122 N N . LEU A 1 682 ? 19.760 -26.678 22.034 1.00 95.94 682 LEU A N 1
ATOM 5123 C CA . LEU A 1 682 ? 20.254 -26.268 23.345 1.00 95.94 682 LEU A CA 1
ATOM 5124 C C . LEU A 1 682 ? 21.221 -27.352 23.832 1.00 95.94 682 LEU A C 1
ATOM 5126 O O . LEU A 1 682 ? 20.755 -28.422 24.206 1.00 95.94 682 LEU A O 1
ATOM 5130 N N . PRO A 1 683 ? 22.548 -27.139 23.787 1.00 93.25 683 PRO A N 1
ATOM 5131 C CA . PRO A 1 683 ? 23.523 -28.213 23.989 1.00 93.25 683 PRO A CA 1
ATOM 5132 C C . PRO A 1 683 ? 23.726 -28.607 25.458 1.00 93.25 683 PRO A C 1
ATOM 5134 O O . PRO A 1 683 ? 24.162 -29.718 25.732 1.00 93.25 683 PRO A O 1
ATOM 5137 N N . ASN A 1 684 ? 23.437 -27.701 26.395 1.00 92.62 684 ASN A N 1
ATOM 5138 C CA . ASN A 1 684 ? 23.637 -27.911 27.825 1.00 92.62 684 ASN A CA 1
ATOM 5139 C C . ASN A 1 684 ? 22.502 -27.235 28.605 1.00 92.62 684 ASN A C 1
ATOM 5141 O O . ASN A 1 684 ? 22.485 -26.010 28.759 1.00 92.62 684 ASN A O 1
ATOM 5145 N N . LEU A 1 685 ? 21.519 -28.023 29.037 1.00 93.00 685 LEU A N 1
ATOM 5146 C CA . LEU A 1 685 ? 20.335 -27.507 29.715 1.00 93.00 685 LEU A CA 1
ATOM 5147 C C . LEU A 1 685 ? 20.596 -27.118 31.169 1.00 93.00 685 LEU A C 1
ATOM 5149 O O . LEU A 1 685 ? 21.298 -27.808 31.901 1.00 93.00 685 LEU A O 1
ATOM 5153 N N . ARG A 1 686 ? 19.969 -26.023 31.594 1.00 89.56 686 ARG A N 1
ATOM 5154 C CA . ARG A 1 686 ? 20.005 -25.496 32.958 1.00 89.56 686 ARG A CA 1
ATOM 5155 C C . ARG A 1 686 ? 18.592 -25.063 33.352 1.00 89.56 686 ARG A C 1
ATOM 5157 O O . ARG A 1 686 ? 17.801 -24.803 32.440 1.00 89.56 686 ARG A O 1
ATOM 5164 N N . PRO A 1 687 ? 18.253 -24.979 34.648 1.00 85.06 687 PRO A N 1
ATOM 5165 C CA . PRO A 1 687 ? 16.913 -24.591 35.083 1.00 85.06 687 PRO A CA 1
ATOM 5166 C C . PRO A 1 687 ? 16.409 -23.281 34.458 1.00 85.06 687 PRO A C 1
ATOM 5168 O O . PRO A 1 687 ? 15.232 -23.188 34.119 1.00 85.06 687 PRO A O 1
ATOM 5171 N N . GLU A 1 688 ? 17.290 -22.306 34.202 1.00 89.25 688 GLU A N 1
ATOM 5172 C CA . GLU A 1 688 ? 16.931 -21.037 33.549 1.00 89.25 688 GLU A CA 1
ATOM 5173 C C . GLU A 1 688 ? 16.491 -21.164 32.079 1.00 89.25 688 GLU A C 1
ATOM 5175 O O . GLU A 1 688 ? 15.901 -20.235 31.536 1.00 89.25 688 GLU A O 1
ATOM 5180 N N . HIS A 1 689 ? 16.750 -22.300 31.426 1.00 93.75 689 HIS A N 1
ATOM 5181 C CA . HIS A 1 689 ? 16.267 -22.578 30.071 1.00 93.75 689 HIS A CA 1
ATOM 5182 C C . HIS A 1 689 ? 14.828 -23.128 30.062 1.00 93.75 689 HIS A C 1
ATOM 5184 O O . HIS A 1 689 ? 14.249 -23.302 28.994 1.00 93.75 689 HIS A O 1
ATOM 5190 N N . ALA A 1 690 ? 14.227 -23.443 31.213 1.00 93.06 690 ALA A N 1
ATOM 5191 C CA . ALA A 1 690 ? 12.840 -23.900 31.254 1.00 93.06 690 ALA A CA 1
ATOM 5192 C C . ALA A 1 690 ? 11.879 -22.767 30.858 1.00 93.06 690 ALA A C 1
ATOM 5194 O O . ALA A 1 690 ? 11.992 -21.641 31.338 1.00 93.06 690 ALA A O 1
ATOM 5195 N N . GLY A 1 691 ? 10.910 -23.056 29.989 1.00 94.50 691 GLY A N 1
ATOM 5196 C CA . GLY A 1 691 ? 9.958 -22.053 29.513 1.00 94.50 691 GLY A CA 1
ATOM 5197 C C . GLY A 1 691 ? 9.350 -22.378 28.154 1.00 94.50 691 GLY A C 1
ATOM 5198 O O . GLY A 1 691 ? 9.444 -23.502 27.663 1.00 94.50 691 GLY A O 1
ATOM 5199 N N . LEU A 1 692 ? 8.685 -21.391 27.554 1.00 96.81 692 LEU A N 1
ATOM 5200 C CA . LEU A 1 692 ? 8.017 -21.538 26.260 1.00 96.81 692 LEU A CA 1
ATOM 5201 C C . LEU A 1 692 ? 8.931 -21.092 25.120 1.00 96.81 692 LEU A C 1
ATOM 5203 O O . LEU A 1 692 ? 9.426 -19.963 25.123 1.00 96.81 692 LEU A O 1
ATOM 5207 N N . TYR A 1 693 ? 9.079 -21.964 24.128 1.00 97.75 693 TYR A N 1
ATOM 5208 C CA . TYR A 1 693 ? 9.817 -21.720 22.897 1.00 97.75 693 TYR A CA 1
ATOM 5209 C C . TYR A 1 693 ? 8.869 -21.642 21.701 1.00 97.75 693 TYR A C 1
ATOM 5211 O O . TYR A 1 693 ? 7.966 -22.466 21.557 1.00 97.75 693 TYR A O 1
ATOM 5219 N N . GLN A 1 694 ? 9.090 -20.675 20.814 1.00 97.88 694 GLN A N 1
ATOM 5220 C CA . GLN A 1 694 ? 8.367 -20.533 19.546 1.00 97.88 694 GLN A CA 1
ATOM 5221 C C . GLN A 1 694 ? 9.346 -20.235 18.418 1.00 97.88 694 GLN A C 1
ATOM 5223 O O . GLN A 1 694 ? 10.363 -19.586 18.639 1.00 97.88 694 GLN A O 1
ATOM 5228 N N . ALA A 1 695 ? 9.027 -20.674 17.206 1.00 97.12 695 ALA A N 1
ATOM 5229 C CA . ALA A 1 695 ? 9.748 -20.270 16.009 1.00 97.12 695 ALA A CA 1
ATOM 5230 C C . ALA A 1 695 ? 8.928 -19.228 15.244 1.00 97.12 695 ALA A C 1
ATOM 5232 O O . ALA A 1 695 ? 7.743 -19.439 14.985 1.00 97.12 695 ALA A O 1
ATOM 5233 N N . VAL A 1 696 ? 9.566 -18.132 14.854 1.00 95.88 696 VAL A N 1
ATOM 5234 C CA . VAL A 1 696 ? 9.063 -17.175 13.871 1.00 95.88 696 VAL A CA 1
ATOM 5235 C C . VAL A 1 696 ? 9.723 -17.515 12.543 1.00 95.88 696 VAL A C 1
ATOM 5237 O O . VAL A 1 696 ? 10.948 -17.485 12.423 1.00 95.88 696 VAL A O 1
ATOM 5240 N N . VAL A 1 697 ? 8.913 -17.868 11.553 1.00 96.25 697 VAL A N 1
ATOM 5241 C CA . VAL A 1 697 ? 9.363 -18.187 10.199 1.00 96.25 697 VAL A CA 1
ATOM 5242 C C . VAL A 1 697 ? 8.905 -17.072 9.275 1.00 96.25 697 VAL A C 1
ATOM 5244 O O . VAL A 1 697 ? 7.715 -16.774 9.225 1.00 96.25 697 VAL A O 1
ATOM 5247 N N . SER A 1 698 ? 9.822 -16.457 8.536 1.00 89.81 698 SER A N 1
ATOM 5248 C CA . SER A 1 698 ? 9.525 -15.324 7.659 1.00 89.81 698 SER A CA 1
ATOM 5249 C C . SER A 1 698 ? 10.056 -15.514 6.244 1.00 89.81 698 SER A C 1
ATOM 5251 O O . SER A 1 698 ? 10.971 -16.294 5.992 1.00 89.81 698 SER A O 1
ATOM 5253 N N . ASN A 1 699 ? 9.455 -14.804 5.300 1.00 84.44 699 ASN A N 1
ATOM 5254 C CA . ASN A 1 699 ? 10.003 -14.539 3.975 1.00 84.44 699 ASN A CA 1
ATOM 5255 C C . ASN A 1 699 ? 9.893 -13.027 3.699 1.00 84.44 699 ASN A C 1
ATOM 5257 O O . ASN A 1 699 ? 9.552 -12.251 4.592 1.00 84.44 699 ASN A O 1
ATOM 5261 N N . SER A 1 700 ? 10.182 -12.580 2.476 1.00 75.88 700 SER A N 1
ATOM 5262 C CA . SER A 1 700 ? 10.102 -11.153 2.129 1.00 75.88 700 SER A CA 1
ATOM 5263 C C . SER A 1 700 ? 8.679 -10.575 2.098 1.00 75.88 700 SER A C 1
ATOM 5265 O O . SER A 1 700 ? 8.536 -9.384 1.855 1.00 75.88 700 SER A O 1
ATOM 5267 N N . VAL A 1 701 ? 7.648 -11.399 2.302 1.00 66.38 701 VAL A N 1
ATOM 5268 C CA . VAL A 1 701 ? 6.225 -11.031 2.221 1.00 66.38 701 VAL A CA 1
ATOM 5269 C C . VAL A 1 701 ? 5.573 -10.997 3.601 1.00 66.38 701 VAL A C 1
ATOM 5271 O O . VAL A 1 701 ? 4.672 -10.201 3.840 1.00 66.38 701 VAL A O 1
ATOM 5274 N N . GLY A 1 702 ? 6.018 -11.843 4.530 1.00 72.62 702 GLY A N 1
ATOM 5275 C CA . GLY A 1 702 ? 5.487 -11.850 5.887 1.00 72.62 702 GLY A CA 1
ATOM 5276 C C . GLY A 1 702 ? 6.133 -12.893 6.786 1.00 72.62 702 GLY A C 1
ATOM 5277 O O . GLY A 1 702 ? 7.084 -13.578 6.404 1.00 72.62 702 GLY A O 1
ATOM 5278 N N . ALA A 1 703 ? 5.593 -13.016 7.996 1.00 84.31 703 ALA A N 1
ATOM 5279 C CA . ALA A 1 703 ? 6.052 -13.956 9.006 1.00 84.31 703 ALA A CA 1
ATOM 5280 C C . ALA A 1 703 ? 4.885 -14.721 9.636 1.00 84.31 703 ALA A C 1
ATOM 5282 O O . ALA A 1 703 ? 3.773 -14.209 9.748 1.00 84.31 703 ALA A O 1
ATOM 5283 N N . VAL A 1 704 ? 5.162 -15.943 10.074 1.00 87.19 704 VAL A N 1
ATOM 5284 C CA . VAL A 1 704 ? 4.247 -16.799 10.826 1.00 87.19 704 VAL A CA 1
ATOM 5285 C C . VAL A 1 704 ? 4.955 -17.303 12.080 1.00 87.19 704 VAL A C 1
ATOM 5287 O O . VAL A 1 704 ? 6.118 -17.706 12.033 1.00 87.19 704 VAL A O 1
ATOM 5290 N N . THR A 1 705 ? 4.250 -17.297 13.207 1.00 93.56 705 THR A N 1
ATOM 5291 C CA . THR A 1 705 ? 4.770 -17.793 14.486 1.00 93.56 705 THR A CA 1
ATOM 5292 C C . THR A 1 705 ? 4.181 -19.165 14.786 1.00 93.56 705 THR A C 1
ATOM 5294 O O . THR A 1 705 ? 2.985 -19.396 14.616 1.00 93.56 705 THR A O 1
ATOM 5297 N N . SER A 1 706 ? 5.015 -20.101 15.230 1.00 96.31 706 SER A N 1
ATOM 5298 C CA . SER A 1 706 ? 4.575 -21.440 15.610 1.00 96.31 706 SER A CA 1
ATOM 5299 C C . SER A 1 706 ? 3.746 -21.439 16.893 1.00 96.31 706 SER A C 1
ATOM 5301 O O . SER A 1 706 ? 3.871 -20.543 17.727 1.00 96.31 706 SER A O 1
ATOM 5303 N N . ALA A 1 707 ? 2.977 -22.508 17.119 1.00 93.50 707 ALA A N 1
ATOM 5304 C CA . ALA A 1 707 ? 2.481 -22.820 18.455 1.00 93.50 707 ALA A CA 1
ATOM 5305 C C . ALA A 1 707 ? 3.656 -22.930 19.460 1.00 93.50 707 ALA A C 1
ATOM 5307 O O . ALA A 1 707 ? 4.763 -23.316 19.053 1.00 93.50 707 ALA A O 1
ATOM 5308 N N . PRO A 1 708 ? 3.447 -22.568 20.740 1.00 95.25 708 PRO A N 1
ATOM 5309 C CA . PRO A 1 708 ? 4.478 -22.663 21.766 1.00 95.25 708 PRO A CA 1
ATOM 5310 C C . PRO A 1 708 ? 4.772 -24.114 22.154 1.00 95.25 708 PRO A C 1
ATOM 5312 O O . PRO A 1 708 ? 3.862 -24.916 22.352 1.00 95.25 708 PRO A O 1
ATOM 5315 N N . ALA A 1 709 ? 6.057 -24.422 22.316 1.00 96.81 709 ALA A N 1
ATOM 5316 C CA . ALA A 1 709 ? 6.559 -25.671 22.871 1.00 96.81 709 ALA A CA 1
ATOM 5317 C C . ALA A 1 709 ? 7.150 -25.414 24.261 1.00 96.81 709 ALA A C 1
ATOM 5319 O O . ALA A 1 709 ? 8.026 -24.565 24.420 1.00 96.81 709 ALA A O 1
ATOM 5320 N N . ALA A 1 710 ? 6.684 -26.141 25.274 1.00 95.75 710 ALA A N 1
ATOM 5321 C CA . ALA A 1 710 ? 7.203 -26.022 26.631 1.00 95.75 710 ALA A CA 1
ATOM 5322 C C . ALA A 1 710 ? 8.465 -26.874 26.809 1.00 95.75 710 ALA A C 1
ATOM 5324 O O . ALA A 1 710 ? 8.458 -28.061 26.485 1.00 95.75 710 ALA A O 1
ATOM 5325 N N . LEU A 1 711 ? 9.523 -26.282 27.357 1.00 95.69 711 LEU A N 1
ATOM 5326 C CA . LEU A 1 711 ? 10.673 -26.996 27.890 1.00 95.69 711 LEU A CA 1
ATOM 5327 C C . LEU A 1 711 ? 10.575 -27.046 29.410 1.00 95.69 711 LEU A C 1
ATOM 5329 O O . LEU A 1 711 ? 10.598 -26.008 30.071 1.00 95.69 711 LEU A O 1
ATOM 5333 N N . VAL A 1 712 ? 10.533 -28.253 29.959 1.00 90.62 712 VAL A N 1
ATOM 5334 C CA . VAL A 1 712 ? 10.724 -28.483 31.390 1.00 90.62 712 VAL A CA 1
ATOM 5335 C C . VAL A 1 712 ? 12.138 -29.013 31.589 1.00 90.62 712 VAL A C 1
ATOM 5337 O O . VAL A 1 712 ? 12.491 -30.062 31.049 1.00 90.62 712 VAL A O 1
ATOM 5340 N N . VAL A 1 713 ? 12.954 -28.280 32.347 1.00 87.69 713 VAL A N 1
ATOM 5341 C CA . VAL A 1 713 ? 14.289 -28.735 32.750 1.00 87.69 713 VAL A CA 1
ATOM 5342 C C . VAL A 1 713 ? 14.200 -29.278 34.163 1.00 87.69 713 VAL A C 1
ATOM 5344 O O . VAL A 1 713 ? 13.681 -28.612 35.057 1.00 87.69 713 VAL A O 1
ATOM 5347 N N . VAL A 1 714 ? 14.685 -30.498 34.351 1.00 83.19 714 VAL A N 1
ATOM 5348 C CA . VAL A 1 714 ? 14.639 -31.185 35.636 1.00 83.19 714 VAL A CA 1
ATOM 5349 C C . VAL A 1 714 ? 16.034 -31.630 36.058 1.00 83.19 714 VAL A C 1
ATOM 5351 O O . VAL A 1 714 ? 16.821 -32.090 35.235 1.00 83.19 714 VAL A O 1
ATOM 5354 N N . ASP A 1 715 ? 16.365 -31.487 37.336 1.00 77.06 715 ASP A N 1
ATOM 5355 C CA . ASP A 1 715 ? 17.675 -31.902 37.839 1.00 77.06 715 ASP A CA 1
ATOM 5356 C C . ASP A 1 715 ? 17.781 -33.423 37.953 1.00 77.06 715 ASP A C 1
ATOM 5358 O O . ASP A 1 715 ? 16.789 -34.121 38.187 1.00 77.06 715 ASP A O 1
ATOM 5362 N N . GLN A 1 716 ? 19.009 -33.927 37.839 1.00 71.19 716 GLN A N 1
ATOM 5363 C CA . GLN A 1 716 ? 19.333 -35.299 38.220 1.00 71.19 716 GLN A CA 1
ATOM 5364 C C . GLN A 1 716 ? 18.886 -35.545 39.663 1.00 71.19 716 GLN A C 1
ATOM 5366 O O . GLN A 1 716 ? 19.146 -34.731 40.548 1.00 71.19 716 GLN A O 1
ATOM 5371 N N . LEU A 1 717 ? 18.226 -36.675 39.899 1.00 72.44 717 LEU A N 1
ATOM 5372 C CA . LEU A 1 717 ? 17.818 -37.066 41.241 1.00 72.44 717 LEU A CA 1
ATOM 5373 C C . LEU A 1 717 ? 19.070 -37.479 42.036 1.00 72.44 717 LEU A C 1
ATOM 5375 O O . LEU A 1 717 ? 19.776 -38.414 41.659 1.00 72.44 717 LEU A O 1
ATOM 5379 N N . GLN A 1 718 ? 19.351 -36.771 43.127 1.00 72.81 718 GLN A N 1
ATOM 5380 C CA . GLN A 1 718 ? 20.483 -37.001 44.027 1.00 72.81 718 GLN A CA 1
ATOM 5381 C C . GLN A 1 718 ? 19.964 -37.247 45.443 1.00 72.81 718 GLN A C 1
ATOM 5383 O O . GLN A 1 718 ? 19.010 -36.609 45.879 1.00 72.81 718 GLN A O 1
ATOM 5388 N N . LEU A 1 719 ? 20.581 -38.159 46.191 1.00 76.56 719 LEU A N 1
ATOM 5389 C CA . LEU A 1 719 ? 20.255 -38.330 47.608 1.00 76.56 719 LEU A CA 1
ATOM 5390 C C . LEU A 1 719 ? 20.756 -37.104 48.390 1.00 76.56 719 LEU A C 1
ATOM 5392 O O . LEU A 1 719 ? 21.957 -36.857 48.423 1.00 76.56 719 LEU A O 1
ATOM 5396 N N . GLU A 1 720 ? 19.849 -36.343 49.008 1.00 79.81 720 GLU A N 1
ATOM 5397 C CA . GLU A 1 720 ? 20.181 -35.119 49.756 1.00 79.81 720 GLU A CA 1
ATOM 5398 C C . GLU A 1 720 ? 20.447 -35.434 51.227 1.00 79.81 720 GLU A C 1
ATOM 5400 O O . GLU A 1 720 ? 21.471 -35.053 51.790 1.00 79.81 720 GLU A O 1
ATOM 5405 N N . ALA A 1 721 ? 19.515 -36.148 51.851 1.00 78.00 721 ALA A N 1
ATOM 5406 C CA . ALA A 1 721 ? 19.592 -36.513 53.252 1.00 78.00 721 ALA A CA 1
ATOM 5407 C C . ALA A 1 721 ? 18.732 -37.743 53.528 1.00 78.00 721 ALA A C 1
ATOM 5409 O O . ALA A 1 721 ? 17.784 -38.056 52.807 1.00 78.00 721 ALA A O 1
ATOM 5410 N N . TRP A 1 722 ? 19.027 -38.414 54.628 1.00 81.25 722 TRP A N 1
ATOM 5411 C CA . TRP A 1 722 ? 18.137 -39.402 55.212 1.00 81.25 722 TRP A CA 1
ATOM 5412 C C . TRP A 1 722 ? 18.157 -39.246 56.729 1.00 81.25 722 TRP A C 1
ATOM 5414 O O . TRP A 1 722 ? 19.147 -38.790 57.304 1.00 81.25 722 TRP A O 1
ATOM 5424 N N . ALA A 1 723 ? 17.050 -39.587 57.379 1.00 80.69 723 ALA A N 1
ATOM 5425 C CA . ALA A 1 723 ? 16.913 -39.482 58.823 1.00 80.69 723 ALA A CA 1
ATOM 5426 C C . ALA A 1 723 ? 16.055 -40.617 59.383 1.00 80.69 723 ALA A C 1
ATOM 5428 O O . ALA A 1 723 ? 15.154 -41.131 58.719 1.00 80.69 723 ALA A O 1
ATOM 5429 N N . VAL A 1 724 ? 16.322 -40.959 60.642 1.00 74.69 724 VAL A N 1
ATOM 5430 C CA . VAL A 1 724 ? 15.471 -41.830 61.453 1.00 74.69 724 VAL A CA 1
ATOM 5431 C C . VAL A 1 724 ? 14.916 -40.985 62.592 1.00 74.69 724 VAL A C 1
ATOM 5433 O O . VAL A 1 724 ? 15.679 -40.426 63.380 1.00 74.69 724 VAL A O 1
ATOM 5436 N N . ALA A 1 725 ? 13.593 -40.880 62.675 1.00 69.25 725 ALA A N 1
ATOM 5437 C CA . ALA A 1 725 ? 12.905 -40.179 63.754 1.00 69.25 725 ALA A CA 1
ATOM 5438 C C . ALA A 1 725 ? 11.859 -41.117 64.367 1.00 69.25 725 ALA A C 1
ATOM 5440 O O . ALA A 1 725 ? 10.804 -41.373 63.784 1.00 69.25 725 ALA A O 1
ATOM 5441 N N . GLY A 1 726 ? 12.169 -41.673 65.541 1.00 73.88 726 GLY A N 1
ATOM 5442 C CA . GLY A 1 726 ? 11.367 -42.744 66.136 1.00 73.88 726 GLY A CA 1
ATOM 5443 C C . GLY A 1 726 ? 11.410 -44.019 65.284 1.00 73.88 726 GLY A C 1
ATOM 5444 O O . GLY A 1 726 ? 12.485 -44.469 64.909 1.00 73.88 726 GLY A O 1
ATOM 5445 N N . GLN A 1 727 ? 10.243 -44.590 64.969 1.00 72.31 727 GLN A N 1
ATOM 5446 C CA . GLN A 1 727 ? 10.094 -45.797 64.134 1.00 72.31 727 GLN A CA 1
ATOM 5447 C C . GLN A 1 727 ? 9.929 -45.505 62.629 1.00 72.31 727 GLN A C 1
ATOM 5449 O O . GLN A 1 727 ? 9.435 -46.354 61.890 1.00 72.31 727 GLN A O 1
ATOM 5454 N N . ARG A 1 728 ? 10.296 -44.302 62.169 1.00 77.88 728 ARG A N 1
ATOM 5455 C CA . ARG A 1 728 ? 10.114 -43.868 60.777 1.00 77.88 728 ARG A CA 1
ATOM 5456 C C . ARG A 1 728 ? 11.450 -43.579 60.117 1.00 77.88 728 ARG A C 1
ATOM 5458 O O . ARG A 1 728 ? 12.263 -42.839 60.680 1.00 77.88 728 ARG A O 1
ATOM 5465 N N . PHE A 1 729 ? 11.624 -44.101 58.908 1.00 81.38 729 PHE A N 1
ATOM 5466 C CA . PHE A 1 729 ? 12.716 -43.716 58.025 1.00 81.38 729 PHE A CA 1
ATOM 5467 C C . PHE A 1 729 ? 12.219 -42.716 56.989 1.00 81.38 729 PHE A C 1
ATOM 5469 O O . PHE A 1 729 ? 11.154 -42.888 56.395 1.00 81.38 729 PHE A O 1
ATOM 5476 N N . HIS A 1 730 ? 13.002 -41.667 56.785 1.00 84.69 730 HIS A N 1
ATOM 5477 C CA . HIS A 1 730 ? 12.732 -40.617 55.819 1.00 84.69 730 HIS A CA 1
ATOM 5478 C C . HIS A 1 730 ? 13.944 -40.461 54.902 1.00 84.69 730 HIS A C 1
ATOM 5480 O O . HIS A 1 730 ? 15.059 -40.248 55.384 1.00 84.69 730 HIS A O 1
ATOM 5486 N N . ILE A 1 731 ? 13.712 -40.540 53.592 1.00 82.38 731 ILE A N 1
ATOM 5487 C CA . ILE A 1 731 ? 14.693 -40.213 52.557 1.00 82.38 731 ILE A CA 1
ATOM 5488 C C . ILE A 1 731 ? 14.248 -38.942 51.859 1.00 82.38 731 ILE A C 1
ATOM 5490 O O . ILE A 1 731 ? 13.117 -38.859 51.377 1.00 82.38 731 ILE A O 1
ATOM 5494 N N . ARG A 1 732 ? 15.172 -37.998 51.731 1.00 84.00 732 ARG A N 1
ATOM 5495 C CA . ARG A 1 732 ? 15.005 -36.805 50.920 1.00 84.00 732 ARG A CA 1
ATOM 5496 C C . ARG A 1 732 ? 15.961 -36.846 49.739 1.00 84.00 732 ARG A C 1
ATOM 5498 O O . ARG A 1 732 ? 17.177 -36.945 49.912 1.00 84.00 732 ARG A O 1
ATOM 5505 N N . PHE A 1 733 ? 15.406 -36.749 48.542 1.00 79.69 733 PHE A N 1
ATOM 5506 C CA . PHE A 1 733 ? 16.155 -36.547 47.312 1.00 79.69 733 PHE A CA 1
ATOM 5507 C C . PHE A 1 733 ? 16.123 -35.070 46.914 1.00 79.69 733 PHE A C 1
ATOM 5509 O O . PHE A 1 733 ? 15.058 -34.447 46.915 1.00 79.69 733 PHE A O 1
ATOM 5516 N N . ALA A 1 734 ? 17.287 -34.541 46.546 1.00 71.50 734 ALA A N 1
ATOM 5517 C CA . ALA A 1 734 ? 17.427 -33.284 45.829 1.00 71.50 734 ALA A CA 1
ATOM 5518 C C . ALA A 1 734 ? 17.228 -33.540 44.332 1.00 71.50 734 ALA A C 1
ATOM 5520 O O . ALA A 1 734 ? 17.668 -34.560 43.794 1.00 71.50 734 ALA A O 1
ATOM 5521 N N . GLY A 1 735 ? 16.564 -32.605 43.654 1.00 67.94 735 GLY A N 1
ATOM 5522 C CA . GLY A 1 735 ? 16.109 -32.820 42.283 1.00 67.94 735 GLY A CA 1
ATOM 5523 C C . GLY A 1 735 ? 14.976 -33.850 42.200 1.00 67.94 735 GLY A C 1
ATOM 5524 O O . GLY A 1 735 ? 14.577 -34.456 43.192 1.00 67.94 735 GLY A O 1
ATOM 5525 N N . GLY A 1 736 ? 14.428 -34.031 41.002 1.00 66.62 736 GLY A N 1
ATOM 5526 C CA . GLY A 1 736 ? 13.276 -34.909 40.778 1.00 66.62 736 GLY A CA 1
ATOM 5527 C C . GLY A 1 736 ? 13.108 -35.321 39.323 1.00 66.62 736 GLY A C 1
ATOM 5528 O O . GLY A 1 736 ? 12.027 -35.726 38.927 1.00 66.62 736 GLY A O 1
ATOM 5529 N N . GLY A 1 737 ? 14.143 -35.178 38.495 1.00 65.19 737 GLY A N 1
ATOM 5530 C CA . GLY A 1 737 ? 14.025 -35.230 37.042 1.00 65.19 737 GLY A CA 1
ATOM 5531 C C . GLY A 1 737 ? 14.105 -36.582 36.367 1.00 65.19 737 GLY A C 1
ATOM 5532 O O . GLY A 1 737 ? 14.000 -36.643 35.145 1.00 65.19 737 GLY A O 1
ATOM 5533 N N . GLN A 1 738 ? 14.289 -37.651 37.132 1.00 72.50 738 GLN A N 1
ATOM 5534 C CA . GLN A 1 738 ? 14.417 -39.000 36.602 1.00 72.50 738 GLN A CA 1
ATOM 5535 C C . GLN A 1 738 ? 13.429 -39.923 37.305 1.00 72.50 738 GLN A C 1
ATOM 5537 O O . GLN A 1 738 ? 13.271 -39.847 38.525 1.00 72.50 738 GLN A O 1
ATOM 5542 N N . SER A 1 739 ? 12.776 -40.795 36.536 1.00 78.19 739 SER A N 1
ATOM 5543 C CA . SER A 1 739 ? 11.955 -41.858 37.105 1.00 78.19 739 SER A CA 1
ATOM 5544 C C . SER A 1 739 ? 12.835 -42.810 37.908 1.00 78.19 739 SER A C 1
ATOM 5546 O O . SER A 1 739 ? 13.901 -43.229 37.446 1.00 78.19 739 SER A O 1
ATOM 5548 N N . CYS A 1 740 ? 12.405 -43.170 39.112 1.00 81.00 740 CYS A N 1
ATOM 5549 C CA . CYS A 1 740 ? 13.103 -44.179 39.895 1.00 81.00 740 CYS A CA 1
ATOM 5550 C C . CYS A 1 740 ? 12.148 -44.997 40.763 1.00 81.00 740 CYS A C 1
ATOM 5552 O O . CYS A 1 740 ? 11.086 -44.538 41.185 1.00 81.00 740 CYS A O 1
ATOM 5554 N N . THR A 1 741 ? 12.562 -46.223 41.059 1.00 88.25 741 THR A N 1
ATOM 5555 C CA . THR A 1 741 ? 11.920 -47.080 42.052 1.00 88.25 741 THR A CA 1
ATOM 5556 C C . THR A 1 741 ? 12.747 -47.041 43.331 1.00 88.25 741 THR A C 1
ATOM 5558 O O . THR A 1 741 ? 13.941 -47.363 43.307 1.00 88.25 741 THR A O 1
ATOM 5561 N N . VAL A 1 742 ? 12.123 -46.703 44.458 1.00 88.25 742 VAL A N 1
ATOM 5562 C CA . VAL A 1 742 ? 12.710 -46.922 45.783 1.00 88.25 742 VAL A CA 1
ATOM 5563 C C . VAL A 1 742 ? 12.277 -48.301 46.255 1.00 88.25 742 VAL A C 1
ATOM 5565 O O . VAL A 1 742 ? 11.089 -48.619 46.274 1.00 88.25 742 VAL A O 1
ATOM 5568 N N . LEU A 1 743 ? 13.258 -49.128 46.590 1.00 91.25 743 LEU A N 1
ATOM 5569 C CA . LEU A 1 743 ? 13.087 -50.498 47.045 1.00 91.25 743 LEU A CA 1
ATOM 5570 C C . LEU A 1 743 ? 13.580 -50.618 48.482 1.00 91.25 743 LEU A C 1
ATOM 5572 O O . LEU A 1 743 ? 14.555 -49.961 48.860 1.00 91.25 743 LEU A O 1
ATOM 5576 N N . ASP A 1 744 ? 12.973 -51.516 49.236 1.00 91.19 744 ASP A N 1
ATOM 5577 C CA . ASP A 1 744 ? 13.357 -51.849 50.598 1.00 91.19 744 ASP A CA 1
ATOM 5578 C C . ASP A 1 744 ? 13.538 -53.364 50.791 1.00 91.19 744 ASP A C 1
ATOM 5580 O O . ASP A 1 744 ? 13.080 -54.186 49.995 1.00 91.19 744 ASP A O 1
ATOM 5584 N N . SER A 1 745 ? 14.300 -53.739 51.816 1.00 91.75 745 SER A N 1
ATOM 5585 C CA . SER A 1 745 ? 14.632 -55.129 52.133 1.00 91.75 745 SER A CA 1
ATOM 5586 C C . SER A 1 745 ? 14.903 -55.305 53.625 1.00 91.75 745 SER A C 1
ATOM 5588 O O . SER A 1 745 ? 15.410 -54.399 54.288 1.00 91.75 745 SER A O 1
ATOM 5590 N N . THR A 1 746 ? 14.623 -56.493 54.158 1.00 91.38 746 THR A N 1
ATOM 5591 C CA . THR A 1 746 ? 14.978 -56.892 55.533 1.00 91.38 746 THR A CA 1
ATOM 5592 C C . THR A 1 746 ? 16.244 -57.748 55.609 1.00 91.38 746 THR A C 1
ATOM 5594 O O . THR A 1 746 ? 16.781 -57.934 56.699 1.00 91.38 746 THR A O 1
ATOM 5597 N N . ASN A 1 747 ? 16.743 -58.268 54.480 1.00 90.00 747 ASN A N 1
ATOM 5598 C CA . ASN A 1 747 ? 17.819 -59.269 54.447 1.00 90.00 747 ASN A CA 1
ATOM 5599 C C . ASN A 1 747 ? 18.859 -59.072 53.321 1.00 90.00 747 ASN A C 1
ATOM 5601 O O . ASN A 1 747 ? 19.718 -59.933 53.146 1.00 90.00 747 ASN A O 1
ATOM 5605 N N . LEU A 1 748 ? 18.789 -57.969 52.561 1.00 90.12 748 LEU A N 1
ATOM 5606 C CA . LEU A 1 748 ? 19.622 -57.647 51.384 1.00 90.12 748 LEU A CA 1
ATOM 5607 C C . LEU A 1 748 ? 19.437 -58.554 50.150 1.00 90.12 748 LEU A C 1
ATOM 5609 O O . LEU A 1 748 ? 20.007 -58.251 49.098 1.00 90.12 748 LEU A O 1
ATOM 5613 N N . GLN A 1 749 ? 18.642 -59.622 50.234 1.00 90.50 749 GLN A N 1
ATOM 5614 C CA . GLN A 1 749 ? 18.394 -60.560 49.132 1.00 90.50 749 GLN A CA 1
ATOM 5615 C C . GLN A 1 749 ? 17.041 -60.296 48.471 1.00 90.50 749 GLN A C 1
ATOM 5617 O O . GLN A 1 749 ? 16.971 -60.133 47.252 1.00 90.50 749 GLN A O 1
ATOM 5622 N N . ASP A 1 750 ? 15.993 -60.173 49.284 1.00 90.88 750 ASP A N 1
ATOM 5623 C CA . ASP A 1 750 ? 14.622 -59.961 48.836 1.00 90.88 750 ASP A CA 1
ATOM 5624 C C . ASP A 1 750 ? 14.303 -58.467 48.856 1.00 90.88 750 ASP A C 1
ATOM 5626 O O . ASP A 1 750 ? 14.322 -57.834 49.913 1.00 90.88 750 ASP A O 1
ATOM 5630 N N . TRP A 1 751 ? 14.039 -57.894 47.682 1.00 93.06 751 TRP A N 1
ATOM 5631 C CA . TRP A 1 751 ? 13.767 -56.465 47.514 1.00 93.06 751 TRP A CA 1
ATOM 5632 C C . TRP A 1 751 ? 12.314 -56.249 47.094 1.00 93.06 751 TRP A C 1
ATOM 5634 O O . TRP A 1 751 ? 11.902 -56.731 46.037 1.00 93.06 751 TRP A O 1
ATOM 5644 N N . ALA A 1 752 ? 11.559 -55.497 47.892 1.00 91.38 752 ALA A N 1
ATOM 5645 C CA . ALA A 1 752 ? 10.197 -55.074 47.586 1.00 91.38 752 ALA A CA 1
ATOM 5646 C C . ALA A 1 752 ? 10.180 -53.617 47.106 1.00 91.38 752 ALA A C 1
ATOM 5648 O O . ALA A 1 752 ? 11.116 -52.859 47.351 1.00 91.38 752 ALA A O 1
ATOM 5649 N N . VAL A 1 753 ? 9.140 -53.233 46.361 1.00 92.69 753 VAL A N 1
ATOM 5650 C CA . VAL A 1 753 ? 8.942 -51.837 45.949 1.00 92.69 753 VAL A CA 1
ATOM 5651 C C . VAL A 1 753 ? 8.315 -51.078 47.104 1.00 92.69 753 VAL A C 1
ATOM 5653 O O . VAL A 1 753 ? 7.171 -51.344 47.461 1.00 92.69 753 VAL A O 1
ATOM 5656 N N . LEU A 1 754 ? 9.043 -50.088 47.610 1.00 89.56 754 LEU A N 1
ATOM 5657 C CA . LEU A 1 754 ? 8.527 -49.141 48.585 1.00 89.56 754 LEU A CA 1
ATOM 5658 C C . LEU A 1 754 ? 7.687 -48.062 47.886 1.00 89.56 754 LEU A C 1
ATOM 5660 O O . LEU A 1 754 ? 6.575 -47.764 48.309 1.00 89.56 754 LEU A O 1
ATOM 5664 N N . THR A 1 755 ? 8.201 -47.474 46.797 1.00 89.62 755 THR A N 1
ATOM 5665 C CA . THR A 1 755 ? 7.450 -46.512 45.970 1.00 89.62 755 THR A CA 1
ATOM 5666 C C . THR A 1 755 ? 8.069 -46.312 44.581 1.00 89.62 755 THR A C 1
ATOM 5668 O O . THR A 1 755 ? 9.264 -46.538 44.383 1.00 89.62 755 THR A O 1
ATOM 5671 N N . ASN A 1 756 ? 7.262 -45.840 43.626 1.00 88.12 756 ASN A N 1
ATOM 5672 C CA . ASN A 1 756 ? 7.709 -45.381 42.309 1.00 88.12 756 ASN A CA 1
ATOM 5673 C C . ASN A 1 756 ? 7.601 -43.856 42.226 1.00 88.12 756 ASN A C 1
ATOM 5675 O O . ASN A 1 756 ? 6.555 -43.281 42.531 1.00 88.12 756 ASN A O 1
ATOM 5679 N N . LEU A 1 757 ? 8.668 -43.204 41.776 1.00 82.12 757 LEU A N 1
ATOM 5680 C CA . LEU A 1 757 ? 8.753 -41.757 41.629 1.00 82.12 757 LEU A CA 1
ATOM 5681 C C . LEU A 1 757 ? 8.750 -41.388 40.144 1.00 82.12 757 LEU A C 1
ATOM 5683 O O . LEU A 1 757 ? 9.578 -41.876 39.381 1.00 82.12 757 LEU A O 1
ATOM 5687 N N . SER A 1 758 ? 7.812 -40.527 39.740 1.00 77.00 758 SER A N 1
ATOM 5688 C CA . SER A 1 758 ? 7.765 -39.929 38.396 1.00 77.00 758 SER A CA 1
ATOM 5689 C C . SER A 1 758 ? 8.498 -38.580 38.363 1.00 77.00 758 SER A C 1
ATOM 5691 O O . SER A 1 758 ? 8.546 -37.910 39.401 1.00 77.00 758 SER A O 1
ATOM 5693 N N . PRO A 1 759 ? 9.013 -38.140 37.195 1.00 71.94 759 PRO A N 1
ATOM 5694 C CA . PRO A 1 759 ? 9.756 -36.895 37.090 1.00 71.94 759 PRO A CA 1
ATOM 5695 C C . PRO A 1 759 ? 8.912 -35.690 37.516 1.00 71.94 759 PRO A C 1
ATOM 5697 O O . PRO A 1 759 ? 7.806 -35.491 37.008 1.00 71.94 759 PRO A O 1
ATOM 5700 N N . ARG A 1 760 ? 9.424 -34.868 38.434 1.00 70.06 760 ARG A N 1
ATOM 5701 C CA . ARG A 1 760 ? 8.758 -33.654 38.917 1.00 70.06 760 ARG A CA 1
ATOM 5702 C C . ARG A 1 760 ? 9.756 -32.575 39.366 1.00 70.06 760 ARG A C 1
ATOM 5704 O O . ARG A 1 760 ? 10.879 -32.907 39.741 1.00 70.06 760 ARG A O 1
ATOM 5711 N N . PRO A 1 761 ? 9.365 -31.289 39.365 1.00 63.00 761 PRO A N 1
ATOM 5712 C CA . PRO A 1 761 ? 10.192 -30.218 39.916 1.00 63.00 761 PRO A CA 1
ATOM 5713 C C . PRO A 1 761 ? 10.297 -30.300 41.448 1.00 63.00 761 PRO A C 1
ATOM 5715 O O . PRO A 1 761 ? 9.300 -30.562 42.122 1.00 63.00 761 PRO A O 1
ATOM 5718 N N . GLY A 1 762 ? 11.474 -29.987 41.996 1.00 68.88 762 GLY A N 1
ATOM 5719 C CA . GLY A 1 762 ? 11.698 -29.851 43.441 1.00 68.88 762 GLY A CA 1
ATOM 5720 C C . GLY A 1 762 ? 12.040 -31.155 44.180 1.00 68.88 762 GLY A C 1
ATOM 5721 O O . GLY A 1 762 ? 12.099 -32.219 43.565 1.00 68.88 762 GLY A O 1
ATOM 5722 N N . PRO A 1 763 ? 12.306 -31.073 45.499 1.00 73.75 763 PRO A N 1
ATOM 5723 C CA . PRO A 1 763 ? 12.748 -32.212 46.295 1.00 73.75 763 PRO A CA 1
ATOM 5724 C C . PRO A 1 763 ? 11.660 -33.283 46.440 1.00 73.75 763 PRO A C 1
ATOM 5726 O O . PRO A 1 763 ? 10.451 -33.013 46.429 1.00 73.75 763 PRO A O 1
ATOM 5729 N N . VAL A 1 764 ? 12.101 -34.527 46.604 1.00 78.38 764 VAL A N 1
ATOM 5730 C CA . VAL A 1 764 ? 11.224 -35.688 46.769 1.00 78.38 764 VAL A CA 1
ATOM 5731 C C . VAL A 1 764 ? 11.466 -36.335 48.119 1.00 78.38 764 VAL A C 1
ATOM 5733 O O . VAL A 1 764 ? 12.591 -36.700 48.438 1.00 78.38 764 VAL A O 1
ATOM 5736 N N . GLU A 1 765 ? 10.398 -36.502 48.894 1.00 85.00 765 GLU A N 1
ATOM 5737 C CA . GLU A 1 765 ? 10.444 -37.170 50.192 1.00 85.00 765 GLU A CA 1
ATOM 5738 C C . GLU A 1 765 ? 9.755 -38.531 50.108 1.00 85.00 765 GLU A C 1
ATOM 5740 O O . GLU A 1 765 ? 8.648 -38.652 49.575 1.00 85.00 765 GLU A O 1
ATOM 5745 N N . VAL A 1 766 ? 10.428 -39.552 50.630 1.00 85.00 766 VAL A N 1
ATOM 5746 C CA . VAL A 1 766 ? 9.940 -40.929 50.713 1.00 85.00 766 VAL A CA 1
ATOM 5747 C C . VAL A 1 766 ? 9.988 -41.368 52.166 1.00 85.00 766 VAL A C 1
ATOM 5749 O O . VAL A 1 766 ? 10.986 -41.156 52.856 1.00 85.00 766 VAL A O 1
ATOM 5752 N N . TYR A 1 767 ? 8.901 -41.986 52.617 1.00 86.38 767 TYR A N 1
ATOM 5753 C CA . TYR A 1 767 ? 8.724 -42.416 53.995 1.00 86.38 767 TYR A CA 1
ATOM 5754 C C . TYR A 1 767 ? 8.507 -43.927 54.044 1.00 86.38 767 TYR A C 1
ATOM 5756 O O . TYR A 1 767 ? 7.639 -44.443 53.343 1.00 86.38 767 TYR A O 1
ATOM 5764 N N . ASP A 1 768 ? 9.263 -44.611 54.901 1.00 87.62 768 ASP A N 1
ATOM 5765 C CA . ASP A 1 768 ? 8.956 -45.970 55.347 1.00 87.62 768 ASP A CA 1
ATOM 5766 C C . ASP A 1 768 ? 8.414 -45.887 56.781 1.00 87.62 768 ASP A C 1
ATOM 5768 O O . ASP A 1 768 ? 9.124 -45.527 57.730 1.00 87.62 768 ASP A O 1
ATOM 5772 N N . PHE A 1 769 ? 7.120 -46.175 56.918 1.00 84.12 769 PHE A N 1
ATOM 5773 C CA . PHE A 1 769 ? 6.407 -46.163 58.195 1.00 84.12 769 PHE A CA 1
ATOM 5774 C C . PHE A 1 769 ? 6.506 -47.495 58.949 1.00 84.12 769 PHE A C 1
ATOM 5776 O O . PHE A 1 769 ? 6.123 -47.551 60.116 1.00 84.12 769 PHE A O 1
ATOM 5783 N N . GLU A 1 770 ? 7.010 -48.548 58.306 1.00 82.69 770 GLU A N 1
ATOM 5784 C CA . GLU A 1 770 ? 7.096 -49.904 58.847 1.00 82.69 770 GLU A CA 1
ATOM 5785 C C . GLU A 1 770 ? 8.498 -50.257 59.352 1.00 82.69 770 GLU A C 1
ATOM 5787 O O . GLU A 1 770 ? 8.670 -51.310 59.964 1.00 82.69 770 GLU A O 1
ATOM 5792 N N . MET A 1 771 ? 9.492 -49.381 59.161 1.00 82.06 771 MET A N 1
ATOM 5793 C CA . MET A 1 771 ? 10.881 -49.595 59.588 1.00 82.06 771 MET A CA 1
ATOM 5794 C C . MET A 1 771 ? 10.985 -50.153 61.020 1.00 82.06 771 MET A C 1
ATOM 5796 O O . MET A 1 771 ? 11.729 -51.103 61.256 1.00 82.06 771 MET A O 1
ATOM 5800 N N . GLY A 1 772 ? 10.229 -49.599 61.975 1.00 78.56 772 GLY A N 1
ATOM 5801 C CA . GLY A 1 772 ? 10.278 -50.004 63.385 1.00 78.56 772 GLY A CA 1
ATOM 5802 C C . GLY A 1 772 ? 9.742 -51.404 63.705 1.00 78.56 772 GLY A C 1
ATOM 5803 O O . GLY A 1 772 ? 9.906 -51.857 64.837 1.00 78.56 772 GLY A O 1
ATOM 5804 N N . LEU A 1 773 ? 9.115 -52.086 62.743 1.00 82.31 773 LEU A N 1
ATOM 5805 C CA . LEU A 1 773 ? 8.641 -53.467 62.885 1.00 82.31 773 LEU A CA 1
ATOM 5806 C C . LEU A 1 773 ? 9.753 -54.499 62.654 1.00 82.31 773 LEU A C 1
ATOM 5808 O O . LEU A 1 773 ? 9.548 -55.686 62.902 1.00 82.31 773 LEU A O 1
ATOM 5812 N N . TRP A 1 774 ? 10.926 -54.062 62.187 1.00 81.81 774 TRP A N 1
ATOM 5813 C CA . TRP A 1 774 ? 11.996 -54.948 61.745 1.00 81.81 774 TRP A CA 1
ATOM 5814 C C . TRP A 1 774 ? 13.326 -54.602 62.427 1.00 81.81 774 TRP A C 1
ATOM 5816 O O . TRP A 1 774 ? 13.661 -53.426 62.564 1.00 81.81 774 TRP A O 1
ATOM 5826 N N . PRO A 1 775 ? 14.127 -55.605 62.836 1.00 80.75 775 PRO A N 1
ATOM 5827 C CA . PRO A 1 775 ? 15.408 -55.373 63.510 1.00 80.75 775 PRO A CA 1
ATOM 5828 C C . PRO A 1 775 ? 16.480 -54.766 62.588 1.00 80.75 775 PRO A C 1
ATOM 5830 O O . PRO A 1 775 ? 17.442 -54.179 63.078 1.00 80.75 775 PRO A O 1
ATOM 5833 N N . ALA A 1 776 ? 16.322 -54.896 61.265 1.00 83.06 776 ALA A N 1
ATOM 5834 C CA . ALA A 1 776 ? 17.149 -54.252 60.249 1.00 83.06 776 ALA A CA 1
ATOM 5835 C C . ALA A 1 776 ? 16.316 -53.938 58.994 1.00 83.06 776 ALA A C 1
ATOM 5837 O O . ALA A 1 776 ? 15.433 -54.715 58.617 1.00 83.06 776 ALA A O 1
ATOM 5838 N N . ARG A 1 777 ? 16.619 -52.810 58.339 1.00 87.75 777 ARG A N 1
ATOM 5839 C CA . ARG A 1 777 ? 15.987 -52.372 57.085 1.00 87.75 777 ARG A CA 1
ATOM 5840 C C . ARG A 1 777 ? 17.041 -51.773 56.153 1.00 87.75 777 ARG A C 1
ATOM 5842 O O . ARG A 1 777 ? 17.883 -50.993 56.595 1.00 87.75 777 ARG A O 1
ATOM 5849 N N . PHE A 1 778 ? 16.993 -52.141 54.877 1.00 88.38 778 PHE A N 1
ATOM 5850 C CA . PHE A 1 778 ? 17.918 -51.705 53.830 1.00 88.38 778 PHE A CA 1
ATOM 5851 C C . PHE A 1 778 ? 17.139 -51.070 52.685 1.00 88.38 778 PHE A C 1
ATOM 5853 O O . PHE A 1 778 ? 16.040 -51.520 52.378 1.00 88.38 778 PHE A O 1
ATOM 5860 N N . TYR A 1 779 ? 17.724 -50.073 52.023 1.00 88.69 779 TYR A N 1
ATOM 5861 C CA . TYR A 1 779 ? 17.071 -49.335 50.941 1.00 88.69 779 TYR A CA 1
ATOM 5862 C C . TYR A 1 779 ? 17.970 -49.273 49.710 1.00 88.69 779 TYR A C 1
ATOM 5864 O O . TYR A 1 779 ? 19.190 -49.138 49.822 1.00 88.69 779 TYR A O 1
ATOM 5872 N N . LYS A 1 780 ? 17.364 -49.356 48.527 1.00 87.31 780 LYS A N 1
ATOM 5873 C CA . LYS A 1 780 ? 18.041 -49.222 47.235 1.00 87.31 780 LYS A CA 1
ATOM 5874 C C . LYS A 1 780 ? 17.194 -48.367 46.310 1.00 87.31 780 LYS A C 1
ATOM 5876 O O . LYS A 1 780 ? 15.993 -48.578 46.192 1.00 87.31 780 LYS A O 1
ATOM 5881 N N . VAL A 1 781 ? 17.838 -47.449 45.603 1.00 84.62 781 VAL A N 1
ATOM 5882 C CA . VAL A 1 781 ? 17.198 -46.654 44.553 1.00 84.62 781 VAL A CA 1
ATOM 5883 C C . VAL A 1 781 ? 17.624 -47.217 43.210 1.00 84.62 781 VAL A C 1
ATOM 5885 O O . VAL A 1 781 ? 18.816 -47.360 42.939 1.00 84.62 781 VAL A O 1
ATOM 5888 N N . ARG A 1 782 ? 16.650 -47.571 42.376 1.00 85.00 782 ARG A N 1
ATOM 5889 C CA . ARG A 1 782 ? 16.880 -48.010 41.002 1.00 85.00 782 ARG A CA 1
ATOM 5890 C C . ARG A 1 782 ? 16.374 -46.931 40.060 1.00 85.00 782 ARG A C 1
ATOM 5892 O O . ARG A 1 782 ? 15.169 -46.720 39.968 1.00 85.00 782 ARG A O 1
ATOM 5899 N N . PHE A 1 783 ? 17.297 -46.272 39.374 1.00 76.06 783 PHE A N 1
ATOM 5900 C CA . PHE A 1 783 ? 16.968 -45.342 38.300 1.00 76.06 783 PHE A CA 1
ATOM 5901 C C . PHE A 1 783 ? 16.451 -46.118 37.093 1.00 76.06 783 PHE A C 1
ATOM 5903 O O . PHE A 1 783 ? 17.017 -47.156 36.736 1.00 76.06 783 PHE A O 1
ATOM 5910 N N . GLU A 1 784 ? 15.367 -45.638 36.498 1.00 71.06 784 GLU A N 1
ATOM 5911 C CA . GLU A 1 784 ? 14.870 -46.179 35.238 1.00 71.06 784 GLU A CA 1
ATOM 5912 C C . GLU A 1 784 ? 15.599 -45.495 34.059 1.00 71.06 784 GLU A C 1
ATOM 5914 O O . GLU A 1 784 ? 16.000 -44.330 34.202 1.00 71.06 784 GLU A O 1
ATOM 5919 N N . PRO A 1 785 ? 15.853 -46.223 32.950 1.00 54.12 785 PRO A N 1
ATOM 5920 C CA . PRO A 1 785 ? 16.539 -45.693 31.769 1.00 54.12 785 PRO A CA 1
ATOM 5921 C C . PRO A 1 785 ? 15.858 -44.484 31.125 1.00 54.12 785 PRO A C 1
ATOM 5923 O O . PRO A 1 785 ? 14.605 -44.440 31.120 1.00 54.12 785 PRO A O 1
#